Protein AF-0000000075386999 (afdb_homodimer)

Foldseek 3Di:
DPPDDDDDPPPVVPPVCVDPCCDPVNVVCCVVVCVVVVPVPCQDDPVSVLVCLLPPDPPPVDPPVVNVVSCVVSVLVCQLVPVPPPVCNVVSVVVSCVVVVVVLLVVLLVPFPDAWAFQDLAAFEEEFEVLLWFLNLLLLLVSLLNHHQYEYEEADPVSQVVSQVVSCVSRVHDHYHYAHDQLLDLVSLLVSLVVSAAHQEYEYEDFAAAFDPPVPDPCPVLCVRLSRLPVSLVSNCVSRVVSPLPPPPPAAGEYEYEAALLLLPPAPRRNSNSVSRVNVVVVQQVVQVVCVVSNYFYAYEHAYAEPIPRSVVRVVVDDPLRCVLSDPDDHHYSNQSSVQRVVCRRRSHHYGYRDDVSLLSCLQRVPPPGDNDSVVVSCSVVCNVVSVVVVVVSVVVSVVSVVVD/DPPPPDDDPPDVVDPVCVDDCCDPVNVVCVVVVCVVVVPVPCCDDPVSVLVCLLPPDPPPVDPPVVNVVSCVVSVLVCQLVPVPPPVCNVVSVVVSCVVVVVVLLVVLLVPFPDAWAFQDLAQFEEEFEVLLWFLNLLLLLVSLLNHHQYEYEEADPVSQVVSQVVSCVSRVDDHYHYAHDQLLDLVSLLVSLVVSAAHQEYEYEDFAAAFDPVVPDPCPVLCVRLSRLPVSLVSNCVSRVVSPLPPPPPAAGEYEYEAALLLLPPAPRRNSNSVSRVNVVVVQQVVQVVCVVSNYFYAYEHAYAEPIPRSVVRVVVDDPLRCVLSDPDDHHYSNQSSVQRVVCRRRSPHYTYRDDVSLLSCLQRVPPPGDNDSVVVSCSVVCNVVSVVVVVVSVVVSVVSVVVD

pLDDT: mean 75.02, std 26.79, range [17.69, 98.81]

Secondary structure (DSSP, 8-state):
--------TTTHHHHHS------HHHHHHHHHHHHHTS-TT---SHHHHHHHHHHS---TTS-HHHHHHHHHHHHHHHHHHH---TT-HHHHHHHHHHHHHHHHHHHHHHH-BSPP-----TT-EEEEETTTSHHHHHHHHHHHHTT-EEEEEES-HHHHHHHHHHHHHHH--S-EEEEE--TT-HHHHHHHHHHH---SEEEE---------TTTS-HHHHHHHIIIIIIHHHHHHHHHHHHHHT-TT---EEEEEE--GGGTS--TT-HHHHHHHHHHHHHHHHHHHHHGGGTEEEEEEE--SB-SHHHHHHHHH--HHHHHHH----PBPHHHHHHHHHHHHHTT-SEEE-STTHHHHHHH--TT--B--HHHHHHHHHTHHHHHHHHHHHHHHHHHHHHH-/---GGG--TTTTHHHHS------HHHHHHHHHHHHHTS-TT---SHHHHHHHHHHS---TTS-HHHHHHHHHHHHHHHHHHH---TT-HHHHHHHHHHHHHHHHHHHHHHH-BSPP-----TT-EEEEETTTSHHHHHHHHHHHHTT-EEEEEES-HHHHHHHHHHHHHHH--S-EEEEE--TT-HHHHHHHHHHH---SEEEE---------TTTS-THHHHHHIIIIIIHHHHHHHHHHHHHHT-TT---EEEEEE--GGGTS--TT-HHHHHHHHHHHHHHHHHHHHHGGGTEEEEEEE--SB-SHHHHHHHHH--HHHHHHH----PBPHHHHHHHHHHHHHTT-SEEE-STTHHHHHHH--TT--B--HHHHHHHHHTHHHHHHHHHHHHHHHHHHHHH-

Organism: Theobroma cacao (NCBI:txid3641)

Nearest PDB structures (foldseek):
  8y83-assembly1_A  TM=8.613E-01  e=4.746E-16  Sphingobacterium siyangense
  5x8h-assembly1_C  TM=8.339E-01  e=8.765E-16  Chryseobacterium sp. CA49
  2z1n-assembly2_B  TM=8.596E-01  e=6.903E-15  Aeropyrum pernix K1
  6jha-assembly1_B-2  TM=8.353E-01  e=8.629E-15  Microcystis aeruginosa FACHB-905 = DIANCHI905
  2z1n-assembly1_A  TM=8.276E-01  e=1.855E-13  Aeropyrum pernix K1

Solvent-accessible surface area (backbone atoms only — not comparable to full-atom values): 41432 Å² total; per-residue (Å²): 132,92,74,76,72,88,83,75,84,65,65,74,62,47,67,82,53,72,63,84,71,73,46,72,60,55,54,42,44,52,51,46,46,37,60,66,60,69,60,62,72,70,68,74,58,79,67,56,51,56,51,49,65,66,61,56,67,77,53,88,85,58,58,68,62,62,54,49,50,49,50,50,53,50,46,50,47,48,54,50,61,58,57,66,56,54,92,37,50,71,51,37,53,48,45,44,46,61,54,48,47,56,53,50,44,52,50,32,56,70,33,33,30,59,72,76,50,71,34,71,52,56,78,25,32,36,38,27,32,32,18,46,44,43,46,28,28,33,34,47,29,51,43,25,54,55,47,21,39,35,35,30,26,30,63,53,58,69,50,34,53,52,31,44,52,51,32,26,70,71,32,67,44,82,65,60,46,71,36,69,30,47,53,67,37,51,68,48,35,34,52,45,42,61,72,70,46,70,47,39,32,40,34,46,45,45,66,66,69,61,70,45,47,66,86,77,41,63,72,58,58,47,50,49,39,34,36,43,40,34,50,8,46,51,34,48,48,52,48,42,45,64,45,40,62,63,50,74,92,65,70,52,28,35,42,34,38,56,50,28,46,43,40,60,33,43,36,55,54,25,32,49,49,8,13,26,25,14,15,47,51,16,29,45,44,5,43,34,64,61,33,44,85,65,42,31,36,41,26,39,34,26,44,64,66,41,60,26,73,62,46,58,61,30,61,76,64,49,53,69,68,42,48,62,72,68,42,86,65,80,55,40,52,23,59,58,48,20,51,42,48,52,53,28,51,26,48,47,37,35,74,33,53,54,51,78,69,29,48,57,52,48,42,32,48,47,46,66,55,67,41,39,45,31,68,58,46,47,47,38,25,71,41,16,23,59,29,41,48,51,42,42,48,49,49,30,52,50,55,48,46,62,69,72,101,134,90,69,78,84,60,90,73,88,62,66,79,62,46,69,83,52,73,64,81,71,72,48,74,60,56,55,42,45,53,52,46,46,41,61,65,60,71,62,68,69,73,72,73,58,82,68,58,54,56,51,50,64,67,61,58,68,77,53,87,84,58,59,70,61,61,55,50,51,48,50,49,51,51,45,50,47,47,52,48,62,59,56,66,56,56,93,35,50,71,50,36,53,49,45,43,47,61,54,48,48,57,51,50,45,52,52,31,55,70,33,33,30,60,72,76,50,73,34,70,52,57,78,26,32,37,38,27,32,32,19,48,45,43,46,29,26,32,33,48,29,52,41,26,55,54,46,20,39,36,35,31,27,30,63,53,59,70,50,35,54,52,31,46,51,52,31,27,69,73,33,66,44,83,65,62,47,71,37,69,32,46,52,65,36,51,67,47,34,36,50,45,43,60,71,70,48,70,45,38,30,38,35,46,44,45,66,67,69,60,70,44,49,66,86,77,42,64,70,59,57,46,51,49,36,35,37,44,40,34,50,8,46,51,32,49,48,52,49,42,45,65,45,40,64,64,50,74,92,66,72,52,28,35,41,34,39,55,48,28,47,43,39,60,34,42,36,53,55,24,32,48,50,8,14,25,26,14,15,46,50,16,30,46,45,5,44,34,65,62,32,45,86,64,42,32,38,41,27,39,35,26,42,65,64,41,61,28,74,61,46,58,58,31,61,76,66,49,52,69,68,41,48,61,71,68,42,85,66,79,55,40,51,24,57,59,47,20,50,43,50,53,54,27,51,26,48,47,36,36,74,31,54,55,52,80,70,29,47,57,50,48,42,31,46,46,46,64,55,67,42,38,46,29,67,59,46,47,47,37,24,71,41,16,23,58,30,40,48,52,42,42,48,48,50,30,52,49,54,49,45,62,70,71,102

Sequence (810 aa):
MSIAARKTMPELSKIIVGSGGMKAEEIGKITVDGIKSGSFSNPCNFLGQTLAIVTAGVSPQRSFLMASLEVVFAGLFRFGAGINLPYYQPFSMVLFMLVILPFLLLLLYFIARPRPVKVPIKDRHVFITGGSSGIGLAIAKRAASEGARVSIMARNLEKLEEARQSIRLASGALDVSIFSADARDSNAVQRAVNDAGPIDVLVVNHGVYEHDKLEKQGLDVVNYILDVNLIGSFNVIKAALPLMKDRKDRGPASIALMASQAAQVGIYGYTAYSASNFGLRGLAEALQQKVIEDNIHVSLMFPPDTETPNLKKAKSTMPELTKIIIGSPVPMKADEVAKKTLEGIKSGSFIIPCNLIGYPLAFATPGVSPQRSFLMAFLEVALAGISRLVVLFYLWNWGLEFFVAMSIAARKTMPELSKIIVGSGGMKAEEIGKITVDGIKSGSFSNPCNFLGQTLAIVTAGVSPQRSFLMASLEVVFAGLFRFGAGINLPYYQPFSMVLFMLVILPFLLLLLYFIARPRPVKVPIKDRHVFITGGSSGIGLAIAKRAASEGARVSIMARNLEKLEEARQSIRLASGALDVSIFSADARDSNAVQRAVNDAGPIDVLVVNHGVYEHDKLEKQGLDVVNYILDVNLIGSFNVIKAALPLMKDRKDRGPASIALMASQAAQVGIYGYTAYSASNFGLRGLAEALQQKVIEDNIHVSLMFPPDTETPNLKKAKSTMPELTKIIIGSPVPMKADEVAKKTLEGIKSGSFIIPCNLIGYPLAFATPGVSPQRSFLMAFLEVALAGISRLVVLFYLWNWGLEFFVA

Radius of gyration: 30.77 Å; Cα contacts (8 Å, |Δi|>4): 1386; chains: 2; bounding box: 107×77×58 Å

Structure (mmCIF, N/CA/C/O backbone):
data_AF-0000000075386999-model_v1
#
loop_
_entity.id
_entity.type
_entity.pdbx_description
1 polymer '3-dehydrosphinganine reductase'
#
loop_
_atom_site.group_PDB
_atom_site.id
_atom_site.type_symbol
_atom_site.label_atom_id
_atom_site.label_alt_id
_atom_site.label_comp_id
_atom_site.label_asym_id
_atom_site.label_entity_id
_atom_site.label_seq_id
_atom_site.pdbx_PDB_ins_code
_atom_site.Cartn_x
_atom_site.Cartn_y
_atom_site.Cartn_z
_atom_site.occupancy
_atom_site.B_iso_or_equiv
_atom_site.auth_seq_id
_atom_site.auth_comp_id
_atom_site.auth_asym_id
_atom_site.auth_atom_id
_atom_site.pdbx_PDB_model_num
ATOM 1 N N . MET A 1 1 ? -83.438 12.617 15.852 1 17.69 1 MET A N 1
ATOM 2 C CA . MET A 1 1 ? -83.312 11.875 14.594 1 17.69 1 MET A CA 1
ATOM 3 C C . MET A 1 1 ? -81.938 11.281 14.398 1 17.69 1 MET A C 1
ATOM 5 O O . MET A 1 1 ? -81.812 10.094 14.117 1 17.69 1 MET A O 1
ATOM 9 N N . SER A 1 2 ? -81.062 12.117 13.797 1 18.33 2 SER A N 1
ATOM 10 C CA . SER A 1 2 ? -80.188 11.836 12.664 1 18.33 2 SER A CA 1
ATOM 11 C C . SER A 1 2 ? -78.938 11.078 13.102 1 18.33 2 SER A C 1
ATOM 13 O O . SER A 1 2 ? -77.938 11.688 13.547 1 18.33 2 SER A O 1
ATOM 15 N N . ILE A 1 3 ? -79 10.023 13.984 1 18.89 3 ILE A N 1
ATOM 16 C CA . ILE A 1 3 ? -78.125 9.273 14.852 1 18.89 3 ILE A CA 1
ATOM 17 C C . ILE A 1 3 ? -77.125 8.508 14 1 18.89 3 ILE A C 1
ATOM 19 O O . ILE A 1 3 ? -76.375 7.656 14.516 1 18.89 3 ILE A O 1
ATOM 23 N N . ALA A 1 4 ? -77.375 8.461 12.656 1 19.59 4 ALA A N 1
ATOM 24 C CA . ALA A 1 4 ? -76.812 7.453 11.773 1 19.59 4 ALA A CA 1
ATOM 25 C C . ALA A 1 4 ? -75.25 7.508 11.82 1 19.59 4 ALA A C 1
ATOM 27 O O . ALA A 1 4 ? -74.625 6.746 11.125 1 19.59 4 ALA A O 1
ATOM 28 N N . ALA A 1 5 ? -74.75 8.664 12.07 1 20.89 5 ALA A N 1
ATOM 29 C CA . ALA A 1 5 ? -73.438 8.922 11.422 1 20.89 5 ALA A CA 1
ATOM 30 C C . ALA A 1 5 ? -72.438 7.832 11.75 1 20.89 5 ALA A C 1
ATOM 32 O O . ALA A 1 5 ? -72.562 7.129 12.75 1 20.89 5 ALA A O 1
ATOM 33 N N . ARG A 1 6 ? -71.062 7.941 11.18 1 21.95 6 ARG A N 1
ATOM 34 C CA . ARG A 1 6 ? -70 7.152 10.617 1 21.95 6 ARG A CA 1
ATOM 35 C C . ARG A 1 6 ? -69.312 6.309 11.695 1 21.95 6 ARG A C 1
ATOM 37 O O . ARG A 1 6 ? -68.812 6.84 12.703 1 21.95 6 ARG A O 1
ATOM 44 N N . LYS A 1 7 ? -69.5 4.988 11.797 1 23.59 7 LYS A N 1
ATOM 45 C CA . LYS A 1 7 ? -69.062 3.723 12.398 1 23.59 7 LYS A CA 1
ATOM 46 C C . LYS A 1 7 ? -67.562 3.58 12.375 1 23.59 7 LYS A C 1
ATOM 48 O O . LYS A 1 7 ? -66.938 3.859 11.359 1 23.59 7 LYS A O 1
ATOM 53 N N . THR A 1 8 ? -66.812 3.691 13.539 1 20.75 8 THR A N 1
ATOM 54 C CA . THR A 1 8 ? -65.438 3.869 13.984 1 20.75 8 THR A CA 1
ATOM 55 C C . THR A 1 8 ? -64.562 2.742 13.461 1 20.75 8 THR A C 1
ATOM 57 O O . THR A 1 8 ? -65.062 1.629 13.227 1 20.75 8 THR A O 1
ATOM 60 N N . MET A 1 9 ? -63.344 2.99 12.766 1 19.8 9 MET A N 1
ATOM 61 C CA . MET A 1 9 ? -62.188 2.377 12.117 1 19.8 9 MET A CA 1
ATOM 62 C C . MET A 1 9 ? -61.656 1.194 12.93 1 19.8 9 MET A C 1
ATOM 64 O O . MET A 1 9 ? -60.594 0.654 12.633 1 19.8 9 MET A O 1
ATOM 68 N N . PRO A 1 10 ? -62.344 0.729 14.086 1 22.19 10 PRO A N 1
ATOM 69 C CA . PRO A 1 10 ? -61.719 -0.311 14.914 1 22.19 10 PRO A CA 1
ATOM 70 C C . PRO A 1 10 ? -61.594 -1.645 14.18 1 22.19 10 PRO A C 1
ATOM 72 O O . PRO A 1 10 ? -60.688 -2.424 14.477 1 22.19 10 PRO A O 1
ATOM 75 N N . GLU A 1 11 ? -62.656 -1.999 13.414 1 24.11 11 GLU A N 1
ATOM 76 C CA . GLU A 1 11 ? -62.812 -3.426 13.141 1 24.11 11 GLU A CA 1
ATOM 77 C C . GLU A 1 11 ? -61.719 -3.93 12.203 1 24.11 11 GLU A C 1
ATOM 79 O O . GLU A 1 11 ? -61.438 -5.125 12.18 1 24.11 11 GLU A O 1
ATOM 84 N N . LEU A 1 12 ? -61.406 -3.018 11.219 1 21.61 12 LEU A N 1
ATOM 85 C CA . LEU A 1 12 ? -60.531 -3.613 10.203 1 21.61 12 LEU A CA 1
ATOM 86 C C . LEU A 1 12 ? -59.219 -4.051 10.805 1 21.61 12 LEU A C 1
ATOM 88 O O . LEU A 1 12 ? -58.469 -4.824 10.188 1 21.61 12 LEU A O 1
ATOM 92 N N . SER A 1 13 ? -58.812 -3.463 12.008 1 21.83 13 SER A N 1
ATOM 93 C CA . SER A 1 13 ? -57.531 -3.822 12.594 1 21.83 13 SER A CA 1
ATOM 94 C C . SER A 1 13 ? -57.531 -5.281 13.039 1 21.83 13 SER A C 1
ATOM 96 O O . SER A 1 13 ? -56.469 -5.793 13.453 1 21.83 13 SER A O 1
ATOM 98 N N . LYS A 1 14 ? -58.688 -5.832 13.203 1 24.61 14 LYS A N 1
ATOM 99 C CA . LYS A 1 14 ? -58.781 -7.137 13.844 1 24.61 14 LYS A CA 1
ATOM 100 C C . LYS A 1 14 ? -58.219 -8.242 12.953 1 24.61 14 LYS A C 1
ATOM 102 O O . LYS A 1 14 ? -57.781 -9.289 13.445 1 24.61 14 LYS A O 1
ATOM 107 N N . ILE A 1 15 ? -58.625 -8.156 11.656 1 23.56 15 ILE A N 1
ATOM 108 C CA . ILE A 1 15 ? -58.375 -9.359 10.875 1 23.56 15 ILE A CA 1
ATOM 109 C C . ILE A 1 15 ? -56.875 -9.625 10.789 1 23.56 15 ILE A C 1
ATOM 111 O O . ILE A 1 15 ? -56.438 -10.773 10.711 1 23.56 15 ILE A O 1
ATOM 115 N N . ILE A 1 16 ? -56.125 -8.461 10.562 1 24.16 16 ILE A N 1
ATOM 116 C CA . ILE A 1 16 ? -54.719 -8.742 10.266 1 24.16 16 ILE A CA 1
ATOM 117 C C . ILE A 1 16 ? -54.062 -9.445 11.461 1 24.16 16 ILE A C 1
ATOM 119 O O . ILE A 1 16 ? -53.094 -10.172 11.305 1 24.16 16 ILE A O 1
ATOM 123 N N . VAL A 1 17 ? -54.531 -9.062 12.812 1 24.23 17 VAL A N 1
ATOM 124 C CA . VAL A 1 17 ? -53.906 -9.578 14.031 1 24.23 17 VAL A CA 1
ATOM 125 C C . VAL A 1 17 ? -54.5 -10.938 14.375 1 24.23 17 VAL A C 1
ATOM 127 O O . VAL A 1 17 ? -55.625 -11.008 14.922 1 24.23 17 VAL A O 1
ATOM 130 N N . GLY A 1 18 ? -54.812 -11.852 13.5 1 23.75 18 GLY A N 1
ATOM 131 C CA . GLY A 1 18 ? -55.312 -13.102 14.031 1 23.75 18 GLY A CA 1
ATOM 132 C C . GLY A 1 18 ? -54.656 -13.531 15.312 1 23.75 18 GLY A C 1
ATOM 133 O O . GLY A 1 18 ? -53.438 -13.711 15.344 1 23.75 18 GLY A O 1
ATOM 134 N N . SER A 1 19 ? -55.156 -13.195 16.531 1 24.25 19 SER A N 1
ATOM 135 C CA . SER A 1 19 ? -54.906 -13.18 17.969 1 24.25 19 SER A CA 1
ATOM 136 C C . SER A 1 19 ? -54.562 -14.578 18.484 1 24.25 19 SER A C 1
ATOM 138 O O . SER A 1 19 ? -54.438 -14.781 19.688 1 24.25 19 SER A O 1
ATOM 140 N N . GLY A 1 20 ? -55.062 -15.719 17.891 1 26.95 20 GLY A N 1
ATOM 141 C CA . GLY A 1 20 ? -55.031 -16.75 18.906 1 26.95 20 GLY A CA 1
ATOM 142 C C . GLY A 1 20 ? -53.656 -16.891 19.547 1 26.95 20 GLY A C 1
ATOM 143 O O . GLY A 1 20 ? -52.625 -16.688 18.891 1 26.95 20 GLY A O 1
ATOM 144 N N . GLY A 1 21 ? -53.656 -16.547 20.922 1 26.81 21 GLY A N 1
ATOM 145 C CA . GLY A 1 21 ? -52.562 -16.516 21.875 1 26.81 21 GLY A CA 1
ATOM 146 C C . GLY A 1 21 ? -51.719 -17.766 21.859 1 26.81 21 GLY A C 1
ATOM 147 O O . GLY A 1 21 ? -52.188 -18.844 22.219 1 26.81 21 GLY A O 1
ATOM 148 N N . MET A 1 22 ? -51.062 -18.141 20.812 1 26.41 22 MET A N 1
ATOM 149 C CA . MET A 1 22 ? -50.219 -19.297 21.141 1 26.41 22 MET A CA 1
ATOM 150 C C . MET A 1 22 ? -49.438 -19.047 22.406 1 26.41 22 MET A C 1
ATOM 152 O O . MET A 1 22 ? -48.812 -18 22.547 1 26.41 22 MET A O 1
ATOM 156 N N . LYS A 1 23 ? -50.094 -19.562 23.594 1 29.39 23 LYS A N 1
ATOM 157 C CA . LYS A 1 23 ? -49.562 -19.422 24.938 1 29.39 23 LYS A CA 1
ATOM 158 C C . LYS A 1 23 ? -48.031 -19.531 24.938 1 29.39 23 LYS A C 1
ATOM 160 O O . LYS A 1 23 ? -47.469 -20.172 24.047 1 29.39 23 LYS A O 1
ATOM 165 N N . ALA A 1 24 ? -47.375 -18.688 25.812 1 28.31 24 ALA A N 1
ATOM 166 C CA . ALA A 1 24 ? -45.938 -18.688 26.031 1 28.31 24 ALA A CA 1
ATOM 167 C C . ALA A 1 24 ? -45.375 -20.109 26.094 1 28.31 24 ALA A C 1
ATOM 169 O O . ALA A 1 24 ? -44.312 -20.391 25.562 1 28.31 24 ALA A O 1
ATOM 170 N N . GLU A 1 25 ? -46.25 -20.922 26.719 1 30.05 25 GLU A N 1
ATOM 171 C CA . GLU A 1 25 ? -45.844 -22.281 27 1 30.05 25 GLU A CA 1
ATOM 172 C C . GLU A 1 25 ? -45.75 -23.109 25.719 1 30.05 25 GLU A C 1
ATOM 174 O O . GLU A 1 25 ? -44.844 -23.938 25.562 1 30.05 25 GLU A O 1
ATOM 179 N N . GLU A 1 26 ? -46.812 -22.906 24.938 1 31.64 26 GLU A N 1
ATOM 180 C CA . GLU A 1 26 ? -46.844 -23.719 23.719 1 31.64 26 GLU A CA 1
ATOM 181 C C . GLU A 1 26 ? -45.781 -23.266 22.734 1 31.64 26 GLU A C 1
ATOM 183 O O . GLU A 1 26 ? -45.156 -24.078 22.062 1 31.64 26 GLU A O 1
ATOM 188 N N . ILE A 1 27 ? -45.594 -21.922 22.688 1 32.41 27 ILE A N 1
ATOM 189 C CA . ILE A 1 27 ? -44.469 -21.438 21.906 1 32.41 27 ILE A CA 1
ATOM 190 C C . ILE A 1 27 ? -43.156 -21.938 22.531 1 32.41 27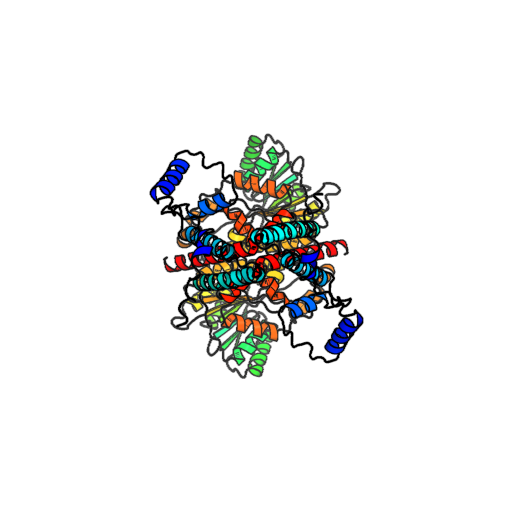 ILE A C 1
ATOM 192 O O . ILE A 1 27 ? -42.25 -22.359 21.812 1 32.41 27 ILE A O 1
ATOM 196 N N . GLY A 1 28 ? -43.156 -22.031 23.859 1 28.77 28 GLY A N 1
ATOM 197 C CA . GLY A 1 28 ? -42.031 -22.625 24.578 1 28.77 28 GLY A CA 1
ATOM 198 C C . GLY A 1 28 ? -41.844 -24.109 24.266 1 28.77 28 GLY A C 1
ATOM 199 O O . GLY A 1 28 ? -40.719 -24.562 24.078 1 28.77 28 GLY A O 1
ATOM 200 N N . LYS A 1 29 ? -42.938 -24.844 24.266 1 34.31 29 LYS A N 1
ATOM 201 C CA . LYS A 1 29 ? -42.812 -26.281 24.016 1 34.31 29 LYS A CA 1
ATOM 202 C C . LYS A 1 29 ? -42.375 -26.547 22.578 1 34.31 29 LYS A C 1
ATOM 204 O O . LYS A 1 29 ? -41.562 -27.422 22.344 1 34.31 29 LYS A O 1
ATOM 209 N N . ILE A 1 30 ? -42.938 -25.797 21.641 1 31.52 30 ILE A N 1
ATOM 210 C CA . ILE A 1 30 ? -42.5 -26.016 20.266 1 31.52 30 ILE A CA 1
ATOM 211 C C . ILE A 1 30 ? -41.062 -25.578 20.125 1 31.52 30 ILE A C 1
ATOM 213 O O . ILE A 1 30 ? -40.281 -26.25 19.453 1 31.52 30 ILE A O 1
ATOM 217 N N . THR A 1 31 ? -40.688 -24.453 20.906 1 29.95 31 THR A N 1
ATOM 218 C CA . THR A 1 31 ? -39.281 -24.062 20.891 1 29.95 31 THR A CA 1
ATOM 219 C C . THR A 1 31 ? -38.438 -25.125 21.578 1 29.95 31 THR A C 1
ATOM 221 O O . THR A 1 31 ? -37.375 -25.516 21.078 1 29.95 31 THR A O 1
ATOM 224 N N . VAL A 1 32 ? -38.906 -25.578 22.641 1 31.52 32 VAL A N 1
ATOM 225 C CA . VAL A 1 32 ? -38.125 -26.578 23.391 1 31.52 32 VAL A CA 1
ATOM 226 C C . VAL A 1 32 ? -38.125 -27.891 22.641 1 31.52 32 VAL A C 1
ATOM 228 O O . VAL A 1 32 ? -37.094 -28.547 22.516 1 31.52 32 VAL A O 1
ATOM 231 N N . ASP A 1 33 ? -39.281 -28.406 22.188 1 32.47 33 ASP A N 1
ATOM 232 C CA . ASP A 1 33 ? -39.281 -29.688 21.484 1 32.47 33 ASP A CA 1
ATOM 233 C C . ASP A 1 33 ? -38.531 -29.578 20.156 1 32.47 33 ASP A C 1
ATOM 235 O O . ASP A 1 33 ? -37.875 -30.516 19.734 1 32.47 33 ASP A O 1
ATOM 239 N N . GLY A 1 34 ? -38.719 -28.453 19.406 1 29.06 34 GLY A N 1
ATOM 240 C CA . GLY A 1 34 ? -37.875 -28.266 18.234 1 29.06 34 GLY A CA 1
ATOM 241 C C . GLY A 1 34 ? -36.375 -28.234 18.547 1 29.06 34 GLY A C 1
ATOM 242 O O . GLY A 1 34 ? -35.562 -28.781 17.797 1 29.06 34 GLY A O 1
ATOM 243 N N . ILE A 1 35 ? -35.938 -27.641 19.734 1 30.39 35 ILE A N 1
ATOM 244 C CA . ILE A 1 35 ? -34.562 -27.781 20.203 1 30.39 35 ILE A CA 1
ATOM 245 C C . ILE A 1 35 ? -34.25 -29.234 20.5 1 30.39 35 ILE A C 1
ATOM 247 O O . ILE A 1 35 ? -33.188 -29.75 20.156 1 30.39 35 ILE A O 1
ATOM 251 N N . LYS A 1 36 ? -35.156 -29.844 21.203 1 29.73 36 LYS A N 1
ATOM 252 C CA . LYS A 1 36 ? -34.875 -31.234 21.562 1 29.73 36 LYS A CA 1
ATOM 253 C C . LYS A 1 36 ? -34.844 -32.125 20.312 1 29.73 36 LYS A C 1
ATOM 255 O O . LYS A 1 36 ? -34.062 -33.062 20.25 1 29.73 36 LYS A O 1
ATOM 260 N N . SER A 1 37 ? -36.031 -31.938 19.547 1 29.72 37 SER A N 1
ATOM 261 C CA . SER A 1 37 ? -36.031 -32.938 18.484 1 29.72 37 SER A CA 1
ATOM 262 C C . SER A 1 37 ? -35 -32.562 17.406 1 29.72 37 SER A C 1
ATOM 264 O O . SER A 1 37 ? -34.75 -33.344 16.484 1 29.72 37 SER A O 1
ATOM 266 N N . GLY A 1 38 ? -33.781 -32.062 17.562 1 28.78 38 GLY A N 1
ATOM 267 C CA . GLY A 1 38 ? -32.656 -31.688 16.688 1 28.78 38 GLY A CA 1
ATOM 268 C C . GLY A 1 38 ? -33.125 -31.266 15.305 1 28.78 38 GLY A C 1
ATOM 269 O O . GLY A 1 38 ? -32.281 -31.047 14.414 1 28.78 38 GLY A O 1
ATOM 270 N N . SER A 1 39 ? -34.312 -31.688 14.961 1 27.42 39 SER A N 1
ATOM 271 C CA . SER A 1 39 ? -34.781 -31.625 13.586 1 27.42 39 SER A CA 1
ATOM 272 C C . SER A 1 39 ? -35.156 -30.203 13.188 1 27.42 39 SER A C 1
ATOM 274 O O . SER A 1 39 ? -35.938 -29.984 12.273 1 27.42 39 SER A O 1
ATOM 276 N N . PHE A 1 40 ? -34.906 -29.203 14 1 28.31 40 PHE A N 1
ATOM 277 C CA . PHE A 1 40 ? -35.406 -27.906 13.578 1 28.31 40 PHE A CA 1
ATOM 278 C C . PHE A 1 40 ? -34.812 -27.5 12.227 1 28.31 40 PHE A C 1
ATOM 280 O O . PHE A 1 40 ? -34.594 -26.312 11.969 1 28.31 40 PHE A O 1
ATOM 287 N N . SER A 1 41 ? -34.062 -28.328 11.539 1 26.11 41 SER A N 1
ATOM 288 C CA . SER A 1 41 ? -33.406 -27.766 10.344 1 26.11 41 SER A CA 1
ATOM 289 C C . SER A 1 41 ? -34.438 -27.375 9.297 1 26.11 41 SER A C 1
ATOM 291 O O . SER A 1 41 ? -34.094 -26.969 8.188 1 26.11 41 SER A O 1
ATOM 293 N N . ASN A 1 42 ? -35.656 -27.953 9.414 1 23.98 42 ASN A N 1
ATOM 294 C CA . ASN A 1 42 ? -36.438 -27.844 8.211 1 23.98 42 ASN A CA 1
ATOM 295 C C . ASN A 1 42 ? -37.094 -26.469 8.094 1 23.98 42 ASN A C 1
ATOM 297 O O . ASN A 1 42 ? -38.094 -26.188 8.734 1 23.98 42 ASN A O 1
ATOM 301 N N . PRO A 1 43 ? -36.375 -25.359 8.062 1 26.81 43 PRO A N 1
ATOM 302 C CA . PRO A 1 43 ? -37.031 -24.047 8.008 1 26.81 43 PRO A CA 1
ATOM 303 C C . PRO A 1 43 ? -38.031 -23.938 6.852 1 26.81 43 PRO A C 1
ATOM 305 O O . PRO A 1 43 ? -37.625 -23.938 5.684 1 26.81 43 PRO A O 1
ATOM 308 N N . CYS A 1 44 ? -39.188 -24.578 7.027 1 24.88 44 CYS A N 1
ATOM 309 C CA . CYS A 1 44 ? -40.156 -24.578 5.949 1 24.88 44 CYS A CA 1
ATOM 310 C C . CYS A 1 44 ? -40.438 -23.156 5.441 1 24.88 44 CYS A C 1
ATOM 312 O O . CYS A 1 44 ? -40.438 -22.922 4.234 1 24.88 44 CYS A O 1
ATOM 314 N N . ASN A 1 45 ? -41.625 -22.469 6.07 1 24.52 45 ASN A N 1
ATOM 315 C CA . ASN A 1 45 ? -42.156 -21.281 5.418 1 24.52 45 ASN A CA 1
ATOM 316 C C . ASN A 1 45 ? -41.281 -20.062 5.707 1 24.52 45 ASN A C 1
ATOM 318 O O . ASN A 1 45 ? -40.531 -20.047 6.668 1 24.52 45 ASN A O 1
ATOM 322 N N . PHE A 1 46 ? -41.188 -19.031 4.688 1 26.8 46 PHE A N 1
ATOM 323 C CA . PHE A 1 46 ? -40.406 -17.812 4.648 1 26.8 46 PHE A CA 1
ATOM 324 C C . PHE A 1 46 ? -40.531 -17.031 5.957 1 26.8 46 PHE A C 1
ATOM 326 O O . PHE A 1 46 ? -39.531 -16.5 6.473 1 26.8 46 PHE A O 1
ATOM 333 N N . LEU A 1 47 ? -41.719 -17.094 6.59 1 27.27 47 LEU A N 1
ATOM 334 C CA . LEU A 1 47 ? -41.969 -16.344 7.812 1 27.27 47 LEU A CA 1
ATOM 335 C C . LEU A 1 47 ? -41.25 -16.969 9 1 27.27 47 LEU A C 1
ATOM 337 O O . LEU A 1 47 ? -40.75 -16.266 9.875 1 27.27 47 LEU A O 1
ATOM 341 N N . GLY A 1 48 ? -41.188 -18.266 9.102 1 28.45 48 GLY A N 1
ATOM 342 C CA . GLY A 1 48 ? -40.562 -18.984 10.203 1 28.45 48 GLY A CA 1
ATOM 343 C C . GLY A 1 48 ? -39.062 -18.75 10.312 1 28.45 48 GLY A C 1
ATOM 344 O O . GLY A 1 48 ? -38.531 -18.703 11.414 1 28.45 48 GLY A O 1
ATOM 345 N N . GLN A 1 49 ? -38.406 -18.641 9.109 1 27.72 49 GLN A N 1
ATOM 346 C CA . GLN A 1 49 ? -36.969 -18.391 9.148 1 27.72 49 GLN A CA 1
ATOM 347 C C . GLN A 1 49 ? -36.656 -17.016 9.719 1 27.72 49 GLN A C 1
ATOM 349 O O . GLN A 1 49 ? -35.688 -16.844 10.453 1 27.72 49 GLN A O 1
ATOM 354 N N . THR A 1 50 ? -37.562 -16.047 9.523 1 28.5 50 THR A N 1
ATOM 355 C CA . THR A 1 50 ? -37.375 -14.711 10.086 1 28.5 50 THR A CA 1
ATOM 356 C C . THR A 1 50 ? -37.5 -14.742 11.602 1 28.5 50 THR A C 1
ATOM 358 O O . THR A 1 50 ? -36.719 -14.109 12.312 1 28.5 50 THR A O 1
ATOM 361 N N . LEU A 1 51 ? -38.438 -15.477 12.117 1 27.7 51 LEU A N 1
ATOM 362 C CA . LEU A 1 51 ? -38.625 -15.516 13.562 1 27.7 51 LEU A CA 1
ATOM 363 C C . LEU A 1 51 ? -37.469 -16.219 14.25 1 27.7 51 LEU A C 1
ATOM 365 O O . LEU A 1 51 ? -37.062 -15.82 15.344 1 27.7 51 LEU A O 1
ATOM 369 N N . ALA A 1 52 ? -36.938 -17.234 13.656 1 28.83 52 ALA A N 1
ATOM 370 C CA . ALA A 1 52 ? -35.875 -17.969 14.305 1 28.83 52 ALA A CA 1
ATOM 371 C C . ALA A 1 52 ? -34.625 -17.094 14.484 1 28.83 52 ALA A C 1
ATOM 373 O O . ALA A 1 52 ? -33.906 -17.203 15.484 1 28.83 52 ALA A O 1
ATOM 374 N N . ILE A 1 53 ? -34.375 -16.234 13.523 1 28.66 53 ILE A N 1
ATOM 375 C CA . ILE A 1 53 ? -33.25 -15.328 13.703 1 28.66 53 ILE A CA 1
ATOM 376 C C . ILE A 1 53 ? -33.469 -14.43 14.914 1 28.66 53 ILE A C 1
ATOM 378 O O . ILE A 1 53 ? -32.562 -14.156 15.68 1 28.66 53 ILE A O 1
ATOM 382 N N . VAL A 1 54 ? -34.719 -14.031 15.109 1 27.75 54 VAL A N 1
ATOM 383 C CA . VAL A 1 54 ? -35 -13.148 16.234 1 27.75 54 VAL A CA 1
ATOM 384 C C . VAL A 1 54 ? -34.844 -13.914 17.547 1 27.75 54 VAL A C 1
ATOM 386 O O . VAL A 1 54 ? -34.344 -13.367 18.531 1 27.75 54 VAL A O 1
ATOM 389 N N . THR A 1 55 ? -35.375 -15.008 17.578 1 26.28 55 THR A N 1
ATOM 390 C CA . THR A 1 55 ? -35.406 -15.68 18.875 1 26.28 55 THR A CA 1
ATOM 391 C C . THR A 1 55 ? -34.062 -16.312 19.172 1 26.28 55 THR A C 1
ATOM 393 O O . THR A 1 55 ? -33.875 -16.984 20.188 1 26.28 55 THR A O 1
ATOM 396 N N . ALA A 1 56 ? -33.219 -16.531 18.141 1 27.95 56 ALA A N 1
ATOM 397 C CA . ALA A 1 56 ? -31.969 -17.141 18.609 1 27.95 56 ALA A CA 1
ATOM 398 C C . ALA A 1 56 ? -31.375 -16.344 19.781 1 27.95 56 ALA A C 1
ATOM 400 O O . ALA A 1 56 ? -31.219 -15.133 19.688 1 27.95 56 ALA A O 1
ATOM 401 N N . GLY A 1 57 ? -31.688 -16.672 20.938 1 24.77 57 GLY A N 1
ATOM 402 C CA . GLY A 1 57 ? -31.172 -16.344 22.25 1 24.77 57 GLY A CA 1
ATOM 403 C C . GLY A 1 57 ? -29.688 -16.047 22.25 1 24.77 57 GLY A C 1
ATOM 404 O O . GLY A 1 57 ? -28.906 -16.734 21.578 1 24.77 57 GLY A O 1
ATOM 405 N N . VAL A 1 58 ? -29.344 -14.758 22.531 1 26.2 58 VAL A N 1
ATOM 406 C CA . VAL A 1 58 ? -28.016 -14.258 22.859 1 26.2 58 VAL A CA 1
ATOM 407 C C . VAL A 1 58 ? -27.344 -15.203 23.859 1 26.2 58 VAL A C 1
ATOM 409 O O . VAL A 1 58 ? -27.797 -15.352 25 1 26.2 58 VAL A O 1
ATOM 412 N N . SER A 1 59 ? -27.078 -16.422 23.5 1 25.08 59 SER A N 1
ATOM 413 C CA . SER A 1 59 ? -26.188 -16.953 24.516 1 25.08 59 SER A CA 1
ATOM 414 C C . SER A 1 59 ? -25.109 -15.938 24.891 1 25.08 59 SER A C 1
ATOM 416 O O . SER A 1 59 ? -24.766 -15.055 24.094 1 25.08 59 SER A O 1
ATOM 418 N N . PRO A 1 60 ? -24.594 -15.891 26.25 1 27.94 60 PRO A N 1
ATOM 419 C CA . PRO A 1 60 ? -23.703 -14.914 26.875 1 27.94 60 PRO A CA 1
ATOM 420 C C . PRO A 1 60 ? -22.5 -14.562 25.984 1 27.94 60 PRO A C 1
ATOM 422 O O . PRO A 1 60 ? -22.016 -13.43 26.031 1 27.94 60 PRO A O 1
ATOM 425 N N . GLN A 1 61 ? -21.734 -15.562 25.562 1 28.12 61 GLN A N 1
ATOM 426 C CA . GLN A 1 61 ? -20.438 -15.258 24.984 1 28.12 61 GLN A CA 1
ATOM 427 C C . GLN A 1 61 ? -20.594 -14.594 23.609 1 28.12 61 GLN A C 1
ATOM 429 O O . GLN A 1 61 ? -19.594 -14.375 22.906 1 28.12 61 GLN A O 1
ATOM 434 N N . ARG A 1 62 ? -21.719 -14.766 22.984 1 32.88 62 ARG A N 1
ATOM 435 C CA . ARG A 1 62 ? -21.797 -14.234 21.625 1 32.88 62 ARG A CA 1
ATOM 436 C C . ARG A 1 62 ? -21.828 -12.711 21.625 1 32.88 62 ARG A C 1
ATOM 438 O O . ARG A 1 62 ? -22.562 -12.102 22.422 1 32.88 62 ARG A O 1
ATOM 445 N N . SER A 1 63 ? -20.781 -12.086 21.016 1 32.19 63 SER A N 1
ATOM 446 C CA . SER A 1 63 ? -20.469 -10.664 21.125 1 32.19 63 SER A CA 1
ATOM 447 C C . SER A 1 63 ? -21.703 -9.805 20.859 1 32.19 63 SER A C 1
ATOM 449 O O . SER A 1 63 ? -22.609 -10.227 20.141 1 32.19 63 SER A O 1
ATOM 451 N N . PHE A 1 64 ? -22.125 -8.953 21.859 1 32.16 64 PHE A N 1
ATOM 452 C CA . PHE A 1 64 ? -23.109 -7.879 21.859 1 32.16 64 PHE A CA 1
ATOM 453 C C . PHE A 1 64 ? -23.312 -7.328 20.453 1 32.16 64 PHE A C 1
ATOM 455 O O . PHE A 1 64 ? -24.438 -6.996 20.078 1 32.16 64 PHE A O 1
ATOM 462 N N . LEU A 1 65 ? -22.312 -7.484 19.734 1 32.28 65 LEU A N 1
ATOM 463 C CA . LEU A 1 65 ? -22.344 -6.828 18.422 1 32.28 65 LEU A CA 1
ATOM 464 C C . LEU A 1 65 ? -23.219 -7.605 17.438 1 32.28 65 LEU A C 1
ATOM 466 O O . LEU A 1 65 ? -24.016 -7.016 16.719 1 32.28 65 LEU A O 1
ATOM 470 N N . MET A 1 66 ? -23.078 -8.93 17.453 1 34.78 66 MET A N 1
ATOM 471 C CA . MET A 1 66 ? -23.906 -9.703 16.516 1 34.78 66 MET A CA 1
ATOM 472 C C . MET A 1 66 ? -25.375 -9.672 16.922 1 34.78 66 MET A C 1
ATOM 474 O O . MET A 1 66 ? -26.25 -9.609 16.078 1 34.78 66 MET A O 1
ATOM 478 N N . ALA A 1 67 ? -25.516 -9.625 18.266 1 35.44 67 ALA A N 1
ATOM 479 C CA . ALA A 1 67 ? -26.875 -9.57 18.766 1 35.44 67 ALA A CA 1
ATOM 480 C C . ALA A 1 67 ? -27.547 -8.25 18.391 1 35.44 67 ALA A C 1
ATOM 482 O O . ALA A 1 67 ? -28.719 -8.227 18 1 35.44 67 ALA A O 1
ATOM 483 N N . SER A 1 68 ? -26.75 -7.184 18.406 1 32.81 68 SER A N 1
ATOM 484 C CA . SER A 1 68 ? -27.297 -5.871 18.078 1 32.81 68 SER A CA 1
ATOM 485 C C . SER A 1 68 ? -27.578 -5.75 16.578 1 32.81 68 SER A C 1
ATOM 487 O O . SER A 1 68 ? -28.594 -5.172 16.188 1 32.81 68 SER A O 1
ATOM 489 N N . LEU A 1 69 ? -26.812 -6.359 15.812 1 37.75 69 LEU A N 1
ATOM 490 C CA . LEU A 1 69 ? -27.016 -6.309 14.367 1 37.75 69 LEU A CA 1
ATOM 491 C C . LEU A 1 69 ? -28.25 -7.113 13.961 1 37.75 69 LEU A C 1
ATOM 493 O O . LEU A 1 69 ? -29 -6.703 13.078 1 37.75 69 LEU A O 1
ATOM 497 N N . GLU A 1 70 ? -28.484 -8.172 14.648 1 36.34 70 GLU A N 1
ATOM 498 C CA . GLU A 1 70 ? -29.672 -8.992 14.391 1 36.34 70 GLU A CA 1
ATOM 499 C C . GLU A 1 70 ? -30.953 -8.242 14.75 1 36.34 70 GLU A C 1
ATOM 501 O O . GLU A 1 70 ? -31.938 -8.312 14.016 1 36.34 70 GLU A O 1
ATOM 506 N N . VAL A 1 71 ? -30.859 -7.492 15.836 1 37.34 71 VAL A N 1
ATOM 507 C CA . VAL A 1 71 ? -32.031 -6.727 16.281 1 37.34 71 VAL A CA 1
ATOM 508 C C . VAL A 1 71 ? -32.312 -5.594 15.297 1 37.34 71 VAL A C 1
ATOM 510 O O . VAL A 1 71 ? -33.469 -5.344 14.945 1 37.34 71 VAL A O 1
ATOM 513 N N . VAL A 1 72 ? -31.266 -4.996 14.805 1 38.72 72 VAL A N 1
ATOM 514 C CA . VAL A 1 72 ? -31.469 -3.879 13.891 1 38.72 72 VAL A CA 1
ATOM 515 C C . VAL A 1 72 ? -32 -4.391 12.562 1 38.72 72 VAL A C 1
ATOM 517 O O . VAL A 1 72 ? -32.969 -3.822 12.008 1 38.72 72 VAL A O 1
ATOM 520 N N . PHE A 1 73 ? -31.469 -5.461 12.133 1 38.75 73 PHE A N 1
ATOM 521 C CA . PHE A 1 73 ? -31.953 -6 10.859 1 38.75 73 PHE A CA 1
ATOM 522 C C . PHE A 1 73 ? -33.375 -6.547 11.008 1 38.75 73 PHE A C 1
ATOM 524 O O . PHE A 1 73 ? -34.188 -6.344 10.125 1 38.75 73 PHE A O 1
ATOM 531 N N . ALA A 1 74 ? -33.594 -7.207 12.086 1 38 74 ALA A N 1
ATOM 532 C CA . ALA A 1 74 ? -34.938 -7.711 12.359 1 38 74 ALA A CA 1
ATOM 533 C C . ALA A 1 74 ? -35.938 -6.562 12.531 1 38 74 ALA A C 1
ATOM 535 O O . ALA A 1 74 ? -37.062 -6.629 12.047 1 38 74 ALA A O 1
ATOM 536 N N . GLY A 1 75 ? -35.5 -5.551 13.258 1 36.62 75 GLY A N 1
ATOM 537 C CA . GLY A 1 75 ? -36.344 -4.379 13.438 1 36.62 75 GLY A CA 1
ATOM 538 C C . GLY A 1 75 ? -36.656 -3.643 12.148 1 36.62 75 GLY A C 1
ATOM 539 O O . GLY A 1 75 ? -37.781 -3.254 11.891 1 36.62 75 GLY A O 1
ATOM 540 N N . LEU A 1 76 ? -35.656 -3.514 11.414 1 40.69 76 LEU A N 1
ATOM 541 C CA . LEU A 1 76 ? -35.844 -2.838 10.133 1 40.69 76 LEU A CA 1
ATOM 542 C C . LEU A 1 76 ? -36.75 -3.648 9.211 1 40.69 76 LEU A C 1
ATOM 544 O O . LEU A 1 76 ? -37.562 -3.084 8.492 1 40.69 76 LEU A O 1
ATOM 548 N N . PHE A 1 77 ? -36.562 -4.918 9.234 1 37.66 77 PHE A N 1
ATOM 549 C CA . PHE A 1 77 ? -37.438 -5.781 8.453 1 37.66 77 PHE A CA 1
ATOM 550 C C . PHE A 1 77 ? -38.844 -5.719 8.984 1 37.66 77 PHE A C 1
ATOM 552 O O . PHE A 1 77 ? -39.812 -5.691 8.203 1 37.66 77 PHE A O 1
ATOM 559 N N . ARG A 1 78 ? -39 -5.824 10.281 1 37.47 78 ARG A N 1
ATOM 560 C CA . ARG A 1 78 ? -40.312 -5.754 10.891 1 37.47 78 ARG A CA 1
ATOM 561 C C . ARG A 1 78 ? -40.969 -4.406 10.617 1 37.47 78 ARG A C 1
ATOM 563 O O . ARG A 1 78 ? -42.188 -4.34 10.375 1 37.47 78 ARG A O 1
ATOM 570 N N . 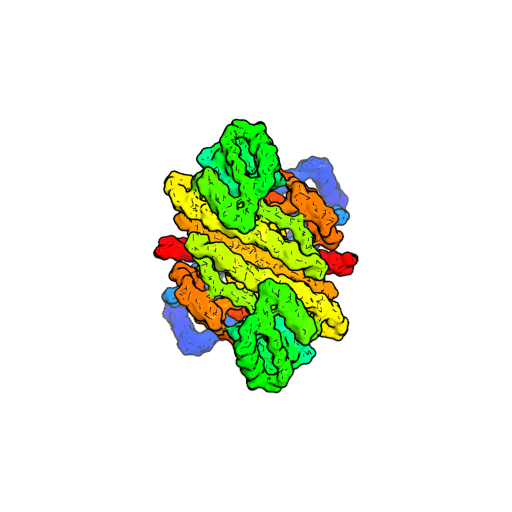PHE A 1 79 ? -40.156 -3.412 10.828 1 38.75 79 PHE A N 1
ATOM 571 C CA . PHE A 1 79 ? -40.719 -2.094 10.555 1 38.75 79 PHE A CA 1
ATOM 572 C C . PHE A 1 79 ? -41.094 -1.957 9.086 1 38.75 79 PHE A C 1
ATOM 574 O O . PHE A 1 79 ? -42.156 -1.388 8.758 1 38.75 79 PHE A O 1
ATOM 581 N N . GLY A 1 80 ? -40.188 -2.383 8.242 1 37.03 80 GLY A N 1
ATOM 582 C CA . GLY A 1 80 ? -40.531 -2.373 6.824 1 37.03 80 GLY A CA 1
ATOM 583 C C . GLY A 1 80 ? -41.719 -3.26 6.488 1 37.03 80 GLY A C 1
ATOM 584 O O . GLY A 1 80 ? -42.562 -2.908 5.645 1 37.03 80 GLY A O 1
ATOM 585 N N . ALA A 1 81 ? -41.719 -4.426 7.039 1 36.12 81 ALA A N 1
ATOM 586 C CA . ALA A 1 81 ? -42.844 -5.332 6.812 1 36.12 81 ALA A CA 1
ATOM 587 C C . ALA A 1 81 ? -44.125 -4.758 7.383 1 36.12 81 ALA A C 1
ATOM 589 O O . ALA A 1 81 ? -45.219 -5.031 6.871 1 36.12 81 ALA A O 1
ATOM 590 N N . GLY A 1 82 ? -44.031 -4.148 8.43 1 34.28 82 GLY A N 1
ATOM 591 C CA . GLY A 1 82 ? -45.25 -3.65 9.039 1 34.28 82 GLY A CA 1
ATOM 592 C C . GLY A 1 82 ? -45.875 -2.486 8.281 1 34.28 82 GLY A C 1
ATOM 593 O O . GLY A 1 82 ? -46.938 -2.02 8.617 1 34.28 82 GLY A O 1
ATOM 594 N N . ILE A 1 83 ? -45 -1.62 7.711 1 35.19 83 ILE A N 1
ATOM 595 C CA . ILE A 1 83 ? -45.781 -0.552 7.07 1 35.19 83 ILE A CA 1
ATOM 596 C C . ILE A 1 83 ? -46.531 -1.109 5.863 1 35.19 83 ILE A C 1
ATOM 598 O O . ILE A 1 83 ? -45.938 -1.393 4.824 1 35.19 83 ILE A O 1
ATOM 602 N N . ASN A 1 84 ? -47.406 -1.91 6.051 1 31.89 84 ASN A N 1
ATOM 603 C CA . ASN A 1 84 ? -48.438 -2.412 5.152 1 31.89 84 ASN A CA 1
ATOM 604 C C . ASN A 1 84 ? -49.156 -1.276 4.43 1 31.89 84 ASN A C 1
ATOM 606 O O . ASN A 1 84 ? -50.344 -1.389 4.105 1 31.89 84 ASN A O 1
ATOM 610 N N . LEU A 1 85 ? -48.812 0.046 4.461 1 32.81 85 LEU A N 1
ATOM 611 C CA . LEU A 1 85 ? -49.781 0.86 3.734 1 32.81 85 LEU A CA 1
ATOM 612 C C . LEU A 1 85 ? -49.75 0.555 2.24 1 32.81 85 LEU A C 1
ATOM 614 O O . LEU A 1 85 ? -48.656 0.419 1.662 1 32.81 85 LEU A O 1
ATOM 618 N N . PRO A 1 86 ? -50.75 0.107 1.572 1 35.12 86 PRO A N 1
ATOM 619 C CA . PRO A 1 86 ? -50.906 -0.212 0.15 1 35.12 86 PRO A CA 1
ATOM 620 C C . PRO A 1 86 ? -50.031 0.668 -0.744 1 35.12 86 PRO A C 1
ATOM 622 O O . PRO A 1 86 ? -49.375 0.164 -1.656 1 35.12 86 PRO A O 1
ATOM 625 N N . TYR A 1 87 ? -50.594 1.889 -1.083 1 36.19 87 TYR A N 1
ATOM 626 C CA . TYR A 1 87 ? -50.094 2.959 -1.944 1 36.19 87 TYR A CA 1
ATOM 627 C C . TYR A 1 87 ? -48.75 3.465 -1.467 1 36.19 87 TYR A C 1
ATOM 629 O O . TYR A 1 87 ? -48.156 4.379 -2.062 1 36.19 87 TYR A O 1
ATOM 637 N N . TYR A 1 88 ? -48.188 3.125 -0.344 1 37.47 88 TYR A N 1
ATOM 638 C CA . TYR A 1 88 ? -47.125 3.861 0.341 1 37.47 88 TYR A CA 1
ATOM 639 C C . TYR A 1 88 ? -45.812 3.123 0.25 1 37.47 88 TYR A C 1
ATOM 641 O O . TYR A 1 88 ? -45 3.174 1.179 1 37.47 88 TYR A O 1
ATOM 649 N N . GLN A 1 89 ? -45.719 2.328 -0.813 1 42.25 89 GLN A N 1
ATOM 650 C CA . GLN A 1 89 ? -44.5 1.539 -0.997 1 42.25 89 GLN A CA 1
ATOM 651 C C . GLN A 1 89 ? -43.281 2.436 -1.062 1 42.25 89 GLN A C 1
ATOM 653 O O . GLN A 1 89 ? -42.281 2.203 -0.351 1 42.25 89 GLN A O 1
ATOM 658 N N . PRO A 1 90 ? -43.344 3.301 -2.178 1 47.41 90 PRO A N 1
ATOM 659 C CA . PRO A 1 90 ? -42.219 4.207 -2.15 1 47.41 90 PRO A CA 1
ATOM 660 C C . PRO A 1 90 ? -42.062 4.938 -0.815 1 47.41 90 PRO A C 1
ATOM 662 O O . PRO A 1 90 ? -40.938 5.211 -0.378 1 47.41 90 PRO A O 1
ATOM 665 N N . PHE A 1 91 ? -43.25 5.059 -0.29 1 50.78 91 PHE A N 1
ATOM 666 C CA . PHE A 1 91 ? -43.219 5.75 0.993 1 50.78 91 PHE A CA 1
ATOM 667 C C . PHE A 1 91 ? -42.594 4.867 2.066 1 50.78 91 PHE A C 1
ATOM 669 O O . PHE A 1 91 ? -41.875 5.363 2.955 1 50.78 91 PHE A O 1
ATOM 676 N N . SER A 1 92 ? -42.719 3.525 1.797 1 52.81 92 SER A N 1
ATOM 677 C CA . SER A 1 92 ? -42.156 2.637 2.805 1 52.81 92 SER A CA 1
ATOM 678 C C . SER A 1 92 ? -40.625 2.602 2.715 1 52.81 92 SER A C 1
ATOM 680 O O . SER A 1 92 ? -39.938 2.594 3.738 1 52.81 92 SER A O 1
ATOM 682 N N . MET A 1 93 ? -40.156 2.549 1.459 1 56.66 93 MET A N 1
ATOM 683 C CA . MET A 1 93 ? -38.719 2.557 1.312 1 56.66 93 MET A CA 1
ATOM 684 C C . MET A 1 93 ? -38.125 3.867 1.823 1 56.66 93 MET A C 1
ATOM 686 O O . MET A 1 93 ? -37.062 3.871 2.469 1 56.66 93 MET A O 1
ATOM 690 N N . VAL A 1 94 ? -38.844 4.824 1.419 1 56.97 94 VAL A N 1
ATOM 691 C CA . VAL A 1 94 ? -38.375 6.125 1.891 1 56.97 94 VAL A CA 1
ATOM 692 C C . VAL A 1 94 ? -38.469 6.18 3.414 1 56.97 94 VAL A C 1
ATOM 694 O O . VAL A 1 94 ? -37.562 6.695 4.07 1 56.97 94 VAL A O 1
ATOM 697 N N . LEU A 1 95 ? -39.531 5.617 3.84 1 55.69 95 LEU A N 1
ATOM 698 C CA . LEU A 1 95 ? -39.688 5.617 5.293 1 55.69 95 LEU A CA 1
ATOM 699 C C . LEU A 1 95 ? -38.594 4.754 5.945 1 55.69 95 LEU A C 1
ATOM 701 O O . LEU A 1 95 ? -38.062 5.121 6.988 1 55.69 95 LEU A O 1
ATOM 705 N N . PHE A 1 96 ? -38.375 3.555 5.352 1 59.84 96 PHE A N 1
ATOM 706 C CA . PHE A 1 96 ? -37.312 2.703 5.852 1 59.84 96 PHE A CA 1
ATOM 707 C C . PHE A 1 96 ? -35.969 3.447 5.848 1 59.84 96 PHE A C 1
ATOM 709 O O . PHE A 1 96 ? -35.219 3.395 6.82 1 59.84 96 PHE A O 1
ATOM 716 N N . MET A 1 97 ? -35.75 4.133 4.785 1 64.31 97 MET A N 1
ATOM 717 C CA . MET A 1 97 ? -34.531 4.902 4.691 1 64.31 97 MET A CA 1
ATOM 718 C C . MET A 1 97 ? -34.5 6.023 5.727 1 64.31 97 MET A C 1
ATOM 720 O O . MET A 1 97 ? -33.438 6.324 6.297 1 64.31 97 MET A O 1
ATOM 724 N N . LEU A 1 98 ? -35.625 6.543 5.887 1 64.06 98 LEU A N 1
ATOM 725 C CA . LEU A 1 98 ? -35.719 7.652 6.828 1 64.06 98 LEU A CA 1
ATOM 726 C C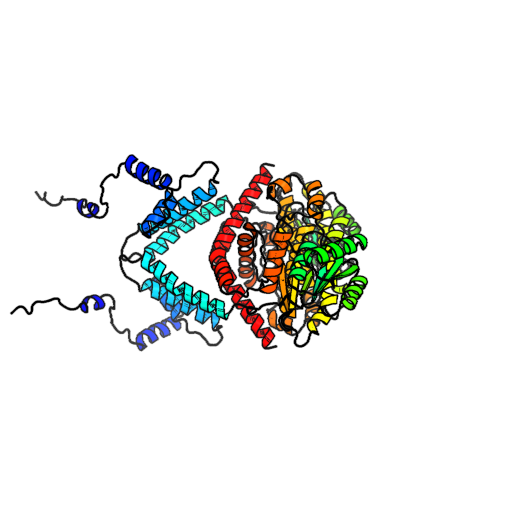 . LEU A 1 98 ? -35.469 7.18 8.258 1 64.06 98 LEU A C 1
ATOM 728 O O . LEU A 1 98 ? -34.969 7.941 9.094 1 64.06 98 LEU A O 1
ATOM 732 N N . VAL A 1 99 ? -35.781 5.898 8.484 1 65.62 99 VAL A N 1
ATOM 733 C CA . VAL A 1 99 ? -35.594 5.379 9.836 1 65.62 99 VAL A CA 1
ATOM 734 C C . VAL A 1 99 ? -34.156 4.828 9.969 1 65.62 99 VAL A C 1
ATOM 736 O O . VAL A 1 99 ? -33.5 5.059 10.977 1 65.62 99 VAL A O 1
ATOM 739 N N . ILE A 1 100 ? -33.656 4.16 8.93 1 77.81 100 ILE A N 1
ATOM 740 C CA . ILE A 1 100 ? -32.375 3.455 9.016 1 77.81 100 ILE A CA 1
ATOM 741 C C . ILE A 1 100 ? -31.234 4.457 8.938 1 77.81 100 ILE A C 1
ATOM 743 O O . ILE A 1 100 ? -30.203 4.285 9.594 1 77.81 100 ILE A O 1
ATOM 747 N N . LEU A 1 101 ? -31.484 5.488 8.242 1 83.44 101 LEU A N 1
ATOM 748 C CA . LEU A 1 101 ? -30.422 6.441 7.98 1 83.44 101 LEU A CA 1
ATOM 749 C C . LEU A 1 101 ? -29.984 7.141 9.266 1 83.44 101 LEU A C 1
ATOM 751 O O . LEU A 1 101 ? -28.797 7.16 9.602 1 83.44 101 LEU A O 1
ATOM 755 N N . PRO A 1 102 ? -31.031 7.633 10.039 1 85.56 102 PRO A N 1
ATOM 756 C CA . PRO A 1 102 ? -30.609 8.281 11.273 1 85.56 102 PRO A CA 1
ATOM 757 C C . PRO A 1 102 ? -29.938 7.316 12.25 1 85.56 102 PRO A C 1
ATOM 759 O O . PRO A 1 102 ? -29.016 7.703 12.977 1 85.56 102 PRO A O 1
ATOM 762 N N . PHE A 1 103 ? -30.359 6.105 12.281 1 84.62 103 PHE A N 1
ATOM 763 C CA . PHE A 1 103 ? -29.75 5.109 13.156 1 84.62 103 PHE A CA 1
ATOM 764 C C . PHE A 1 103 ? -28.328 4.816 12.734 1 84.62 103 PHE A C 1
ATOM 766 O O . PHE A 1 103 ? -27.438 4.695 13.57 1 84.62 103 PHE A O 1
ATOM 773 N N . LEU A 1 104 ? -28.125 4.672 11.461 1 89.5 104 LEU A N 1
ATOM 774 C CA . LEU A 1 104 ? -26.781 4.43 10.953 1 89.5 104 LEU A CA 1
ATOM 775 C C . LEU A 1 104 ? -25.859 5.609 11.266 1 89.5 104 LEU A C 1
ATOM 777 O O . LEU A 1 104 ? -24.719 5.422 11.672 1 89.5 104 LEU A O 1
ATOM 781 N N . LEU A 1 105 ? -26.375 6.781 11.102 1 91.88 105 LEU A N 1
ATOM 782 C CA . LEU A 1 105 ? -25.578 7.969 11.383 1 91.88 105 LEU A CA 1
ATOM 783 C C . LEU A 1 105 ? -25.219 8.039 12.859 1 91.88 105 LEU A C 1
ATOM 785 O O . LEU A 1 105 ? -24.078 8.398 13.211 1 91.88 105 LEU A O 1
ATOM 789 N N . LEU A 1 106 ? -26.172 7.711 13.68 1 91.38 106 LEU A N 1
ATOM 790 C CA . LEU A 1 106 ? -25.922 7.703 15.117 1 91.38 106 LEU A CA 1
ATOM 791 C C . LEU A 1 106 ? -24.875 6.645 15.477 1 91.38 106 LEU A C 1
ATOM 793 O O . LEU A 1 106 ? -23.984 6.895 16.281 1 91.38 106 LEU A O 1
ATOM 797 N N . LEU A 1 107 ? -25.047 5.5 14.891 1 91.88 107 LEU A N 1
ATOM 798 C CA . LEU A 1 107 ? -24.062 4.438 15.117 1 91.88 107 LEU A CA 1
ATOM 799 C C . LEU A 1 107 ? -22.672 4.887 14.711 1 91.88 107 LEU A C 1
ATOM 801 O O . LEU A 1 107 ? -21.719 4.707 15.469 1 91.88 107 LEU A O 1
ATOM 805 N N . LEU A 1 108 ? -22.578 5.488 13.555 1 93.94 108 LEU A N 1
ATOM 806 C CA . LEU A 1 108 ? -21.281 5.922 13.039 1 93.94 108 LEU A CA 1
ATOM 807 C C . LEU A 1 108 ? -20.719 7.055 13.883 1 93.94 108 LEU A C 1
ATOM 809 O O . LEU A 1 108 ? -19.5 7.156 14.047 1 93.94 108 LEU A O 1
ATOM 813 N N . TYR A 1 109 ? -21.578 7.883 14.352 1 93.62 109 TYR A N 1
ATOM 814 C CA . TYR A 1 109 ? -21.141 8.938 15.258 1 93.62 109 TYR A CA 1
ATOM 815 C C . TYR A 1 109 ? -20.453 8.352 16.484 1 93.62 109 TYR A C 1
ATOM 817 O O . TYR A 1 109 ? -19.469 8.898 16.969 1 93.62 109 TYR A O 1
ATOM 825 N N . PHE A 1 110 ? -20.922 7.223 16.891 1 92 110 PHE A N 1
ATOM 826 C CA . PHE A 1 110 ? -20.406 6.621 18.125 1 92 110 PHE A CA 1
ATOM 827 C C . PHE A 1 110 ? -19.125 5.828 17.828 1 92 110 PHE A C 1
ATOM 829 O O . PHE A 1 110 ? -18.219 5.781 18.672 1 92 110 PHE A O 1
ATOM 836 N N . ILE A 1 111 ? -19.016 5.297 16.625 1 92.44 111 ILE A N 1
ATOM 837 C CA . ILE A 1 111 ? -17.938 4.344 16.438 1 92.44 111 ILE A CA 1
ATOM 838 C C . ILE A 1 111 ? -16.781 5.004 15.672 1 92.44 111 ILE A C 1
ATOM 840 O O . ILE A 1 111 ? -15.672 4.48 15.633 1 92.44 111 ILE A O 1
ATOM 844 N N . ALA A 1 112 ? -17.016 6.105 15.039 1 91.75 112 ALA A N 1
ATOM 845 C CA . ALA A 1 112 ? -15.961 6.758 14.258 1 91.75 112 ALA A CA 1
ATOM 846 C C . ALA A 1 112 ? -14.789 7.148 15.148 1 91.75 112 ALA A C 1
ATOM 848 O O . ALA A 1 112 ? -14.977 7.746 16.219 1 91.75 112 ALA A O 1
ATOM 849 N N . ARG A 1 113 ? -13.633 6.695 14.805 1 89.94 113 ARG A N 1
ATOM 850 C CA . ARG A 1 113 ? -12.391 6.988 15.516 1 89.94 113 ARG A CA 1
ATOM 851 C C . ARG A 1 113 ? -11.258 7.277 14.539 1 89.94 113 ARG A C 1
ATOM 853 O O . ARG A 1 113 ? -11.234 6.734 13.43 1 89.94 113 ARG A O 1
ATOM 860 N N . PRO A 1 114 ? -10.258 8.047 14.875 1 90.31 114 PRO A N 1
ATOM 861 C CA . PRO A 1 114 ? -10.234 8.828 16.109 1 90.31 114 PRO A CA 1
ATOM 862 C C . PRO A 1 114 ? -11.281 9.938 16.125 1 90.31 114 PRO A C 1
ATOM 864 O O . PRO A 1 114 ? -11.922 10.195 15.102 1 90.31 114 PRO A O 1
ATOM 867 N N . ARG A 1 115 ? -11.469 10.562 17.219 1 91.62 115 ARG A N 1
ATOM 868 C CA . ARG A 1 115 ? -12.438 11.648 17.312 1 91.62 115 ARG A CA 1
ATOM 869 C C . ARG A 1 115 ? -11.969 12.875 16.547 1 91.62 115 ARG A C 1
ATOM 871 O O . ARG A 1 115 ? -10.766 13.086 16.375 1 91.62 115 ARG A O 1
ATOM 878 N N . PRO A 1 116 ? -12.984 13.672 16.062 1 93.56 116 PRO A N 1
ATOM 879 C CA . PRO A 1 116 ? -12.617 14.867 15.305 1 93.56 116 PRO A CA 1
ATOM 880 C C . PRO A 1 116 ? -11.719 15.812 16.094 1 93.56 116 PRO A C 1
ATOM 882 O O . PRO A 1 116 ? -11.852 15.922 17.312 1 93.56 116 PRO A O 1
ATOM 885 N N . VAL A 1 117 ? -10.836 16.469 15.414 1 95.44 117 VAL A N 1
ATOM 886 C CA . VAL A 1 117 ? -9.875 17.391 16.031 1 95.44 117 VAL A CA 1
ATOM 887 C C . VAL A 1 117 ? -9.656 18.594 15.125 1 95.44 117 VAL A C 1
ATOM 889 O O . VAL A 1 117 ? -10.016 18.562 13.945 1 95.44 117 VAL A O 1
ATOM 892 N N . LYS A 1 118 ? -9.203 19.641 15.719 1 96.25 118 LYS A N 1
ATOM 893 C CA . LYS A 1 118 ? -8.734 20.797 14.977 1 96.25 118 LYS A CA 1
ATOM 894 C C . LYS A 1 118 ? -7.266 21.078 15.266 1 96.25 118 LYS A C 1
ATOM 896 O O . LYS A 1 118 ? -6.906 21.453 16.391 1 96.25 118 LYS A O 1
ATOM 901 N N . VAL A 1 119 ? -6.43 20.953 14.305 1 97.38 119 VAL A N 1
ATOM 902 C CA . VAL A 1 119 ? -5 21.188 14.453 1 97.38 119 VAL A CA 1
ATOM 903 C C . VAL A 1 119 ? -4.688 22.656 14.133 1 97.38 119 VAL A C 1
ATOM 905 O O . VAL A 1 119 ? -4.883 23.094 12.992 1 97.38 119 VAL A O 1
ATOM 908 N N . PRO A 1 120 ? -4.242 23.359 15.055 1 96.75 120 PRO A N 1
ATOM 909 C CA . PRO A 1 120 ? -3.926 24.766 14.797 1 96.75 120 PRO A CA 1
ATOM 910 C C . PRO A 1 120 ? -2.68 24.938 13.93 1 96.75 120 PRO A C 1
ATOM 912 O O . PRO A 1 120 ? -1.723 24.172 14.055 1 96.75 120 PRO A O 1
ATOM 915 N N . ILE A 1 121 ? -2.734 25.969 13.094 1 97 121 ILE A N 1
ATOM 916 C CA . ILE A 1 121 ? -1.578 26.297 12.273 1 97 121 ILE A CA 1
ATOM 917 C C . ILE A 1 121 ? -0.941 27.594 12.773 1 97 121 ILE A C 1
ATOM 919 O O . ILE A 1 121 ? 0.285 27.703 12.82 1 97 121 ILE A O 1
ATOM 923 N N . LYS A 1 122 ? -1.804 28.531 13.18 1 95.94 122 LYS A N 1
ATOM 924 C CA . LYS A 1 122 ? -1.326 29.812 13.68 1 95.94 122 LYS A CA 1
ATOM 925 C C . LYS A 1 122 ? -0.449 29.625 14.914 1 95.94 122 LYS A C 1
ATOM 927 O O . LYS A 1 122 ? -0.812 28.891 15.836 1 95.94 122 LYS A O 1
ATOM 932 N N . ASP A 1 123 ? 0.688 30.203 14.922 1 94.5 123 ASP A N 1
ATOM 933 C CA . ASP A 1 123 ? 1.65 30.234 16.016 1 94.5 123 ASP A CA 1
ATOM 934 C C . ASP A 1 123 ? 2.223 28.844 16.266 1 94.5 123 ASP A C 1
ATOM 936 O O . ASP A 1 123 ? 2.674 28.531 17.375 1 94.5 123 ASP A O 1
ATOM 940 N N . ARG A 1 124 ? 2.08 27.969 15.312 1 95.81 124 ARG A N 1
ATOM 941 C CA . ARG A 1 124 ? 2.654 26.641 15.383 1 95.81 124 ARG A CA 1
ATOM 942 C C . ARG A 1 124 ? 3.895 26.531 14.5 1 95.81 124 ARG A C 1
ATOM 944 O O . ARG A 1 124 ? 4.086 27.328 13.586 1 95.81 124 ARG A O 1
ATOM 951 N N . HIS A 1 125 ? 4.77 25.641 14.844 1 96.69 125 HIS A N 1
ATOM 952 C CA . HIS A 1 125 ? 5.941 25.359 14.016 1 96.69 125 HIS A CA 1
ATOM 953 C C . HIS A 1 125 ? 5.629 24.312 12.953 1 96.69 125 HIS A C 1
ATOM 955 O O . HIS A 1 125 ? 5.371 23.156 13.281 1 96.69 125 HIS A O 1
ATOM 961 N N . VAL A 1 126 ? 5.633 24.719 11.688 1 98.06 126 VAL A N 1
ATOM 962 C CA . VAL A 1 126 ? 5.402 23.828 10.547 1 98.06 126 VAL A CA 1
ATOM 963 C C . VAL A 1 126 ? 6.727 23.516 9.859 1 98.06 126 VAL A C 1
ATOM 965 O O . VAL A 1 126 ? 7.395 24.422 9.344 1 98.06 126 VAL A O 1
ATOM 968 N N . PHE A 1 127 ? 7.141 22.266 9.922 1 98.69 127 PHE A N 1
ATOM 969 C CA . PHE A 1 127 ? 8.367 21.797 9.281 1 98.69 127 PHE A CA 1
ATOM 970 C C . PHE A 1 127 ? 8.047 21.047 7.996 1 98.69 127 PHE A C 1
ATOM 972 O O . PHE A 1 127 ? 7.301 20.062 8.016 1 98.69 127 PHE A O 1
ATOM 979 N N . ILE A 1 128 ? 8.609 21.469 6.848 1 98.81 128 ILE A N 1
ATOM 980 C CA . ILE A 1 128 ? 8.242 20.922 5.543 1 98.81 128 ILE A CA 1
ATOM 981 C C . ILE A 1 128 ? 9.5 20.422 4.832 1 98.81 128 ILE A C 1
ATOM 983 O O . ILE A 1 128 ? 10.414 21.188 4.547 1 98.81 128 ILE A O 1
ATOM 987 N N . THR A 1 129 ? 9.531 19.109 4.527 1 98.69 129 THR A N 1
ATOM 988 C CA . THR A 1 129 ? 10.578 18.609 3.646 1 98.69 129 THR A CA 1
ATOM 989 C C . THR A 1 129 ? 10.203 18.812 2.184 1 98.69 129 THR A C 1
ATOM 991 O O . THR A 1 129 ? 9.016 18.859 1.844 1 98.69 129 THR A O 1
ATOM 994 N N . GLY A 1 130 ? 11.203 18.953 1.337 1 97.31 130 GLY A N 1
ATOM 995 C CA . GLY A 1 130 ? 10.898 19.297 -0.042 1 97.31 130 GLY A CA 1
ATOM 996 C C . GLY A 1 130 ? 10.219 20.641 -0.178 1 97.31 130 GLY A C 1
ATOM 997 O O . GLY A 1 130 ? 9.32 20.812 -1.013 1 97.31 130 GLY A O 1
ATOM 998 N N . GLY A 1 131 ? 10.594 21.547 0.672 1 97.44 131 GLY A N 1
ATOM 999 C CA . GLY A 1 131 ? 9.883 22.812 0.764 1 97.44 131 GLY A CA 1
ATOM 1000 C C . GLY A 1 131 ? 10.445 23.891 -0.148 1 97.44 131 GLY A C 1
ATOM 1001 O O . GLY A 1 131 ? 9.969 25.016 -0.149 1 97.44 131 GLY A O 1
ATOM 1002 N N . SER A 1 132 ? 11.43 23.531 -1.011 1 96.69 132 SER A N 1
ATOM 1003 C CA . SER A 1 132 ? 12.102 24.547 -1.816 1 96.69 132 SER A CA 1
ATOM 1004 C C . SER A 1 132 ? 11.383 24.75 -3.145 1 96.69 132 SER A C 1
ATOM 1006 O O . SER A 1 132 ? 11.672 25.719 -3.865 1 96.69 132 SER A O 1
ATOM 1008 N N . SER A 1 133 ? 10.43 23.859 -3.5 1 94.19 133 SER A N 1
ATOM 1009 C CA . SER A 1 133 ? 9.742 24 -4.781 1 94.19 133 SER A CA 1
ATOM 1010 C C . SER A 1 133 ? 8.398 23.281 -4.762 1 94.19 133 SER A C 1
ATOM 1012 O O . SER A 1 133 ? 8.055 22.609 -3.783 1 94.19 133 SER A O 1
ATOM 1014 N N . GLY A 1 134 ? 7.594 23.625 -5.727 1 94.56 134 GLY A N 1
ATOM 1015 C CA . GLY A 1 134 ? 6.383 22.859 -5.996 1 94.56 134 GLY A CA 1
ATOM 1016 C C . GLY A 1 134 ? 5.363 22.953 -4.875 1 94.56 134 GLY A C 1
ATOM 1017 O O . GLY A 1 134 ? 5.062 24.047 -4.391 1 94.56 134 GLY A O 1
ATOM 1018 N N . ILE A 1 135 ? 4.82 21.781 -4.535 1 95.81 135 ILE A N 1
ATOM 1019 C CA . ILE A 1 135 ? 3.754 21.688 -3.545 1 95.81 135 ILE A CA 1
ATOM 1020 C C . ILE A 1 135 ? 4.281 22.109 -2.176 1 95.81 135 ILE A C 1
ATOM 1022 O O . ILE A 1 135 ? 3.605 22.828 -1.439 1 95.81 135 ILE A O 1
ATOM 1026 N N . GLY A 1 136 ? 5.504 21.688 -1.857 1 97.94 136 GLY A N 1
ATOM 1027 C CA . GLY A 1 136 ? 6.09 22.031 -0.573 1 97.94 136 GLY A CA 1
ATOM 1028 C C . GLY A 1 136 ? 6.246 23.531 -0.371 1 97.94 136 GLY A C 1
ATOM 1029 O O . GLY A 1 136 ? 5.938 24.047 0.703 1 97.94 136 GLY A O 1
ATOM 1030 N N . LEU A 1 137 ? 6.707 24.156 -1.383 1 98.06 137 LEU A N 1
ATOM 1031 C CA . LEU A 1 137 ? 6.855 25.609 -1.321 1 98.06 137 LEU A CA 1
ATOM 1032 C C . LEU A 1 137 ? 5.496 26.281 -1.168 1 98.06 137 LEU A C 1
ATOM 1034 O O . LEU A 1 137 ? 5.359 27.234 -0.399 1 98.06 137 LEU A O 1
ATOM 1038 N N . ALA A 1 138 ? 4.527 25.797 -1.896 1 98 138 ALA A N 1
ATOM 1039 C CA . ALA A 1 138 ? 3.18 26.344 -1.821 1 98 138 ALA A CA 1
ATOM 1040 C C . ALA A 1 138 ? 2.59 26.156 -0.426 1 98 138 ALA A C 1
ATOM 1042 O O . ALA A 1 138 ? 1.925 27.062 0.096 1 98 138 ALA A O 1
ATOM 1043 N N . ILE A 1 139 ? 2.836 25.016 0.184 1 98.38 139 ILE A N 1
ATOM 1044 C CA . ILE A 1 139 ? 2.371 24.75 1.544 1 98.38 139 ILE A CA 1
ATOM 1045 C C . ILE A 1 139 ? 3.055 25.719 2.512 1 98.38 139 ILE A C 1
ATOM 1047 O O . ILE A 1 139 ? 2.408 26.281 3.4 1 98.38 139 ILE A O 1
ATOM 1051 N N . ALA A 1 140 ? 4.328 25.922 2.301 1 98.56 140 ALA A N 1
ATOM 1052 C CA . ALA A 1 140 ? 5.102 26.812 3.166 1 98.56 140 ALA A CA 1
ATOM 1053 C C . ALA A 1 140 ? 4.566 28.234 3.105 1 98.56 140 ALA A C 1
ATOM 1055 O O . ALA A 1 140 ? 4.391 28.891 4.141 1 98.56 140 ALA A O 1
ATOM 1056 N N . LYS A 1 141 ? 4.336 28.719 1.903 1 98.31 141 LYS A N 1
ATOM 1057 C CA . LYS A 1 141 ? 3.799 30.062 1.718 1 98.31 141 LYS A CA 1
ATOM 1058 C C . LYS A 1 141 ? 2.453 30.219 2.42 1 98.31 141 LYS A C 1
ATOM 1060 O O . LYS A 1 141 ? 2.219 31.203 3.113 1 98.31 141 LYS A O 1
ATOM 1065 N N . ARG A 1 142 ? 1.63 29.234 2.279 1 98 142 ARG A N 1
ATOM 1066 C CA . ARG A 1 142 ? 0.291 29.297 2.857 1 98 142 ARG A CA 1
ATOM 1067 C C . ARG A 1 142 ? 0.348 29.219 4.379 1 98 142 ARG A C 1
ATOM 1069 O O . ARG A 1 142 ? -0.348 29.953 5.07 1 98 142 ARG A O 1
ATOM 1076 N N . ALA A 1 143 ? 1.121 28.328 4.906 1 98.25 143 ALA A N 1
ATOM 1077 C CA . ALA A 1 143 ? 1.262 28.172 6.355 1 98.25 143 ALA A CA 1
ATOM 1078 C C . ALA A 1 143 ? 1.795 29.469 6.984 1 98.25 143 ALA A C 1
ATOM 1080 O O . ALA A 1 143 ? 1.298 29.906 8.023 1 98.25 143 ALA A O 1
ATOM 1081 N N . ALA A 1 144 ? 2.787 30.016 6.359 1 98.12 144 ALA A N 1
ATOM 1082 C CA . ALA A 1 144 ? 3.355 31.266 6.852 1 98.12 144 ALA A CA 1
ATOM 1083 C C . ALA A 1 144 ? 2.312 32.375 6.844 1 98.12 144 ALA A C 1
ATOM 1085 O O . ALA A 1 144 ? 2.232 33.188 7.785 1 98.12 144 ALA A O 1
ATOM 1086 N N . SER A 1 145 ? 1.544 32.406 5.785 1 97.44 145 SER A N 1
ATOM 1087 C CA . SER A 1 145 ? 0.502 33.438 5.656 1 97.44 145 SER A CA 1
ATOM 1088 C C . SER A 1 145 ? -0.554 33.281 6.746 1 97.44 145 SER A C 1
ATOM 1090 O O . SER A 1 145 ? -1.208 34.25 7.125 1 97.44 145 SER A O 1
ATOM 1092 N N . GLU A 1 146 ? -0.655 32.094 7.277 1 96.69 146 GLU A N 1
ATOM 1093 C CA . GLU A 1 146 ? -1.625 31.844 8.336 1 96.69 146 GLU A CA 1
ATOM 1094 C C . GLU A 1 146 ? -1.008 32.062 9.719 1 96.69 146 GLU A C 1
ATOM 1096 O O . GLU A 1 146 ? -1.666 31.844 10.742 1 96.69 146 GLU A O 1
ATOM 1101 N N . GLY A 1 147 ? 0.238 32.438 9.734 1 96.88 147 GLY A N 1
ATOM 1102 C CA . GLY A 1 147 ? 0.854 32.844 10.984 1 96.88 147 GLY A CA 1
ATOM 1103 C C . GLY A 1 147 ? 1.74 31.781 11.594 1 96.88 147 GLY A C 1
ATOM 1104 O O . GLY A 1 147 ? 2.158 31.891 12.75 1 96.88 147 GLY A O 1
ATOM 1105 N N . ALA A 1 148 ? 2.088 30.75 10.859 1 97.31 148 ALA A N 1
ATOM 1106 C CA . ALA A 1 148 ? 2.953 29.688 11.367 1 97.31 148 ALA A CA 1
ATOM 1107 C C . ALA A 1 148 ? 4.422 30.094 11.289 1 97.31 148 ALA A C 1
ATOM 1109 O O . ALA A 1 148 ? 4.805 30.906 10.438 1 97.31 148 ALA A O 1
ATOM 1110 N N . ARG A 1 149 ? 5.199 29.609 12.211 1 97.06 149 ARG A N 1
ATOM 1111 C CA . ARG A 1 149 ? 6.645 29.562 12.016 1 97.06 149 ARG A CA 1
ATOM 1112 C C . ARG A 1 149 ? 7.031 28.438 11.07 1 97.06 149 ARG A C 1
ATOM 1114 O O . ARG A 1 149 ? 6.746 27.266 11.344 1 97.06 149 ARG A O 1
ATOM 1121 N N . VAL A 1 150 ? 7.73 28.766 9.984 1 98.25 150 VAL A N 1
ATOM 1122 C CA . VAL A 1 150 ? 7.926 27.766 8.938 1 98.25 150 VAL A CA 1
ATOM 1123 C C . VAL A 1 150 ? 9.406 27.422 8.828 1 98.25 150 VAL A C 1
ATOM 1125 O O . VAL A 1 150 ? 10.266 28.297 8.859 1 98.25 150 VAL A O 1
ATOM 1128 N N . SER A 1 151 ? 9.719 26.156 8.789 1 98.62 151 SER A N 1
ATOM 1129 C CA . SER A 1 151 ? 11.016 25.609 8.43 1 98.62 151 SER A CA 1
ATOM 1130 C C . SER A 1 151 ? 10.914 24.734 7.18 1 98.62 151 SER A C 1
ATOM 1132 O O . SER A 1 151 ? 10.016 23.891 7.082 1 98.62 151 SER A O 1
ATOM 1134 N N . ILE A 1 152 ? 11.852 24.969 6.227 1 98.75 152 ILE A N 1
ATOM 1135 C CA . ILE A 1 152 ? 11.852 24.141 5.031 1 98.75 152 ILE A CA 1
ATOM 1136 C C . ILE A 1 152 ? 13.195 23.406 4.914 1 98.75 152 ILE A C 1
ATOM 1138 O O . ILE A 1 152 ? 14.242 23.969 5.27 1 98.75 152 ILE A O 1
ATOM 1142 N N . MET A 1 153 ? 13.109 22.141 4.453 1 98.75 153 MET A N 1
ATOM 1143 C CA . MET A 1 153 ? 14.297 21.312 4.258 1 98.75 153 MET A CA 1
ATOM 1144 C C . MET A 1 153 ? 14.359 20.797 2.826 1 98.75 153 MET A C 1
ATOM 1146 O O . MET A 1 153 ? 13.344 20.406 2.252 1 98.75 153 MET A O 1
ATOM 1150 N N . ALA A 1 154 ? 15.461 20.875 2.215 1 98.12 154 ALA A N 1
ATOM 1151 C CA . ALA A 1 154 ? 15.781 20.328 0.9 1 98.12 154 ALA A CA 1
ATOM 1152 C C . ALA A 1 154 ? 17.281 20.156 0.727 1 98.12 154 ALA A C 1
ATOM 1154 O O . ALA A 1 154 ? 18.062 20.422 1.646 1 98.12 154 ALA A O 1
ATOM 1155 N N . ARG A 1 155 ? 17.672 19.719 -0.39 1 96.25 155 ARG A N 1
ATOM 1156 C CA . ARG A 1 155 ? 19.078 19.375 -0.583 1 96.25 155 ARG A CA 1
ATOM 1157 C C . ARG A 1 155 ? 19.891 20.594 -1.002 1 96.25 155 ARG A C 1
ATOM 1159 O O . ARG A 1 155 ? 21 20.812 -0.513 1 96.25 155 ARG A O 1
ATOM 1166 N N . ASN A 1 156 ? 19.328 21.438 -1.855 1 96.69 156 ASN A N 1
ATOM 1167 C CA . ASN A 1 156 ? 20.062 22.531 -2.486 1 96.69 156 ASN A CA 1
ATOM 1168 C C . ASN A 1 156 ? 19.922 23.828 -1.7 1 96.69 156 ASN A C 1
ATOM 1170 O O . ASN A 1 156 ? 18.844 24.422 -1.658 1 96.69 156 ASN A O 1
ATOM 1174 N N . LEU A 1 157 ? 21.078 24.344 -1.243 1 97.69 157 LEU A N 1
ATOM 1175 C CA . LEU A 1 157 ? 21.062 25.516 -0.378 1 97.69 157 LEU A CA 1
ATOM 1176 C C . LEU A 1 157 ? 20.625 26.75 -1.151 1 97.69 157 LEU A C 1
ATOM 1178 O O . LEU A 1 157 ? 19.891 27.594 -0.623 1 97.69 157 LEU A O 1
ATOM 1182 N N . GLU A 1 158 ? 21.031 26.875 -2.383 1 97.69 158 GLU A N 1
ATOM 1183 C CA . GLU A 1 158 ? 20.656 28.031 -3.191 1 97.69 158 GLU A CA 1
ATOM 1184 C C . GLU A 1 158 ? 19.156 28.094 -3.424 1 97.69 158 GLU A C 1
ATOM 1186 O O . GLU A 1 158 ? 18.531 29.156 -3.303 1 97.69 158 GLU A O 1
ATOM 1191 N N . LYS A 1 159 ? 18.594 26.953 -3.744 1 97.31 159 LYS A N 1
ATOM 1192 C CA . LYS A 1 159 ? 17.156 26.875 -3.957 1 97.31 159 LYS A CA 1
ATOM 1193 C C . LYS A 1 159 ? 16.391 27.141 -2.66 1 97.31 159 LYS A C 1
ATOM 1195 O O . LYS A 1 159 ? 15.297 27.719 -2.682 1 97.31 159 LYS A O 1
ATOM 1200 N N . LEU A 1 160 ? 16.953 26.734 -1.562 1 98.44 160 LEU A N 1
ATOM 1201 C CA . LEU A 1 160 ? 16.359 26.969 -0.252 1 98.44 160 LEU A CA 1
ATOM 1202 C C . LEU A 1 160 ? 16.328 28.453 0.07 1 98.44 160 LEU A C 1
ATOM 1204 O O . LEU A 1 160 ? 15.328 28.969 0.587 1 98.44 160 LEU A O 1
ATOM 1208 N N . GLU A 1 161 ? 17.422 29.141 -0.248 1 98.12 161 GLU A N 1
ATOM 1209 C CA . GLU A 1 161 ? 17.484 30.562 0.002 1 98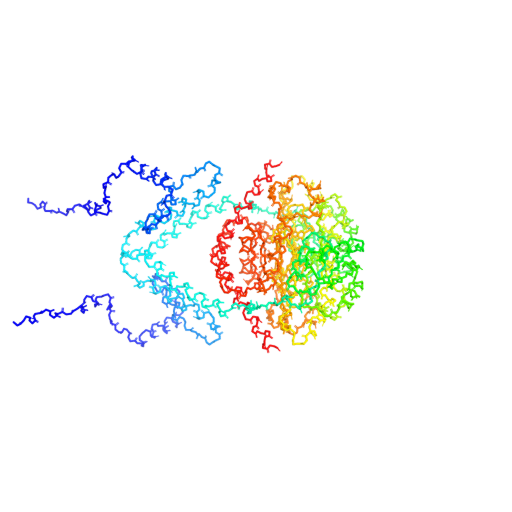.12 161 GLU A CA 1
ATOM 1210 C C . GLU A 1 161 ? 16.484 31.328 -0.859 1 98.12 161 GLU A C 1
ATOM 1212 O O . GLU A 1 161 ? 15.844 32.281 -0.391 1 98.12 161 GLU A O 1
ATOM 1217 N N . GLU A 1 162 ? 16.391 30.891 -2.068 1 98.12 162 GLU A N 1
ATOM 1218 C CA . GLU A 1 162 ? 15.383 31.484 -2.949 1 98.12 162 GLU A CA 1
ATOM 1219 C C . GLU A 1 162 ? 13.969 31.25 -2.42 1 98.12 162 GLU A C 1
ATOM 1221 O O . GLU A 1 162 ? 13.125 32.156 -2.457 1 98.12 162 GLU A O 1
ATOM 1226 N N . ALA A 1 163 ? 13.734 30.062 -1.954 1 98.12 163 ALA A N 1
ATOM 1227 C CA . ALA A 1 163 ? 12.43 29.703 -1.4 1 98.12 163 ALA A CA 1
ATOM 1228 C C . ALA A 1 163 ? 12.125 30.531 -0.149 1 98.12 163 ALA A C 1
ATOM 1230 O O . ALA A 1 163 ? 11 31 0.03 1 98.12 163 ALA A O 1
ATOM 1231 N N . ARG A 1 164 ? 13.109 30.656 0.699 1 98.19 164 ARG A N 1
ATOM 1232 C CA . ARG A 1 164 ? 12.938 31.469 1.9 1 98.19 164 ARG A CA 1
ATOM 1233 C C . ARG A 1 164 ? 12.484 32.875 1.548 1 98.19 164 ARG A C 1
ATOM 1235 O O . ARG A 1 164 ? 11.547 33.406 2.148 1 98.19 164 ARG A O 1
ATOM 1242 N N . GLN A 1 165 ? 13.109 33.469 0.579 1 97.44 165 GLN A N 1
ATOM 1243 C CA . GLN A 1 165 ? 12.766 34.812 0.156 1 97.44 165 GLN A CA 1
ATOM 1244 C C . GLN A 1 165 ? 11.352 34.875 -0.414 1 97.44 165 GLN A C 1
ATOM 1246 O O . GLN A 1 165 ? 10.594 35.812 -0.13 1 97.44 165 GLN A O 1
ATOM 1251 N N . SER A 1 166 ? 11.039 33.875 -1.186 1 97.56 166 SER A N 1
ATOM 1252 C CA . SER A 1 166 ? 9.711 33.812 -1.785 1 97.56 166 SER A CA 1
ATOM 1253 C C . SER A 1 166 ? 8.633 33.688 -0.718 1 97.56 166 SER A C 1
ATOM 1255 O O . SER A 1 166 ? 7.566 34.312 -0.837 1 97.56 166 SER A O 1
ATOM 1257 N N . ILE A 1 167 ? 8.883 32.906 0.323 1 98.12 167 ILE A N 1
ATOM 1258 C CA . ILE A 1 167 ? 7.934 32.719 1.417 1 98.12 167 ILE A CA 1
ATOM 1259 C C . ILE A 1 167 ? 7.773 34.031 2.195 1 98.12 167 ILE A C 1
ATOM 1261 O O . ILE A 1 167 ? 6.652 34.438 2.52 1 98.12 167 ILE A O 1
ATOM 1265 N N . ARG A 1 168 ? 8.883 34.688 2.432 1 97.19 168 ARG A N 1
ATOM 1266 C CA . ARG A 1 168 ? 8.859 35.938 3.158 1 97.19 168 ARG A CA 1
ATOM 1267 C C . ARG A 1 168 ? 8.07 37 2.389 1 97.19 168 ARG A C 1
ATOM 1269 O O . ARG A 1 168 ? 7.266 37.719 2.969 1 97.19 168 ARG A O 1
ATOM 1276 N N . LEU A 1 169 ? 8.266 37.031 1.129 1 95.94 169 LEU A N 1
ATOM 1277 C CA . LEU A 1 169 ? 7.586 38 0.285 1 95.94 169 LEU A CA 1
ATOM 1278 C C . LEU A 1 169 ? 6.09 37.719 0.228 1 95.94 169 LEU A C 1
ATOM 1280 O O . LEU A 1 169 ? 5.281 38.656 0.238 1 95.94 169 LEU A O 1
ATOM 1284 N N . ALA A 1 170 ? 5.754 36.5 0.178 1 94.62 170 ALA A N 1
ATOM 1285 C CA . ALA A 1 170 ? 4.359 36.125 0.007 1 94.62 170 ALA A CA 1
ATOM 1286 C C . ALA A 1 170 ? 3.582 36.281 1.311 1 94.62 170 ALA A C 1
ATOM 1288 O O . ALA A 1 170 ? 2.377 36.531 1.294 1 94.62 170 ALA A O 1
ATOM 1289 N N . SER A 1 171 ? 4.18 36.094 2.422 1 94 171 SER A N 1
ATOM 1290 C CA . SER A 1 171 ? 3.459 36 3.686 1 94 171 SER A CA 1
ATOM 1291 C C . SER A 1 171 ? 3.783 37.156 4.602 1 94 171 SER A C 1
ATOM 1293 O O . SER A 1 171 ? 3.039 37.438 5.543 1 94 171 SER A O 1
ATOM 1295 N N . GLY A 1 172 ? 4.879 37.812 4.426 1 90.38 172 GLY A N 1
ATOM 1296 C CA . GLY A 1 172 ? 5.352 38.844 5.352 1 90.38 172 GLY A CA 1
ATOM 1297 C C . GLY A 1 172 ? 6.047 38.25 6.57 1 90.38 172 GLY A C 1
ATOM 1298 O O . GLY A 1 172 ? 6.477 39 7.453 1 90.38 172 GLY A O 1
ATOM 1299 N N . ALA A 1 173 ? 6.137 36.969 6.535 1 89.12 173 ALA A N 1
ATOM 1300 C CA . ALA A 1 173 ? 6.781 36.312 7.672 1 89.12 173 ALA A CA 1
ATOM 1301 C C . ALA A 1 173 ? 8.281 36.594 7.695 1 89.12 173 ALA A C 1
ATOM 1303 O O . ALA A 1 173 ? 8.938 36.594 6.652 1 89.12 173 ALA A O 1
ATOM 1304 N N . LEU A 1 174 ? 8.789 36.844 8.875 1 76.75 174 LEU A N 1
ATOM 1305 C CA . LEU A 1 174 ? 10.203 37.156 8.992 1 76.75 174 LEU A CA 1
ATOM 1306 C C . LEU A 1 174 ? 11.016 35.906 9.391 1 76.75 174 LEU A C 1
ATOM 1308 O O . LEU A 1 174 ? 12.195 35.812 9.055 1 76.75 174 LEU A O 1
ATOM 1312 N N . ASP A 1 175 ? 10.359 35 10.023 1 88.56 175 ASP A N 1
ATOM 1313 C CA . ASP A 1 175 ? 11.102 33.875 10.594 1 88.56 175 ASP A CA 1
ATOM 1314 C C . ASP A 1 175 ? 10.875 32.594 9.789 1 88.56 175 ASP A C 1
ATOM 1316 O O . ASP A 1 175 ? 10 31.781 10.117 1 88.56 175 ASP A O 1
ATOM 1320 N N . VAL A 1 176 ? 11.578 32.469 8.688 1 96.88 176 VAL A N 1
ATOM 1321 C CA . VAL A 1 176 ? 11.586 31.25 7.891 1 96.88 176 VAL A CA 1
ATOM 1322 C C . VAL A 1 176 ? 12.969 30.609 7.961 1 96.88 176 VAL A C 1
ATOM 1324 O O . VAL A 1 176 ? 13.969 31.203 7.582 1 96.88 176 VAL A O 1
ATOM 1327 N N . SER A 1 177 ? 13.023 29.453 8.5 1 98.31 177 SER A N 1
ATOM 1328 C CA . SER A 1 177 ? 14.289 28.734 8.625 1 98.31 177 SER A CA 1
ATOM 1329 C C . SER A 1 177 ? 14.477 27.734 7.477 1 98.31 177 SER A C 1
ATOM 1331 O O . SER A 1 177 ? 13.508 27.156 6.996 1 98.31 177 SER A O 1
ATOM 1333 N N . ILE A 1 178 ? 15.719 27.641 7.031 1 98.56 178 ILE A N 1
ATOM 1334 C CA . ILE A 1 178 ? 16.031 26.703 5.961 1 98.56 178 ILE A CA 1
ATOM 1335 C C . ILE A 1 178 ? 17.094 25.703 6.438 1 98.56 178 ILE A C 1
ATOM 1337 O O . ILE A 1 178 ? 17.984 26.062 7.195 1 98.56 178 ILE A O 1
ATOM 1341 N N . PHE A 1 179 ? 16.969 24.484 6.047 1 98.69 179 PHE A N 1
ATOM 1342 C CA . PHE A 1 179 ? 17.906 23.422 6.387 1 98.69 179 PHE A CA 1
ATOM 1343 C C . PHE A 1 179 ? 18.281 22.609 5.148 1 98.69 179 PHE A C 1
ATOM 1345 O O . PHE A 1 179 ? 17.406 22.047 4.473 1 98.69 179 PHE A O 1
ATOM 1352 N N . SER A 1 180 ? 19.578 22.547 4.828 1 98.56 180 SER A N 1
ATOM 1353 C CA . SER A 1 180 ? 20.062 21.75 3.709 1 98.56 180 SER A CA 1
ATOM 1354 C C . SER A 1 180 ? 20.406 20.328 4.152 1 98.56 180 SER A C 1
ATOM 1356 O O . SER A 1 180 ? 21.375 20.125 4.898 1 98.56 180 SER A O 1
ATOM 1358 N N . ALA A 1 181 ? 19.594 19.359 3.732 1 98.25 181 ALA A N 1
ATOM 1359 C CA . ALA A 1 181 ? 19.812 17.953 4.082 1 98.25 181 ALA A CA 1
ATOM 1360 C C . ALA A 1 181 ? 19.125 17.031 3.084 1 98.25 181 ALA A C 1
ATOM 1362 O O . ALA A 1 181 ? 18.047 17.344 2.582 1 98.25 181 ALA A O 1
ATOM 1363 N N . ASP A 1 182 ? 19.781 15.945 2.791 1 97.62 182 ASP A N 1
ATOM 1364 C CA . ASP A 1 182 ? 19.172 14.852 2.045 1 97.62 182 ASP A CA 1
ATOM 1365 C C . ASP A 1 182 ? 18.344 13.953 2.961 1 97.62 182 ASP A C 1
ATOM 1367 O O . ASP A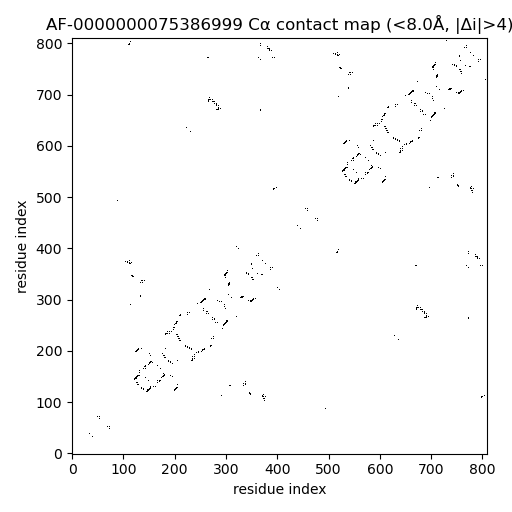 1 182 ? 18.844 13.469 3.98 1 97.62 182 ASP A O 1
ATOM 1371 N N . ALA A 1 183 ? 17.078 13.781 2.559 1 96.75 183 ALA A N 1
ATOM 1372 C CA . ALA A 1 183 ? 16.172 12.992 3.391 1 96.75 183 ALA A CA 1
ATOM 1373 C C . ALA A 1 183 ? 16.703 11.57 3.58 1 96.75 183 ALA A C 1
ATOM 1375 O O . ALA A 1 183 ? 16.344 10.891 4.543 1 96.75 183 ALA A O 1
ATOM 1376 N N . ARG A 1 184 ? 17.594 11.07 2.719 1 95.44 184 ARG A N 1
ATOM 1377 C CA . ARG A 1 184 ? 18.141 9.719 2.787 1 95.44 184 ARG A CA 1
ATOM 1378 C C . ARG A 1 184 ? 19.234 9.625 3.846 1 95.44 184 ARG A C 1
ATOM 1380 O O . ARG A 1 184 ? 19.625 8.531 4.262 1 95.44 184 ARG A O 1
ATOM 1387 N N . ASP A 1 185 ? 19.797 10.75 4.215 1 96.19 185 ASP A N 1
ATOM 1388 C CA . ASP A 1 185 ? 20.844 10.812 5.219 1 96.19 185 ASP A CA 1
ATOM 1389 C C . ASP A 1 185 ? 20.266 11.016 6.617 1 96.19 185 ASP A C 1
ATOM 1391 O O . ASP A 1 185 ? 20.031 12.148 7.039 1 96.19 185 ASP A O 1
ATOM 1395 N N . SER A 1 186 ? 20.172 9.945 7.344 1 94.38 186 SER A N 1
ATOM 1396 C CA . SER A 1 186 ? 19.516 9.961 8.648 1 94.38 186 SER A CA 1
ATOM 1397 C C . SER A 1 186 ? 20.188 10.93 9.602 1 94.38 186 SER A C 1
ATOM 1399 O O . SER A 1 186 ? 19.516 11.609 10.383 1 94.38 186 SER A O 1
ATOM 1401 N N . ASN A 1 187 ? 21.484 11.016 9.523 1 95.25 187 ASN A N 1
ATOM 1402 C CA . ASN A 1 187 ? 22.219 11.906 10.414 1 95.25 187 ASN A CA 1
ATOM 1403 C C . ASN A 1 187 ? 21.969 13.375 10.07 1 95.25 187 ASN A C 1
ATOM 1405 O O . ASN A 1 187 ? 21.781 14.203 10.953 1 95.25 187 ASN A O 1
ATOM 1409 N N . ALA A 1 188 ? 22 13.68 8.805 1 97.56 188 ALA A N 1
ATOM 1410 C CA . ALA A 1 188 ? 21.75 15.047 8.367 1 97.56 188 ALA A CA 1
ATOM 1411 C C . ALA A 1 188 ? 20.328 15.477 8.719 1 97.56 188 ALA A C 1
ATOM 1413 O O . ALA A 1 188 ? 20.109 16.625 9.133 1 97.56 188 ALA A O 1
ATOM 1414 N N . VAL A 1 189 ? 19.422 14.57 8.586 1 97.56 189 VAL A N 1
ATOM 1415 C CA . VAL A 1 189 ? 18.031 14.852 8.906 1 97.56 189 VAL A CA 1
ATOM 1416 C C . VAL A 1 189 ? 17.875 15.094 10.406 1 97.56 189 VAL A C 1
ATOM 1418 O O . VAL A 1 189 ? 17.188 16.031 10.82 1 97.56 189 VAL A O 1
ATOM 1421 N N . GLN A 1 190 ? 18.5 14.25 11.18 1 95.88 190 GLN A N 1
ATOM 1422 C CA . GLN A 1 190 ? 18.422 14.398 12.625 1 95.88 190 GLN A CA 1
ATOM 1423 C C . GLN A 1 190 ? 18.969 15.758 13.07 1 95.88 190 GLN A C 1
ATOM 1425 O O . GLN A 1 190 ? 18.375 16.422 13.93 1 95.88 190 GLN A O 1
ATOM 1430 N N . ARG A 1 191 ? 20.047 16.156 12.5 1 97.62 191 ARG A N 1
ATOM 1431 C CA . ARG A 1 191 ? 20.641 17.438 12.836 1 97.62 191 ARG A CA 1
ATOM 1432 C C . ARG A 1 191 ? 19.703 18.594 12.453 1 97.62 191 ARG A C 1
ATOM 1434 O O . ARG A 1 191 ? 19.5 19.516 13.234 1 97.62 191 ARG A O 1
ATOM 1441 N N . ALA A 1 192 ? 19.156 18.5 11.258 1 98.31 192 ALA A N 1
ATOM 1442 C CA . ALA A 1 192 ? 18.25 19.547 10.773 1 98.31 192 ALA A CA 1
ATOM 1443 C C . ALA A 1 192 ? 17.047 19.672 11.695 1 98.31 192 ALA A C 1
ATOM 1445 O O . ALA A 1 192 ? 16.641 20.781 12.047 1 98.31 192 ALA A O 1
ATOM 1446 N N . VAL A 1 193 ? 16.469 18.562 12.078 1 97.56 193 VAL A N 1
ATOM 1447 C CA . VAL A 1 193 ? 15.273 18.547 12.914 1 97.56 193 VAL A CA 1
ATOM 1448 C C . VAL A 1 193 ? 15.602 19.062 14.305 1 97.56 193 VAL A C 1
ATOM 1450 O O . VAL A 1 193 ? 14.836 19.859 14.875 1 97.56 193 VAL A O 1
ATOM 1453 N N . ASN A 1 194 ? 16.734 18.656 14.836 1 96.5 194 ASN A N 1
ATOM 1454 C CA . ASN A 1 194 ? 17.156 19.141 16.141 1 96.5 194 ASN A CA 1
ATOM 1455 C C . ASN A 1 194 ? 17.375 20.656 16.141 1 96.5 194 ASN A C 1
ATOM 1457 O O . ASN A 1 194 ? 16.969 21.359 17.078 1 96.5 194 ASN A O 1
ATOM 1461 N N . ASP A 1 195 ? 17.969 21.109 15.117 1 97.44 195 ASP A N 1
ATOM 1462 C CA . ASP A 1 195 ? 18.266 22.531 15 1 97.44 195 ASP A CA 1
ATOM 1463 C C . ASP A 1 195 ? 16.969 23.344 14.836 1 97.44 195 ASP A C 1
ATOM 1465 O O . ASP A 1 195 ? 16.906 24.5 15.258 1 97.44 195 ASP A O 1
ATOM 1469 N N . ALA A 1 196 ? 16 22.781 14.188 1 96.31 196 ALA A N 1
ATOM 1470 C CA . ALA A 1 196 ? 14.734 23.469 13.938 1 96.31 196 ALA A CA 1
ATOM 1471 C C . ALA A 1 196 ? 13.945 23.656 15.227 1 96.31 196 ALA A C 1
ATOM 1473 O O . ALA A 1 196 ? 13.18 24.609 15.367 1 96.31 196 ALA A O 1
ATOM 1474 N N . GLY A 1 197 ? 14.125 22.688 16.219 1 92.06 197 GLY A N 1
ATOM 1475 C CA . GLY A 1 197 ? 13.375 22.734 17.469 1 92.06 197 GLY A CA 1
ATOM 1476 C C . GLY A 1 197 ? 12.07 21.969 17.406 1 92.06 197 GLY A C 1
ATOM 1477 O O . GLY A 1 197 ? 11.812 21.25 16.438 1 92.06 197 GLY A O 1
ATOM 1478 N N . PRO A 1 198 ? 11.211 22.125 18.422 1 91.44 198 PRO A N 1
ATOM 1479 C CA . PRO A 1 198 ? 9.984 21.328 18.5 1 91.44 198 PRO A CA 1
ATOM 1480 C C . PRO A 1 198 ? 9.039 21.594 17.328 1 91.44 198 PRO A C 1
ATOM 1482 O O . PRO A 1 198 ? 8.781 22.75 16.984 1 91.44 198 PRO A O 1
ATOM 1485 N N . ILE A 1 199 ? 8.547 20.531 16.766 1 96.12 199 ILE A N 1
ATOM 1486 C CA . ILE A 1 199 ? 7.691 20.594 15.586 1 96.12 199 ILE A CA 1
ATOM 1487 C C . ILE A 1 199 ? 6.25 20.266 15.977 1 96.12 199 ILE A C 1
ATOM 1489 O O . ILE A 1 199 ? 5.992 19.266 16.656 1 96.12 199 ILE A O 1
ATOM 1493 N N . ASP A 1 200 ? 5.312 21.094 15.516 1 97.06 200 ASP A N 1
ATOM 1494 C CA . ASP A 1 200 ? 3.895 20.859 15.773 1 97.06 200 ASP A CA 1
ATOM 1495 C C . ASP A 1 200 ? 3.232 20.172 14.578 1 97.06 200 ASP A C 1
ATOM 1497 O O . ASP A 1 200 ? 2.365 19.312 14.758 1 97.06 200 ASP A O 1
ATOM 1501 N N . VAL A 1 201 ? 3.609 20.609 13.445 1 98.12 201 VAL A N 1
ATOM 1502 C CA . VAL A 1 201 ? 3.088 20.062 12.195 1 98.12 201 VAL A CA 1
ATOM 1503 C C . VAL A 1 201 ? 4.242 19.672 11.281 1 98.12 201 VAL A C 1
ATOM 1505 O O . VAL A 1 201 ? 5.035 20.531 10.867 1 98.12 201 VAL A O 1
ATOM 1508 N N . LEU A 1 202 ? 4.363 18.391 11.07 1 98.69 202 LEU A N 1
ATOM 1509 C CA . LEU A 1 202 ? 5.379 17.859 10.172 1 98.69 202 LEU A CA 1
ATOM 1510 C C . LEU A 1 202 ? 4.773 17.5 8.82 1 98.69 202 LEU A C 1
ATOM 1512 O O . LEU A 1 202 ? 3.838 16.703 8.742 1 98.69 202 LEU A O 1
ATOM 1516 N N . VAL A 1 203 ? 5.273 18.141 7.738 1 98.75 203 VAL A N 1
ATOM 1517 C CA . VAL A 1 203 ? 4.844 17.797 6.383 1 98.75 203 VAL A CA 1
ATOM 1518 C C . VAL A 1 203 ? 5.988 17.109 5.637 1 98.75 203 VAL A C 1
ATOM 1520 O O . VAL A 1 203 ? 6.945 17.766 5.219 1 98.75 203 VAL A O 1
ATOM 1523 N N . VAL A 1 204 ? 5.848 15.836 5.477 1 98.62 204 VAL A N 1
ATOM 1524 C CA . VAL A 1 204 ? 6.801 15.055 4.699 1 98.62 204 VAL A CA 1
ATOM 1525 C C . VAL A 1 204 ? 6.422 15.094 3.221 1 98.62 204 VAL A C 1
ATOM 1527 O O . VAL A 1 204 ? 5.617 14.281 2.758 1 98.62 204 VAL A O 1
ATOM 1530 N N . ASN A 1 205 ? 7.09 16.016 2.518 1 97.94 205 ASN A N 1
ATOM 1531 C CA . ASN A 1 205 ? 6.637 16.344 1.17 1 97.94 205 ASN A CA 1
ATOM 1532 C C . ASN A 1 205 ? 7.676 15.961 0.122 1 97.94 205 ASN A C 1
ATOM 1534 O O . ASN A 1 205 ? 7.375 15.914 -1.072 1 97.94 205 ASN A O 1
ATOM 1538 N N . HIS A 1 206 ? 8.883 15.664 0.537 1 95.75 206 HIS A N 1
ATOM 1539 C CA . HIS A 1 206 ? 9.914 15.32 -0.439 1 95.75 206 HIS A CA 1
ATOM 1540 C C . HIS A 1 206 ? 9.539 14.055 -1.211 1 95.75 206 HIS A C 1
ATOM 1542 O O . HIS A 1 206 ? 8.797 13.211 -0.705 1 95.75 206 HIS A O 1
ATOM 1548 N N . GLY A 1 207 ? 10.023 13.922 -2.41 1 91.75 207 GLY A N 1
ATOM 1549 C CA . GLY A 1 207 ? 9.797 12.734 -3.221 1 91.75 207 GLY A CA 1
ATOM 1550 C C . GLY A 1 207 ? 10.281 12.891 -4.648 1 91.75 207 GLY A C 1
ATOM 1551 O O . GLY A 1 207 ? 10.516 14 -5.117 1 91.75 207 GLY A O 1
ATOM 1552 N N . VAL A 1 208 ? 10.438 11.789 -5.25 1 86.94 208 VAL A N 1
ATOM 1553 C CA . VAL A 1 208 ? 10.82 11.766 -6.656 1 86.94 208 VAL A CA 1
ATOM 1554 C C . VAL A 1 208 ? 9.875 10.859 -7.438 1 86.94 208 VAL A C 1
ATOM 1556 O O . VAL A 1 208 ? 9.32 9.906 -6.883 1 86.94 208 VAL A O 1
ATOM 1559 N N . TYR A 1 209 ? 9.648 11.367 -8.633 1 78.56 209 TYR A N 1
ATOM 1560 C CA . TYR A 1 209 ? 8.781 10.664 -9.57 1 78.56 209 TYR A CA 1
ATOM 1561 C C . TYR A 1 209 ? 9.539 10.305 -10.844 1 78.56 209 TYR A C 1
ATOM 1563 O O . TYR A 1 209 ? 9.992 11.18 -11.578 1 78.56 209 TYR A O 1
ATOM 1571 N N . GLU A 1 210 ? 10.047 9.172 -10.969 1 71 210 GLU A N 1
ATOM 1572 C CA . GLU A 1 210 ? 10.742 8.781 -12.195 1 71 210 GLU A CA 1
ATOM 1573 C C . GLU A 1 210 ? 10.141 7.516 -12.789 1 71 210 GLU A C 1
ATOM 1575 O O . GLU A 1 210 ? 9.719 6.617 -12.062 1 71 210 GLU A O 1
ATOM 1580 N N . HIS A 1 211 ? 10.039 7.648 -14.047 1 65.62 211 HIS A N 1
ATOM 1581 C CA . HIS A 1 211 ? 9.625 6.457 -14.773 1 65.62 211 HIS A CA 1
ATOM 1582 C C . HIS A 1 211 ? 10.68 5.359 -14.688 1 65.62 211 HIS A C 1
ATOM 1584 O O . HIS A 1 211 ? 11.875 5.637 -14.781 1 65.62 211 HIS A O 1
ATOM 1590 N N . ASP A 1 212 ? 10.156 4.234 -14.32 1 60.59 212 ASP A N 1
ATOM 1591 C CA . ASP A 1 212 ? 11.109 3.125 -14.273 1 60.59 212 ASP A CA 1
ATOM 1592 C C . ASP A 1 212 ? 10.805 2.102 -15.367 1 60.59 212 ASP A C 1
ATOM 1594 O O . ASP A 1 212 ? 9.641 1.787 -15.633 1 60.59 212 ASP A O 1
ATOM 1598 N N . LYS A 1 213 ? 11.852 1.983 -16.266 1 61.69 213 LYS A N 1
ATOM 1599 C CA . LYS A 1 213 ? 11.75 0.833 -17.156 1 61.69 213 LYS A CA 1
ATOM 1600 C C . LYS A 1 213 ? 12.305 -0.425 -16.5 1 61.69 213 LYS A C 1
ATOM 1602 O O . LYS A 1 213 ? 13.508 -0.699 -16.594 1 61.69 213 LYS A O 1
ATOM 1607 N N . LEU A 1 214 ? 11.445 -1.081 -15.719 1 57 214 LEU A N 1
ATOM 1608 C CA . LEU A 1 214 ? 11.883 -2.234 -14.945 1 57 214 LEU A CA 1
ATOM 1609 C C . LEU A 1 214 ? 12.812 -3.123 -15.766 1 57 214 LEU A C 1
ATOM 1611 O O . LEU A 1 214 ? 13.797 -3.648 -15.25 1 57 214 LEU A O 1
ATOM 1615 N N . GLU A 1 215 ? 12.438 -3.35 -17.016 1 57.16 215 GLU A N 1
ATOM 1616 C CA . GLU A 1 215 ? 13.219 -4.301 -17.797 1 57.16 215 GLU A CA 1
ATOM 1617 C C . GLU A 1 215 ? 14.562 -3.705 -18.219 1 57.16 215 GLU A C 1
ATOM 1619 O O . GLU A 1 215 ? 15.547 -4.426 -18.344 1 57.16 215 GLU A O 1
ATOM 1624 N N . LYS A 1 216 ? 14.445 -2.457 -18.594 1 56.5 216 LYS A N 1
ATOM 1625 C CA . LYS A 1 216 ? 15.648 -1.894 -19.188 1 56.5 216 LYS A CA 1
ATOM 1626 C C . LYS A 1 216 ? 16.453 -1.101 -18.172 1 56.5 216 LYS A C 1
ATOM 1628 O O . LYS A 1 216 ? 17.656 -0.873 -18.344 1 56.5 216 LYS A O 1
ATOM 1633 N N . GLN A 1 217 ? 15.773 -0.527 -17.297 1 56.56 217 GLN A N 1
ATOM 1634 C CA . GLN A 1 217 ? 16.5 0.406 -16.438 1 56.56 217 GLN A CA 1
ATOM 1635 C C . GLN A 1 217 ? 17 -0.285 -15.172 1 56.56 217 GLN A C 1
ATOM 1637 O O . GLN A 1 217 ? 16.406 -1.276 -14.727 1 56.56 217 GLN A O 1
ATOM 1642 N N . GLY A 1 218 ? 18.328 -0.183 -14.914 1 59 218 GLY A N 1
ATOM 1643 C CA . GLY A 1 218 ? 19.078 -0.642 -13.75 1 59 218 GLY A CA 1
ATOM 1644 C C . GLY A 1 218 ? 18.328 -0.436 -12.445 1 59 218 GLY A C 1
ATOM 1645 O O . GLY A 1 218 ? 17.406 0.381 -12.375 1 59 218 GLY A O 1
ATOM 1646 N N . LEU A 1 219 ? 18.344 -1.459 -11.5 1 66 219 LEU A N 1
ATOM 1647 C CA . LEU A 1 219 ? 17.812 -1.46 -10.141 1 66 219 LEU A CA 1
ATOM 1648 C C . LEU A 1 219 ? 18.219 -0.188 -9.398 1 66 219 LEU A C 1
ATOM 1650 O O . LEU A 1 219 ? 17.688 0.099 -8.32 1 66 219 LEU A O 1
ATOM 1654 N N . ASP A 1 220 ? 18.859 0.648 -10.156 1 80.12 220 ASP A N 1
ATOM 1655 C CA . ASP A 1 220 ? 19.312 1.869 -9.508 1 80.12 220 ASP A CA 1
ATOM 1656 C C . ASP A 1 220 ? 18.172 2.865 -9.336 1 80.12 220 ASP A C 1
ATOM 1658 O O . ASP A 1 220 ? 18.062 3.514 -8.289 1 80.12 220 ASP A O 1
ATOM 1662 N N . VAL A 1 221 ? 17.266 2.902 -10.297 1 83.5 221 VAL A N 1
ATOM 1663 C CA . VAL A 1 221 ? 16.156 3.842 -10.234 1 83.5 221 VAL A CA 1
ATOM 1664 C C . VAL A 1 221 ? 15.164 3.398 -9.156 1 83.5 221 VAL A C 1
ATOM 1666 O O . VAL A 1 221 ? 14.664 4.223 -8.391 1 83.5 221 VAL A O 1
ATOM 1669 N N . VAL A 1 222 ? 14.938 2.102 -9.062 1 87.12 222 VAL A N 1
ATOM 1670 C CA . VAL A 1 222 ? 14.031 1.548 -8.055 1 87.12 222 VAL A CA 1
ATOM 1671 C C . VAL A 1 222 ? 14.555 1.868 -6.656 1 87.12 222 VAL A C 1
ATOM 1673 O O . VAL A 1 222 ? 13.812 2.377 -5.812 1 87.12 222 VAL A O 1
ATOM 1676 N N . ASN A 1 223 ? 15.836 1.603 -6.52 1 89.25 223 ASN A N 1
ATOM 1677 C CA . ASN A 1 223 ? 16.453 1.878 -5.227 1 89.25 223 ASN A CA 1
ATOM 1678 C C . ASN A 1 223 ? 16.391 3.363 -4.879 1 89.25 223 ASN A C 1
ATOM 1680 O O . ASN A 1 223 ? 16.125 3.727 -3.732 1 89.25 223 ASN A O 1
ATOM 1684 N N . TYR A 1 224 ? 16.641 4.117 -5.898 1 89.44 224 TYR A N 1
ATOM 1685 C CA . TYR A 1 224 ? 16.641 5.562 -5.691 1 89.44 224 TYR A CA 1
ATOM 1686 C C . TYR A 1 224 ? 15.258 6.047 -5.254 1 89.44 224 TYR A C 1
ATOM 1688 O O . TYR A 1 224 ? 15.141 6.816 -4.297 1 89.44 224 TYR A O 1
ATOM 1696 N N . ILE A 1 225 ? 14.188 5.648 -5.859 1 90.12 225 ILE A N 1
ATOM 1697 C CA . ILE A 1 225 ? 12.82 6.062 -5.566 1 90.12 225 ILE A CA 1
ATOM 1698 C C . ILE A 1 225 ? 12.43 5.594 -4.168 1 90.12 225 ILE A C 1
ATOM 1700 O O . ILE A 1 225 ? 11.906 6.375 -3.365 1 90.12 225 ILE A O 1
ATOM 1704 N N . LEU A 1 226 ? 12.711 4.355 -3.834 1 92.38 226 LEU A N 1
ATOM 1705 C CA . LEU A 1 226 ? 12.359 3.812 -2.527 1 92.38 226 LEU A CA 1
ATOM 1706 C C . LEU A 1 226 ? 13.156 4.488 -1.421 1 92.38 226 LEU A C 1
ATOM 1708 O O . LEU A 1 226 ? 12.633 4.758 -0.341 1 92.38 226 LEU A O 1
ATOM 1712 N N . ASP A 1 227 ? 14.398 4.773 -1.736 1 93.25 227 ASP A N 1
ATOM 1713 C CA . ASP A 1 227 ? 15.266 5.426 -0.758 1 93.25 227 ASP A CA 1
ATOM 1714 C C . ASP A 1 227 ? 14.766 6.836 -0.441 1 93.25 227 ASP A C 1
ATOM 1716 O O . ASP A 1 227 ? 14.703 7.227 0.725 1 93.25 227 ASP A O 1
ATOM 1720 N N . VAL A 1 228 ? 14.43 7.512 -1.449 1 94 228 VAL A N 1
ATOM 1721 C CA . VAL A 1 228 ? 14.023 8.898 -1.263 1 94 228 VAL A CA 1
ATOM 1722 C C . VAL A 1 228 ? 12.609 8.953 -0.685 1 94 228 VAL A C 1
ATOM 1724 O O . VAL A 1 228 ? 12.383 9.562 0.359 1 94 228 VAL A O 1
ATOM 1727 N N . ASN A 1 229 ? 11.703 8.281 -1.31 1 95.19 229 ASN A N 1
ATOM 1728 C CA . ASN A 1 229 ? 10.289 8.438 -0.99 1 95.19 229 ASN A CA 1
ATOM 1729 C C . ASN A 1 229 ? 9.922 7.727 0.31 1 95.19 229 ASN A C 1
ATOM 1731 O O . ASN A 1 229 ? 9.133 8.242 1.105 1 95.19 229 ASN A O 1
ATOM 1735 N N . LEU A 1 230 ? 10.484 6.547 0.479 1 94.88 230 LEU A N 1
ATOM 1736 C CA . LEU A 1 230 ? 10.039 5.742 1.613 1 94.88 230 LEU A CA 1
ATOM 1737 C C . LEU A 1 230 ? 11.039 5.824 2.76 1 94.88 230 LEU A C 1
ATOM 1739 O O . LEU A 1 230 ? 10.719 6.316 3.842 1 94.88 230 LEU A O 1
ATOM 1743 N N . ILE A 1 231 ? 12.289 5.473 2.52 1 94.06 231 ILE A N 1
ATOM 1744 C CA . ILE A 1 231 ? 13.297 5.504 3.572 1 94.06 231 ILE A CA 1
ATOM 1745 C C . ILE A 1 231 ? 13.484 6.938 4.062 1 94.06 231 ILE A C 1
ATOM 1747 O O . ILE A 1 231 ? 13.609 7.176 5.27 1 94.06 231 ILE A O 1
ATOM 1751 N N . GLY A 1 232 ? 13.531 7.824 3.121 1 96.31 232 GLY A N 1
ATOM 1752 C CA . GLY A 1 232 ? 13.617 9.227 3.504 1 96.31 232 GLY A CA 1
ATOM 1753 C C . GLY A 1 232 ? 12.5 9.656 4.434 1 96.31 232 GLY A C 1
ATOM 1754 O O . GLY A 1 232 ? 12.727 10.414 5.383 1 96.31 232 GLY A O 1
ATOM 1755 N N . SER A 1 233 ? 11.297 9.211 4.176 1 96.75 233 SER A N 1
ATOM 1756 C CA . SER A 1 233 ? 10.148 9.547 5.023 1 96.75 233 SER A CA 1
ATOM 1757 C C . SER A 1 233 ? 10.305 8.945 6.418 1 96.75 233 SER A C 1
ATOM 1759 O O . SER A 1 233 ? 9.984 9.594 7.414 1 96.75 233 SER A O 1
ATOM 1761 N N . PHE A 1 234 ? 10.789 7.727 6.508 1 94.5 234 PHE A N 1
ATOM 1762 C CA . PHE A 1 234 ? 11.062 7.102 7.797 1 94.5 234 PHE A CA 1
ATOM 1763 C C . PHE A 1 234 ? 12.086 7.914 8.586 1 94.5 234 PHE A C 1
ATOM 1765 O O . PHE A 1 234 ? 11.922 8.117 9.789 1 94.5 234 PHE A O 1
ATOM 1772 N N . ASN A 1 235 ? 13.141 8.344 7.895 1 95.06 235 ASN A N 1
ATOM 1773 C CA . ASN A 1 235 ? 14.195 9.117 8.547 1 95.06 235 ASN A CA 1
ATOM 1774 C C . ASN A 1 235 ? 13.641 10.391 9.18 1 95.06 235 ASN A C 1
ATOM 1776 O O . ASN A 1 235 ? 13.977 10.711 10.32 1 95.06 235 ASN A O 1
ATOM 1780 N N . VAL A 1 236 ? 12.812 11.039 8.438 1 96.88 236 VAL A N 1
ATOM 1781 C CA . VAL A 1 236 ? 12.273 12.32 8.883 1 96.88 236 VAL A CA 1
ATOM 1782 C C . VAL A 1 236 ? 11.336 12.109 10.062 1 96.88 236 VAL A C 1
ATOM 1784 O O . VAL A 1 236 ? 11.422 12.82 11.07 1 96.88 236 VAL A O 1
ATOM 1787 N N . ILE A 1 237 ? 10.492 11.164 9.969 1 95.94 237 ILE A N 1
ATOM 1788 C CA . ILE A 1 237 ? 9.516 10.891 11.023 1 95.94 237 ILE A CA 1
ATOM 1789 C C . ILE A 1 237 ? 10.234 10.445 12.289 1 95.94 237 ILE A C 1
ATOM 1791 O O . ILE A 1 237 ? 9.906 10.906 13.391 1 95.94 237 ILE A O 1
ATOM 1795 N N . LYS A 1 238 ? 11.172 9.57 12.133 1 92.88 238 LYS A N 1
ATOM 1796 C CA . LYS A 1 238 ? 11.93 9.078 13.281 1 92.88 238 LYS A CA 1
ATOM 1797 C C . LYS A 1 238 ? 12.633 10.227 14.008 1 92.88 238 LYS A C 1
ATOM 1799 O O . LYS A 1 238 ? 12.68 10.25 15.234 1 92.88 238 LYS A O 1
ATOM 1804 N N . ALA A 1 239 ? 13.219 11.102 13.258 1 94.12 239 ALA A N 1
ATOM 1805 C CA . ALA A 1 239 ? 13.93 12.234 13.836 1 94.12 239 ALA A CA 1
ATOM 1806 C C . ALA A 1 239 ? 12.977 13.188 14.547 1 94.12 239 ALA A C 1
ATOM 1808 O O . ALA A 1 239 ? 13.297 13.711 15.617 1 94.12 239 ALA A O 1
ATOM 1809 N N . ALA A 1 240 ? 11.789 13.391 14.023 1 95.81 240 ALA A N 1
ATOM 1810 C CA . ALA A 1 240 ? 10.867 14.414 14.508 1 95.81 240 ALA A CA 1
ATOM 1811 C C . ALA A 1 240 ? 10.016 13.891 15.664 1 95.81 240 ALA A C 1
ATOM 1813 O O . ALA A 1 240 ? 9.609 14.656 16.547 1 95.81 240 ALA A O 1
ATOM 1814 N N . LEU A 1 241 ? 9.742 12.594 15.656 1 92.94 241 LEU A N 1
ATOM 1815 C CA . LEU A 1 241 ? 8.719 12.008 16.5 1 92.94 241 LEU A CA 1
ATOM 1816 C C . LEU A 1 241 ? 9.023 12.242 17.984 1 92.94 241 LEU A C 1
ATOM 1818 O O . LEU A 1 241 ? 8.148 12.664 18.734 1 92.94 241 LEU A O 1
ATOM 1822 N N . PRO A 1 242 ? 10.281 12.016 18.438 1 90.38 242 PRO A N 1
ATOM 1823 C CA . PRO A 1 242 ? 10.555 12.258 19.859 1 90.38 242 PRO A CA 1
ATOM 1824 C C . PRO A 1 242 ? 10.297 13.703 20.266 1 90.38 242 PRO A C 1
ATOM 1826 O O . PRO A 1 242 ? 9.773 13.953 21.359 1 90.38 242 PRO A O 1
ATOM 1829 N N . LEU A 1 243 ? 10.625 14.609 19.422 1 90.69 243 LEU A N 1
ATOM 1830 C CA . LEU A 1 243 ? 10.414 16.031 19.719 1 90.69 243 LEU A CA 1
ATOM 1831 C C . LEU A 1 243 ? 8.93 16.375 19.719 1 90.69 243 LEU A C 1
ATOM 1833 O O . LEU A 1 243 ? 8.484 17.234 20.469 1 90.69 243 LEU A O 1
ATOM 1837 N N . MET A 1 244 ? 8.18 15.734 18.875 1 94 244 MET A N 1
ATOM 1838 C CA . MET A 1 244 ? 6.746 15.977 18.781 1 94 244 MET A CA 1
ATOM 1839 C C . MET A 1 244 ? 6.02 15.398 20 1 94 244 MET A C 1
ATOM 1841 O O . MET A 1 244 ? 5.047 15.984 20.469 1 94 244 MET A O 1
ATOM 1845 N N . LYS A 1 245 ? 6.496 14.297 20.453 1 89.69 245 LYS A N 1
ATOM 1846 C CA . LYS A 1 245 ? 5.883 13.648 21.609 1 89.69 245 LYS A CA 1
ATOM 1847 C C . LYS A 1 245 ? 6.18 14.43 22.891 1 89.69 245 LYS A C 1
ATOM 1849 O O . LYS A 1 245 ? 5.379 14.414 23.828 1 89.69 245 LYS A O 1
ATOM 1854 N N . ASP A 1 246 ? 7.262 15.062 22.906 1 86.25 246 ASP A N 1
ATOM 1855 C CA . ASP A 1 246 ? 7.695 15.758 24.109 1 86.25 246 ASP A CA 1
ATOM 1856 C C . ASP A 1 246 ? 7.055 17.141 24.219 1 86.25 246 ASP A C 1
ATOM 1858 O O . ASP A 1 246 ? 7.246 17.859 25.203 1 86.25 246 ASP A O 1
ATOM 1862 N N . ARG A 1 247 ? 6.176 17.484 23.281 1 80.5 247 ARG A N 1
ATOM 1863 C CA . ARG A 1 247 ? 5.535 18.797 23.281 1 80.5 247 ARG A CA 1
ATOM 1864 C C . ARG A 1 247 ? 4.473 18.875 24.375 1 80.5 247 ARG A C 1
ATOM 1866 O O . ARG A 1 247 ? 3.324 18.484 24.172 1 80.5 247 ARG A O 1
ATOM 1873 N N . LYS A 1 248 ? 4.781 18.953 25.516 1 69 248 LYS A N 1
ATOM 1874 C CA . LYS A 1 248 ? 3.811 19.016 26.594 1 69 248 LYS A CA 1
ATOM 1875 C C . LYS A 1 248 ? 2.914 20.25 26.453 1 69 248 LYS A C 1
ATOM 1877 O O . LYS A 1 248 ? 3.396 21.344 26.188 1 69 248 LYS A O 1
ATOM 1882 N N . ASP A 1 249 ? 1.559 20.094 26.469 1 70.5 249 ASP A N 1
ATOM 1883 C CA . ASP A 1 249 ? 0.511 21.094 26.594 1 70.5 249 ASP A CA 1
ATOM 1884 C C . ASP A 1 249 ? 0.413 21.953 25.328 1 70.5 249 ASP A C 1
ATOM 1886 O O . ASP A 1 249 ? 0.1 23.141 25.406 1 70.5 249 ASP A O 1
ATOM 1890 N N . ARG A 1 250 ? 0.836 21.375 24.188 1 79.44 250 ARG A N 1
ATOM 1891 C CA . ARG A 1 250 ? 0.805 22.219 23 1 79.44 250 ARG A CA 1
ATOM 1892 C C . ARG A 1 250 ? -0.323 21.797 22.062 1 79.44 250 ARG A C 1
ATOM 1894 O O . ARG A 1 250 ? -0.329 22.172 20.891 1 79.44 250 ARG A O 1
ATOM 1901 N N . GLY A 1 251 ? -1.293 21.031 22.516 1 90.06 251 GLY A N 1
ATOM 1902 C CA . GLY A 1 251 ? -2.43 20.719 21.672 1 90.06 251 GLY A CA 1
ATOM 1903 C C . GLY A 1 251 ? -2.117 19.656 20.625 1 90.06 251 GLY A C 1
ATOM 1904 O O . GLY A 1 251 ? -1.066 19.016 20.688 1 90.06 251 GLY A O 1
ATOM 1905 N N . PRO A 1 252 ? -3.051 19.453 19.672 1 95.88 252 PRO A N 1
ATOM 1906 C CA . PRO A 1 252 ? -2.887 18.406 18.672 1 95.88 252 PRO A CA 1
ATOM 1907 C C . PRO A 1 252 ? -1.771 18.703 17.672 1 95.88 252 PRO A C 1
ATOM 1909 O O . PRO A 1 252 ? -1.595 19.859 17.266 1 95.88 252 PRO A O 1
ATOM 1912 N N . ALA A 1 253 ? -0.978 17.719 17.406 1 97.31 253 ALA A N 1
ATOM 1913 C CA . ALA A 1 253 ? 0.078 17.781 16.391 1 97.31 253 ALA A CA 1
ATOM 1914 C C . ALA A 1 253 ? -0.288 16.953 15.164 1 97.31 253 ALA A C 1
ATOM 1916 O O . ALA A 1 253 ? -1.266 16.203 15.188 1 97.31 253 ALA A O 1
ATOM 1917 N N . SER A 1 254 ? 0.444 17.188 14.109 1 97.94 254 SER A N 1
ATOM 1918 C CA . SER A 1 254 ? 0.105 16.484 12.883 1 97.94 254 SER A CA 1
ATOM 1919 C C . SER A 1 254 ? 1.358 16.062 12.125 1 97.94 254 SER A C 1
ATOM 1921 O O . SER A 1 254 ? 2.369 16.766 12.148 1 97.94 254 SER A O 1
ATOM 1923 N N . ILE A 1 255 ? 1.29 14.891 11.594 1 98.31 255 ILE A N 1
ATOM 1924 C CA . ILE A 1 255 ? 2.244 14.406 10.602 1 98.31 255 ILE A CA 1
ATOM 1925 C C . ILE A 1 255 ? 1.523 14.148 9.281 1 98.31 255 ILE A C 1
ATOM 1927 O O . ILE A 1 255 ? 0.633 13.297 9.211 1 98.31 255 ILE A O 1
ATOM 1931 N N . ALA A 1 256 ? 1.88 14.906 8.289 1 98.56 256 ALA A N 1
ATOM 1932 C CA . ALA A 1 256 ? 1.275 14.766 6.965 1 98.56 256 ALA A CA 1
ATOM 1933 C C . ALA A 1 256 ? 2.283 14.211 5.961 1 98.56 256 ALA A C 1
ATOM 1935 O O . ALA A 1 256 ? 3.395 14.734 5.84 1 98.56 256 ALA A O 1
ATOM 1936 N N . LEU A 1 257 ? 1.904 13.117 5.277 1 98.06 257 LEU A N 1
ATOM 1937 C CA . LEU A 1 257 ? 2.74 12.516 4.242 1 98.06 257 LEU A CA 1
ATOM 1938 C C . LEU A 1 257 ? 2.168 12.797 2.855 1 98.06 257 LEU A C 1
ATOM 1940 O O . LEU A 1 257 ? 0.986 12.547 2.605 1 98.06 257 LEU A O 1
ATOM 1944 N N . MET A 1 258 ? 3.035 13.305 1.996 1 96.19 258 MET A N 1
ATOM 1945 C CA . MET A 1 258 ? 2.629 13.547 0.615 1 96.19 258 MET A CA 1
ATOM 1946 C C . MET A 1 258 ? 2.734 12.273 -0.217 1 96.19 258 MET A C 1
ATOM 1948 O O . MET A 1 258 ? 3.836 11.844 -0.564 1 96.19 258 MET A O 1
ATOM 1952 N N . ALA A 1 259 ? 1.61 11.711 -0.414 1 94.19 259 ALA A N 1
ATOM 1953 C CA . ALA A 1 259 ? 1.556 10.555 -1.307 1 94.19 259 ALA A CA 1
ATOM 1954 C C . ALA A 1 259 ? 1.122 10.969 -2.711 1 94.19 259 ALA A C 1
ATOM 1956 O O . ALA A 1 259 ? 1.638 11.945 -3.266 1 94.19 259 ALA A O 1
ATOM 1957 N N . SER A 1 260 ? 0.393 10.203 -3.434 1 88.94 260 SER A N 1
ATOM 1958 C CA . SER A 1 260 ? -0.146 10.43 -4.773 1 88.94 260 SER A CA 1
ATOM 1959 C C . SER A 1 260 ? -1.378 9.562 -5.02 1 88.94 260 SER A C 1
ATOM 1961 O O . SER A 1 260 ? -1.643 8.617 -4.273 1 88.94 260 SER A O 1
ATOM 1963 N N . GLN A 1 261 ? -2.133 10.016 -5.914 1 82.75 261 GLN A N 1
ATOM 1964 C CA . GLN A 1 261 ? -3.213 9.133 -6.348 1 82.75 261 GLN A CA 1
ATOM 1965 C C . GLN A 1 261 ? -2.668 7.797 -6.84 1 82.75 261 GLN A C 1
ATOM 1967 O O . GLN A 1 261 ? -3.379 6.789 -6.832 1 82.75 261 GLN A O 1
ATOM 1972 N N . ALA A 1 262 ? -1.379 7.789 -7.086 1 77.12 262 ALA A N 1
ATOM 1973 C CA . ALA A 1 262 ? -0.705 6.547 -7.453 1 77.12 262 ALA A CA 1
ATOM 1974 C C . ALA A 1 262 ? -0.534 5.637 -6.238 1 77.12 262 ALA A C 1
ATOM 1976 O O . ALA A 1 262 ? -0.148 4.473 -6.379 1 77.12 262 ALA A O 1
ATOM 1977 N N . ALA A 1 263 ? -0.807 6.098 -5.039 1 81.19 263 ALA A N 1
ATOM 1978 C CA . ALA A 1 263 ? -0.833 5.289 -3.824 1 81.19 263 ALA A CA 1
ATOM 1979 C C . ALA A 1 263 ? -2.164 4.555 -3.682 1 81.19 263 ALA A C 1
ATOM 1981 O O . ALA A 1 263 ? -2.324 3.713 -2.797 1 81.19 263 ALA A O 1
ATOM 1982 N N . GLN A 1 264 ? -3.045 4.93 -4.512 1 84.88 264 GLN A N 1
ATOM 1983 C CA . GLN A 1 264 ? -4.371 4.32 -4.465 1 84.88 264 GLN A CA 1
ATOM 1984 C C . GLN A 1 264 ? -4.59 3.379 -5.645 1 84.88 264 GLN A C 1
ATOM 1986 O O . GLN A 1 264 ? -5.406 2.461 -5.574 1 84.88 264 GLN A O 1
ATOM 1991 N N . VAL A 1 265 ? -3.854 3.688 -6.672 1 81.5 265 VAL A N 1
ATOM 1992 C CA . VAL A 1 265 ? -3.941 2.881 -7.887 1 81.5 265 VAL A CA 1
ATOM 1993 C C . VAL A 1 265 ? -2.541 2.615 -8.43 1 81.5 265 VAL A C 1
ATOM 1995 O O . VAL A 1 265 ? -1.769 3.549 -8.656 1 81.5 265 VAL A O 1
ATOM 1998 N N . GLY A 1 266 ? -2.246 1.329 -8.578 1 79.94 266 GLY A N 1
ATOM 1999 C CA . GLY A 1 266 ? -1.018 1.027 -9.297 1 79.94 266 GLY A CA 1
ATOM 2000 C C . GLY A 1 266 ? -1.067 1.432 -10.758 1 79.94 266 GLY A C 1
ATOM 2001 O O . GLY A 1 266 ? -2.068 1.196 -11.438 1 79.94 266 GLY A O 1
ATOM 2002 N N . ILE A 1 267 ? 0.042 2.066 -11.211 1 75.19 267 ILE A N 1
ATOM 2003 C CA . ILE A 1 267 ? 0.011 2.615 -12.562 1 75.19 267 ILE A CA 1
ATOM 2004 C C . ILE A 1 267 ? 1.087 1.948 -13.422 1 75.19 267 ILE A C 1
ATOM 2006 O O . ILE A 1 267 ? 2.232 1.803 -12.984 1 75.19 267 ILE A O 1
ATOM 2010 N N . TYR A 1 268 ? 0.726 1.72 -14.602 1 76.56 268 TYR A N 1
ATOM 2011 C CA . TYR A 1 268 ? 1.63 1.132 -15.586 1 76.56 268 TYR A CA 1
ATOM 2012 C C . TYR A 1 268 ? 2.863 2.006 -15.781 1 76.56 268 TYR A C 1
ATOM 2014 O O . TYR A 1 268 ? 2.746 3.219 -15.977 1 76.56 268 TYR A O 1
ATOM 2022 N N . GLY A 1 269 ? 3.996 1.406 -15.633 1 74.94 269 GLY A N 1
ATOM 2023 C CA . GLY A 1 269 ? 5.238 2.125 -15.875 1 74.94 269 GLY A CA 1
ATOM 2024 C C . GLY A 1 269 ? 5.797 2.787 -14.625 1 74.94 269 GLY A C 1
ATOM 2025 O O . GLY A 1 269 ? 6.91 3.314 -14.648 1 74.94 269 GLY A O 1
ATOM 2026 N N . TYR A 1 270 ? 5.105 2.734 -13.586 1 81.56 270 TYR A N 1
ATOM 2027 C CA . TYR A 1 270 ? 5.527 3.357 -12.336 1 81.56 270 TYR A CA 1
ATOM 2028 C C . TYR A 1 270 ? 5.492 2.355 -11.195 1 81.56 270 TYR A C 1
ATOM 2030 O O . TYR A 1 270 ? 4.926 2.637 -10.133 1 81.56 270 TYR A O 1
ATOM 2038 N N . THR A 1 271 ? 6.121 1.307 -11.461 1 85.25 271 THR A N 1
ATOM 2039 C CA . THR A 1 271 ? 6.047 0.228 -10.477 1 85.25 271 THR A CA 1
ATOM 2040 C C . THR A 1 271 ? 6.711 0.641 -9.164 1 85.25 271 THR A C 1
ATOM 2042 O O . THR A 1 271 ? 6.129 0.476 -8.094 1 85.25 271 THR A O 1
ATOM 2045 N N . ALA A 1 272 ? 7.922 1.223 -9.273 1 87.75 272 ALA A N 1
ATOM 2046 C CA . ALA A 1 272 ? 8.633 1.632 -8.062 1 87.75 272 ALA A CA 1
ATOM 2047 C C . ALA A 1 272 ? 7.918 2.791 -7.375 1 87.75 272 ALA A C 1
ATOM 2049 O O . ALA A 1 272 ? 7.836 2.834 -6.145 1 87.75 272 ALA A O 1
ATOM 2050 N N . TYR A 1 273 ? 7.461 3.684 -8.18 1 87.75 273 TYR A N 1
ATOM 2051 C CA . TYR A 1 273 ? 6.734 4.824 -7.633 1 87.75 273 TYR A CA 1
ATOM 2052 C C . TYR A 1 273 ? 5.453 4.371 -6.941 1 87.75 273 TYR A C 1
ATOM 2054 O O . TYR A 1 273 ? 5.148 4.82 -5.832 1 87.75 273 TYR A O 1
ATOM 2062 N N . SER A 1 274 ? 4.727 3.498 -7.562 1 88.69 274 SER A N 1
ATOM 2063 C CA . SER A 1 274 ? 3.527 2.934 -6.953 1 88.69 274 SER A CA 1
ATOM 2064 C C . SER A 1 274 ? 3.857 2.205 -5.656 1 88.69 274 SER A C 1
ATOM 2066 O O . SER A 1 274 ? 3.189 2.402 -4.641 1 88.69 274 SER A O 1
ATOM 2068 N N . ALA A 1 275 ? 4.891 1.441 -5.691 1 91.69 275 ALA A N 1
ATOM 2069 C CA . ALA A 1 275 ? 5.301 0.701 -4.504 1 91.69 275 ALA A CA 1
ATOM 2070 C C . ALA A 1 275 ? 5.645 1.648 -3.357 1 91.69 275 ALA A C 1
ATOM 2072 O O . ALA A 1 275 ? 5.234 1.426 -2.215 1 91.69 275 ALA A O 1
ATOM 2073 N N . SER A 1 276 ? 6.371 2.682 -3.67 1 93.19 276 SER A N 1
ATOM 2074 C CA . SER A 1 276 ? 6.777 3.637 -2.646 1 93.19 276 SER A CA 1
ATOM 2075 C C . SER A 1 276 ? 5.574 4.348 -2.03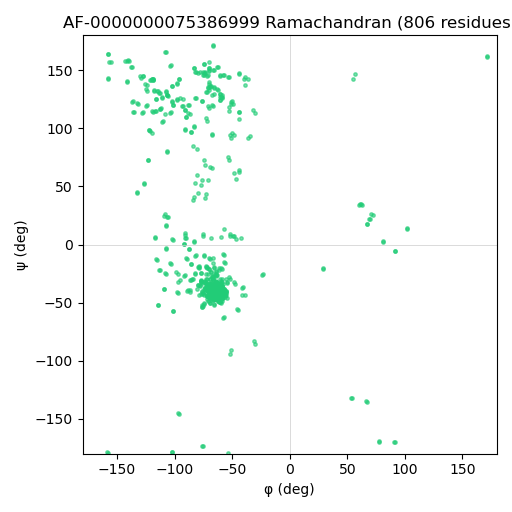9 1 93.19 276 SER A C 1
ATOM 2077 O O . SER A 1 276 ? 5.496 4.52 -0.821 1 93.19 276 SER A O 1
ATOM 2079 N N . ASN A 1 277 ? 4.676 4.754 -2.895 1 92.56 277 ASN A N 1
ATOM 2080 C CA . ASN A 1 277 ? 3.504 5.484 -2.422 1 92.56 277 ASN A CA 1
ATOM 2081 C C . ASN A 1 277 ? 2.564 4.586 -1.624 1 92.56 277 ASN A C 1
ATOM 2083 O O . ASN A 1 277 ? 1.972 5.02 -0.636 1 92.56 277 ASN A O 1
ATOM 2087 N N . PHE A 1 278 ? 2.404 3.352 -2.031 1 92.88 278 PHE A N 1
ATOM 2088 C CA . PHE A 1 278 ? 1.663 2.395 -1.22 1 92.88 278 PHE A CA 1
ATOM 2089 C C . PHE A 1 278 ? 2.361 2.16 0.115 1 92.88 278 PHE A C 1
ATOM 2091 O O . PHE A 1 278 ? 1.705 2.012 1.147 1 92.88 278 PHE A O 1
ATOM 2098 N N . GLY A 1 279 ? 3.633 2.086 0.024 1 94.31 279 GLY A N 1
ATOM 2099 C CA . GLY A 1 279 ? 4.402 1.959 1.252 1 94.31 279 GLY A CA 1
ATOM 2100 C C . GLY A 1 279 ? 4.145 3.084 2.236 1 94.31 279 GLY A C 1
ATOM 2101 O O . GLY A 1 279 ? 4.059 2.854 3.443 1 94.31 279 GLY A O 1
ATOM 2102 N N . LEU A 1 280 ? 4.008 4.27 1.722 1 95.75 280 LEU A N 1
ATOM 2103 C CA . LEU A 1 280 ? 3.691 5.418 2.568 1 95.75 280 LEU A CA 1
ATOM 2104 C C . LEU A 1 280 ? 2.346 5.23 3.26 1 95.75 280 LEU A C 1
ATOM 2106 O O . LEU A 1 280 ? 2.172 5.641 4.41 1 95.75 280 LEU A O 1
ATOM 2110 N N . ARG A 1 281 ? 1.442 4.688 2.535 1 93.5 281 ARG A N 1
ATOM 2111 C CA . ARG A 1 281 ? 0.137 4.434 3.135 1 93.5 281 ARG A CA 1
ATOM 2112 C C . ARG A 1 281 ? 0.249 3.445 4.293 1 93.5 281 ARG A C 1
ATOM 2114 O O . ARG A 1 281 ? -0.338 3.658 5.355 1 93.5 281 ARG A O 1
ATOM 2121 N N . GLY A 1 282 ? 0.938 2.338 4.062 1 92.56 282 GLY A N 1
ATOM 2122 C CA . GLY A 1 282 ? 1.163 1.385 5.137 1 92.56 282 GLY A CA 1
ATOM 2123 C C . GLY A 1 282 ? 1.842 1.999 6.348 1 92.56 282 GLY A C 1
ATOM 2124 O O . GLY A 1 282 ? 1.436 1.756 7.484 1 92.56 282 GLY A O 1
ATOM 2125 N N . LEU A 1 283 ? 2.818 2.789 6.074 1 93.19 283 LEU A N 1
ATOM 2126 C CA . LEU A 1 283 ? 3.525 3.512 7.125 1 93.19 283 LEU A CA 1
ATOM 2127 C C . LEU A 1 283 ? 2.568 4.41 7.906 1 93.19 283 LEU A C 1
ATOM 2129 O O . LEU A 1 283 ? 2.57 4.402 9.141 1 93.19 283 LEU A O 1
ATOM 2133 N N . ALA A 1 284 ? 1.754 5.121 7.223 1 94.81 284 ALA A N 1
ATOM 2134 C CA . ALA A 1 284 ? 0.841 6.086 7.832 1 94.81 284 ALA A CA 1
ATOM 2135 C C . ALA A 1 284 ? -0.183 5.387 8.719 1 94.81 284 ALA A C 1
ATOM 2137 O O . ALA A 1 284 ? -0.456 5.836 9.836 1 94.81 284 ALA A O 1
ATOM 2138 N N . GLU A 1 285 ? -0.739 4.312 8.219 1 91.12 285 GLU A N 1
ATOM 2139 C CA . GLU A 1 285 ? -1.748 3.592 8.984 1 91.12 285 GLU A CA 1
ATOM 2140 C C . GLU A 1 285 ? -1.162 3.031 10.273 1 91.12 285 GLU A C 1
ATOM 2142 O O . GLU A 1 285 ? -1.764 3.16 11.344 1 91.12 285 GLU A O 1
ATOM 2147 N N . ALA A 1 286 ? -0.014 2.41 10.18 1 88.44 286 ALA A N 1
ATOM 2148 C CA . ALA A 1 286 ? 0.639 1.854 11.359 1 88.44 286 ALA A CA 1
ATOM 2149 C C . ALA A 1 286 ? 1.054 2.957 12.328 1 88.44 286 ALA A C 1
ATOM 2151 O O . ALA A 1 286 ? 0.886 2.822 13.539 1 88.44 286 ALA A O 1
ATOM 2152 N N . LEU A 1 287 ? 1.535 3.979 11.781 1 91.25 287 LEU A N 1
ATOM 2153 C CA . LEU A 1 287 ? 1.996 5.105 12.586 1 91.25 287 LEU A CA 1
ATOM 2154 C C . LEU A 1 287 ? 0.837 5.734 13.352 1 91.25 287 LEU A C 1
ATOM 2156 O O . LEU A 1 287 ? 0.986 6.105 14.516 1 91.25 287 LEU A O 1
ATOM 2160 N N . GLN A 1 288 ? -0.299 5.934 12.664 1 92.5 288 GLN A N 1
ATOM 2161 C CA . GLN A 1 288 ? -1.457 6.547 13.312 1 92.5 288 GLN A CA 1
ATOM 2162 C C . GLN A 1 288 ? -1.852 5.785 14.57 1 92.5 288 GLN A C 1
ATOM 2164 O O . GLN A 1 288 ? -2.217 6.391 15.578 1 92.5 288 GLN A O 1
ATOM 2169 N N . GLN A 1 289 ? -1.792 4.531 14.531 1 84.69 289 GLN A N 1
ATOM 2170 C CA . GLN A 1 289 ? -2.131 3.715 15.688 1 84.69 289 GLN A CA 1
ATOM 2171 C C . GLN A 1 289 ? -1.16 3.961 16.844 1 84.69 289 GLN A C 1
ATOM 2173 O O . GLN A 1 289 ? -1.554 3.932 18.016 1 84.69 289 GLN A O 1
ATOM 2178 N N . LYS A 1 290 ? -0.002 4.242 16.469 1 83 290 LYS A N 1
ATOM 2179 C CA . LYS A 1 290 ? 1.047 4.41 17.469 1 83 290 LYS A CA 1
ATOM 2180 C C . LYS A 1 290 ? 0.972 5.789 18.125 1 83 290 LYS A C 1
ATOM 2182 O O . LYS A 1 290 ? 1.152 5.922 19.344 1 83 290 LYS A O 1
ATOM 2187 N N . VAL A 1 291 ? 0.607 6.758 17.391 1 90.75 291 VAL A N 1
ATOM 2188 C CA . VAL A 1 291 ? 0.873 8.117 17.859 1 90.75 291 VAL A CA 1
ATOM 2189 C C . VAL A 1 291 ? -0.432 8.773 18.297 1 90.75 291 VAL A C 1
ATOM 2191 O O . VAL A 1 291 ? -0.425 9.891 18.828 1 90.75 291 VAL A O 1
ATOM 2194 N N . ILE A 1 292 ? -1.524 8.125 18.156 1 89.25 292 ILE A N 1
ATOM 2195 C CA . ILE A 1 292 ? -2.811 8.734 18.484 1 89.25 292 ILE A CA 1
ATOM 2196 C C . ILE A 1 292 ? -2.869 9.039 19.984 1 89.25 292 ILE A C 1
ATOM 2198 O O . ILE A 1 292 ? -3.477 10.023 20.391 1 89.25 292 ILE A O 1
ATOM 2202 N N . GLU A 1 293 ? -2.221 8.242 20.781 1 85.12 293 GLU A N 1
ATOM 2203 C CA . GLU A 1 293 ? -2.211 8.453 22.234 1 85.12 293 GLU A CA 1
ATOM 2204 C C . GLU A 1 293 ? -1.432 9.711 22.594 1 85.12 293 GLU A C 1
ATOM 2206 O O . GLU A 1 293 ? -1.655 10.297 23.656 1 85.12 293 GLU A O 1
ATOM 2211 N N . ASP A 1 294 ? -0.562 10.102 21.766 1 89.94 294 ASP A N 1
ATOM 2212 C CA . ASP A 1 294 ? 0.226 11.312 21.969 1 89.94 294 ASP A CA 1
ATOM 2213 C C . ASP A 1 294 ? -0.452 12.523 21.344 1 89.94 294 ASP A C 1
ATOM 2215 O O . ASP A 1 294 ? 0.168 13.578 21.188 1 89.94 294 ASP A O 1
ATOM 2219 N N . ASN A 1 295 ? -1.679 12.383 20.906 1 93.88 295 ASN A N 1
ATOM 2220 C CA . ASN A 1 295 ? -2.455 13.438 20.266 1 93.88 295 ASN A CA 1
ATOM 2221 C C . ASN A 1 295 ? -1.782 13.938 18.984 1 93.88 295 ASN A C 1
ATOM 2223 O O . ASN A 1 295 ? -1.744 15.148 18.734 1 93.88 295 ASN A O 1
ATOM 2227 N N . ILE A 1 296 ? -1.156 13.039 18.328 1 95.44 296 ILE A N 1
ATOM 2228 C CA . ILE A 1 296 ? -0.577 13.305 17.016 1 95.44 296 ILE A CA 1
ATOM 2229 C C . ILE A 1 296 ? -1.429 12.648 15.93 1 95.44 296 ILE A C 1
ATOM 2231 O O . ILE A 1 296 ? -1.75 11.461 16.016 1 95.44 296 ILE A O 1
ATOM 2235 N N . HIS A 1 297 ? -1.826 13.414 14.945 1 96.75 297 HIS A N 1
ATOM 2236 C CA . HIS A 1 297 ? -2.748 12.961 13.906 1 96.75 297 HIS A CA 1
ATOM 2237 C C . HIS A 1 297 ? -2.057 12.875 12.555 1 96.75 297 HIS A C 1
ATOM 2239 O O . HIS A 1 297 ? -1.41 13.828 12.117 1 96.75 297 HIS A O 1
ATOM 2245 N N . VAL A 1 298 ? -2.229 11.719 11.891 1 97.25 298 VAL A N 1
ATOM 2246 C CA . VAL A 1 298 ? -1.522 11.43 10.648 1 97.25 298 VAL A CA 1
ATOM 2247 C C . VAL A 1 298 ? -2.457 11.641 9.461 1 97.25 298 VAL A C 1
ATOM 2249 O O . VAL A 1 298 ? -3.629 11.258 9.508 1 97.25 298 VAL A O 1
ATOM 2252 N N . SER A 1 299 ? -1.934 12.297 8.406 1 97.81 299 SER A N 1
ATOM 2253 C CA . SER A 1 299 ? -2.678 12.523 7.172 1 97.81 299 SER A CA 1
ATOM 2254 C C . SER A 1 299 ? -1.895 12.047 5.953 1 97.81 299 SER A C 1
ATOM 2256 O O . SER A 1 299 ? -0.663 12.102 5.941 1 97.81 299 SER A O 1
ATOM 2258 N N . LEU A 1 300 ? -2.637 11.547 5.023 1 96.81 300 LEU A N 1
ATOM 2259 C CA . LEU A 1 300 ? -2.109 11.211 3.707 1 96.81 300 LEU A CA 1
ATOM 2260 C C . LEU A 1 300 ? -2.754 12.07 2.625 1 96.81 300 LEU A C 1
ATOM 2262 O O . LEU A 1 300 ? -3.982 12.117 2.516 1 96.81 300 LEU A O 1
ATOM 2266 N N . MET A 1 301 ? -1.919 12.734 1.856 1 95.88 301 MET A N 1
ATOM 2267 C CA . MET A 1 301 ? -2.416 13.531 0.737 1 95.88 301 MET A CA 1
ATOM 2268 C C . MET A 1 301 ? -2.307 12.758 -0.572 1 95.88 301 MET A C 1
ATOM 2270 O O . MET A 1 301 ? -1.308 12.078 -0.817 1 95.88 301 MET A O 1
ATOM 2274 N N . PHE A 1 302 ? -3.332 12.891 -1.344 1 93.5 302 PHE A N 1
ATOM 2275 C CA . PHE A 1 302 ? -3.35 12.188 -2.621 1 93.5 302 PHE A CA 1
ATOM 2276 C C . PHE A 1 302 ? -3.549 13.164 -3.773 1 93.5 302 PHE A C 1
ATOM 2278 O O . PHE A 1 302 ? -4.578 13.125 -4.453 1 93.5 302 PHE A O 1
ATOM 2285 N N . PRO A 1 303 ? -2.537 13.906 -4.051 1 91.31 303 PRO A N 1
ATOM 2286 C CA . PRO A 1 303 ? -2.652 14.828 -5.188 1 91.31 303 PRO A CA 1
ATOM 2287 C C . PRO A 1 303 ? -2.592 14.117 -6.535 1 91.31 303 PRO A C 1
ATOM 2289 O O . PRO A 1 303 ? -1.985 13.047 -6.645 1 91.31 303 PRO A O 1
ATOM 2292 N N . PRO A 1 304 ? -3.316 14.695 -7.496 1 87.44 304 PRO A N 1
ATOM 2293 C CA . PRO A 1 304 ? -3.09 14.281 -8.883 1 87.44 304 PRO A CA 1
ATOM 2294 C C . PRO A 1 304 ? -1.805 14.859 -9.469 1 87.44 304 PRO A C 1
ATOM 2296 O O . PRO A 1 304 ? -0.968 15.383 -8.734 1 87.44 304 PRO A O 1
ATOM 2299 N N . ASP A 1 305 ? -1.637 14.633 -10.742 1 83.19 305 ASP A N 1
ATOM 2300 C CA . ASP A 1 305 ? -0.554 15.352 -11.398 1 83.19 305 ASP A CA 1
ATOM 2301 C C . ASP A 1 305 ? -0.633 16.844 -11.109 1 83.19 305 ASP A C 1
ATOM 2303 O O . ASP A 1 305 ? -1.69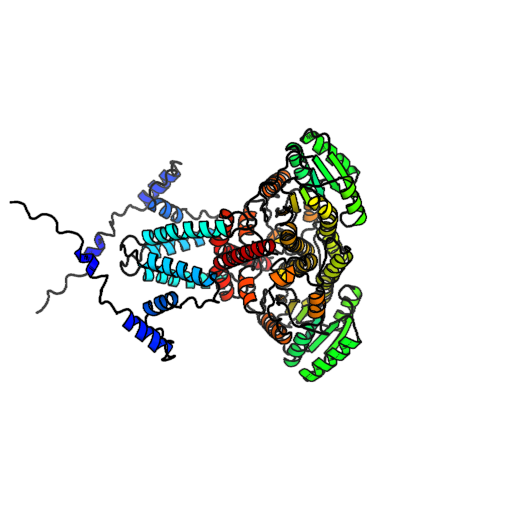4 17.453 -11.25 1 83.19 305 ASP A O 1
ATOM 2307 N N . THR A 1 306 ? 0.424 17.312 -10.57 1 85.25 306 THR A N 1
ATOM 2308 C CA . THR A 1 306 ? 0.488 18.703 -10.164 1 85.25 306 THR A CA 1
ATOM 2309 C C . THR A 1 306 ? 1.587 19.438 -10.922 1 85.25 306 THR A C 1
ATOM 2311 O O . THR A 1 306 ? 2.654 18.875 -11.18 1 85.25 306 THR A O 1
ATOM 2314 N N . GLU A 1 307 ? 1.284 20.656 -11.242 1 84.88 307 GLU A N 1
ATOM 2315 C CA . GLU A 1 307 ? 2.256 21.484 -11.961 1 84.88 307 GLU A CA 1
ATOM 2316 C C . GLU A 1 307 ? 3.459 21.812 -11.078 1 84.88 307 GLU A C 1
ATOM 2318 O O . GLU A 1 307 ? 3.445 22.797 -10.344 1 84.88 307 GLU A O 1
ATOM 2323 N N . THR A 1 308 ? 4.469 20.984 -11.242 1 84.06 308 THR A N 1
ATOM 2324 C CA . THR A 1 308 ? 5.719 21.141 -10.508 1 84.06 308 THR A CA 1
ATOM 2325 C C . THR A 1 308 ? 6.914 20.844 -11.406 1 84.06 308 THR A C 1
ATOM 2327 O O . THR A 1 308 ? 6.762 20.25 -12.477 1 84.06 308 THR A O 1
ATOM 2330 N N . PRO A 1 309 ? 8.062 21.359 -11.023 1 77.25 309 PRO A N 1
ATOM 2331 C CA . PRO A 1 309 ? 9.258 21.031 -11.805 1 77.25 309 PRO A CA 1
ATOM 2332 C C . PRO A 1 309 ? 9.469 19.516 -11.945 1 77.25 309 PRO A C 1
ATOM 2334 O O . PRO A 1 309 ? 9.898 19.047 -13 1 77.25 309 PRO A O 1
ATOM 2337 N N . ASN A 1 310 ? 9.078 18.734 -10.945 1 75.94 310 ASN A N 1
ATOM 2338 C CA . ASN A 1 310 ? 9.227 17.281 -10.992 1 75.94 310 ASN A CA 1
ATOM 2339 C C . ASN A 1 310 ? 8.336 16.656 -12.062 1 75.94 310 ASN A C 1
ATOM 2341 O O . ASN A 1 310 ? 8.75 15.727 -12.75 1 75.94 310 ASN A O 1
ATOM 2345 N N . LEU A 1 311 ? 7.148 17.125 -12.164 1 76.75 311 LEU A N 1
ATOM 2346 C CA . LEU A 1 311 ? 6.23 16.594 -13.164 1 76.75 311 LEU A CA 1
ATOM 2347 C C . LEU A 1 311 ? 6.734 16.891 -14.578 1 76.75 311 LEU A C 1
ATOM 2349 O O . LEU A 1 311 ? 6.617 16.047 -15.469 1 76.75 311 LEU A O 1
ATOM 2353 N N . LYS A 1 312 ? 7.234 18.094 -14.758 1 75.5 312 LYS A N 1
ATOM 2354 C CA . LYS A 1 312 ? 7.754 18.469 -16.062 1 75.5 312 LYS A CA 1
ATOM 2355 C C . LYS A 1 312 ? 8.859 17.516 -16.516 1 75.5 312 LYS A C 1
ATOM 2357 O O . LYS A 1 312 ? 8.875 17.062 -17.656 1 75.5 312 LYS A O 1
ATOM 2362 N N . LYS A 1 313 ? 9.672 17.219 -15.602 1 74.44 313 LYS A N 1
ATOM 2363 C CA . LYS A 1 313 ? 10.758 16.281 -15.883 1 74.44 313 LYS A CA 1
ATOM 2364 C C . LYS A 1 313 ? 10.219 14.883 -16.172 1 74.44 313 LYS A C 1
ATOM 2366 O O . LYS A 1 313 ? 10.672 14.227 -17.125 1 74.44 313 LYS A O 1
ATOM 2371 N N . ALA A 1 314 ? 9.234 14.445 -15.43 1 72.88 314 ALA A N 1
ATOM 2372 C CA . ALA A 1 314 ? 8.688 13.102 -15.562 1 72.88 314 ALA A CA 1
ATOM 2373 C C . ALA A 1 314 ? 7.926 12.945 -16.875 1 72.88 314 ALA A C 1
ATOM 2375 O O . ALA A 1 314 ? 7.977 11.883 -17.516 1 72.88 314 ALA A O 1
ATOM 2376 N N . LYS A 1 315 ? 7.195 13.945 -17.281 1 73.44 315 LYS A N 1
ATOM 2377 C CA . LYS A 1 315 ? 6.371 13.875 -18.484 1 73.44 315 LYS A CA 1
ATOM 2378 C C . LYS A 1 315 ? 7.227 13.703 -19.719 1 73.44 315 LYS A C 1
ATOM 2380 O O . LYS A 1 315 ? 6.785 13.109 -20.719 1 73.44 315 LYS A O 1
ATOM 2385 N N . SER A 1 316 ? 8.43 14.172 -19.625 1 73.62 316 SER A N 1
ATOM 2386 C CA . SER A 1 316 ? 9.305 14.07 -20.797 1 73.62 316 SER A CA 1
ATOM 2387 C C . SER A 1 316 ? 9.742 12.633 -21.031 1 73.62 316 SER A C 1
ATOM 2389 O O . SER A 1 316 ? 10.047 12.25 -22.172 1 73.62 316 SER A O 1
ATOM 2391 N N . THR A 1 317 ? 9.648 11.758 -20 1 71.19 317 THR A N 1
ATOM 2392 C CA . THR A 1 317 ? 10.109 10.375 -20.141 1 71.19 317 THR A CA 1
ATOM 2393 C C . THR A 1 317 ? 8.938 9.406 -19.984 1 71.19 317 THR A C 1
ATOM 2395 O O . THR A 1 317 ? 9.133 8.188 -19.984 1 71.19 317 THR A O 1
ATOM 2398 N N . MET A 1 318 ? 7.785 9.891 -19.875 1 74.25 318 MET A N 1
ATOM 2399 C CA . MET A 1 318 ? 6.605 9.062 -19.625 1 74.25 318 MET A CA 1
ATOM 2400 C C . MET A 1 318 ? 6.246 8.25 -20.875 1 74.25 318 MET A C 1
ATOM 2402 O O . MET A 1 318 ? 6.191 8.789 -21.984 1 74.25 318 MET A O 1
ATOM 2406 N N . PRO A 1 319 ? 6.043 6.965 -20.594 1 71 319 PRO A N 1
ATOM 2407 C CA . PRO A 1 319 ? 5.59 6.152 -21.719 1 71 319 PRO A CA 1
ATOM 2408 C C . PRO A 1 319 ? 4.258 6.629 -22.297 1 71 319 PRO A C 1
ATOM 2410 O O . PRO A 1 319 ? 3.4 7.113 -21.547 1 71 319 PRO A O 1
ATOM 2413 N N . GLU A 1 320 ? 4.168 6.477 -23.625 1 70.44 320 GLU A N 1
ATOM 2414 C CA . GLU A 1 320 ? 2.957 6.906 -24.328 1 70.44 320 GLU A CA 1
ATOM 2415 C C . GLU A 1 320 ? 1.722 6.211 -23.766 1 70.44 320 GLU A C 1
ATOM 2417 O O . GLU A 1 320 ? 0.671 6.832 -23.609 1 70.44 320 GLU A O 1
ATOM 2422 N N . LEU A 1 321 ? 1.894 4.945 -23.438 1 67.38 321 LEU A N 1
ATOM 2423 C CA . LEU A 1 321 ? 0.771 4.184 -22.891 1 67.38 321 LEU A CA 1
ATOM 2424 C C . LEU A 1 321 ? 0.303 4.766 -21.562 1 67.38 321 LEU A C 1
ATOM 2426 O O . LEU A 1 321 ? -0.898 4.824 -21.297 1 67.38 321 LEU A O 1
ATOM 2430 N N . THR A 1 322 ? 1.23 5.18 -20.766 1 70.5 322 THR A N 1
ATOM 2431 C CA . THR A 1 322 ? 0.906 5.777 -19.484 1 70.5 322 THR A CA 1
ATOM 2432 C C . THR A 1 322 ? 0.153 7.09 -19.656 1 70.5 322 THR A C 1
ATOM 2434 O O . THR A 1 322 ? -0.779 7.391 -18.906 1 70.5 322 THR A O 1
ATOM 2437 N N . LYS A 1 323 ? 0.581 7.809 -20.672 1 69.75 323 LYS A N 1
ATOM 2438 C CA . LYS A 1 323 ? -0.094 9.07 -20.969 1 69.75 323 LYS A CA 1
ATOM 2439 C C . LYS A 1 323 ? -1.562 8.836 -21.328 1 69.75 323 LYS A C 1
ATOM 2441 O O . LYS A 1 323 ? -2.432 9.609 -20.906 1 69.75 323 LYS A O 1
ATOM 2446 N N . ILE A 1 324 ? -1.772 7.766 -22.016 1 65.75 324 ILE A N 1
ATOM 2447 C CA . ILE A 1 324 ? -3.123 7.43 -22.453 1 65.75 324 ILE A CA 1
ATOM 2448 C C . ILE A 1 324 ? -3.961 6.992 -21.266 1 65.75 324 ILE A C 1
ATOM 2450 O O . ILE A 1 324 ? -5.125 7.383 -21.141 1 65.75 324 ILE A O 1
ATOM 2454 N N . ILE A 1 325 ? -3.391 6.258 -20.406 1 64.38 325 ILE A N 1
ATOM 2455 C CA . ILE A 1 325 ? -4.094 5.695 -19.25 1 64.38 325 ILE A CA 1
ATOM 2456 C C . ILE A 1 325 ? -4.461 6.812 -18.281 1 64.38 325 ILE A C 1
ATOM 2458 O O . ILE A 1 325 ? -5.586 6.852 -17.766 1 64.38 325 ILE A O 1
ATOM 2462 N N . ILE A 1 326 ? -3.459 7.605 -17.984 1 64.12 326 ILE A N 1
ATOM 2463 C CA . ILE A 1 326 ? -3.691 8.672 -17 1 64.12 326 ILE A CA 1
ATOM 2464 C C . ILE A 1 326 ? -4.602 9.734 -17.609 1 64.12 326 ILE A C 1
ATOM 2466 O O . ILE A 1 326 ? -5.371 10.383 -16.906 1 64.12 326 ILE A O 1
ATOM 2470 N N . GLY A 1 327 ? -4.793 9.648 -18.859 1 57.59 327 GLY A N 1
ATOM 2471 C CA . GLY A 1 327 ? -5.535 10.711 -19.516 1 57.59 327 GLY A CA 1
ATOM 2472 C C . GLY A 1 327 ? -4.945 12.086 -19.281 1 57.59 327 GLY A C 1
ATOM 2473 O O . GLY A 1 327 ? -4.051 12.25 -18.453 1 57.59 327 GLY A O 1
ATOM 2474 N N . SER A 1 328 ? -4.938 12.969 -20.203 1 55.25 328 SER A N 1
ATOM 2475 C CA . SER A 1 328 ? -4.328 14.289 -20.156 1 55.25 328 SER A CA 1
ATOM 2476 C C . SER A 1 328 ? -5.098 15.219 -19.219 1 55.25 328 SER A C 1
ATOM 2478 O O . SER A 1 328 ? -5.742 16.172 -19.672 1 55.25 328 SER A O 1
ATOM 2480 N N . PRO A 1 329 ? -5.246 14.75 -17.938 1 61.66 329 PRO A N 1
ATOM 2481 C CA . PRO A 1 329 ? -5.922 15.789 -17.156 1 61.66 329 PRO A CA 1
ATOM 2482 C C . PRO A 1 329 ? -5.031 17 -16.906 1 61.66 329 PRO A C 1
ATOM 2484 O O . PRO A 1 329 ? -3.803 16.875 -16.875 1 61.66 329 PRO A O 1
ATOM 2487 N N . VAL A 1 330 ? -5.516 18.172 -17.109 1 67.94 330 VAL A N 1
ATOM 2488 C CA . VAL A 1 330 ? -4.84 19.406 -16.703 1 67.94 330 VAL A CA 1
ATOM 2489 C C . VAL A 1 330 ? -4.289 19.25 -15.289 1 67.94 330 VAL A C 1
ATOM 2491 O O . VAL A 1 330 ? -5.031 18.906 -14.359 1 67.94 330 VAL A O 1
ATOM 2494 N N . PRO A 1 331 ? -2.953 19.281 -15.25 1 84.56 331 PRO A N 1
ATOM 2495 C CA . PRO A 1 331 ? -2.361 19.188 -13.914 1 84.56 331 PRO A CA 1
ATOM 2496 C C . PRO A 1 331 ? -2.924 20.234 -12.945 1 84.56 331 PRO A C 1
ATOM 2498 O O . PRO A 1 331 ? -3.26 21.344 -13.359 1 84.56 331 PRO A O 1
ATOM 2501 N N . MET A 1 332 ? -3.059 19.859 -11.75 1 89 332 MET A N 1
ATOM 2502 C CA . MET A 1 332 ? -3.516 20.766 -10.703 1 89 332 MET A CA 1
ATOM 2503 C C . MET A 1 332 ? -2.406 21.734 -10.312 1 89 332 MET A C 1
ATOM 2505 O O . MET A 1 332 ? -1.223 21.406 -10.414 1 89 332 MET A O 1
ATOM 2509 N N . LYS A 1 333 ? -2.824 22.938 -9.93 1 92.69 333 LYS A N 1
ATOM 2510 C CA . LYS A 1 333 ? -1.84 23.922 -9.469 1 92.69 333 LYS A CA 1
ATOM 2511 C C . LYS A 1 333 ? -1.344 23.578 -8.062 1 92.69 333 LYS A C 1
ATOM 2513 O O . LYS A 1 333 ? -2.119 23.125 -7.219 1 92.69 333 LYS A O 1
ATOM 2518 N N . ALA A 1 334 ? -0.062 23.891 -7.836 1 94.81 334 ALA A N 1
ATOM 2519 C CA . ALA A 1 334 ? 0.554 23.594 -6.543 1 94.81 334 ALA A CA 1
ATOM 2520 C C . ALA A 1 334 ? -0.178 24.312 -5.414 1 94.81 334 ALA A C 1
ATOM 2522 O O . ALA A 1 334 ? -0.365 23.75 -4.332 1 94.81 334 ALA A O 1
ATOM 2523 N N . ASP A 1 335 ? -0.659 25.5 -5.695 1 95.62 335 ASP A N 1
ATOM 2524 C CA . ASP A 1 335 ? -1.345 26.297 -4.684 1 95.62 335 ASP A CA 1
ATOM 2525 C C . ASP A 1 335 ? -2.672 25.656 -4.285 1 95.62 335 ASP A C 1
ATOM 2527 O O . ASP A 1 335 ? -3.076 25.734 -3.121 1 95.62 335 ASP A O 1
ATOM 2531 N N . GLU A 1 336 ? -3.342 25.078 -5.211 1 95.31 336 GLU A N 1
ATOM 2532 C CA . GLU A 1 336 ? -4.609 24.422 -4.922 1 95.31 336 GLU A CA 1
ATOM 2533 C C . GLU A 1 336 ? -4.395 23.172 -4.074 1 95.31 336 GLU A C 1
ATOM 2535 O O . GLU A 1 336 ? -5.16 22.906 -3.143 1 95.31 336 GLU A O 1
ATOM 2540 N N . VAL A 1 337 ? -3.391 22.422 -4.461 1 95.81 337 VAL A N 1
ATOM 2541 C CA . VAL A 1 337 ? -3.049 21.234 -3.682 1 95.81 337 VAL A CA 1
ATOM 2542 C C . VAL A 1 337 ? -2.662 21.641 -2.262 1 95.81 337 VAL A C 1
ATOM 2544 O O . VAL A 1 337 ? -3.072 21 -1.291 1 95.81 337 VAL A O 1
ATOM 2547 N N . ALA A 1 338 ? -1.902 22.719 -2.146 1 97.56 338 ALA A N 1
ATOM 2548 C CA . ALA A 1 338 ? -1.464 23.219 -0.845 1 97.56 338 ALA A CA 1
ATOM 2549 C C . ALA A 1 338 ? -2.656 23.609 0.022 1 97.56 338 ALA A C 1
ATOM 2551 O O . ALA A 1 338 ? -2.676 23.328 1.224 1 97.56 338 ALA A O 1
ATOM 2552 N N . LYS A 1 339 ? -3.605 24.25 -0.577 1 97.44 339 LYS A N 1
ATOM 2553 C CA . LYS A 1 339 ? -4.809 24.656 0.144 1 97.44 339 LYS A CA 1
ATOM 2554 C C . LYS A 1 339 ? -5.547 23.453 0.707 1 97.44 339 LYS A C 1
ATOM 2556 O O . LYS A 1 339 ? -5.898 23.422 1.889 1 97.44 339 LYS A O 1
ATOM 2561 N N . LYS A 1 340 ? -5.766 22.469 -0.139 1 96.25 340 LYS A N 1
ATOM 2562 C CA . LYS A 1 340 ? -6.453 21.266 0.287 1 96.25 340 LYS A CA 1
ATOM 2563 C C . LYS A 1 340 ? -5.664 20.531 1.371 1 96.25 340 LYS A C 1
ATOM 2565 O O . LYS A 1 340 ? -6.246 19.984 2.311 1 96.25 340 LYS A O 1
ATOM 2570 N N . THR A 1 341 ? -4.367 20.516 1.183 1 97.12 341 THR A N 1
ATOM 2571 C CA . THR A 1 341 ? -3.486 19.844 2.141 1 97.12 341 THR A CA 1
ATOM 2572 C C . THR A 1 341 ? -3.607 20.5 3.518 1 97.12 341 THR A C 1
ATOM 2574 O O . THR A 1 341 ? -3.822 19.797 4.516 1 97.12 341 THR A O 1
ATOM 2577 N N . LEU A 1 342 ? -3.508 21.844 3.59 1 98 342 LEU A N 1
ATOM 2578 C CA . LEU A 1 342 ? -3.551 22.516 4.875 1 98 342 LEU A CA 1
ATOM 2579 C C . LEU A 1 342 ? -4.93 22.391 5.516 1 98 342 LEU A C 1
ATOM 2581 O O . LEU A 1 342 ? -5.039 22.234 6.734 1 98 342 LEU A O 1
ATOM 2585 N N . GLU A 1 343 ? -5.965 22.469 4.727 1 97.44 343 GLU A N 1
ATOM 2586 C CA . GLU A 1 343 ? -7.316 22.266 5.25 1 97.44 343 GLU A CA 1
ATOM 2587 C C . GLU A 1 343 ? -7.48 20.859 5.828 1 97.44 343 GLU A C 1
ATOM 2589 O O . GLU A 1 343 ? -8.102 20.688 6.879 1 97.44 343 GLU A O 1
ATOM 2594 N N . GLY A 1 344 ? -6.98 19.891 5.105 1 97.19 344 GLY A N 1
ATOM 2595 C CA . GLY A 1 344 ? -7.031 18.516 5.586 1 97.19 344 GLY A CA 1
ATOM 2596 C C . GLY A 1 344 ? -6.246 18.297 6.863 1 97.19 344 GLY A C 1
ATOM 2597 O O . GLY A 1 344 ? -6.691 17.578 7.762 1 97.19 344 GLY A O 1
ATOM 2598 N N . ILE A 1 345 ? -5.078 18.922 6.918 1 97.81 345 ILE A N 1
ATOM 2599 C CA . ILE A 1 345 ? -4.25 18.828 8.117 1 97.81 345 ILE A CA 1
ATOM 2600 C C . ILE A 1 345 ? -4.992 19.438 9.305 1 97.81 345 ILE A C 1
ATOM 2602 O O . ILE A 1 345 ? -5.055 18.844 10.383 1 97.81 345 ILE A O 1
ATOM 2606 N N . LYS A 1 346 ? -5.598 20.594 9.102 1 98.12 346 LYS A N 1
ATOM 2607 C CA . LYS A 1 346 ? -6.309 21.297 10.164 1 98.12 346 LYS A CA 1
ATOM 2608 C C . LYS A 1 346 ? -7.465 20.453 10.703 1 98.12 346 LYS A C 1
ATOM 2610 O O . LYS A 1 346 ? -7.742 20.469 11.906 1 98.12 346 LYS A O 1
ATOM 2615 N N . SER A 1 347 ? -8.07 19.734 9.82 1 96.62 347 SER A N 1
ATOM 2616 C CA . SER A 1 347 ? -9.227 18.938 10.234 1 96.62 347 SER A CA 1
ATOM 2617 C C . SER A 1 347 ? -8.789 17.562 10.75 1 96.62 347 SER A C 1
ATOM 2619 O O . SER A 1 347 ? -9.625 16.766 11.172 1 96.62 347 SER A O 1
ATOM 2621 N N . GLY A 1 348 ? -7.539 17.25 10.688 1 96.44 348 GLY A N 1
ATOM 2622 C CA . GLY A 1 348 ? -7.031 15.969 11.148 1 96.44 348 GLY A CA 1
ATOM 2623 C C . GLY A 1 348 ? -7.453 14.805 10.273 1 96.44 348 GLY A C 1
ATOM 2624 O O . GLY A 1 348 ? -7.465 13.656 10.727 1 96.44 348 GLY A O 1
ATOM 2625 N N . SER A 1 349 ? -7.812 15.055 9.016 1 96.12 349 SER A N 1
ATOM 2626 C CA . SER A 1 349 ? -8.266 14.008 8.109 1 96.12 349 SER A CA 1
ATOM 2627 C C . SER A 1 349 ? -7.129 13.062 7.734 1 96.12 349 SER A C 1
ATOM 2629 O O . SER A 1 349 ? -6.012 13.508 7.469 1 96.12 349 SER A O 1
ATOM 2631 N N . PHE A 1 350 ? -7.438 11.789 7.75 1 96.69 350 PHE A N 1
ATOM 2632 C CA . PHE A 1 350 ? -6.406 10.82 7.391 1 96.69 350 PHE A CA 1
ATOM 2633 C C . PHE A 1 350 ? -6.195 10.789 5.883 1 96.69 350 PHE A C 1
ATOM 2635 O O . PHE A 1 350 ? -5.059 10.844 5.406 1 96.69 350 PHE A O 1
ATOM 2642 N N . ILE A 1 351 ? -7.254 10.586 5.129 1 95.75 351 ILE A N 1
ATOM 2643 C CA . ILE A 1 351 ? -7.211 10.625 3.67 1 95.75 351 ILE A CA 1
ATOM 2644 C C . ILE A 1 351 ? -7.668 11.992 3.176 1 95.75 351 ILE A C 1
ATOM 2646 O O . ILE A 1 351 ? -8.789 12.422 3.467 1 95.75 351 ILE A O 1
ATOM 2650 N N . ILE A 1 352 ? -6.793 12.656 2.355 1 95.5 352 ILE A N 1
ATOM 2651 C CA . ILE A 1 352 ? -7.109 13.992 1.856 1 95.5 352 ILE A CA 1
ATOM 2652 C C . ILE A 1 352 ? -7.098 13.984 0.33 1 95.5 352 ILE A C 1
ATOM 2654 O O . ILE A 1 352 ? -6.035 14.07 -0.29 1 95.5 352 ILE A O 1
ATOM 2658 N N . PRO A 1 353 ? -8.25 13.891 -0.234 1 92.5 353 PRO A N 1
ATOM 2659 C CA . PRO A 1 353 ? -8.312 14.023 -1.691 1 92.5 353 PRO A CA 1
ATOM 2660 C C . PRO A 1 353 ? -8.133 15.461 -2.162 1 92.5 353 PRO A C 1
ATOM 2662 O O . PRO A 1 353 ? -8.43 16.406 -1.42 1 92.5 353 PRO A O 1
ATOM 2665 N N . CYS A 1 354 ? -7.684 15.633 -3.355 1 89.81 354 CYS A N 1
ATOM 2666 C CA . CYS A 1 354 ? -7.375 17 -3.793 1 89.81 354 CYS A CA 1
ATOM 2667 C C . CYS A 1 354 ? -8.305 17.422 -4.918 1 89.81 354 CYS A C 1
ATOM 2669 O O . CYS A 1 354 ? -8.906 18.5 -4.852 1 89.81 354 CYS A O 1
ATOM 2671 N N . ASN A 1 355 ? -8.422 16.656 -5.949 1 86.5 355 ASN A N 1
ATOM 2672 C CA . ASN A 1 355 ? -9.258 17.062 -7.07 1 86.5 355 ASN A CA 1
ATOM 2673 C C . ASN A 1 355 ? -10.609 16.344 -7.055 1 86.5 355 ASN A C 1
ATOM 2675 O O . ASN A 1 355 ? -10.883 15.562 -6.148 1 86.5 355 ASN A O 1
ATOM 2679 N N . LEU A 1 356 ? -11.398 16.609 -8 1 81.19 356 LEU A N 1
ATOM 2680 C CA . LEU A 1 356 ? -12.766 16.094 -8.016 1 81.19 356 LEU A CA 1
ATOM 2681 C C . LEU A 1 356 ? -12.789 14.578 -8.141 1 81.19 356 LEU A C 1
ATOM 2683 O O . LEU A 1 356 ? -13.562 13.906 -7.457 1 81.19 356 LEU A O 1
ATOM 2687 N N . ILE A 1 357 ? -11.984 14.086 -8.938 1 82.56 357 ILE A N 1
ATOM 2688 C CA . ILE A 1 357 ? -11.953 12.641 -9.125 1 82.56 357 ILE A CA 1
ATOM 2689 C C . ILE A 1 357 ? -11.328 11.969 -7.902 1 82.56 357 ILE A C 1
ATOM 2691 O O . ILE A 1 357 ? -11.508 10.773 -7.688 1 82.56 357 ILE A O 1
ATOM 2695 N N . GLY A 1 358 ? -10.602 12.766 -7.125 1 86.75 358 GLY A N 1
ATOM 2696 C CA . GLY A 1 358 ? -9.961 12.242 -5.926 1 86.75 358 GLY A CA 1
ATOM 2697 C C . GLY A 1 358 ? -10.953 11.766 -4.879 1 86.75 358 GLY A C 1
ATOM 2698 O O . GLY A 1 358 ? -10.648 10.867 -4.094 1 86.75 358 GLY A O 1
ATOM 2699 N N . TYR A 1 359 ? -12.141 12.281 -4.867 1 86 359 TYR A N 1
ATOM 2700 C CA . TYR A 1 359 ? -13.117 11.922 -3.85 1 86 359 TYR A CA 1
ATOM 2701 C C . TYR A 1 359 ? -13.688 10.531 -4.098 1 86 359 TYR A C 1
ATOM 2703 O O . TYR A 1 359 ? -13.641 9.672 -3.217 1 86 359 TYR A O 1
ATOM 2711 N N . PRO A 1 360 ? -14.125 10.305 -5.309 1 83.12 360 PRO A N 1
ATOM 2712 C CA . PRO A 1 360 ? -14.555 8.93 -5.562 1 83.12 360 PRO A CA 1
ATOM 2713 C C . PRO A 1 360 ? -13.438 7.914 -5.352 1 83.12 360 PRO A C 1
ATOM 2715 O O . PRO A 1 360 ? -13.688 6.797 -4.898 1 83.12 360 PRO A O 1
ATOM 2718 N N . LEU A 1 361 ? -12.258 8.312 -5.723 1 88.19 361 LEU A N 1
ATOM 2719 C CA . LEU A 1 361 ? -11.117 7.422 -5.508 1 88.19 361 LEU A CA 1
ATOM 2720 C C . LEU A 1 361 ? -10.906 7.164 -4.02 1 88.19 361 LEU A C 1
ATOM 2722 O O . LEU A 1 361 ? -10.57 6.047 -3.621 1 88.19 361 LEU A O 1
ATOM 2726 N N . ALA A 1 362 ? -11.125 8.203 -3.26 1 90.94 362 ALA A N 1
ATOM 2727 C CA . ALA A 1 362 ? -11.008 8.062 -1.812 1 90.94 362 ALA A CA 1
ATOM 2728 C C . ALA A 1 362 ? -12.078 7.117 -1.267 1 90.94 362 ALA A C 1
ATOM 2730 O O . ALA A 1 362 ? -11.812 6.348 -0.337 1 90.94 362 ALA A O 1
ATOM 2731 N N . PHE A 1 363 ? -13.211 7.109 -1.872 1 90.06 363 PHE A N 1
ATOM 2732 C CA . PHE A 1 363 ? -14.297 6.246 -1.426 1 90.06 363 PHE A CA 1
ATOM 2733 C C . PHE A 1 363 ? -14.055 4.805 -1.859 1 90.06 363 PHE A C 1
ATOM 2735 O O . PHE A 1 363 ? -14.523 3.867 -1.212 1 90.06 363 PHE A O 1
ATOM 2742 N N . ALA A 1 364 ? -13.305 4.699 -2.867 1 90.62 364 ALA A N 1
ATOM 2743 C CA . ALA A 1 364 ? -13.047 3.367 -3.406 1 90.62 364 ALA A CA 1
ATOM 2744 C C . ALA A 1 364 ? -11.875 2.699 -2.688 1 90.62 364 ALA A C 1
ATOM 2746 O O . ALA A 1 364 ? -11.703 1.481 -2.775 1 90.62 364 ALA A O 1
ATOM 2747 N N . THR A 1 365 ? -11.102 3.533 -1.979 1 92.69 365 THR A N 1
ATOM 2748 C CA . THR A 1 365 ? -9.875 2.961 -1.43 1 92.69 365 THR A CA 1
ATOM 2749 C C . THR A 1 365 ? -9.719 3.334 0.041 1 92.69 365 THR A C 1
ATOM 2751 O O . THR A 1 365 ? -8.633 3.725 0.475 1 92.69 365 THR A O 1
ATOM 2754 N N . PRO A 1 366 ? -10.758 3.236 0.8 1 92.06 366 PRO A N 1
ATOM 2755 C CA . PRO A 1 366 ? -10.562 3.561 2.215 1 92.06 366 PRO A CA 1
ATOM 2756 C C . PRO A 1 366 ? -9.789 2.482 2.967 1 92.06 366 PRO A C 1
ATOM 2758 O O . PRO A 1 366 ? -9.086 2.783 3.934 1 92.06 366 PRO A O 1
ATOM 2761 N N . GLY A 1 367 ? -10.008 1.231 2.49 1 90.06 367 GLY A N 1
ATOM 2762 C CA . GLY A 1 367 ? -9.367 0.136 3.199 1 90.06 367 GLY A CA 1
ATOM 2763 C C . GLY A 1 367 ? -9.672 0.13 4.688 1 90.06 367 GLY A C 1
ATOM 2764 O O . GLY A 1 367 ? -10.828 0.22 5.09 1 90.06 367 GLY A O 1
ATOM 2765 N N . VAL A 1 368 ? -8.641 -0.006 5.484 1 89.94 368 VAL A N 1
ATOM 2766 C CA . VAL A 1 368 ? -8.805 -0.029 6.934 1 89.94 368 VAL A CA 1
ATOM 2767 C C . VAL A 1 368 ? -8.312 1.285 7.531 1 89.94 368 VAL A C 1
ATOM 2769 O O . VAL A 1 368 ? -7.844 1.318 8.672 1 89.94 368 VAL A O 1
ATOM 2772 N N . SER A 1 369 ? -8.305 2.303 6.73 1 92.19 369 SER A N 1
ATOM 2773 C CA . SER A 1 369 ? -7.879 3.617 7.199 1 92.19 369 SER A CA 1
ATOM 2774 C C . SER A 1 369 ? -8.852 4.172 8.234 1 92.19 369 SER A C 1
ATOM 2776 O O . SER A 1 369 ? -10.047 3.887 8.188 1 92.19 369 SER A O 1
ATOM 2778 N N . PRO A 1 370 ? -8.344 4.973 9.141 1 92.94 370 PRO A N 1
ATOM 2779 C CA . PRO A 1 370 ? -9.242 5.602 10.102 1 92.94 370 PRO A CA 1
ATOM 2780 C C . PRO A 1 370 ? -10.141 6.664 9.469 1 92.94 370 PRO A C 1
ATOM 2782 O O . PRO A 1 370 ? -9.812 7.195 8.406 1 92.94 370 PRO A O 1
ATOM 2785 N N . GLN A 1 371 ? -11.32 6.82 10.039 1 93.88 371 GLN A N 1
ATOM 2786 C CA . GLN A 1 371 ? -12.281 7.828 9.609 1 93.88 371 GLN A CA 1
ATOM 2787 C C . GLN A 1 371 ? -12.898 8.547 10.812 1 93.88 371 GLN A C 1
ATOM 2789 O O . GLN A 1 371 ? -13.672 7.949 11.562 1 93.88 371 GLN A O 1
ATOM 2794 N N . ARG A 1 372 ? -12.625 9.805 10.938 1 94.31 372 ARG A N 1
ATOM 2795 C CA . ARG A 1 372 ? -13.031 10.539 12.133 1 94.31 372 ARG A CA 1
ATOM 2796 C C . ARG A 1 372 ? -14.406 11.18 11.945 1 94.31 372 ARG A C 1
ATOM 2798 O O . ARG A 1 372 ? -15.117 11.43 12.922 1 94.31 372 ARG A O 1
ATOM 2805 N N . SER A 1 373 ? -14.789 11.484 10.734 1 94 373 SER A N 1
ATOM 2806 C CA . SER A 1 373 ? -16.062 12.117 10.445 1 94 373 SER A CA 1
ATOM 2807 C C . SER A 1 373 ? -17.172 11.078 10.25 1 94 373 SER A C 1
ATOM 2809 O O . SER A 1 373 ? -17.125 10.281 9.312 1 94 373 SER A O 1
ATOM 2811 N N . PHE A 1 374 ? -18.188 11.156 11.07 1 94.25 374 PHE A N 1
ATOM 2812 C CA . PHE A 1 374 ? -19.281 10.195 10.93 1 94.25 374 PHE A CA 1
ATOM 2813 C C . PHE A 1 374 ? -20.016 10.414 9.617 1 94.25 374 PHE A C 1
ATOM 2815 O O . PHE A 1 374 ? -20.562 9.469 9.047 1 94.25 374 PHE A O 1
ATOM 2822 N N . LEU A 1 375 ? -20.031 11.648 9.148 1 92.62 375 LEU A N 1
ATOM 2823 C CA . LEU A 1 375 ? -20.656 11.922 7.863 1 92.62 375 LEU A CA 1
ATOM 2824 C C . LEU A 1 375 ? -19.875 11.281 6.719 1 92.62 375 LEU A C 1
ATOM 2826 O O . LEU A 1 375 ? -20.469 10.664 5.828 1 92.62 375 LEU A O 1
ATOM 2830 N N . MET A 1 376 ? -18.531 11.445 6.785 1 92.69 376 MET A N 1
ATOM 2831 C CA . MET A 1 376 ? -17.703 10.836 5.754 1 92.69 376 MET A CA 1
ATOM 2832 C C . MET A 1 376 ? -17.75 9.312 5.848 1 92.69 376 MET A C 1
ATOM 2834 O O . MET A 1 376 ? -17.719 8.617 4.828 1 92.69 376 MET A O 1
ATOM 2838 N N . ALA A 1 377 ? -17.781 8.844 7.086 1 94.69 377 ALA A N 1
ATOM 2839 C CA . ALA A 1 377 ? -17.953 7.41 7.281 1 94.69 377 ALA A CA 1
ATOM 2840 C C . ALA A 1 377 ? -19.234 6.906 6.621 1 94.69 377 ALA A C 1
ATOM 2842 O O . ALA A 1 377 ? -19.234 5.84 6 1 94.69 377 ALA A O 1
ATOM 2843 N N . PHE A 1 378 ? -20.297 7.711 6.781 1 93.38 378 PHE A N 1
ATOM 2844 C CA . PHE A 1 378 ? -21.562 7.359 6.156 1 93.38 378 PHE A CA 1
ATOM 2845 C C . PHE A 1 378 ? -21.422 7.297 4.641 1 93.38 378 PHE A C 1
ATOM 2847 O O . PHE A 1 378 ? -21.906 6.359 4.004 1 93.38 378 PHE A O 1
ATOM 2854 N N . LEU A 1 379 ? -20.797 8.211 4.051 1 91.38 379 LEU A N 1
ATOM 2855 C CA . LEU A 1 379 ? -20.609 8.234 2.604 1 91.38 379 LEU A CA 1
ATOM 2856 C C . LEU A 1 379 ? -19.766 7.055 2.146 1 91.38 379 LEU A C 1
ATOM 2858 O O . LEU A 1 379 ? -20.047 6.449 1.109 1 91.38 379 LEU A O 1
ATOM 2862 N N . GLU A 1 380 ? -18.703 6.77 2.889 1 93 380 GLU A N 1
ATOM 2863 C CA . GLU A 1 380 ? -17.859 5.629 2.559 1 93 380 GLU A CA 1
ATOM 2864 C C . GLU A 1 380 ? -18.672 4.328 2.557 1 93 380 GLU A C 1
ATOM 2866 O O . GLU A 1 380 ? -18.5 3.492 1.668 1 93 380 GLU A O 1
ATOM 2871 N N . VAL A 1 381 ? -19.531 4.203 3.547 1 92.25 381 VAL A N 1
ATOM 2872 C CA . VAL A 1 381 ? -20.328 2.99 3.674 1 92.25 381 VAL A CA 1
ATOM 2873 C C . VAL A 1 381 ? -21.391 2.955 2.578 1 92.25 381 VAL A C 1
ATOM 2875 O O . VAL A 1 381 ? -21.547 1.945 1.887 1 92.25 381 VAL A O 1
ATOM 2878 N N . ALA A 1 382 ? -22.031 4.055 2.357 1 87.56 382 ALA A N 1
ATOM 2879 C CA . ALA A 1 382 ? -23.172 4.133 1.444 1 87.56 382 ALA A CA 1
ATOM 2880 C C . ALA A 1 382 ? -22.719 4.016 -0.007 1 87.56 382 ALA A C 1
ATOM 2882 O O . ALA A 1 382 ? -23.422 3.432 -0.838 1 87.56 382 ALA A O 1
ATOM 2883 N N . LEU A 1 383 ? -21.594 4.543 -0.286 1 90.94 383 LEU A N 1
ATOM 2884 C CA . LEU A 1 383 ? -21.172 4.625 -1.679 1 90.94 383 LEU A CA 1
ATOM 2885 C C . LEU A 1 383 ? -20.141 3.537 -1.997 1 90.94 383 LEU A C 1
ATOM 2887 O O . LEU A 1 383 ? -19.625 3.475 -3.113 1 90.94 383 LEU A O 1
ATOM 2891 N N . ALA A 1 384 ? -19.906 2.703 -1.055 1 91.06 384 ALA A N 1
ATOM 2892 C CA . ALA A 1 384 ? -18.844 1.718 -1.222 1 91.06 384 ALA A CA 1
ATOM 2893 C C . ALA A 1 384 ? -19.094 0.824 -2.43 1 91.06 384 ALA A C 1
ATOM 2895 O O . ALA A 1 384 ? -18.219 0.615 -3.262 1 91.06 384 ALA A O 1
ATOM 2896 N N . GLY A 1 385 ? -20.266 0.306 -2.557 1 90.56 385 GLY A N 1
ATOM 2897 C CA . GLY A 1 385 ? -20.609 -0.575 -3.666 1 90.56 385 GLY A CA 1
ATOM 2898 C C . GLY A 1 385 ? -20.547 0.118 -5.016 1 90.56 385 GLY A C 1
ATOM 2899 O O . GLY A 1 385 ? -19.984 -0.42 -5.973 1 90.56 385 GLY A O 1
ATOM 2900 N N . ILE A 1 386 ? -21.078 1.298 -5.039 1 89.69 386 ILE A N 1
ATOM 2901 C CA . ILE A 1 386 ? -21.062 2.082 -6.27 1 89.69 386 ILE A CA 1
ATOM 2902 C C . ILE A 1 386 ? -19.625 2.402 -6.668 1 89.69 386 ILE A C 1
ATOM 2904 O O . ILE A 1 386 ? -19.266 2.338 -7.848 1 89.69 386 ILE A O 1
ATOM 2908 N N . SER A 1 387 ? -18.875 2.742 -5.684 1 91.44 387 SER A N 1
ATOM 2909 C CA . SER A 1 387 ? -17.484 3.076 -5.961 1 91.44 387 SER A CA 1
ATOM 2910 C C . SER A 1 387 ? -16.719 1.878 -6.527 1 91.44 387 SER A C 1
ATOM 2912 O O . SER A 1 387 ? -15.922 2.023 -7.449 1 91.44 387 SER A O 1
ATOM 2914 N N . ARG A 1 388 ? -16.953 0.71 -5.984 1 92.62 388 ARG A N 1
ATOM 2915 C CA . ARG A 1 388 ? -16.297 -0.483 -6.5 1 92.62 388 ARG A CA 1
ATOM 2916 C C . ARG A 1 388 ? -16.734 -0.775 -7.93 1 92.62 388 ARG A C 1
ATOM 2918 O O . ARG A 1 388 ? -15.914 -1.178 -8.766 1 92.62 388 ARG A O 1
ATOM 2925 N N . LEU A 1 389 ? -17.969 -0.569 -8.211 1 91.06 389 LEU A N 1
ATOM 2926 C CA . LEU A 1 389 ? -18.469 -0.769 -9.562 1 91.06 389 LEU A CA 1
ATOM 2927 C C . LEU A 1 389 ? -17.781 0.179 -10.539 1 91.06 389 LEU A C 1
ATOM 2929 O O . LEU A 1 389 ? -17.406 -0.23 -11.641 1 91.06 389 LEU A O 1
ATOM 2933 N N . VAL A 1 390 ? -17.672 1.364 -10.156 1 89.38 390 VAL A N 1
ATOM 2934 C CA . VAL A 1 390 ? -17.016 2.365 -10.984 1 89.38 390 VAL A CA 1
ATOM 2935 C C . VAL A 1 390 ? -15.562 1.951 -11.25 1 89.38 390 VAL A C 1
ATOM 2937 O O . VAL A 1 390 ? -15.062 2.084 -12.375 1 89.38 390 VAL A O 1
ATOM 2940 N N . VAL A 1 391 ? -14.883 1.461 -10.219 1 90.12 391 VAL A N 1
ATOM 2941 C CA . VAL A 1 391 ? -13.508 1.004 -10.359 1 90.12 391 VAL A CA 1
ATOM 2942 C C . VAL A 1 391 ? -13.438 -0.115 -11.398 1 90.12 391 VAL A C 1
ATOM 2944 O O . VAL A 1 391 ? -12.562 -0.11 -12.266 1 90.12 391 VAL A O 1
ATOM 2947 N N . LEU A 1 392 ? -14.352 -1.051 -11.328 1 91.12 392 LEU A N 1
ATOM 2948 C CA . LEU A 1 392 ? -14.359 -2.174 -12.258 1 91.12 392 LEU A CA 1
ATOM 2949 C C . LEU A 1 392 ? -14.602 -1.695 -13.688 1 91.12 392 LEU A C 1
ATOM 2951 O O . LEU A 1 392 ? -14.031 -2.238 -14.633 1 91.12 392 LEU A O 1
ATOM 2955 N N . PHE A 1 393 ? -15.383 -0.668 -13.797 1 88 393 PHE A N 1
ATOM 2956 C CA . PHE A 1 393 ? -15.617 -0.074 -15.102 1 88 393 PHE A CA 1
ATOM 2957 C C . PHE A 1 393 ? -14.336 0.557 -15.648 1 88 393 PHE A C 1
ATOM 2959 O O . PHE A 1 393 ? -14.047 0.446 -16.844 1 88 393 PHE A O 1
ATOM 2966 N N . TYR A 1 394 ? -13.656 1.207 -14.812 1 83.31 394 TYR A N 1
ATOM 2967 C CA . TYR A 1 394 ? -12.406 1.829 -15.227 1 83.31 394 TYR A CA 1
ATOM 2968 C C . TYR A 1 394 ? -11.383 0.777 -15.633 1 83.31 394 TYR A C 1
ATOM 2970 O O . TYR A 1 394 ? -10.672 0.948 -16.625 1 83.31 394 TYR A O 1
ATOM 2978 N N . LEU A 1 395 ? -11.305 -0.253 -14.867 1 85.25 395 LEU A N 1
ATOM 2979 C CA . LEU A 1 395 ? -10.375 -1.334 -15.18 1 85.25 395 LEU A CA 1
ATOM 2980 C C . LEU A 1 395 ? -10.719 -1.98 -16.516 1 85.25 395 LEU A C 1
ATOM 2982 O O . LEU A 1 395 ? -9.82 -2.346 -17.281 1 85.25 395 LEU A O 1
ATOM 2986 N N . TRP A 1 396 ? -11.984 -2.102 -16.75 1 86.62 396 TRP A N 1
ATOM 2987 C CA . TRP A 1 396 ? -12.445 -2.619 -18.047 1 86.62 396 TRP A CA 1
ATOM 2988 C C . TRP A 1 396 ? -12 -1.71 -19.188 1 86.62 396 TRP A C 1
ATOM 2990 O O . TRP A 1 396 ? -11.516 -2.186 -20.219 1 86.62 396 TRP A O 1
ATOM 3000 N N . ASN A 1 397 ? -12.133 -0.45 -18.969 1 80 397 ASN A N 1
ATOM 3001 C CA . ASN A 1 397 ? -11.75 0.523 -19.984 1 80 397 ASN A CA 1
ATOM 3002 C C . ASN A 1 397 ? -10.25 0.513 -20.234 1 80 397 ASN A C 1
ATOM 3004 O O . ASN A 1 397 ? -9.805 0.656 -21.375 1 80 397 ASN A O 1
ATOM 3008 N N . TRP A 1 398 ? -9.5 0.395 -19.156 1 75.44 398 TRP A N 1
ATOM 3009 C CA . TRP A 1 398 ? -8.047 0.334 -19.281 1 75.44 398 TRP A CA 1
ATOM 3010 C C . TRP A 1 398 ? -7.621 -0.918 -20.047 1 75.44 398 TRP A C 1
ATOM 3012 O O . TRP A 1 398 ? -6.68 -0.877 -20.844 1 75.44 398 TRP A O 1
ATOM 3022 N N . GLY A 1 399 ? -8.227 -2.043 -19.75 1 69 399 GLY A N 1
ATOM 3023 C CA . GLY A 1 399 ? -7.926 -3.275 -20.453 1 69 399 GLY A CA 1
ATOM 3024 C C . GLY A 1 399 ? -8.172 -3.18 -21.953 1 69 399 GLY A C 1
ATOM 3025 O O . GLY A 1 399 ? -7.422 -3.742 -22.75 1 69 399 GLY A O 1
ATOM 3026 N N . LEU A 1 400 ? -9.133 -2.398 -22.234 1 56.22 400 LEU A N 1
ATOM 3027 C CA . LEU A 1 400 ? -9.453 -2.201 -23.656 1 56.22 400 LEU A CA 1
ATOM 3028 C C . LEU A 1 400 ? -8.398 -1.33 -24.328 1 56.22 400 LEU A C 1
ATOM 3030 O O . LEU A 1 400 ? -8.039 -1.573 -25.484 1 56.22 400 LEU A O 1
ATOM 3034 N N . GLU A 1 401 ? -8 -0.404 -23.547 1 56.25 401 GLU A N 1
ATOM 3035 C CA . GLU A 1 401 ? -7.016 0.509 -24.109 1 56.25 401 GLU A CA 1
ATOM 3036 C C . GLU A 1 401 ? -5.672 -0.186 -24.328 1 56.25 401 GLU A C 1
ATOM 3038 O O . GLU A 1 401 ? -4.953 0.114 -25.281 1 56.25 401 GLU A O 1
ATOM 3043 N N . PHE A 1 402 ? -5.387 -1.04 -23.406 1 55.31 402 PHE A N 1
ATOM 3044 C CA . PHE A 1 402 ? -4.16 -1.811 -23.578 1 55.31 402 PHE A CA 1
ATOM 3045 C C . PHE A 1 402 ? -4.215 -2.65 -24.844 1 55.31 402 PHE A C 1
ATOM 3047 O O . PHE A 1 402 ? -3.207 -2.814 -25.531 1 55.31 402 PHE A O 1
ATOM 3054 N N . PHE A 1 403 ? -5.379 -3.084 -25.125 1 43.78 403 PHE A N 1
ATOM 3055 C CA . PHE A 1 403 ? -5.539 -3.906 -26.312 1 43.78 403 PHE A CA 1
ATOM 3056 C C . PHE A 1 403 ? -5.52 -3.047 -27.578 1 43.78 403 PHE A C 1
ATOM 3058 O O . PHE A 1 403 ? -5.129 -3.514 -28.656 1 43.78 403 PHE A O 1
ATOM 3065 N N . VAL A 1 404 ? -5.996 -1.838 -27.453 1 37.31 404 VAL A N 1
ATOM 3066 C CA . VAL A 1 404 ? -6.055 -0.987 -28.641 1 37.31 404 VAL A CA 1
ATOM 3067 C C . VAL A 1 404 ? -4.691 -0.343 -28.875 1 37.31 404 VAL A C 1
ATOM 3069 O O . VAL A 1 404 ? -4.344 -0.022 -30.016 1 37.31 404 VAL A O 1
ATOM 3072 N N . ALA A 1 405 ? -3.936 -0.228 -27.812 1 42.25 405 ALA A N 1
ATOM 3073 C CA . ALA A 1 405 ? -2.621 0.369 -28.031 1 42.25 405 ALA A CA 1
ATOM 3074 C C . ALA A 1 405 ? -1.614 -0.679 -28.484 1 42.25 405 ALA A C 1
ATOM 3076 O O . ALA A 1 405 ? -0.808 -0.42 -29.391 1 42.25 405 ALA A O 1
ATOM 3077 N N . MET B 1 1 ? -79.375 -21.297 -23.281 1 20.72 1 MET B N 1
ATOM 3078 C CA . MET B 1 1 ? -78.312 -20.875 -24.188 1 20.72 1 MET B CA 1
ATOM 3079 C C . MET B 1 1 ? -77.562 -19.656 -23.641 1 20.72 1 MET B C 1
ATOM 3081 O O . MET B 1 1 ? -78.188 -18.594 -23.5 1 20.72 1 MET B O 1
ATOM 3085 N N . SER B 1 2 ? -76.688 -19.844 -22.672 1 20.27 2 SER B N 1
ATOM 3086 C CA . SER B 1 2 ? -76.125 -19.25 -21.453 1 20.27 2 SER B CA 1
ATOM 3087 C C . SER B 1 2 ? -75.125 -18.141 -21.797 1 20.27 2 SER B C 1
ATOM 3089 O O . SER B 1 2 ? -73.938 -18.422 -22.094 1 20.27 2 SER B O 1
ATOM 3091 N N . ILE B 1 3 ? -75.5 -17.172 -22.656 1 20.27 3 ILE B N 1
ATOM 3092 C CA . ILE B 1 3 ? -74.812 -16.188 -23.469 1 20.27 3 ILE B CA 1
ATOM 3093 C C . ILE B 1 3 ? -74.125 -15.172 -22.578 1 20.27 3 ILE B C 1
ATOM 3095 O O . ILE B 1 3 ? -73.438 -14.281 -23.062 1 20.27 3 ILE B O 1
ATOM 3099 N N . ALA B 1 4 ? -74.688 -14.992 -21.375 1 20.53 4 ALA B N 1
ATOM 3100 C CA . ALA B 1 4 ? -74.562 -13.719 -20.672 1 20.53 4 ALA B CA 1
ATOM 3101 C C . ALA B 1 4 ? -73.062 -13.43 -20.328 1 20.53 4 ALA B C 1
ATOM 3103 O O . ALA B 1 4 ? -72.75 -12.398 -19.703 1 20.53 4 ALA B O 1
ATOM 3104 N N . ALA B 1 5 ? -72.312 -14.422 -20.203 1 20.55 5 ALA B N 1
ATOM 3105 C CA . ALA B 1 5 ? -71.188 -14.414 -19.266 1 20.55 5 ALA B CA 1
ATOM 3106 C C . ALA B 1 5 ? -70.062 -13.438 -19.703 1 20.55 5 ALA B C 1
ATOM 3108 O O . ALA B 1 5 ? -68.938 -13.477 -19.203 1 20.55 5 ALA B O 1
ATOM 3109 N N . ARG B 1 6 ? -70.25 -12.625 -20.797 1 20.7 6 ARG B N 1
ATOM 3110 C CA . ARG B 1 6 ? -69.125 -12.102 -21.609 1 20.7 6 ARG B CA 1
ATOM 3111 C C . ARG B 1 6 ? -68.5 -10.914 -20.938 1 20.7 6 ARG B C 1
ATOM 3113 O O . ARG B 1 6 ? -67.438 -10.414 -21.406 1 20.7 6 ARG B O 1
ATOM 3120 N N . LYS B 1 7 ? -69.125 -9.945 -20.266 1 23.97 7 LYS B N 1
ATOM 3121 C CA . LYS B 1 7 ? -68.625 -8.617 -20.5 1 23.97 7 LYS B CA 1
ATOM 3122 C C . LYS B 1 7 ? -67.25 -8.445 -19.797 1 23.97 7 LYS B C 1
ATOM 3124 O O . LYS B 1 7 ? -67.125 -8.758 -18.609 1 23.97 7 LYS B O 1
ATOM 3129 N N . THR B 1 8 ? -66.062 -8.352 -20.484 1 20.5 8 THR B N 1
ATOM 3130 C CA . THR B 1 8 ? -64.625 -8.5 -20.266 1 20.5 8 THR B CA 1
ATOM 3131 C C . THR B 1 8 ? -64.062 -7.367 -19.391 1 20.5 8 THR B C 1
ATOM 3133 O O . THR B 1 8 ? -64.688 -6.316 -19.281 1 20.5 8 THR B O 1
ATOM 3136 N N . MET B 1 9 ? -62.844 -7.504 -18.641 1 19.48 9 MET B N 1
ATOM 3137 C CA . MET B 1 9 ? -61.875 -6.938 -17.703 1 19.48 9 MET B CA 1
ATOM 3138 C C . MET B 1 9 ? -61.406 -5.551 -18.156 1 19.48 9 MET B C 1
ATOM 3140 O O . MET B 1 9 ? -60.469 -4.988 -17.594 1 19.48 9 MET B O 1
ATOM 3144 N N . PRO B 1 10 ? -62.062 -4.918 -19.234 1 22.69 10 PRO B N 1
ATOM 3145 C CA . PRO B 1 10 ? -61.469 -3.725 -19.875 1 22.69 10 PRO B CA 1
ATOM 3146 C C . PRO B 1 10 ? -61.469 -2.512 -18.938 1 22.69 10 PRO B C 1
ATOM 3148 O O . PRO B 1 10 ? -60.594 -1.671 -19.031 1 22.69 10 PRO B O 1
ATOM 3151 N N . GLU B 1 11 ? -62.656 -2.32 -18.266 1 23.75 11 GLU B N 1
ATOM 3152 C CA . GLU B 1 11 ? -62.969 -0.941 -17.906 1 23.75 11 GLU B CA 1
ATOM 3153 C C . GLU B 1 11 ? -62 -0.427 -16.828 1 23.75 11 GLU B C 1
ATOM 3155 O O . GLU B 1 11 ? -61.781 0.778 -16.719 1 23.75 11 GLU B O 1
ATOM 3160 N N . LEU B 1 12 ? -61.844 -1.335 -15.828 1 21.14 12 LEU B N 1
ATOM 3161 C CA . LEU B 1 12 ? -61.219 -0.729 -14.656 1 21.14 12 LEU B CA 1
ATOM 3162 C C . LEU B 1 12 ? -59.844 -0.204 -14.992 1 21.14 12 LEU B C 1
ATOM 3164 O O . LEU B 1 12 ? -59.219 0.522 -14.203 1 21.14 12 LEU B O 1
ATOM 3168 N N . SER B 1 13 ? -59.219 -0.73 -16.141 1 21.75 13 SER B N 1
ATOM 3169 C CA . SER B 1 13 ? -57.875 -0.335 -16.5 1 21.75 13 SER B CA 1
ATOM 3170 C C . SER B 1 13 ? -57.812 1.137 -16.906 1 21.75 13 SER B C 1
ATOM 3172 O O . SER B 1 13 ? -56.75 1.666 -17.188 1 21.75 13 SER B O 1
ATOM 3174 N N . LYS B 1 14 ? -58.938 1.691 -17.172 1 24.41 14 LYS B N 1
ATOM 3175 C CA . LYS B 1 14 ? -59.031 2.99 -17.828 1 24.41 14 LYS B CA 1
ATOM 3176 C C . LYS B 1 14 ? -58.562 4.109 -16.906 1 24.41 14 LYS B C 1
ATOM 3178 O O . LYS B 1 14 ? -58.094 5.152 -17.359 1 24.41 14 LYS B O 1
ATOM 3183 N N . ILE B 1 15 ? -59.125 4.035 -15.656 1 23.44 15 ILE B N 1
ATOM 3184 C CA . ILE B 1 15 ? -59 5.25 -14.859 1 23.44 15 ILE B CA 1
ATOM 3185 C C . ILE B 1 15 ? -57.5 5.578 -14.656 1 23.44 15 ILE B C 1
ATOM 3187 O O . ILE B 1 15 ? -57.125 6.75 -14.609 1 23.44 15 ILE B O 1
ATOM 3191 N N . ILE B 1 16 ? -56.75 4.441 -14.312 1 23.58 16 ILE B N 1
ATOM 3192 C CA . ILE B 1 16 ? -55.406 4.805 -13.859 1 23.58 16 ILE B CA 1
ATOM 3193 C C . ILE B 1 16 ? -54.656 5.523 -14.977 1 23.58 16 ILE B C 1
ATOM 3195 O O . ILE B 1 16 ? -53.75 6.285 -14.719 1 23.58 16 ILE B O 1
ATOM 3199 N N . VAL B 1 17 ? -54.906 5.039 -16.328 1 23.58 17 VAL B N 1
ATOM 3200 C CA . VAL B 1 17 ? -54.156 5.523 -17.484 1 23.58 17 VAL B CA 1
ATOM 3201 C C . VAL B 1 17 ? -54.75 6.836 -17.984 1 23.58 17 VAL B C 1
ATOM 3203 O O . VAL B 1 17 ? -55.781 6.836 -18.641 1 23.58 17 VAL B O 1
ATOM 3206 N N . GLY B 1 18 ? -55.156 7.785 -17.156 1 23.5 18 GLY B N 1
ATOM 3207 C CA . GLY B 1 18 ? -55.656 8.977 -17.812 1 23.5 18 GLY B CA 1
ATOM 3208 C C . GLY B 1 18 ? -54.938 9.32 -19.094 1 23.5 18 GLY B C 1
ATOM 3209 O O . GLY B 1 18 ? -53.719 9.523 -19.094 1 23.5 18 GLY B O 1
ATOM 3210 N N . SER B 1 19 ? -55.406 8.891 -20.281 1 23.97 19 SER B N 1
ATOM 3211 C CA . SER B 1 19 ? -55.031 8.703 -21.688 1 23.97 19 SER B CA 1
ATOM 3212 C C . SER B 1 19 ? -54.656 10.023 -22.344 1 23.97 19 SER B C 1
ATOM 3214 O O . SER B 1 19 ? -54.438 10.078 -23.562 1 23.97 19 SER B O 1
ATOM 3216 N N . GLY B 1 20 ? -55.25 11.211 -21.906 1 26.59 20 GLY B N 1
ATOM 3217 C CA . GLY B 1 20 ? -55.156 12.164 -23 1 26.59 20 GLY B CA 1
ATOM 3218 C C . GLY B 1 20 ? -53.75 12.32 -23.531 1 26.59 20 GLY B C 1
ATOM 3219 O O . GLY B 1 20 ? -52.781 12.18 -22.797 1 26.59 20 GLY B O 1
ATOM 3220 N N . GLY B 1 21 ? -53.625 11.938 -24.891 1 26.7 21 GLY B N 1
ATOM 3221 C CA . GLY B 1 21 ? -52.469 11.93 -25.766 1 26.7 21 GLY B CA 1
ATOM 3222 C C . GLY B 1 21 ? -51.656 13.203 -25.703 1 26.7 21 GLY B C 1
ATOM 3223 O O . GLY B 1 21 ? -52.094 14.258 -26.172 1 26.7 21 GLY B O 1
ATOM 3224 N N . MET B 1 22 ? -51.156 13.672 -24.609 1 25.92 22 MET B N 1
ATOM 3225 C CA . MET B 1 22 ? -50.375 14.867 -24.859 1 25.92 22 MET B CA 1
ATOM 3226 C C . MET B 1 22 ? -49.375 14.625 -25.984 1 25.92 22 MET B C 1
ATOM 3228 O O . MET B 1 22 ? -48.656 13.633 -25.969 1 25.92 22 MET B O 1
ATOM 3232 N N . LYS B 1 23 ? -49.844 15.055 -27.281 1 28.75 23 LYS B N 1
ATOM 3233 C CA . LYS B 1 23 ? -49.125 14.867 -28.531 1 28.75 23 LYS B CA 1
ATOM 3234 C C . LYS B 1 23 ? -47.625 15.086 -28.328 1 28.75 23 LYS B C 1
ATOM 3236 O O . LYS B 1 23 ? -47.188 15.789 -27.406 1 28.75 23 LYS B O 1
ATOM 3241 N N . ALA B 1 24 ? -46.781 14.281 -29.062 1 27.89 24 ALA B N 1
ATOM 3242 C CA . ALA B 1 24 ? -45.312 14.344 -29.094 1 27.89 24 ALA B CA 1
ATOM 3243 C C . ALA B 1 24 ? -44.844 15.789 -29.109 1 27.89 24 ALA B C 1
ATOM 3245 O O . ALA B 1 24 ? -43.844 16.141 -28.453 1 27.89 24 ALA B O 1
ATOM 3246 N N . GLU B 1 25 ? -45.656 16.578 -29.828 1 29.48 25 GLU B N 1
ATOM 3247 C CA . GLU B 1 25 ? -45.281 17.969 -30.094 1 29.48 25 GLU B CA 1
ATOM 3248 C C . GLU B 1 25 ? -45.406 18.812 -28.828 1 29.48 25 GLU B C 1
ATOM 3250 O O . GLU B 1 25 ? -44.594 19.703 -28.594 1 29.48 25 GLU B O 1
ATOM 3255 N N . GLU B 1 26 ? -46.531 18.547 -28.156 1 31.08 26 GLU B N 1
ATOM 3256 C CA . GLU B 1 26 ? -46.75 19.391 -26.984 1 31.08 26 GLU B CA 1
ATOM 3257 C C . GLU B 1 26 ? -45.781 19.031 -25.859 1 31.08 26 GLU B C 1
ATOM 3259 O O . GLU B 1 26 ? -45.281 19.906 -25.141 1 31.08 26 GLU B O 1
ATOM 3264 N N . ILE B 1 27 ? -45.531 17.734 -25.75 1 32.09 27 ILE B N 1
ATOM 3265 C CA . ILE B 1 27 ? -44.469 17.344 -24.828 1 32.09 27 ILE B CA 1
ATOM 3266 C C . ILE B 1 27 ? -43.125 17.922 -25.297 1 32.09 27 ILE B C 1
ATOM 3268 O O . ILE B 1 27 ? -42.344 18.406 -24.5 1 32.09 27 ILE B O 1
ATOM 3272 N N . GLY B 1 28 ? -42.938 17.969 -26.625 1 28.42 28 GLY B N 1
ATOM 3273 C CA . GLY B 1 28 ? -41.812 18.625 -27.219 1 28.42 28 GLY B CA 1
ATOM 3274 C C . GLY B 1 28 ? -41.75 20.125 -26.938 1 28.42 28 GLY B C 1
ATOM 3275 O O . GLY B 1 28 ? -40.688 20.672 -26.625 1 28.42 28 GLY B O 1
ATOM 3276 N N . LYS B 1 29 ? -42.906 20.781 -27.062 1 33.88 29 LYS B N 1
ATOM 3277 C CA . LYS B 1 29 ? -42.906 22.219 -26.844 1 33.88 29 LYS B CA 1
ATOM 3278 C C . LYS B 1 29 ? -42.656 22.562 -25.375 1 33.88 29 LYS B C 1
ATOM 3280 O O . LYS B 1 29 ? -41.906 23.5 -25.078 1 33.88 29 LYS B O 1
ATOM 3285 N N . ILE B 1 30 ? -43.219 21.781 -24.5 1 31.42 30 ILE B N 1
ATOM 3286 C CA . ILE B 1 30 ? -42.969 22.078 -23.094 1 31.42 30 ILE B CA 1
ATOM 3287 C C . ILE B 1 30 ? -41.5 21.781 -22.766 1 31.42 30 ILE B C 1
ATOM 3289 O O . ILE B 1 30 ? -40.875 22.531 -22.047 1 31.42 30 ILE B O 1
ATOM 3293 N N . THR B 1 31 ? -41 20.656 -23.453 1 29.84 31 THR B N 1
ATOM 3294 C CA . THR B 1 31 ? -39.562 20.391 -23.25 1 29.84 31 THR B CA 1
ATOM 3295 C C . THR B 1 31 ? -38.719 21.469 -23.891 1 29.84 31 THR B C 1
ATOM 3297 O O . THR B 1 31 ? -37.75 21.953 -23.266 1 29.84 31 THR B O 1
ATOM 3300 N N . VAL B 1 32 ? -39.094 21.875 -25.016 1 30.72 32 VAL B N 1
ATOM 3301 C CA . VAL B 1 32 ? -38.312 22.891 -25.703 1 30.72 32 VAL B CA 1
ATOM 3302 C C . VAL B 1 32 ? -38.5 24.25 -25 1 30.72 32 VAL B C 1
ATOM 3304 O O . VAL B 1 32 ? -37.531 24.984 -24.797 1 30.72 32 VAL B O 1
ATOM 3307 N N . ASP B 1 33 ? -39.719 24.672 -24.672 1 32.03 33 ASP B N 1
ATOM 3308 C CA . ASP B 1 33 ? -39.875 25.969 -24.031 1 32.03 33 ASP B CA 1
ATOM 3309 C C . ASP B 1 33 ? -39.281 25.953 -22.625 1 32.03 33 ASP B C 1
ATOM 3311 O O . ASP B 1 33 ? -38.719 26.969 -22.172 1 32.03 33 ASP B O 1
ATOM 3315 N N . GLY B 1 34 ? -39.438 24.828 -21.891 1 29.02 34 GLY B N 1
ATOM 3316 C CA . GLY B 1 34 ? -38.719 24.766 -20.625 1 29.02 34 GLY B CA 1
ATOM 3317 C C . GLY B 1 34 ? -37.219 24.859 -20.781 1 29.02 34 GLY B C 1
ATOM 3318 O O . GLY B 1 34 ? -36.531 25.5 -19.969 1 29.02 34 GLY B O 1
ATOM 3319 N N . ILE B 1 35 ? -36.594 24.297 -21.922 1 30.23 35 ILE B N 1
ATOM 3320 C CA . ILE B 1 35 ? -35.188 24.516 -22.219 1 30.23 35 ILE B CA 1
ATOM 3321 C C . ILE B 1 35 ? -34.969 26 -22.547 1 30.23 35 ILE B C 1
ATOM 3323 O O . ILE B 1 35 ? -34 26.594 -22.078 1 30.23 35 ILE B O 1
ATOM 3327 N N . LYS B 1 36 ? -35.844 26.469 -23.359 1 29.25 36 LYS B N 1
ATOM 3328 C CA . LYS B 1 36 ? -35.625 27.859 -23.75 1 29.25 36 LYS B CA 1
ATOM 3329 C C . LYS B 1 36 ? -35.781 28.797 -22.547 1 29.25 36 LYS B C 1
ATOM 3331 O O . LYS B 1 36 ? -35.094 29.828 -22.469 1 29.25 36 LYS B O 1
ATOM 3336 N N . SER B 1 37 ? -37.031 28.5 -21.906 1 29.39 37 SER B N 1
ATOM 3337 C CA . SER B 1 37 ? -37.219 29.547 -20.906 1 29.39 37 SER B CA 1
ATOM 3338 C C . SER B 1 37 ? -36.281 29.359 -19.719 1 29.39 37 SER B C 1
ATOM 3340 O O . SER B 1 37 ? -36.219 30.203 -18.828 1 29.39 37 SER B O 1
ATOM 3342 N N . GLY B 1 38 ? -34.969 29.031 -19.75 1 28.94 38 GLY B N 1
ATOM 3343 C CA . GLY B 1 38 ? -33.906 28.891 -18.766 1 28.94 38 GLY B CA 1
ATOM 3344 C C . GLY B 1 38 ? -34.438 28.484 -17.391 1 28.94 38 GLY B C 1
ATOM 3345 O O . GLY B 1 38 ? -33.656 28.453 -16.422 1 28.94 38 GLY B O 1
ATOM 3346 N N . SER B 1 39 ? -35.75 28.734 -17.188 1 27.14 39 SER B N 1
ATOM 3347 C CA . SER B 1 39 ? -36.312 28.703 -15.844 1 27.14 39 SER B CA 1
ATOM 3348 C C . SER B 1 39 ? -36.469 27.266 -15.352 1 27.14 39 SER B C 1
ATOM 3350 O O . SER B 1 39 ? -37.594 26.859 -14.961 1 27.14 39 SER B O 1
ATOM 3352 N N . PHE B 1 40 ? -35.969 26.234 -16 1 28.12 40 PHE B N 1
ATOM 3353 C CA . PHE B 1 40 ? -36.25 24.891 -15.477 1 28.12 40 PHE B CA 1
ATOM 3354 C C . PHE B 1 40 ? -35.781 24.766 -14.031 1 28.12 40 PHE B C 1
ATOM 3356 O O . PHE B 1 40 ? -34.812 24.062 -13.742 1 28.12 40 PHE B O 1
ATOM 3363 N N . SER B 1 41 ? -35.469 25.844 -13.352 1 25.81 41 SER B N 1
ATOM 3364 C CA . SER B 1 41 ? -34.969 25.719 -11.992 1 25.81 41 SER B CA 1
ATOM 3365 C C . SER B 1 41 ? -36 25.016 -11.094 1 25.81 41 SER B C 1
ATOM 3367 O O . SER B 1 41 ? -35.625 24.5 -10.031 1 25.81 41 SER B O 1
ATOM 3369 N N . ASN B 1 42 ? -37.281 25.375 -11.273 1 23.92 42 ASN B N 1
ATOM 3370 C CA . ASN B 1 42 ? -38.125 25.172 -10.102 1 23.92 42 ASN B CA 1
ATOM 3371 C C . ASN B 1 42 ? -38.594 23.719 -10.008 1 23.92 42 ASN B C 1
ATOM 3373 O O . ASN B 1 42 ? -39.594 23.344 -10.641 1 23.92 42 ASN B O 1
ATOM 3377 N N . PRO B 1 43 ? -37.781 22.688 -10.047 1 26.78 43 PRO B N 1
ATOM 3378 C CA . PRO B 1 43 ? -38.281 21.328 -10.016 1 26.78 43 PRO B CA 1
ATOM 3379 C C . PRO B 1 43 ? -39.219 21.062 -8.844 1 26.78 43 PRO B C 1
ATOM 3381 O O . PRO B 1 43 ? -38.781 21.047 -7.691 1 26.78 43 PRO B O 1
ATOM 3384 N N . CYS B 1 44 ? -40.438 21.625 -8.953 1 24.73 44 CYS B N 1
ATOM 3385 C CA . CYS B 1 44 ? -41.375 21.531 -7.855 1 24.73 44 CYS B CA 1
ATOM 3386 C C . CYS B 1 44 ? -41.531 20.078 -7.387 1 24.73 44 CYS B C 1
ATOM 3388 O O . CYS B 1 44 ? -41.5 19.797 -6.188 1 24.73 44 CYS B O 1
ATOM 3390 N N . ASN B 1 45 ? -42.625 19.297 -8.062 1 24.7 45 ASN B N 1
ATOM 3391 C CA . ASN B 1 45 ? -43.094 18.062 -7.422 1 24.7 45 ASN B CA 1
ATOM 3392 C C . ASN B 1 45 ? -42.125 16.891 -7.715 1 24.7 45 ASN B C 1
ATOM 3394 O O . ASN B 1 45 ? -41.344 16.953 -8.664 1 24.7 45 ASN B O 1
ATOM 3398 N N . PHE B 1 46 ? -41.969 15.883 -6.73 1 27.09 46 PHE B N 1
ATOM 3399 C CA . PHE B 1 46 ? -41.094 14.711 -6.672 1 27.09 46 PHE B CA 1
ATOM 3400 C C . PHE B 1 46 ? -41.156 13.93 -7.977 1 27.09 46 PHE B C 1
ATOM 3402 O O . PHE B 1 46 ? -40.125 13.469 -8.477 1 27.09 46 PHE B O 1
ATOM 3409 N N . LEU B 1 47 ? -42.344 13.922 -8.672 1 27.34 47 LEU B N 1
ATOM 3410 C CA . LEU B 1 47 ? -42.5 13.141 -9.891 1 27.34 47 LEU B CA 1
ATOM 3411 C C . LEU B 1 47 ? -41.781 13.797 -11.062 1 27.34 47 LEU B C 1
ATOM 3413 O O . LEU B 1 47 ? -41.219 13.102 -11.914 1 27.34 47 LEU B O 1
ATOM 3417 N N . GLY B 1 48 ? -41.781 15.078 -11.195 1 28.52 48 GLY B N 1
ATOM 3418 C CA . GLY B 1 48 ? -41.188 15.82 -12.297 1 28.52 48 GLY B CA 1
ATOM 3419 C C . GLY B 1 48 ? -39.688 15.664 -12.375 1 28.52 48 GLY B C 1
ATOM 3420 O O . GLY B 1 48 ? -39.125 15.602 -13.469 1 28.52 48 GLY B O 1
ATOM 3421 N N . GLN B 1 49 ? -39.031 15.609 -11.156 1 27.7 49 GLN B N 1
ATOM 3422 C CA . GLN B 1 49 ? -37.594 15.453 -11.172 1 27.7 49 GLN B CA 1
ATOM 3423 C C . GLN B 1 49 ? -37.188 14.086 -11.727 1 27.7 49 GLN B C 1
ATOM 3425 O O . GLN B 1 49 ? -36.188 13.961 -12.414 1 27.7 49 GLN B O 1
ATOM 3430 N N . THR B 1 50 ? -38.062 13.062 -11.562 1 28.44 50 THR B N 1
ATOM 3431 C CA . THR B 1 50 ? -37.75 11.734 -12.102 1 28.44 50 THR B CA 1
ATOM 3432 C C . THR B 1 50 ? -37.844 11.734 -13.625 1 28.44 50 THR B C 1
ATOM 3434 O O . THR B 1 50 ? -37 11.148 -14.297 1 28.44 50 THR B O 1
ATOM 3437 N N . LEU B 1 51 ? -38.812 12.406 -14.188 1 27.7 51 LEU B N 1
ATOM 3438 C CA . LEU B 1 51 ? -38.969 12.414 -15.633 1 27.7 51 LEU B CA 1
ATOM 3439 C C . LEU B 1 51 ? -37.812 13.172 -16.297 1 27.7 51 LEU B C 1
ATOM 3441 O O . LEU B 1 51 ? -37.344 12.789 -17.375 1 27.7 51 LEU B O 1
ATOM 3445 N N . ALA B 1 52 ? -37.375 14.227 -15.727 1 28.78 52 ALA B N 1
ATOM 3446 C CA . ALA B 1 52 ? -36.312 15.023 -16.359 1 28.78 52 ALA B CA 1
ATOM 3447 C C . ALA B 1 52 ? -35.031 14.219 -16.516 1 28.78 52 ALA B C 1
ATOM 3449 O O . ALA B 1 52 ? -34.312 14.367 -17.5 1 28.78 52 ALA B O 1
ATOM 3450 N N . ILE B 1 53 ? -34.75 13.375 -15.547 1 28.7 53 ILE B N 1
ATOM 3451 C CA . ILE B 1 53 ? -33.562 12.555 -15.695 1 28.7 53 ILE B CA 1
ATOM 3452 C C . ILE B 1 53 ? -33.688 11.625 -16.891 1 28.7 53 ILE B C 1
ATOM 3454 O O . ILE B 1 53 ? -32.75 11.414 -17.641 1 28.7 53 ILE B O 1
ATOM 3458 N N . VAL B 1 54 ? -34.906 11.141 -17.141 1 27.69 54 VAL B N 1
ATOM 3459 C CA . VAL B 1 54 ? -35.062 10.227 -18.266 1 27.69 54 VAL B CA 1
ATOM 3460 C C . VAL B 1 54 ? -34.938 10.984 -19.578 1 27.69 54 VAL B C 1
ATOM 3462 O O . VAL B 1 54 ? -34.375 10.453 -20.547 1 27.69 54 VAL B O 1
ATOM 3465 N N . THR B 1 55 ? -35.531 12.031 -19.641 1 26.27 55 THR B N 1
ATOM 3466 C CA . THR B 1 55 ? -35.562 12.688 -20.953 1 26.27 55 THR B CA 1
ATOM 3467 C C . THR B 1 55 ? -34.25 13.414 -21.219 1 26.27 55 THR B C 1
ATOM 3469 O O . THR B 1 55 ? -34.094 14.078 -22.25 1 26.27 55 THR B O 1
ATOM 3472 N N . ALA B 1 56 ? -33.469 13.688 -20.188 1 27.84 56 ALA B N 1
ATOM 3473 C CA . ALA B 1 56 ? -32.25 14.391 -20.641 1 27.84 56 ALA B CA 1
ATOM 3474 C C . ALA B 1 56 ? -31.578 13.625 -21.766 1 27.84 56 ALA B C 1
ATOM 3476 O O . ALA B 1 56 ? -31.328 12.422 -21.656 1 27.84 56 ALA B O 1
ATOM 3477 N N . GLY B 1 57 ? -31.844 13.93 -22.938 1 24.73 57 GLY B N 1
ATOM 3478 C CA . GLY B 1 57 ? -31.266 13.617 -24.234 1 24.73 57 GLY B CA 1
ATOM 3479 C C . GLY B 1 57 ? -29.766 13.406 -24.188 1 24.73 57 GLY B C 1
ATOM 3480 O O . GLY B 1 57 ? -29.047 14.117 -23.469 1 24.73 57 GLY B O 1
ATOM 3481 N N . VAL B 1 58 ? -29.328 12.148 -24.5 1 26.16 58 VAL B N 1
ATOM 3482 C CA . VAL B 1 58 ? -27.969 11.734 -24.797 1 26.16 58 VAL B CA 1
ATOM 3483 C C . VAL B 1 58 ? -27.312 12.734 -25.734 1 26.16 58 VAL B C 1
ATOM 3485 O O . VAL B 1 58 ? -27.734 12.883 -26.891 1 26.16 58 VAL B O 1
ATOM 3488 N N . SER B 1 59 ? -27.141 13.953 -25.359 1 25.27 59 SER B N 1
ATOM 3489 C CA . SER B 1 59 ? -26.234 14.562 -26.328 1 25.27 59 SER B CA 1
ATOM 3490 C C . SER B 1 59 ? -25.078 13.625 -26.656 1 25.27 59 SER B C 1
ATOM 3492 O O . SER B 1 59 ? -24.719 12.758 -25.859 1 25.27 59 SER B O 1
ATOM 3494 N N . PRO B 1 60 ? -24.516 13.625 -27.984 1 27.89 60 PRO B N 1
ATOM 3495 C CA . PRO B 1 60 ? -23.531 12.719 -28.578 1 27.89 60 PRO B CA 1
ATOM 3496 C C . PRO B 1 60 ? -22.344 12.438 -27.656 1 27.89 60 PRO B C 1
ATOM 3498 O O . PRO B 1 60 ? -21.797 11.336 -27.656 1 27.89 60 PRO B O 1
ATOM 3501 N N . GLN B 1 61 ? -21.656 13.5 -27.219 1 28.09 61 GLN B N 1
ATOM 3502 C CA . GLN B 1 61 ? -20.359 13.289 -26.594 1 28.09 61 GLN B CA 1
ATOM 3503 C C . GLN B 1 61 ? -20.5 12.625 -25.234 1 28.09 61 GLN B C 1
ATOM 3505 O O . GLN B 1 61 ? -19.516 12.461 -24.516 1 28.09 61 GLN B O 1
ATOM 3510 N N . ARG B 1 62 ? -21.656 12.719 -24.641 1 32.56 62 ARG B N 1
ATOM 3511 C CA . ARG B 1 62 ? -21.734 12.195 -23.281 1 32.56 62 ARG B CA 1
ATOM 3512 C C . ARG B 1 62 ? -21.656 10.672 -23.281 1 32.56 62 ARG B C 1
ATOM 3514 O O . ARG B 1 62 ? -22.328 10.016 -24.078 1 32.56 62 ARG B O 1
ATOM 3521 N N . SER B 1 63 ? -20.609 10.117 -22.609 1 32.03 63 SER B N 1
ATOM 3522 C CA . SER B 1 63 ? -20.219 8.719 -22.703 1 32.03 63 SER B CA 1
ATOM 3523 C C . SER B 1 63 ? -21.406 7.793 -22.469 1 32.03 63 SER B C 1
ATOM 3525 O O . SER B 1 63 ? -22.359 8.156 -21.781 1 32.03 63 SER B O 1
ATOM 3527 N N . PHE B 1 64 ? -21.75 6.91 -23.5 1 31.95 64 PHE B N 1
ATOM 3528 C CA . PHE B 1 64 ? -22.672 5.773 -23.531 1 31.95 64 PHE B CA 1
ATOM 3529 C C . PHE B 1 64 ? -22.891 5.207 -22.141 1 31.95 64 PHE B C 1
ATOM 3531 O O . PHE B 1 64 ? -24 4.805 -21.781 1 31.95 64 PHE B O 1
ATOM 3538 N N . LEU B 1 65 ? -21.938 5.441 -21.359 1 32.25 65 LEU B N 1
ATOM 3539 C CA . LEU B 1 65 ? -21.969 4.773 -20.062 1 32.25 65 LEU B CA 1
ATOM 3540 C C . LEU B 1 65 ? -22.922 5.488 -19.109 1 32.25 65 LEU B C 1
ATOM 3542 O O . LEU B 1 65 ? -23.719 4.844 -18.422 1 32.25 65 LEU B O 1
ATOM 3546 N N . MET B 1 66 ? -22.875 6.812 -19.094 1 34.38 66 MET B N 1
ATOM 3547 C CA . MET B 1 66 ? -23.781 7.523 -18.203 1 34.38 66 MET B CA 1
ATOM 3548 C C . MET B 1 66 ? -25.219 7.391 -18.656 1 34.38 66 MET B C 1
ATOM 3550 O O . MET B 1 66 ? -26.141 7.266 -17.844 1 34.38 66 MET B O 1
ATOM 3554 N N . ALA B 1 67 ? -25.328 7.344 -20 1 35.28 67 ALA B N 1
ATOM 3555 C CA . ALA B 1 67 ? -26.672 7.199 -20.547 1 35.28 67 ALA B CA 1
ATOM 3556 C C . ALA B 1 67 ? -27.266 5.832 -20.203 1 35.28 67 ALA B C 1
ATOM 3558 O O . ALA B 1 67 ? -28.438 5.723 -19.859 1 35.28 67 ALA B O 1
ATOM 3559 N N . SER B 1 68 ? -26.391 4.828 -20.172 1 32.72 68 SER B N 1
ATOM 3560 C CA . SER B 1 68 ? -26.859 3.482 -19.875 1 32.72 68 SER B CA 1
ATOM 3561 C C . SER B 1 68 ? -27.188 3.336 -18.391 1 32.72 68 SER B C 1
ATOM 3563 O O . SER B 1 68 ? -28.172 2.689 -18.031 1 32.72 68 SER B O 1
ATOM 3565 N N . LEU B 1 69 ? -26.516 3.992 -17.594 1 37.69 69 LEU B N 1
ATOM 3566 C CA . LEU B 1 69 ? -26.766 3.922 -16.156 1 37.69 69 LEU B CA 1
ATOM 3567 C C . LEU B 1 69 ? -28.062 4.645 -15.789 1 37.69 69 LEU B C 1
ATOM 3569 O O . LEU B 1 69 ? -28.812 4.18 -14.93 1 37.69 69 LEU B O 1
ATOM 3573 N N . GLU B 1 70 ? -28.359 5.676 -16.484 1 36.22 70 GLU B N 1
ATOM 3574 C CA . GLU B 1 70 ? -29.594 6.414 -16.266 1 36.22 70 GLU B CA 1
ATOM 3575 C C . GLU B 1 70 ? -30.812 5.582 -16.672 1 36.22 70 GLU B C 1
ATOM 3577 O O . GLU B 1 70 ? -31.828 5.578 -15.969 1 36.22 70 GLU B O 1
ATOM 3582 N N . VAL B 1 71 ? -30.656 4.848 -17.75 1 37.31 71 VAL B N 1
ATOM 3583 C CA . VAL B 1 71 ? -31.734 4.004 -18.25 1 37.31 71 VAL B CA 1
ATOM 3584 C C . VAL B 1 71 ? -31.969 2.852 -17.266 1 37.31 71 VAL B C 1
ATOM 3586 O O . VAL B 1 71 ? -33.125 2.52 -16.969 1 37.31 71 VAL B O 1
ATOM 3589 N N . VAL B 1 72 ? -30.922 2.326 -16.75 1 38.84 72 VAL B N 1
ATOM 3590 C CA . VAL B 1 72 ? -31.062 1.192 -15.844 1 38.84 72 VAL B CA 1
ATOM 3591 C C . VAL B 1 72 ? -31.688 1.661 -14.531 1 38.84 72 VAL B C 1
ATOM 3593 O O . VAL B 1 72 ? -32.625 1.023 -14.016 1 38.84 72 VAL B O 1
ATOM 3596 N N . PHE B 1 73 ? -31.25 2.762 -14.07 1 38.69 73 PHE B N 1
ATOM 3597 C CA . PHE B 1 73 ? -31.812 3.254 -12.82 1 38.69 73 PHE B CA 1
ATOM 3598 C C . PHE B 1 73 ? -33.25 3.701 -13.008 1 38.69 73 PHE B C 1
ATOM 3600 O O . PHE B 1 73 ? -34.094 3.436 -12.164 1 38.69 73 PHE B O 1
ATOM 3607 N N . ALA B 1 74 ? -33.5 4.363 -14.102 1 37.97 74 ALA B N 1
ATOM 3608 C CA . ALA B 1 74 ? -34.875 4.77 -14.422 1 37.97 74 ALA B CA 1
ATOM 3609 C C . ALA B 1 74 ? -35.781 3.553 -14.641 1 37.97 74 ALA B C 1
ATOM 3611 O O . ALA B 1 74 ? -36.906 3.529 -14.188 1 37.97 74 ALA B O 1
ATOM 3612 N N . GLY B 1 75 ? -35.25 2.572 -15.344 1 36.59 75 GLY B N 1
ATOM 3613 C CA . GLY B 1 75 ? -36 1.343 -15.57 1 36.59 75 GLY B CA 1
ATOM 3614 C C . GLY B 1 75 ? -36.281 0.573 -14.289 1 36.59 75 GLY B C 1
ATOM 3615 O O . GLY B 1 75 ? -37.406 0.099 -14.078 1 36.59 75 GLY B O 1
ATOM 3616 N N . LEU B 1 76 ? -35.344 0.499 -13.531 1 40.88 76 LEU B N 1
ATOM 3617 C CA . LEU B 1 76 ? -35.5 -0.197 -12.258 1 40.88 76 LEU B CA 1
ATOM 3618 C C . LEU B 1 76 ? -36.469 0.541 -11.359 1 40.88 76 LEU B C 1
ATOM 3620 O O . LEU B 1 76 ? -37.312 -0.086 -10.688 1 40.88 76 LEU B O 1
ATOM 3624 N N . PHE B 1 77 ? -36.375 1.821 -11.367 1 38.09 77 PHE B N 1
ATOM 3625 C CA . PHE B 1 77 ? -37.344 2.611 -10.609 1 38.09 77 PHE B CA 1
ATOM 3626 C C . PHE B 1 77 ? -38.75 2.453 -11.195 1 38.09 77 PHE B C 1
ATOM 3628 O O . PHE B 1 77 ? -39.719 2.346 -10.445 1 38.09 77 PHE B O 1
ATOM 3635 N N . ARG B 1 78 ? -38.844 2.547 -12.5 1 37.47 78 ARG B N 1
ATOM 3636 C CA . ARG B 1 78 ? -40.156 2.377 -13.156 1 37.47 78 ARG B CA 1
ATOM 3637 C C . ARG B 1 78 ? -40.719 0.982 -12.914 1 37.47 78 ARG B C 1
ATOM 3639 O O . ARG B 1 78 ? -41.906 0.821 -12.711 1 37.47 78 ARG B O 1
ATOM 3646 N N . PHE B 1 79 ? -39.812 0.047 -13.094 1 38.94 79 PHE B N 1
ATOM 3647 C CA . PHE B 1 79 ? -40.281 -1.311 -12.836 1 38.94 79 PHE B CA 1
ATOM 3648 C C . PHE B 1 79 ? -40.719 -1.478 -11.383 1 38.94 79 PHE B C 1
ATOM 3650 O O . PHE B 1 79 ? -41.719 -2.123 -11.094 1 38.94 79 PHE B O 1
ATOM 3657 N N . GLY B 1 80 ? -39.875 -0.984 -10.5 1 37.22 80 GLY B N 1
ATOM 3658 C CA . GLY B 1 80 ? -40.25 -1.026 -9.094 1 37.22 80 GLY B CA 1
ATOM 3659 C C . GLY B 1 80 ? -41.531 -0.225 -8.805 1 37.22 80 GLY B C 1
ATOM 3660 O O . GLY B 1 80 ? -42.344 -0.637 -7.992 1 37.22 80 GLY B O 1
ATOM 3661 N N . ALA B 1 81 ? -41.562 0.94 -9.344 1 36.31 81 ALA B N 1
ATOM 3662 C CA . ALA B 1 81 ? -42.75 1.763 -9.156 1 36.31 81 ALA B CA 1
ATOM 3663 C C . ALA B 1 81 ? -43.969 1.104 -9.781 1 36.31 81 ALA B C 1
ATOM 3665 O O . ALA B 1 81 ? -45.094 1.309 -9.32 1 36.31 81 ALA B O 1
ATOM 3666 N N . GLY B 1 82 ? -43.781 0.5 -10.828 1 34.41 82 GLY B N 1
ATOM 3667 C CA . GLY B 1 82 ? -44.938 -0.078 -11.484 1 34.41 82 GLY B CA 1
ATOM 3668 C C . GLY B 1 82 ? -45.5 -1.287 -10.758 1 34.41 82 GLY B C 1
ATOM 3669 O O . GLY B 1 82 ? -46.531 -1.835 -11.148 1 34.41 82 GLY B O 1
ATOM 3670 N N . ILE B 1 83 ? -44.625 -2.098 -10.156 1 34.94 83 ILE B N 1
ATOM 3671 C CA . ILE B 1 83 ? -45.312 -3.217 -9.539 1 34.94 83 ILE B CA 1
ATOM 3672 C C . ILE B 1 83 ? -46.156 -2.713 -8.367 1 34.94 83 ILE B C 1
ATOM 3674 O O . ILE B 1 83 ? -45.625 -2.387 -7.305 1 34.94 83 ILE B O 1
ATOM 3678 N N . ASN B 1 84 ? -47.094 -1.983 -8.586 1 32.03 84 ASN B N 1
ATOM 3679 C CA . ASN B 1 84 ? -48.188 -1.555 -7.73 1 32.03 84 ASN B CA 1
ATOM 3680 C C . ASN B 1 84 ? -48.844 -2.74 -7.027 1 32.03 84 ASN B C 1
ATOM 3682 O O . ASN B 1 84 ? -50.031 -2.717 -6.758 1 32.03 84 ASN B O 1
ATOM 3686 N N . LEU B 1 85 ? -48.406 -4.043 -7.031 1 33 85 LEU B N 1
ATOM 3687 C CA . LEU B 1 85 ? -49.344 -4.926 -6.34 1 33 85 LEU B CA 1
ATOM 3688 C C . LEU B 1 85 ? -49.375 -4.613 -4.848 1 33 85 LEU B C 1
ATOM 3690 O O . LEU B 1 85 ? -48.344 -4.387 -4.23 1 33 85 LEU B O 1
ATOM 3694 N N . PRO B 1 86 ? -50.469 -4.242 -4.227 1 35.5 86 PRO B N 1
ATOM 3695 C CA . PRO B 1 86 ? -50.688 -3.928 -2.816 1 35.5 86 PRO B CA 1
ATOM 3696 C C . PRO B 1 86 ? -49.781 -4.734 -1.879 1 35.5 86 PRO B C 1
ATOM 3698 O O . PRO B 1 86 ? -49.219 -4.184 -0.933 1 35.5 86 PRO B O 1
ATOM 3701 N N . TYR B 1 87 ? -50.25 -6.004 -1.58 1 36.38 87 TYR B N 1
ATOM 3702 C CA . TYR B 1 87 ? -49.688 -7.035 -0.706 1 36.38 87 TYR B CA 1
ATOM 3703 C C . TYR B 1 87 ? -48.281 -7.402 -1.119 1 36.38 87 TYR B C 1
ATOM 3705 O O . TYR B 1 87 ? -47.656 -8.266 -0.5 1 36.38 87 TYR B O 1
ATOM 3713 N N . TYR B 1 88 ? -47.688 -7 -2.215 1 37.59 88 TYR B N 1
ATOM 3714 C CA . TYR B 1 88 ? -46.562 -7.629 -2.855 1 37.59 88 TYR B CA 1
ATOM 3715 C C . TYR B 1 88 ? -45.312 -6.773 -2.699 1 37.59 88 TYR B C 1
ATOM 3717 O O . TYR B 1 88 ? -44.469 -6.727 -3.596 1 37.59 88 TYR B O 1
ATOM 3725 N N . GLN B 1 89 ? -45.344 -5.961 -1.648 1 42.09 89 GLN B N 1
ATOM 3726 C CA . GLN B 1 89 ? -44.219 -5.078 -1.408 1 42.09 89 GLN B CA 1
ATOM 3727 C C . GLN B 1 89 ? -42.906 -5.871 -1.279 1 42.09 89 GLN B C 1
ATOM 3729 O O . GLN B 1 89 ? -41.906 -5.562 -1.94 1 42.09 89 GLN B O 1
ATOM 3734 N N . PRO B 1 90 ? -42.969 -6.746 -0.166 1 47.22 90 PRO B N 1
ATOM 3735 C CA . PRO B 1 90 ? -41.75 -7.57 -0.137 1 47.22 90 PRO B CA 1
ATOM 3736 C C . PRO B 1 90 ? -41.5 -8.273 -1.465 1 47.22 90 PRO B C 1
ATOM 3738 O O . PRO B 1 90 ? -40.344 -8.469 -1.847 1 47.22 90 PRO B O 1
ATOM 3741 N N . PHE B 1 91 ? -42.625 -8.469 -2.061 1 50.62 91 PHE B N 1
ATOM 3742 C CA . PHE B 1 91 ? -42.469 -9.148 -3.342 1 50.62 91 PHE B CA 1
ATOM 3743 C C . PHE B 1 91 ? -41.875 -8.219 -4.379 1 50.62 91 PHE B C 1
ATOM 3745 O O . PHE B 1 91 ? -41.094 -8.656 -5.234 1 50.62 91 PHE B O 1
ATOM 3752 N N . SER B 1 92 ? -42.125 -6.883 -4.113 1 52.5 92 SER B N 1
ATOM 3753 C CA . SER B 1 92 ? -41.562 -5.949 -5.09 1 52.5 92 SER B CA 1
ATOM 3754 C C . SER B 1 92 ? -40.062 -5.805 -4.918 1 52.5 92 SER B C 1
ATOM 3756 O O . SER B 1 92 ? -39.312 -5.742 -5.902 1 52.5 92 SER B O 1
ATOM 3758 N N . MET B 1 93 ? -39.656 -5.719 -3.635 1 56.59 93 MET B N 1
ATOM 3759 C CA . MET B 1 93 ? -38.219 -5.625 -3.416 1 56.59 93 MET B CA 1
ATOM 3760 C C . MET B 1 93 ? -37.5 -6.883 -3.9 1 56.59 93 MET B C 1
ATOM 3762 O O . MET B 1 93 ? -36.438 -6.809 -4.496 1 56.59 93 MET B O 1
ATOM 3766 N N . VAL B 1 94 ? -38.188 -7.898 -3.529 1 57.03 94 VAL B N 1
ATOM 3767 C CA . VAL B 1 94 ? -37.594 -9.164 -3.982 1 57.03 94 VAL B CA 1
ATOM 3768 C C . VAL B 1 94 ? -37.594 -9.211 -5.508 1 57.03 94 VAL B C 1
ATOM 3770 O O . VAL B 1 94 ? -36.625 -9.656 -6.125 1 57.03 94 VAL B O 1
ATOM 3773 N N . LEU B 1 95 ? -38.719 -8.727 -5.984 1 55.56 95 LEU B N 1
ATOM 3774 C CA . LEU B 1 95 ? -38.781 -8.727 -7.441 1 55.56 95 LEU B CA 1
ATOM 3775 C C . LEU B 1 95 ? -37.75 -7.781 -8.031 1 55.56 95 LEU B C 1
ATOM 3777 O O . LEU B 1 95 ? -37.125 -8.102 -9.047 1 55.56 95 LEU B O 1
ATOM 3781 N N . PHE B 1 96 ? -37.625 -6.574 -7.414 1 59.69 96 PHE B N 1
ATOM 3782 C CA . PHE B 1 96 ? -36.594 -5.645 -7.852 1 59.69 96 PHE B CA 1
ATOM 3783 C C . PHE B 1 96 ? -35.219 -6.289 -7.785 1 59.69 96 PHE B C 1
ATOM 3785 O O . PHE B 1 96 ? -34.438 -6.176 -8.719 1 59.69 96 PHE B O 1
ATOM 3792 N N . MET B 1 97 ? -35 -6.973 -6.723 1 64.19 97 MET B N 1
ATOM 3793 C CA . MET B 1 97 ? -33.719 -7.648 -6.574 1 64.19 97 MET B CA 1
ATOM 3794 C C . MET B 1 97 ? -33.562 -8.758 -7.605 1 64.19 97 MET B C 1
ATOM 3796 O O . MET B 1 97 ? -32.469 -8.977 -8.133 1 64.19 97 MET B O 1
ATOM 3800 N N . LEU B 1 98 ? -34.625 -9.367 -7.832 1 63.91 98 LEU B N 1
ATOM 3801 C CA . LEU B 1 98 ? -34.594 -10.477 -8.773 1 63.91 98 LEU B CA 1
ATOM 3802 C C . LEU B 1 98 ? -34.312 -9.977 -10.188 1 63.91 98 LEU B C 1
ATOM 3804 O O . LEU B 1 98 ? -33.719 -10.695 -11 1 63.91 98 LEU B O 1
ATOM 3808 N N . VAL B 1 99 ? -34.719 -8.719 -10.438 1 65.44 99 VAL B N 1
ATOM 3809 C CA . VAL B 1 99 ? -34.5 -8.18 -11.773 1 65.44 99 VAL B CA 1
ATOM 3810 C C . VAL B 1 99 ? -33.094 -7.52 -11.828 1 65.44 99 VAL B C 1
ATOM 3812 O O . VAL B 1 99 ? -32.375 -7.699 -12.805 1 65.44 99 VAL B O 1
ATOM 3815 N N . ILE B 1 100 ? -32.688 -6.828 -10.766 1 77.75 100 ILE B N 1
ATOM 3816 C CA . ILE B 1 100 ? -31.484 -6.027 -10.789 1 77.75 100 ILE B CA 1
ATOM 3817 C C . ILE B 1 100 ? -30.266 -6.941 -10.656 1 77.75 100 ILE B C 1
ATOM 3819 O O . ILE B 1 100 ? -29.219 -6.688 -11.266 1 77.75 100 ILE B O 1
ATOM 3823 N N . LEU B 1 101 ? -30.469 -7.984 -9.969 1 83.44 101 LEU B N 1
ATOM 3824 C CA . LEU B 1 101 ? -29.344 -8.852 -9.656 1 83.44 101 LEU B CA 1
ATOM 3825 C C . LEU B 1 101 ? -28.797 -9.516 -10.914 1 83.44 101 LEU B C 1
ATOM 3827 O O . LEU B 1 101 ? -27.594 -9.445 -11.195 1 83.44 101 LEU B O 1
ATOM 3831 N N . PRO B 1 102 ? -29.781 -10.086 -11.742 1 85.5 102 PRO B N 1
ATOM 3832 C CA . PRO B 1 102 ? -29.234 -10.695 -12.961 1 85.5 102 PRO B CA 1
ATOM 3833 C C . PRO B 1 102 ? -28.594 -9.672 -13.898 1 85.5 102 PRO B C 1
ATOM 3835 O O . PRO B 1 102 ? -27.625 -9.984 -14.578 1 85.5 102 PRO B O 1
ATOM 3838 N N . PHE B 1 103 ? -29.125 -8.508 -13.953 1 84.62 103 PHE B N 1
ATOM 3839 C CA . PHE B 1 103 ? -28.562 -7.469 -14.805 1 84.62 103 PHE B CA 1
ATOM 3840 C C . PHE B 1 103 ? -27.172 -7.062 -14.305 1 84.62 103 PHE B C 1
ATOM 3842 O O . PHE B 1 103 ? -26.25 -6.867 -15.102 1 84.62 103 PHE B O 1
ATOM 3849 N N . LEU B 1 104 ? -27.047 -6.898 -13.031 1 89.5 104 LEU B N 1
ATOM 3850 C CA . LEU B 1 104 ? -25.75 -6.555 -12.461 1 89.5 104 LEU B CA 1
ATOM 3851 C C . LEU B 1 104 ? -24.734 -7.656 -12.727 1 89.5 104 LEU B C 1
ATOM 3853 O O . LEU B 1 104 ? -23.578 -7.375 -13.086 1 89.5 104 LEU B O 1
ATOM 3857 N N . LEU B 1 105 ? -25.156 -8.859 -12.594 1 91.75 105 LEU B N 1
ATOM 3858 C CA . LEU B 1 105 ? -24.25 -9.984 -12.836 1 91.75 105 LEU B CA 1
ATOM 3859 C C . LEU B 1 105 ? -23.812 -10.023 -14.297 1 91.75 105 LEU B C 1
ATOM 3861 O O . LEU B 1 105 ? -22.656 -10.289 -14.594 1 91.75 105 LEU B O 1
ATOM 3865 N N . LEU B 1 106 ? -24.766 -9.773 -15.164 1 91.25 106 LEU B N 1
ATOM 3866 C CA . LEU B 1 106 ? -24.422 -9.734 -16.594 1 91.25 106 LEU B CA 1
ATOM 3867 C C . LEU B 1 106 ? -23.453 -8.594 -16.891 1 91.25 106 LEU B C 1
ATOM 3869 O O . LEU B 1 106 ? -22.516 -8.773 -17.656 1 91.25 106 LEU B O 1
ATOM 3873 N N . LEU B 1 107 ? -23.734 -7.469 -16.312 1 91.81 107 LEU B N 1
ATOM 3874 C CA . LEU B 1 107 ? -22.844 -6.328 -16.5 1 91.81 107 LEU B CA 1
ATOM 3875 C C . LEU B 1 107 ? -21.438 -6.672 -16.016 1 91.81 107 LEU B C 1
ATOM 3877 O O . LEU B 1 107 ? -20.453 -6.414 -16.734 1 91.81 107 LEU B O 1
ATOM 3881 N N . LEU B 1 108 ? -21.359 -7.27 -14.859 1 93.88 108 LEU B N 1
ATOM 3882 C CA . LEU B 1 108 ? -20.062 -7.602 -14.273 1 93.88 108 LEU B CA 1
ATOM 3883 C C . LEU B 1 108 ? -19.359 -8.688 -15.086 1 93.88 108 LEU B C 1
ATOM 3885 O O . LEU B 1 108 ? -18.141 -8.688 -15.195 1 93.88 108 LEU B O 1
ATOM 3889 N N . TYR B 1 109 ? -20.125 -9.57 -15.609 1 93.56 109 TYR B N 1
ATOM 3890 C CA . TYR B 1 109 ? -19.562 -10.594 -16.484 1 93.56 109 TYR B CA 1
ATOM 3891 C C . TYR B 1 109 ? -18.875 -9.953 -17.688 1 93.56 109 TYR B C 1
ATOM 3893 O O . TYR B 1 109 ? -17.812 -10.414 -18.125 1 93.56 109 TYR B O 1
ATOM 3901 N N . PHE B 1 110 ? -19.406 -8.867 -18.109 1 91.94 110 PHE B N 1
ATOM 3902 C CA . PHE B 1 110 ? -18.875 -8.227 -19.312 1 91.94 110 PHE B CA 1
ATOM 3903 C C . PHE B 1 110 ? -17.688 -7.336 -18.969 1 91.94 110 PHE B C 1
ATOM 3905 O O . PHE B 1 110 ? -16.75 -7.207 -19.75 1 91.94 110 PHE B O 1
ATOM 3912 N N . ILE B 1 111 ? -17.688 -6.793 -17.75 1 92.38 111 ILE B N 1
ATOM 3913 C CA . ILE B 1 111 ? -16.672 -5.754 -17.531 1 92.38 111 ILE B CA 1
ATOM 3914 C C . ILE B 1 111 ? -15.523 -6.32 -16.703 1 92.38 111 ILE B C 1
ATOM 3916 O O . ILE B 1 111 ? -14.461 -5.711 -16.609 1 92.38 111 ILE B O 1
ATOM 3920 N N . ALA B 1 112 ? -15.695 -7.438 -16.062 1 91.62 112 ALA B N 1
ATOM 3921 C CA . ALA B 1 112 ? -14.633 -8 -15.234 1 91.62 112 ALA B CA 1
ATOM 3922 C C . ALA B 1 112 ? -13.391 -8.297 -16.062 1 91.62 112 ALA B C 1
ATOM 3924 O O . ALA B 1 112 ? -13.477 -8.906 -17.141 1 91.62 112 ALA B O 1
ATOM 3925 N N . ARG B 1 113 ? -12.289 -7.758 -15.664 1 89.69 113 ARG B N 1
ATOM 3926 C CA . ARG B 1 113 ? -11 -7.953 -16.312 1 89.69 113 ARG B CA 1
ATOM 3927 C C . ARG B 1 113 ? -9.898 -8.164 -15.273 1 89.69 113 ARG B C 1
ATOM 3929 O O . ARG B 1 113 ? -9.969 -7.637 -14.164 1 89.69 113 ARG B O 1
ATOM 3936 N N . PRO B 1 114 ? -8.828 -8.844 -15.562 1 90.31 114 PRO B N 1
ATOM 3937 C CA . PRO B 1 114 ? -8.688 -9.617 -16.797 1 90.31 114 PRO B CA 1
ATOM 3938 C C . PRO B 1 114 ? -9.641 -10.805 -16.859 1 90.31 114 PRO B C 1
ATOM 3940 O O . PRO B 1 114 ? -10.312 -11.117 -15.875 1 90.31 114 PRO B O 1
ATOM 3943 N N . ARG B 1 115 ? -9.719 -11.445 -17.969 1 91.56 115 ARG B N 1
ATOM 3944 C CA . ARG B 1 115 ? -10.594 -12.602 -18.109 1 91.56 115 ARG B CA 1
ATOM 3945 C C . ARG B 1 115 ? -10.062 -13.789 -17.312 1 91.56 115 ARG B C 1
ATOM 3947 O O . ARG B 1 115 ? -8.859 -13.898 -17.078 1 91.56 115 ARG B O 1
ATOM 3954 N N . PRO B 1 116 ? -11.039 -14.672 -16.875 1 93.44 116 PRO B N 1
ATOM 3955 C CA . PRO B 1 116 ? -10.609 -15.836 -16.094 1 93.44 116 PRO B CA 1
ATOM 3956 C C . PRO B 1 116 ? -9.602 -16.703 -16.844 1 93.44 116 PRO B C 1
ATOM 3958 O O . PRO B 1 116 ? -9.672 -16.828 -18.078 1 93.44 116 PRO B O 1
ATOM 3961 N N . VAL B 1 117 ? -8.695 -17.281 -16.109 1 95.38 117 VAL B N 1
ATOM 3962 C CA . VAL B 1 117 ? -7.637 -18.125 -16.672 1 95.38 117 VAL B CA 1
ATOM 3963 C C . VAL B 1 117 ? -7.375 -19.312 -15.758 1 95.38 117 VAL B C 1
ATOM 3965 O O . VAL B 1 117 ? -7.793 -19.312 -14.602 1 95.38 117 VAL B O 1
ATOM 3968 N N . LYS B 1 118 ? -6.82 -20.312 -16.328 1 96.19 118 LYS B N 1
ATOM 3969 C CA . LYS B 1 118 ? -6.297 -21.438 -15.562 1 96.19 118 LYS B CA 1
ATOM 3970 C C . LYS B 1 118 ? -4.793 -21.609 -15.773 1 96.19 118 LYS B C 1
ATOM 3972 O O . LYS B 1 118 ? -4.352 -21.953 -16.875 1 96.19 118 LYS B O 1
ATOM 3977 N N . VAL B 1 119 ? -4.02 -21.406 -14.773 1 97.31 119 VAL B N 1
ATOM 3978 C CA . VAL B 1 119 ? -2.568 -21.531 -14.859 1 97.31 119 VAL B CA 1
ATOM 3979 C C . VAL B 1 119 ? -2.158 -22.969 -14.508 1 97.31 119 VAL B C 1
ATOM 3981 O O . VAL B 1 119 ? -2.367 -23.422 -13.383 1 97.31 119 VAL B O 1
ATOM 3984 N N . PRO B 1 120 ? -1.622 -23.641 -15.406 1 96.69 120 PRO B N 1
ATOM 3985 C CA . PRO B 1 120 ? -1.208 -25.016 -15.117 1 96.69 120 PRO B CA 1
ATOM 3986 C C . PRO B 1 120 ? 0.002 -25.094 -14.188 1 96.69 120 PRO B C 1
ATOM 3988 O O . PRO B 1 120 ? 0.899 -24.25 -14.273 1 96.69 120 PRO B O 1
ATOM 3991 N N . ILE B 1 121 ? -0.006 -26.125 -13.359 1 97 121 ILE B N 1
ATOM 3992 C CA . ILE B 1 121 ? 1.129 -26.359 -12.477 1 97 121 ILE B CA 1
ATOM 3993 C C . ILE B 1 121 ? 1.887 -27.609 -12.945 1 97 121 ILE B C 1
ATOM 3995 O O . ILE B 1 121 ? 3.119 -27.625 -12.93 1 97 121 ILE B O 1
ATOM 3999 N N . LYS B 1 122 ? 1.111 -28.594 -13.391 1 95.94 122 LYS B N 1
ATOM 4000 C CA . LYS B 1 122 ? 1.71 -29.844 -13.867 1 95.94 122 LYS B CA 1
ATOM 4001 C C . LYS B 1 122 ? 2.631 -29.594 -15.062 1 95.94 122 LYS B C 1
ATOM 4003 O O . LYS B 1 122 ? 2.262 -28.891 -16 1 95.94 122 LYS B O 1
ATOM 4008 N N . ASP B 1 123 ? 3.82 -30.094 -15 1 94.44 123 ASP B N 1
ATOM 4009 C CA . ASP B 1 123 ? 4.836 -30.047 -16.047 1 94.44 123 ASP B CA 1
ATOM 4010 C C . ASP B 1 123 ? 5.316 -28.609 -16.266 1 94.44 123 ASP B C 1
ATOM 4012 O O . ASP B 1 123 ? 5.812 -28.281 -17.344 1 94.44 123 ASP B O 1
ATOM 4016 N N . ARG B 1 124 ? 5.051 -27.75 -15.32 1 95.81 124 ARG B N 1
ATOM 4017 C CA . ARG B 1 124 ? 5.523 -26.375 -15.367 1 95.81 124 ARG B CA 1
ATOM 4018 C C . ARG B 1 124 ? 6.707 -26.172 -14.43 1 95.81 124 ARG B C 1
ATOM 4020 O O . ARG B 1 124 ? 6.914 -26.953 -13.5 1 95.81 124 ARG B O 1
ATOM 4027 N N . HIS B 1 125 ? 7.52 -25.219 -14.727 1 96.62 125 HIS B N 1
ATOM 4028 C CA . HIS B 1 125 ? 8.625 -24.859 -13.844 1 96.62 125 HIS B CA 1
ATOM 4029 C C . HIS B 1 125 ? 8.18 -23.828 -12.805 1 96.62 125 HIS B C 1
ATOM 4031 O O . HIS B 1 125 ? 7.852 -22.688 -13.148 1 96.62 125 HIS B O 1
ATOM 4037 N N . VAL B 1 126 ? 8.156 -24.219 -11.531 1 98.06 126 VAL B N 1
ATOM 4038 C CA . VAL B 1 126 ? 7.801 -23.359 -10.406 1 98.06 126 VAL B CA 1
ATOM 4039 C C . VAL B 1 126 ? 9.062 -22.953 -9.648 1 98.06 126 VAL B C 1
ATOM 4041 O O . VAL B 1 126 ? 9.766 -23.797 -9.102 1 98.06 126 VAL B O 1
ATOM 4044 N N . PHE B 1 127 ? 9.375 -21.672 -9.703 1 98.69 127 PHE B N 1
ATOM 4045 C CA . PHE B 1 127 ? 10.523 -21.109 -9 1 98.69 127 PHE B CA 1
ATOM 4046 C C . PHE B 1 127 ? 10.078 -20.375 -7.738 1 98.69 127 PHE B C 1
ATOM 4048 O O . PHE B 1 127 ? 9.258 -19.453 -7.797 1 98.69 127 PHE B O 1
ATOM 4055 N N . ILE B 1 128 ? 10.609 -20.781 -6.551 1 98.81 128 ILE B N 1
ATOM 4056 C CA . ILE B 1 128 ? 10.133 -20.25 -5.273 1 98.81 128 ILE B CA 1
ATOM 4057 C C . ILE B 1 128 ? 11.305 -19.656 -4.496 1 98.81 128 ILE B C 1
ATOM 4059 O O . ILE B 1 128 ? 12.266 -20.359 -4.164 1 98.81 128 ILE B O 1
ATOM 4063 N N . THR B 1 129 ? 11.227 -18.344 -4.195 1 98.69 129 THR B N 1
ATOM 4064 C CA . THR B 1 129 ? 12.18 -17.766 -3.262 1 98.69 129 THR B CA 1
ATOM 4065 C C . THR B 1 129 ? 11.75 -18 -1.818 1 98.69 129 THR B C 1
ATOM 4067 O O . THR B 1 129 ? 10.555 -18.141 -1.537 1 98.69 129 THR B O 1
ATOM 4070 N N . GLY B 1 130 ? 12.727 -18.062 -0.929 1 97.38 130 GLY B N 1
ATOM 4071 C CA . GLY B 1 130 ? 12.391 -18.438 0.434 1 97.38 130 GLY B CA 1
ATOM 4072 C C . GLY B 1 130 ? 11.805 -19.828 0.538 1 97.38 130 GLY B C 1
ATOM 4073 O O . GLY B 1 130 ? 10.891 -20.078 1.331 1 97.38 130 GLY B O 1
ATOM 4074 N N . GLY B 1 131 ? 12.289 -20.703 -0.289 1 97.44 131 GLY B N 1
ATOM 4075 C CA . GLY B 1 131 ? 11.68 -22.016 -0.415 1 97.44 131 GLY B CA 1
ATOM 4076 C C . GLY B 1 131 ? 12.281 -23.031 0.526 1 97.44 131 GLY B C 1
ATOM 4077 O O . GLY B 1 131 ? 11.891 -24.203 0.501 1 97.44 131 GLY B O 1
ATOM 4078 N N . SER B 1 132 ? 13.188 -22.609 1.433 1 96.69 132 SER B N 1
ATOM 4079 C CA . SER B 1 132 ? 13.891 -23.562 2.271 1 96.69 132 SER B CA 1
ATOM 4080 C C . SER B 1 132 ? 13.125 -23.844 3.562 1 96.69 132 SER B C 1
ATOM 4082 O O . SER B 1 132 ? 13.453 -24.781 4.297 1 96.69 132 SER B O 1
ATOM 4084 N N . SER B 1 133 ? 12.094 -23.031 3.877 1 94.19 133 SER B N 1
ATOM 4085 C CA . SER B 1 133 ? 11.352 -23.219 5.121 1 94.19 133 SER B CA 1
ATOM 4086 C C . SER B 1 133 ? 9.961 -22.609 5.035 1 94.19 133 SER B C 1
ATOM 4088 O O . SER B 1 133 ? 9.625 -21.969 4.039 1 94.19 133 SER B O 1
ATOM 4090 N N . GLY B 1 134 ? 9.133 -23.016 5.957 1 94.62 134 GLY B N 1
ATOM 4091 C CA . GLY B 1 134 ? 7.855 -22.344 6.16 1 94.62 134 GLY B CA 1
ATOM 4092 C C . GLY B 1 134 ? 6.902 -22.516 4.992 1 94.62 134 GLY B C 1
ATOM 4093 O O . GLY B 1 134 ? 6.707 -23.625 4.496 1 94.62 134 GLY B O 1
ATOM 4094 N N . ILE B 1 135 ? 6.281 -21.391 4.625 1 95.88 135 ILE B N 1
ATOM 4095 C CA . ILE B 1 135 ? 5.266 -21.375 3.578 1 95.88 135 ILE B CA 1
ATOM 4096 C C . ILE B 1 135 ? 5.891 -21.75 2.24 1 95.88 135 ILE B C 1
ATOM 4098 O O . ILE B 1 135 ? 5.312 -22.531 1.475 1 95.88 135 ILE B O 1
ATOM 4102 N N . GLY B 1 136 ? 7.094 -21.25 1.977 1 97.94 136 GLY B N 1
ATOM 4103 C CA . GLY B 1 136 ? 7.773 -21.547 0.727 1 97.94 136 GLY B CA 1
ATOM 4104 C C . GLY B 1 136 ? 8.055 -23.016 0.536 1 97.94 136 GLY B C 1
ATOM 4105 O O . GLY B 1 136 ? 7.84 -23.562 -0.55 1 97.94 136 GLY B O 1
ATOM 4106 N N . LEU B 1 137 ? 8.516 -23.609 1.575 1 98.06 137 LEU B N 1
ATOM 4107 C CA . LEU B 1 137 ? 8.781 -25.031 1.523 1 98.06 137 LEU B CA 1
ATOM 4108 C C . LEU B 1 137 ? 7.488 -25.812 1.302 1 98.06 137 LEU B C 1
ATOM 4110 O O . LEU B 1 137 ? 7.465 -26.781 0.529 1 98.06 137 LEU B O 1
ATOM 4114 N N . ALA B 1 138 ? 6.449 -25.406 1.977 1 98 138 ALA B N 1
ATOM 4115 C CA . ALA B 1 138 ? 5.152 -26.062 1.832 1 98 138 ALA B CA 1
ATOM 4116 C C . ALA B 1 138 ? 4.621 -25.922 0.408 1 98 138 ALA B C 1
ATOM 4118 O O . ALA B 1 138 ? 4.059 -26.875 -0.146 1 98 138 ALA B O 1
ATOM 4119 N N . ILE B 1 139 ? 4.805 -24.766 -0.193 1 98.38 139 ILE B N 1
ATOM 4120 C CA . ILE B 1 139 ? 4.391 -24.547 -1.574 1 98.38 139 ILE B CA 1
ATOM 4121 C C . ILE B 1 139 ? 5.195 -25.453 -2.504 1 98.38 139 ILE B C 1
ATOM 4123 O O . ILE B 1 139 ? 4.641 -26.047 -3.422 1 98.38 139 ILE B O 1
ATOM 4127 N N . ALA B 1 140 ? 6.473 -25.547 -2.232 1 98.56 140 ALA B N 1
ATOM 4128 C CA . ALA B 1 140 ? 7.355 -26.359 -3.055 1 98.56 140 ALA B CA 1
ATOM 4129 C C . ALA B 1 140 ? 6.934 -27.828 -3.018 1 98.56 140 ALA B C 1
ATOM 4131 O O . ALA B 1 140 ? 6.859 -28.484 -4.059 1 98.56 140 ALA B O 1
ATOM 4132 N N . LYS B 1 141 ? 6.676 -28.328 -1.822 1 98.31 141 LYS B N 1
ATOM 4133 C CA . LYS B 1 141 ? 6.234 -29.703 -1.663 1 98.31 141 LYS B CA 1
ATOM 4134 C C . LYS B 1 141 ? 4.945 -29.969 -2.434 1 98.31 141 LYS B C 1
ATOM 4136 O O . LYS B 1 141 ? 4.824 -30.969 -3.133 1 98.31 141 LYS B O 1
ATOM 4141 N N . ARG B 1 142 ? 4.031 -29.047 -2.334 1 98 142 ARG B N 1
ATOM 4142 C CA . ARG B 1 142 ? 2.734 -29.219 -2.982 1 98 142 ARG B CA 1
ATOM 4143 C C . ARG B 1 142 ? 2.865 -29.125 -4.5 1 98 142 ARG B C 1
ATOM 4145 O O . ARG B 1 142 ? 2.266 -29.922 -5.223 1 98 142 ARG B O 1
ATOM 4152 N N . ALA B 1 143 ? 3.598 -28.188 -4.988 1 98.25 143 ALA B N 1
ATOM 4153 C CA . ALA B 1 143 ? 3.803 -28.031 -6.43 1 98.25 143 ALA B CA 1
ATOM 4154 C C . ALA B 1 143 ? 4.465 -29.266 -7.023 1 98.25 143 ALA B C 1
ATOM 4156 O O . ALA B 1 143 ? 4.059 -29.75 -8.086 1 98.25 143 ALA B O 1
ATOM 4157 N N . ALA B 1 144 ? 5.465 -29.75 -6.344 1 98.19 144 ALA B N 1
ATOM 4158 C CA . ALA B 1 144 ? 6.156 -30.953 -6.801 1 98.19 144 ALA B CA 1
ATOM 4159 C C . ALA B 1 144 ? 5.203 -32.156 -6.84 1 98.19 144 ALA B C 1
ATOM 4161 O O . ALA B 1 144 ? 5.234 -32.938 -7.785 1 98.19 144 ALA B O 1
ATOM 4162 N N . SER B 1 145 ? 4.383 -32.219 -5.828 1 97.44 145 SER B N 1
ATOM 4163 C CA . SER B 1 145 ? 3.416 -33.312 -5.75 1 97.44 145 SER B CA 1
ATOM 4164 C C . SER B 1 145 ? 2.412 -33.25 -6.895 1 97.44 145 SER B C 1
ATOM 4166 O O . SER B 1 145 ? 1.857 -34.281 -7.305 1 97.44 145 SER B O 1
ATOM 4168 N N . GLU B 1 146 ? 2.24 -32.094 -7.434 1 96.69 146 GLU B N 1
ATOM 4169 C CA . GLU B 1 146 ? 1.309 -31.906 -8.539 1 96.69 146 GLU B CA 1
ATOM 4170 C C . GLU B 1 146 ? 2.01 -32.062 -9.883 1 96.69 146 GLU B C 1
ATOM 4172 O O . GLU B 1 146 ? 1.388 -31.922 -10.938 1 96.69 146 GLU B O 1
ATOM 4177 N N . GLY B 1 147 ? 3.283 -32.344 -9.844 1 96.88 147 GLY B N 1
ATOM 4178 C CA . GLY B 1 147 ? 3.992 -32.719 -11.055 1 96.88 147 GLY B CA 1
ATOM 4179 C C . GLY B 1 147 ? 4.824 -31.578 -11.625 1 96.88 147 GLY B C 1
ATOM 4180 O O . GLY B 1 147 ? 5.309 -31.656 -12.758 1 96.88 147 GLY B O 1
ATOM 4181 N N . ALA B 1 148 ? 5.059 -30.531 -10.875 1 97.31 148 ALA B N 1
ATOM 4182 C CA . ALA B 1 148 ? 5.863 -29.406 -11.336 1 97.31 148 ALA B CA 1
ATOM 4183 C C . ALA B 1 148 ? 7.355 -29.688 -11.18 1 97.31 148 ALA B C 1
ATOM 4185 O O . ALA B 1 148 ? 7.754 -30.469 -10.312 1 97.31 148 ALA B O 1
ATOM 4186 N N . ARG B 1 149 ? 8.141 -29.141 -12.07 1 97.06 149 ARG B N 1
ATOM 4187 C CA . ARG B 1 149 ? 9.562 -28.984 -11.797 1 97.06 149 ARG B CA 1
ATOM 4188 C C . ARG B 1 149 ? 9.812 -27.828 -10.836 1 97.06 149 ARG B C 1
ATOM 4190 O O . ARG B 1 149 ? 9.453 -26.688 -11.125 1 97.06 149 ARG B O 1
ATOM 4197 N N . VAL B 1 150 ? 10.477 -28.109 -9.711 1 98.31 150 VAL B N 1
ATOM 4198 C CA . VAL B 1 150 ? 10.539 -27.109 -8.656 1 98.31 150 VAL B CA 1
ATOM 4199 C C . VAL B 1 150 ? 11.984 -26.641 -8.477 1 98.31 150 VAL B C 1
ATOM 4201 O O . VAL B 1 150 ? 12.906 -27.453 -8.453 1 98.31 150 VAL B O 1
ATOM 4204 N N . SER B 1 151 ? 12.195 -25.344 -8.422 1 98.62 151 SER B N 1
ATOM 4205 C CA . SER B 1 151 ? 13.422 -24.688 -7.996 1 98.62 151 SER B CA 1
ATOM 4206 C C . SER B 1 151 ? 13.188 -23.828 -6.762 1 98.62 151 SER B C 1
ATOM 4208 O O . SER B 1 151 ? 12.227 -23.062 -6.711 1 98.62 151 SER B O 1
ATOM 4210 N N . ILE B 1 152 ? 14.094 -24 -5.762 1 98.75 152 ILE B N 1
ATOM 4211 C CA . ILE B 1 152 ? 13.969 -23.172 -4.57 1 98.75 152 ILE B CA 1
ATOM 4212 C C . ILE B 1 152 ? 15.234 -22.344 -4.387 1 98.75 152 ILE B C 1
ATOM 4214 O O . ILE B 1 152 ? 16.344 -22.812 -4.688 1 98.75 152 ILE B O 1
ATOM 4218 N N . MET B 1 153 ? 15.031 -21.094 -3.934 1 98.75 153 MET B N 1
ATOM 4219 C CA . MET B 1 153 ? 16.125 -20.156 -3.682 1 98.75 153 MET B CA 1
ATOM 4220 C C . MET B 1 153 ? 16.094 -19.641 -2.248 1 98.75 153 MET B C 1
ATOM 4222 O O . MET B 1 153 ? 15.008 -19.344 -1.727 1 98.75 153 MET B O 1
ATOM 4226 N N . ALA B 1 154 ? 17.156 -19.641 -1.58 1 98.12 154 ALA B N 1
ATOM 4227 C CA . ALA B 1 154 ? 17.375 -19.078 -0.252 1 98.12 154 ALA B CA 1
ATOM 4228 C C . ALA B 1 154 ? 18.844 -18.781 -0.004 1 98.12 154 ALA B C 1
ATOM 4230 O O . ALA B 1 154 ? 19.688 -19 -0.881 1 98.12 154 ALA B O 1
ATOM 4231 N N . ARG B 1 155 ? 19.141 -18.312 1.117 1 96.31 155 ARG B N 1
ATOM 4232 C CA . ARG B 1 155 ? 20.5 -17.859 1.379 1 96.31 155 ARG B CA 1
ATOM 4233 C C . ARG B 1 155 ? 21.375 -19.031 1.845 1 96.31 155 ARG B C 1
ATOM 4235 O O . ARG B 1 155 ? 22.531 -19.156 1.415 1 96.31 155 ARG B O 1
ATOM 4242 N N . ASN B 1 156 ? 20.844 -19.906 2.684 1 96.75 156 ASN B N 1
ATOM 4243 C CA . ASN B 1 156 ? 21.625 -20.938 3.355 1 96.75 156 ASN B CA 1
ATOM 4244 C C . ASN B 1 156 ? 21.625 -22.25 2.566 1 96.75 156 ASN B C 1
ATOM 4246 O O . ASN B 1 156 ? 20.609 -22.922 2.467 1 96.75 156 ASN B O 1
ATOM 4250 N N . LEU B 1 157 ? 22.844 -22.672 2.166 1 97.69 157 LEU B N 1
ATOM 4251 C CA . LEU B 1 157 ? 22.969 -23.844 1.306 1 97.69 157 LEU B CA 1
ATOM 4252 C C . LEU B 1 157 ? 22.578 -25.109 2.059 1 97.69 157 LEU B C 1
ATOM 4254 O O . LEU B 1 157 ? 21.953 -26 1.493 1 97.69 157 LEU B O 1
ATOM 4258 N N . GLU B 1 158 ? 22.938 -25.203 3.305 1 97.69 158 GLU B N 1
ATOM 4259 C CA . GLU B 1 158 ? 22.609 -26.391 4.094 1 97.69 158 GLU B CA 1
ATOM 4260 C C . GLU B 1 158 ? 21.109 -26.562 4.25 1 97.69 158 GLU B C 1
ATOM 4262 O O . GLU B 1 158 ? 20.578 -27.672 4.102 1 97.69 158 GLU B O 1
ATOM 4267 N N . LYS B 1 159 ? 20.438 -25.469 4.543 1 97.38 159 LYS B N 1
ATOM 4268 C CA . LYS B 1 159 ? 18.984 -25.5 4.684 1 97.38 159 LYS B CA 1
ATOM 4269 C C . LYS B 1 159 ? 18.312 -25.828 3.35 1 97.38 159 LYS B C 1
ATOM 4271 O O . LYS B 1 159 ? 17.281 -26.5 3.316 1 97.38 159 LYS B O 1
ATOM 4276 N N . LEU B 1 160 ? 18.906 -25.375 2.281 1 98.44 160 LEU B N 1
ATOM 4277 C CA . LEU B 1 160 ? 18.406 -25.656 0.944 1 98.44 160 LEU B CA 1
ATOM 4278 C C . LEU B 1 160 ? 18.5 -27.141 0.625 1 98.44 160 LEU B C 1
ATOM 4280 O O . LEU B 1 160 ? 17.562 -27.719 0.059 1 98.44 160 LEU B O 1
ATOM 4284 N N . GLU B 1 161 ? 19.625 -27.734 1 1 98.12 161 GLU B N 1
ATOM 4285 C CA . GLU B 1 161 ? 19.812 -29.156 0.759 1 98.12 161 GLU B CA 1
ATOM 4286 C C . GLU B 1 161 ? 18.828 -29.984 1.569 1 98.12 161 GLU B C 1
ATOM 4288 O O . GLU B 1 161 ? 18.297 -30.984 1.072 1 98.12 161 GLU B O 1
ATOM 4293 N N . GLU B 1 162 ? 18.641 -29.562 2.77 1 98.12 162 GLU B N 1
ATOM 4294 C CA . GLU B 1 162 ? 17.641 -30.234 3.6 1 98.12 162 GLU B CA 1
ATOM 4295 C C . GLU B 1 162 ? 16.25 -30.109 3 1 98.12 162 GLU B C 1
ATOM 4297 O O . GLU B 1 162 ? 15.477 -31.078 2.996 1 98.12 162 GLU B O 1
ATOM 4302 N N . ALA B 1 163 ? 15.938 -28.953 2.52 1 98.19 163 ALA B N 1
ATOM 4303 C CA . ALA B 1 163 ? 14.641 -28.703 1.899 1 98.19 163 ALA B CA 1
ATOM 4304 C C . ALA B 1 163 ? 14.461 -29.531 0.635 1 98.19 163 ALA B C 1
ATOM 4306 O O . ALA B 1 163 ? 13.391 -30.094 0.398 1 98.19 163 ALA B O 1
ATOM 4307 N N . ARG B 1 164 ? 15.5 -29.578 -0.152 1 98.25 164 ARG B N 1
ATOM 4308 C CA . ARG B 1 164 ? 15.453 -30.391 -1.361 1 98.25 164 ARG B CA 1
ATOM 4309 C C . ARG B 1 164 ? 15.102 -31.844 -1.032 1 98.25 164 ARG B C 1
ATOM 4311 O O . ARG B 1 164 ? 14.242 -32.438 -1.684 1 98.25 164 ARG B O 1
ATOM 4318 N N . GLN B 1 165 ? 15.719 -32.375 -0.038 1 97.44 165 GLN B N 1
ATOM 4319 C CA . GLN B 1 165 ? 15.461 -33.75 0.367 1 97.44 165 GLN B CA 1
ATOM 4320 C C . GLN B 1 165 ? 14.031 -33.906 0.864 1 97.44 165 GLN B C 1
ATOM 4322 O O . GLN B 1 165 ? 13.367 -34.906 0.544 1 97.44 165 GLN B O 1
ATOM 4327 N N . SER B 1 166 ? 13.609 -32.969 1.62 1 97.56 166 SER B N 1
ATOM 4328 C CA . SER B 1 166 ? 12.25 -33 2.15 1 97.56 166 SER B CA 1
ATOM 4329 C C . SER B 1 166 ? 11.219 -32.969 1.03 1 97.56 166 SER B C 1
ATOM 4331 O O . SER B 1 166 ? 10.195 -33.656 1.095 1 97.56 166 SER B O 1
ATOM 4333 N N . ILE B 1 167 ? 11.453 -32.156 0.003 1 98.12 167 ILE B N 1
ATOM 4334 C CA . ILE B 1 167 ? 10.547 -32.062 -1.139 1 98.12 167 ILE B CA 1
ATOM 4335 C C . ILE B 1 167 ? 10.531 -33.344 -1.921 1 98.12 167 ILE B C 1
ATOM 4337 O O . ILE B 1 167 ? 9.461 -33.844 -2.299 1 98.12 167 ILE B O 1
ATOM 4341 N N . ARG B 1 168 ? 11.703 -33.906 -2.102 1 97.19 168 ARG B N 1
ATOM 4342 C CA . ARG B 1 168 ? 11.812 -35.188 -2.828 1 97.19 168 ARG B CA 1
ATOM 4343 C C . ARG B 1 168 ? 11.078 -36.281 -2.096 1 97.19 168 ARG B C 1
ATOM 4345 O O . ARG B 1 168 ? 10.367 -37.094 -2.717 1 97.19 168 ARG B O 1
ATOM 4352 N N . LEU B 1 169 ? 11.219 -36.312 -0.825 1 95.94 169 LEU B N 1
ATOM 4353 C CA . LEU B 1 169 ? 10.578 -37.344 -0.014 1 95.94 169 LEU B CA 1
ATOM 4354 C C . LEU B 1 169 ? 9.062 -37.188 -0.036 1 95.94 169 LEU B C 1
ATOM 4356 O O . LEU B 1 169 ? 8.328 -38.156 -0.089 1 95.94 169 LEU B O 1
ATOM 4360 N N . ALA B 1 170 ? 8.617 -36 0.007 1 94.69 170 ALA B N 1
ATOM 4361 C CA . ALA B 1 170 ? 7.191 -35.719 0.106 1 94.69 170 ALA B CA 1
ATOM 4362 C C . ALA B 1 170 ? 6.496 -35.938 -1.235 1 94.69 170 ALA B C 1
ATOM 4364 O O . ALA B 1 170 ? 5.316 -36.281 -1.28 1 94.69 170 ALA B O 1
ATOM 4365 N N . SER B 1 171 ? 7.137 -35.688 -2.316 1 94.06 171 SER B N 1
ATOM 4366 C CA . SER B 1 171 ? 6.477 -35.656 -3.617 1 94.06 171 SER B CA 1
ATOM 4367 C C . SER B 1 171 ? 6.938 -36.781 -4.508 1 94.06 171 SER B C 1
ATOM 4369 O O . SER B 1 171 ? 6.266 -37.125 -5.484 1 94.06 171 SER B O 1
ATOM 4371 N N . GLY B 1 172 ? 8.062 -37.344 -4.277 1 90.38 172 GLY B N 1
ATOM 4372 C CA . GLY B 1 172 ? 8.656 -38.344 -5.176 1 90.38 172 GLY B CA 1
ATOM 4373 C C . GLY B 1 172 ? 9.367 -37.688 -6.359 1 90.38 172 GLY B C 1
ATOM 4374 O O . GLY B 1 172 ? 9.898 -38.406 -7.219 1 90.38 172 GLY B O 1
ATOM 4375 N N . ALA B 1 173 ? 9.352 -36.406 -6.336 1 89.25 173 ALA B N 1
ATOM 4376 C CA . ALA B 1 173 ? 10 -35.719 -7.438 1 89.25 173 ALA B CA 1
ATOM 4377 C C . ALA B 1 173 ? 11.516 -35.875 -7.383 1 89.25 173 ALA B C 1
ATOM 4379 O O . ALA B 1 173 ? 12.117 -35.781 -6.312 1 89.25 173 ALA B O 1
ATOM 4380 N N . LEU B 1 174 ? 12.094 -36.062 -8.539 1 76.88 174 LEU B N 1
ATOM 4381 C CA . LEU B 1 174 ? 13.539 -36.25 -8.578 1 76.88 174 LEU B CA 1
ATOM 4382 C C . LEU B 1 174 ? 14.266 -34.969 -8.945 1 76.88 174 LEU B C 1
ATOM 4384 O O . LEU B 1 174 ? 15.414 -34.781 -8.555 1 76.88 174 LEU B O 1
ATOM 4388 N N . ASP B 1 175 ? 13.578 -34.094 -9.609 1 88.62 175 ASP B N 1
ATOM 4389 C CA . ASP B 1 175 ? 14.258 -32.906 -10.148 1 88.62 175 ASP B CA 1
ATOM 4390 C C . ASP B 1 175 ? 13.898 -31.672 -9.359 1 88.62 175 ASP B C 1
ATOM 4392 O O . ASP B 1 175 ? 12.977 -30.938 -9.727 1 88.62 175 ASP B O 1
ATOM 4396 N N . VAL B 1 176 ? 14.531 -31.5 -8.219 1 96.94 176 VAL B N 1
ATOM 4397 C CA . VAL B 1 176 ? 14.406 -30.281 -7.422 1 96.94 176 VAL B CA 1
ATOM 4398 C C . VAL B 1 176 ? 15.727 -29.531 -7.418 1 96.94 176 VAL B C 1
ATOM 4400 O O . VAL B 1 176 ? 16.75 -30.062 -6.98 1 96.94 176 VAL B O 1
ATOM 4403 N N . SER B 1 177 ? 15.734 -28.359 -7.965 1 98.38 177 SER B N 1
ATOM 4404 C CA . SER B 1 177 ? 16.953 -27.547 -8.023 1 98.38 177 SER B CA 1
ATOM 4405 C C . SER B 1 177 ? 17 -26.547 -6.871 1 98.38 177 SER B C 1
ATOM 4407 O O . SER B 1 177 ? 15.961 -26.047 -6.438 1 98.38 177 SER B O 1
ATOM 4409 N N . ILE B 1 178 ? 18.203 -26.359 -6.359 1 98.56 178 ILE B N 1
ATOM 4410 C CA . ILE B 1 178 ? 18.391 -25.406 -5.277 1 98.56 178 ILE B CA 1
ATOM 4411 C C . ILE B 1 178 ? 19.375 -24.328 -5.703 1 98.56 178 ILE B C 1
ATOM 4413 O O . ILE B 1 178 ? 20.344 -24.609 -6.418 1 98.56 178 ILE B O 1
ATOM 4417 N N . PHE B 1 179 ? 19.141 -23.109 -5.332 1 98.69 179 PHE B N 1
ATOM 4418 C CA . PHE B 1 179 ? 20 -21.969 -5.625 1 98.69 179 PHE B CA 1
ATOM 4419 C C . PHE B 1 179 ? 20.25 -21.141 -4.371 1 98.69 179 PHE B C 1
ATOM 4421 O O . PHE B 1 179 ? 19.312 -20.656 -3.746 1 98.69 179 PHE B O 1
ATOM 4428 N N . SER B 1 180 ? 21.516 -20.984 -3.984 1 98.56 180 SER B N 1
ATOM 4429 C CA . SER B 1 180 ? 21.875 -20.156 -2.844 1 98.56 180 SER B CA 1
ATOM 4430 C C . SER B 1 180 ? 22.125 -18.719 -3.271 1 98.56 180 SER B C 1
ATOM 4432 O O . SER B 1 180 ? 23.109 -18.438 -3.971 1 98.56 180 SER B O 1
ATOM 4434 N N . ALA B 1 181 ? 21.219 -17.797 -2.895 1 98.25 181 ALA B N 1
ATOM 4435 C CA . ALA B 1 181 ? 21.359 -16.391 -3.236 1 98.25 181 ALA B CA 1
ATOM 4436 C C . ALA B 1 181 ? 20.547 -15.516 -2.277 1 98.25 181 ALA B C 1
ATOM 4438 O O . ALA B 1 181 ? 19.469 -15.906 -1.834 1 98.25 181 ALA B O 1
ATOM 4439 N N . ASP B 1 182 ? 21.094 -14.398 -1.962 1 97.62 182 ASP B N 1
ATOM 4440 C CA . ASP B 1 182 ? 20.375 -13.352 -1.249 1 97.62 182 ASP B CA 1
ATOM 4441 C C . ASP B 1 182 ? 19.516 -12.523 -2.209 1 97.62 182 ASP B C 1
ATOM 4443 O O . ASP B 1 182 ? 20.031 -12 -3.205 1 97.62 182 ASP B O 1
ATOM 4447 N N . ALA B 1 183 ? 18.234 -12.438 -1.865 1 96.81 183 ALA B N 1
ATOM 4448 C CA . ALA B 1 183 ? 17.312 -11.719 -2.742 1 96.81 183 ALA B CA 1
ATOM 4449 C C . ALA B 1 183 ? 17.734 -10.266 -2.908 1 96.81 183 ALA B C 1
ATOM 4451 O O . ALA B 1 183 ? 17.375 -9.609 -3.887 1 96.81 183 ALA B O 1
ATOM 4452 N N . ARG B 1 184 ? 18.547 -9.695 -2.002 1 95.44 184 ARG B N 1
ATOM 4453 C CA . ARG B 1 184 ? 18.984 -8.312 -2.047 1 95.44 184 ARG B CA 1
ATOM 4454 C C . ARG B 1 184 ? 20.125 -8.133 -3.051 1 95.44 184 ARG B C 1
ATOM 4456 O O . ARG B 1 184 ? 20.438 -7.008 -3.451 1 95.44 184 ARG B O 1
ATOM 4463 N N . ASP B 1 185 ? 20.781 -9.188 -3.396 1 96.19 185 ASP B N 1
ATOM 4464 C CA . ASP B 1 185 ? 21.875 -9.172 -4.352 1 96.19 185 ASP B CA 1
ATOM 4465 C C . ASP B 1 185 ? 21.391 -9.414 -5.773 1 96.19 185 ASP B C 1
ATOM 4467 O O . ASP B 1 185 ? 21.25 -10.562 -6.203 1 96.19 185 ASP B O 1
ATOM 4471 N N . SER B 1 186 ? 21.234 -8.367 -6.5 1 94.44 186 SER B N 1
ATOM 4472 C CA . SER B 1 186 ? 20.641 -8.43 -7.836 1 94.44 186 SER B CA 1
ATOM 4473 C C . SER B 1 186 ? 21.453 -9.352 -8.75 1 94.44 186 SER B C 1
ATOM 4475 O O . SER B 1 186 ? 20.875 -10.078 -9.562 1 94.44 186 SER B O 1
ATOM 4477 N N . ASN B 1 187 ? 22.75 -9.32 -8.602 1 95.31 187 ASN B N 1
ATOM 4478 C CA . ASN B 1 187 ? 23.594 -10.156 -9.453 1 95.31 187 ASN B CA 1
ATOM 4479 C C . ASN B 1 187 ? 23.438 -11.633 -9.109 1 95.31 187 ASN B C 1
ATOM 4481 O O . ASN B 1 187 ? 23.359 -12.477 -10.008 1 95.31 187 ASN B O 1
ATOM 4485 N N . ALA B 1 188 ? 23.438 -11.93 -7.848 1 97.56 188 ALA B N 1
ATOM 4486 C CA . ALA B 1 188 ? 23.266 -13.32 -7.422 1 97.56 188 ALA B CA 1
ATOM 4487 C C . ALA B 1 188 ? 21.906 -13.859 -7.848 1 97.56 188 ALA B C 1
ATOM 4489 O O . ALA B 1 188 ? 21.797 -15.016 -8.273 1 97.56 188 ALA B O 1
ATOM 4490 N N . VAL B 1 189 ? 20.922 -13.031 -7.766 1 97.56 189 VAL B N 1
ATOM 4491 C CA . VAL B 1 189 ? 19.578 -13.422 -8.148 1 97.56 189 VAL B CA 1
ATOM 4492 C C . VAL B 1 189 ? 19.516 -13.68 -9.656 1 97.56 189 VAL B C 1
ATOM 4494 O O . VAL B 1 189 ? 18.938 -14.664 -10.102 1 97.56 189 VAL B O 1
ATOM 4497 N N . GLN B 1 190 ? 20.109 -12.781 -10.398 1 95.94 190 GLN B N 1
ATOM 4498 C CA . GLN B 1 190 ? 20.125 -12.938 -11.852 1 95.94 190 GLN B CA 1
ATOM 4499 C C . GLN B 1 190 ? 20.797 -14.242 -12.258 1 95.94 190 GLN B C 1
ATOM 4501 O O . GLN B 1 190 ? 20.297 -14.953 -13.141 1 95.94 190 GLN B O 1
ATOM 4506 N N . ARG B 1 191 ? 21.875 -14.555 -11.641 1 97.62 191 ARG B N 1
ATOM 4507 C CA . ARG B 1 191 ? 22.578 -15.797 -11.938 1 97.62 191 ARG B CA 1
ATOM 4508 C C . ARG B 1 191 ? 21.719 -17.016 -11.594 1 97.62 191 ARG B C 1
ATOM 4510 O O . ARG B 1 191 ? 21.641 -17.953 -12.383 1 97.62 191 ARG B O 1
ATOM 4517 N N . ALA B 1 192 ? 21.109 -16.984 -10.43 1 98.25 192 ALA B N 1
ATOM 4518 C CA . ALA B 1 192 ? 20.266 -18.094 -10 1 98.25 192 ALA B CA 1
ATOM 4519 C C . ALA B 1 192 ? 19.109 -18.312 -10.977 1 98.25 192 ALA B C 1
ATOM 4521 O O . ALA B 1 192 ? 18.828 -19.453 -11.344 1 98.25 192 ALA B O 1
ATOM 4522 N N . VAL B 1 193 ? 18.484 -17.25 -11.391 1 97.62 193 VAL B N 1
ATOM 4523 C CA . VAL B 1 193 ? 17.328 -17.328 -12.281 1 97.62 193 VAL B CA 1
ATOM 4524 C C . VAL B 1 193 ? 17.766 -17.828 -13.656 1 97.62 193 VAL B C 1
ATOM 4526 O O . VAL B 1 193 ? 17.109 -18.672 -14.258 1 97.62 193 VAL B O 1
ATOM 4529 N N . ASN B 1 194 ? 18.891 -17.328 -14.125 1 96.5 194 ASN B N 1
ATOM 4530 C CA . ASN B 1 194 ? 19.406 -17.781 -15.414 1 96.5 194 ASN B CA 1
ATOM 4531 C C . ASN B 1 194 ? 19.75 -19.266 -15.391 1 96.5 194 ASN B C 1
ATOM 4533 O O . ASN B 1 194 ? 19.453 -19.984 -16.344 1 96.5 194 ASN B O 1
ATOM 4537 N N . ASP B 1 195 ? 20.344 -19.656 -14.328 1 97.38 195 ASP B N 1
ATOM 4538 C CA . ASP B 1 195 ? 20.734 -21.062 -14.195 1 97.38 195 ASP B CA 1
ATOM 4539 C C . ASP B 1 195 ? 19.5 -21.969 -14.094 1 97.38 195 ASP B C 1
ATOM 4541 O O . ASP B 1 195 ? 19.547 -23.125 -14.523 1 97.38 195 ASP B O 1
ATOM 4545 N N . ALA B 1 196 ? 18.453 -21.5 -13.5 1 96.19 196 ALA B N 1
ATOM 4546 C CA . ALA B 1 196 ? 17.25 -22.281 -13.32 1 96.19 196 ALA B CA 1
ATOM 4547 C C . ALA B 1 196 ? 16.531 -22.531 -14.648 1 96.19 196 ALA B C 1
ATOM 4549 O O . ALA B 1 196 ? 15.867 -23.547 -14.828 1 96.19 196 ALA B O 1
ATOM 4550 N N . GLY B 1 197 ? 16.688 -21.547 -15.625 1 92.06 197 GLY B N 1
ATOM 4551 C CA . GLY B 1 197 ? 16 -21.656 -16.906 1 92.06 197 GLY B CA 1
ATOM 4552 C C . GLY B 1 197 ? 14.641 -20.984 -16.922 1 92.06 197 GLY B C 1
ATOM 4553 O O . GLY B 1 197 ? 14.273 -20.297 -15.961 1 92.06 197 GLY B O 1
ATOM 4554 N N . PRO B 1 198 ? 13.859 -21.203 -17.969 1 91.38 198 PRO B N 1
ATOM 4555 C CA . PRO B 1 198 ? 12.578 -20.516 -18.125 1 91.38 198 PRO B CA 1
ATOM 4556 C C . PRO B 1 198 ? 11.594 -20.844 -17 1 91.38 198 PRO B C 1
ATOM 4558 O O . PRO B 1 198 ? 11.406 -22.016 -16.656 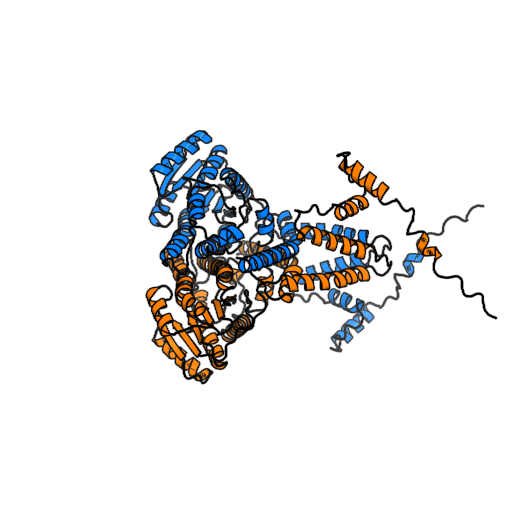1 91.38 198 PRO B O 1
ATOM 4561 N N . ILE B 1 199 ? 10.984 -19.828 -16.469 1 96.12 199 ILE B N 1
ATOM 4562 C CA . ILE B 1 199 ? 10.078 -19.938 -15.336 1 96.12 199 ILE B CA 1
ATOM 4563 C C . ILE B 1 199 ? 8.641 -19.734 -15.805 1 96.12 199 ILE B C 1
ATOM 4565 O O . ILE B 1 199 ? 8.344 -18.766 -16.5 1 96.12 199 ILE B O 1
ATOM 4569 N N . ASP B 1 200 ? 7.75 -20.641 -15.391 1 97.06 200 ASP B N 1
ATOM 4570 C CA . ASP B 1 200 ? 6.332 -20.516 -15.719 1 97.06 200 ASP B CA 1
ATOM 4571 C C . ASP B 1 200 ? 5.559 -19.875 -14.562 1 97.06 200 ASP B C 1
ATOM 4573 O O . ASP B 1 200 ? 4.637 -19.094 -14.789 1 97.06 200 ASP B O 1
ATOM 4577 N N . VAL B 1 201 ? 5.91 -20.297 -13.406 1 98.12 201 VAL B N 1
ATOM 4578 C CA . VAL B 1 201 ? 5.285 -19.781 -12.188 1 98.12 201 VAL B CA 1
ATOM 4579 C C . VAL B 1 201 ? 6.355 -19.312 -11.211 1 98.12 201 VAL B C 1
ATOM 4581 O O . VAL B 1 201 ? 7.191 -20.094 -10.758 1 98.12 201 VAL B O 1
ATOM 4584 N N . LEU B 1 202 ? 6.363 -18.031 -10.992 1 98.69 202 LEU B N 1
ATOM 4585 C CA . LEU B 1 202 ? 7.285 -17.422 -10.047 1 98.69 202 LEU B CA 1
ATOM 4586 C C . LEU B 1 202 ? 6.586 -17.109 -8.727 1 98.69 202 LEU B C 1
ATOM 4588 O O . LEU B 1 202 ? 5.59 -16.375 -8.703 1 98.69 202 LEU B O 1
ATOM 4592 N N . VAL B 1 203 ? 7.078 -17.703 -7.621 1 98.75 203 VAL B N 1
ATOM 4593 C CA . VAL B 1 203 ? 6.555 -17.406 -6.297 1 98.75 203 VAL B CA 1
ATOM 4594 C C . VAL B 1 203 ? 7.602 -16.641 -5.492 1 98.75 203 VAL B C 1
ATOM 4596 O O . VAL B 1 203 ? 8.578 -17.219 -5.02 1 98.75 203 VAL B O 1
ATOM 4599 N N . VAL B 1 204 ? 7.352 -15.367 -5.348 1 98.62 204 VAL B N 1
ATOM 4600 C CA . VAL B 1 204 ? 8.203 -14.516 -4.523 1 98.62 204 VAL B CA 1
ATOM 4601 C C . VAL B 1 204 ? 7.75 -14.586 -3.068 1 98.62 204 VAL B C 1
ATOM 4603 O O . VAL B 1 204 ? 6.863 -13.836 -2.648 1 98.62 204 VAL B O 1
ATOM 4606 N N . ASN B 1 205 ? 8.453 -15.453 -2.33 1 97.94 205 ASN B N 1
ATOM 4607 C CA . ASN B 1 205 ? 7.961 -15.812 -1.006 1 97.94 205 ASN B CA 1
ATOM 4608 C C . ASN B 1 205 ? 8.914 -15.359 0.093 1 97.94 205 ASN B C 1
ATOM 4610 O O . ASN B 1 205 ? 8.547 -15.336 1.27 1 97.94 205 ASN B O 1
ATOM 4614 N N . HIS B 1 206 ? 10.109 -14.961 -0.259 1 95.88 206 HIS B N 1
ATOM 4615 C CA . HIS B 1 206 ? 11.055 -14.547 0.768 1 95.88 206 HIS B CA 1
ATOM 4616 C C . HIS B 1 206 ? 10.555 -13.312 1.515 1 95.88 206 HIS B C 1
ATOM 4618 O O . HIS B 1 206 ? 9.781 -12.523 0.968 1 95.88 206 HIS B O 1
ATOM 4624 N N . GLY B 1 207 ? 10.961 -13.141 2.729 1 91.88 207 GLY B N 1
ATOM 4625 C CA . GLY B 1 207 ? 10.609 -11.977 3.523 1 91.88 207 GLY B CA 1
ATOM 4626 C C . GLY B 1 207 ? 11.031 -12.094 4.977 1 91.88 207 GLY B C 1
ATOM 4627 O O . GLY B 1 207 ? 11.336 -13.188 5.449 1 91.88 207 GLY B O 1
ATOM 4628 N N . VAL B 1 208 ? 11.062 -10.984 5.586 1 87 208 VAL B N 1
ATOM 4629 C CA . VAL B 1 208 ? 11.375 -10.945 7.008 1 87 208 VAL B CA 1
ATOM 4630 C C . VAL B 1 208 ? 10.328 -10.109 7.742 1 87 208 VAL B C 1
ATOM 4632 O O . VAL B 1 208 ? 9.727 -9.203 7.156 1 87 208 VAL B O 1
ATOM 4635 N N . TYR B 1 209 ? 10.117 -10.633 8.93 1 78.56 209 TYR B N 1
ATOM 4636 C CA . TYR B 1 209 ? 9.156 -10 9.828 1 78.56 209 TYR B CA 1
ATOM 4637 C C . TYR B 1 209 ? 9.836 -9.586 11.133 1 78.56 209 TYR B C 1
ATOM 4639 O O . TYR B 1 209 ? 10.344 -10.422 11.875 1 78.56 209 TYR B O 1
ATOM 4647 N N . GLU B 1 210 ? 10.219 -8.406 11.281 1 72.06 210 GLU B N 1
ATOM 4648 C CA . GLU B 1 210 ? 10.82 -7.965 12.539 1 72.06 210 GLU B CA 1
ATOM 4649 C C . GLU B 1 210 ? 10.086 -6.75 13.102 1 72.06 210 GLU B C 1
ATOM 4651 O O . GLU B 1 210 ? 9.625 -5.891 12.344 1 72.06 210 GLU B O 1
ATOM 4656 N N . HIS B 1 211 ? 9.945 -6.871 14.352 1 66.94 211 HIS B N 1
ATOM 4657 C CA . HIS B 1 211 ? 9.383 -5.719 15.039 1 66.94 211 HIS B CA 1
ATOM 4658 C C . HIS B 1 211 ? 10.336 -4.531 15.008 1 66.94 211 HIS B C 1
ATOM 4660 O O . HIS B 1 211 ? 11.547 -4.699 15.172 1 66.94 211 HIS B O 1
ATOM 4666 N N . ASP B 1 212 ? 9.773 -3.459 14.586 1 60.59 212 ASP B N 1
ATOM 4667 C CA . ASP B 1 212 ? 10.609 -2.26 14.578 1 60.59 212 ASP B CA 1
ATOM 4668 C C . ASP B 1 212 ? 10.172 -1.285 15.672 1 60.59 212 ASP B C 1
ATOM 4670 O O . ASP B 1 212 ? 8.977 -1.034 15.852 1 60.59 212 ASP B O 1
ATOM 4674 N N . LYS B 1 213 ? 11.102 -1.159 16.672 1 61.62 213 LYS B N 1
ATOM 4675 C CA . LYS B 1 213 ? 10.852 -0.029 17.562 1 61.62 213 LYS B CA 1
ATOM 4676 C C . LYS B 1 213 ? 11.344 1.276 16.938 1 61.62 213 LYS B C 1
ATOM 4678 O O . LYS B 1 213 ? 12.516 1.634 17.094 1 61.62 213 LYS B O 1
ATOM 4683 N N . LEU B 1 214 ? 10.516 1.867 16.062 1 58.56 214 LEU B N 1
ATOM 4684 C CA . LEU B 1 214 ? 10.914 3.061 15.32 1 58.56 214 LEU B CA 1
ATOM 4685 C C . LEU B 1 214 ? 11.719 4.008 16.203 1 58.56 214 LEU B C 1
ATOM 4687 O O . LEU B 1 214 ? 12.688 4.617 15.742 1 58.56 214 LEU B O 1
ATOM 4691 N N . GLU B 1 215 ? 11.289 4.199 17.422 1 57.97 215 GLU B N 1
ATOM 4692 C CA . GLU B 1 215 ? 11.945 5.195 18.266 1 57.97 215 GLU B CA 1
ATOM 4693 C C . GLU B 1 215 ? 13.305 4.695 18.75 1 57.97 215 GLU B C 1
ATOM 4695 O O . GLU B 1 215 ? 14.242 5.48 18.922 1 57.97 215 GLU B O 1
ATOM 4700 N N . LYS B 1 216 ? 13.273 3.449 19.141 1 56.91 216 LYS B N 1
ATOM 4701 C CA . LYS B 1 216 ? 14.484 2.988 19.812 1 56.91 216 LYS B CA 1
ATOM 4702 C C . LYS B 1 216 ? 15.422 2.281 18.828 1 56.91 216 LYS B C 1
ATOM 4704 O O . LYS B 1 216 ? 16.609 2.135 19.109 1 56.91 216 LYS B O 1
ATOM 4709 N N . GLN B 1 217 ? 14.836 1.706 17.906 1 56.09 217 GLN B N 1
ATOM 4710 C CA . GLN B 1 217 ? 15.703 0.865 17.094 1 56.09 217 GLN B CA 1
ATOM 4711 C C . GLN B 1 217 ? 16.188 1.616 15.859 1 56.09 217 GLN B C 1
ATOM 4713 O O . GLN B 1 217 ? 15.523 2.529 15.375 1 56.09 217 GLN B O 1
ATOM 4718 N N . GLY B 1 218 ? 17.547 1.634 15.688 1 58.62 218 GLY B N 1
ATOM 4719 C CA . GLY B 1 218 ? 18.25 2.176 14.539 1 58.62 218 GLY B CA 1
ATOM 4720 C C . GLY B 1 218 ? 17.562 1.875 13.219 1 58.62 218 GLY B C 1
ATOM 4721 O O . GLY B 1 218 ? 16.688 1.002 13.148 1 58.62 218 GLY B O 1
ATOM 4722 N N . LEU B 1 219 ? 17.562 2.83 12.227 1 65.19 219 LEU B N 1
ATOM 4723 C CA . LEU B 1 219 ? 17.047 2.75 10.859 1 65.19 219 LEU B CA 1
ATOM 4724 C C . LEU B 1 219 ? 17.594 1.517 10.148 1 65.19 219 LEU B C 1
ATOM 4726 O O . LEU B 1 219 ? 17.141 1.189 9.039 1 65.19 219 LEU B O 1
ATOM 4730 N N . ASP B 1 220 ? 18.266 0.746 10.938 1 80.19 220 ASP B N 1
ATOM 4731 C CA . ASP B 1 220 ? 18.859 -0.43 10.312 1 80.19 220 ASP B CA 1
ATOM 4732 C C . ASP B 1 220 ? 17.812 -1.514 10.078 1 80.19 220 ASP B C 1
ATOM 4734 O O . ASP B 1 220 ? 17.797 -2.162 9.031 1 80.19 220 ASP B O 1
ATOM 4738 N N . VAL B 1 221 ? 16.875 -1.604 10.977 1 83.75 221 VAL B N 1
ATOM 4739 C CA . VAL B 1 221 ? 15.844 -2.631 10.852 1 83.75 221 VAL B CA 1
ATOM 4740 C C . VAL B 1 221 ? 14.883 -2.264 9.727 1 83.75 221 VAL B C 1
ATOM 4742 O O . VAL B 1 221 ? 14.484 -3.125 8.938 1 83.75 221 VAL B O 1
ATOM 4745 N N . VAL B 1 222 ? 14.562 -0.99 9.602 1 87.38 222 VAL B N 1
ATOM 4746 C CA . VAL B 1 222 ? 13.672 -0.509 8.555 1 87.38 222 VAL B CA 1
ATOM 4747 C C . VAL B 1 222 ? 14.289 -0.789 7.184 1 87.38 222 VAL B C 1
ATOM 4749 O O . VAL B 1 222 ? 13.641 -1.354 6.305 1 87.38 222 VAL B O 1
ATOM 4752 N N . ASN B 1 223 ? 15.555 -0.414 7.109 1 89.44 223 ASN B N 1
ATOM 4753 C CA . ASN B 1 223 ? 16.266 -0.643 5.852 1 89.44 223 ASN B CA 1
ATOM 4754 C C . ASN B 1 223 ? 16.328 -2.129 5.512 1 89.44 223 ASN B C 1
ATOM 4756 O O . ASN B 1 223 ? 16.156 -2.514 4.355 1 89.44 223 ASN B O 1
ATOM 4760 N N . TYR B 1 224 ? 16.594 -2.857 6.543 1 89.56 224 TYR B N 1
ATOM 4761 C CA . TYR B 1 224 ? 16.719 -4.297 6.34 1 89.56 224 TYR B CA 1
ATOM 4762 C C . TYR B 1 224 ? 15.398 -4.887 5.832 1 89.56 224 TYR B C 1
ATOM 4764 O O . TYR B 1 224 ? 15.391 -5.664 4.875 1 89.56 224 TYR B O 1
ATOM 4772 N N . ILE B 1 225 ? 14.273 -4.574 6.379 1 90.25 225 ILE B N 1
ATOM 4773 C CA . ILE B 1 225 ? 12.961 -5.09 6.012 1 90.25 225 ILE B CA 1
ATOM 4774 C C . ILE B 1 225 ? 12.609 -4.652 4.594 1 90.25 225 ILE B C 1
ATOM 4776 O O . ILE B 1 225 ? 12.188 -5.469 3.77 1 90.25 225 ILE B O 1
ATOM 4780 N N . LEU B 1 226 ? 12.805 -3.395 4.27 1 92.5 226 LEU B N 1
ATOM 4781 C CA . LEU B 1 226 ? 12.477 -2.877 2.947 1 92.5 226 LEU B CA 1
ATOM 4782 C C . LEU B 1 226 ? 13.383 -3.488 1.883 1 92.5 226 LEU B C 1
ATOM 4784 O O . LEU B 1 226 ? 12.93 -3.795 0.778 1 92.5 226 LEU B O 1
ATOM 4788 N N . ASP B 1 227 ? 14.633 -3.68 2.262 1 93.25 227 ASP B N 1
ATOM 4789 C CA . ASP B 1 227 ? 15.586 -4.262 1.328 1 93.25 227 ASP B CA 1
ATOM 4790 C C . ASP B 1 227 ? 15.219 -5.703 0.99 1 93.25 227 ASP B C 1
ATOM 4792 O O . ASP B 1 227 ? 15.234 -6.098 -0.178 1 93.25 227 ASP B O 1
ATOM 4796 N N . VAL B 1 228 ? 14.891 -6.414 1.984 1 94.06 228 VAL B N 1
ATOM 4797 C CA . VAL B 1 228 ? 14.602 -7.832 1.779 1 94.06 228 VAL B CA 1
ATOM 4798 C C . VAL B 1 228 ? 13.227 -7.988 1.131 1 94.06 228 VAL B C 1
ATOM 4800 O O . VAL B 1 228 ? 13.102 -8.617 0.077 1 94.06 228 VAL B O 1
ATOM 4803 N N . ASN B 1 229 ? 12.234 -7.395 1.703 1 95.19 229 ASN B N 1
ATOM 4804 C CA . ASN B 1 229 ? 10.859 -7.66 1.312 1 95.19 229 ASN B CA 1
ATOM 4805 C C . ASN B 1 229 ? 10.5 -6.973 -0.004 1 95.19 229 ASN B C 1
ATOM 4807 O O . ASN B 1 229 ? 9.789 -7.543 -0.834 1 95.19 229 ASN B O 1
ATOM 4811 N N . LEU B 1 230 ? 10.984 -5.75 -0.151 1 94.81 230 LEU B N 1
ATOM 4812 C CA . LEU B 1 230 ? 10.539 -4.98 -1.308 1 94.81 230 LEU B CA 1
ATOM 4813 C C . LEU B 1 230 ? 11.602 -4.984 -2.4 1 94.81 230 LEU B C 1
ATOM 4815 O O . LEU B 1 230 ? 11.375 -5.504 -3.494 1 94.81 230 LEU B O 1
ATOM 4819 N N . ILE B 1 231 ? 12.812 -4.543 -2.102 1 94 231 ILE B N 1
ATOM 4820 C CA . ILE B 1 231 ? 13.867 -4.492 -3.102 1 94 231 ILE B CA 1
ATOM 4821 C C . ILE B 1 231 ? 14.195 -5.906 -3.578 1 94 231 ILE B C 1
ATOM 4823 O O . ILE B 1 231 ? 14.391 -6.133 -4.773 1 94 231 ILE B O 1
ATOM 4827 N N . GLY B 1 232 ? 14.266 -6.785 -2.629 1 96.31 232 GLY B N 1
ATOM 4828 C CA . GLY B 1 232 ? 14.477 -8.172 -3.002 1 96.31 232 GLY B CA 1
ATOM 4829 C C . GLY B 1 232 ? 13.445 -8.695 -3.984 1 96.31 232 GLY B C 1
ATOM 4830 O O . GLY B 1 232 ? 13.781 -9.422 -4.922 1 96.31 232 GLY B O 1
ATOM 4831 N N . SER B 1 233 ? 12.195 -8.344 -3.793 1 96.69 233 SER B N 1
ATOM 4832 C CA . SER B 1 233 ? 11.133 -8.766 -4.695 1 96.69 233 SER B CA 1
ATOM 4833 C C . SER B 1 233 ? 11.305 -8.156 -6.082 1 96.69 233 SER B C 1
ATOM 4835 O O . SER B 1 233 ? 11.086 -8.828 -7.094 1 96.69 233 SER B O 1
ATOM 4837 N N . PHE B 1 234 ? 11.688 -6.895 -6.152 1 94.44 234 PHE B N 1
ATOM 4838 C CA . PHE B 1 234 ? 11.977 -6.246 -7.43 1 94.44 234 PHE B CA 1
ATOM 4839 C C . PHE B 1 234 ? 13.102 -6.977 -8.164 1 94.44 234 PHE B C 1
ATOM 4841 O O . PHE B 1 234 ? 13.016 -7.195 -9.375 1 94.44 234 PHE B O 1
ATOM 4848 N N . ASN B 1 235 ? 14.148 -7.336 -7.418 1 95.12 235 ASN B N 1
ATOM 4849 C CA . ASN B 1 235 ? 15.289 -8.016 -8.016 1 95.12 235 ASN B CA 1
ATOM 4850 C C . ASN B 1 235 ? 14.875 -9.336 -8.672 1 95.12 235 ASN B C 1
ATOM 4852 O O . ASN B 1 235 ? 15.289 -9.633 -9.797 1 95.12 235 ASN B O 1
ATOM 4856 N N . VAL B 1 236 ? 14.062 -10.047 -7.961 1 97 236 VAL B N 1
ATOM 4857 C CA . VAL B 1 236 ? 13.656 -11.367 -8.43 1 97 236 VAL B CA 1
ATOM 4858 C C . VAL B 1 236 ? 12.766 -11.227 -9.664 1 97 236 VAL B C 1
ATOM 4860 O O . VAL B 1 236 ? 12.953 -11.93 -10.656 1 97 236 VAL B O 1
ATOM 4863 N N . ILE B 1 237 ? 11.836 -10.352 -9.617 1 96 237 ILE B N 1
ATOM 4864 C CA . ILE B 1 237 ? 10.898 -10.156 -10.719 1 96 237 ILE B CA 1
ATOM 4865 C C . ILE B 1 237 ? 11.641 -9.656 -11.953 1 96 237 ILE B C 1
ATOM 4867 O O . ILE B 1 237 ? 11.406 -10.141 -13.062 1 96 237 ILE B O 1
ATOM 4871 N N . LYS B 1 238 ? 12.5 -8.703 -11.75 1 92.88 238 LYS B N 1
ATOM 4872 C CA . LYS B 1 238 ? 13.273 -8.156 -12.867 1 92.88 238 LYS B CA 1
ATOM 4873 C C . LYS B 1 238 ? 14.094 -9.242 -13.547 1 92.88 238 LYS B C 1
ATOM 4875 O O . LYS B 1 238 ? 14.211 -9.266 -14.773 1 92.88 238 LYS B O 1
ATOM 4880 N N . ALA B 1 239 ? 14.703 -10.07 -12.766 1 94.31 239 ALA B N 1
ATOM 4881 C CA . ALA B 1 239 ? 15.539 -11.141 -13.305 1 94.31 239 ALA B CA 1
ATOM 4882 C C . ALA B 1 239 ? 14.695 -12.164 -14.062 1 94.31 239 ALA B C 1
ATOM 4884 O O . ALA B 1 239 ? 15.109 -12.664 -15.109 1 94.31 239 ALA B O 1
ATOM 4885 N N . ALA B 1 240 ? 13.508 -12.461 -13.594 1 95.88 240 ALA B N 1
ATOM 4886 C CA . ALA B 1 240 ? 12.695 -13.555 -14.117 1 95.88 240 ALA B CA 1
ATOM 4887 C C . ALA B 1 240 ? 11.867 -13.102 -15.312 1 95.88 240 ALA B C 1
ATOM 4889 O O . ALA B 1 240 ? 11.57 -13.891 -16.219 1 95.88 240 ALA B O 1
ATOM 4890 N N . LEU B 1 241 ? 11.492 -11.828 -15.336 1 93.12 241 LEU B N 1
ATOM 4891 C CA . LEU B 1 241 ? 10.461 -11.32 -16.234 1 93.12 241 LEU B CA 1
ATOM 4892 C C . LEU B 1 241 ? 10.867 -11.531 -17.688 1 93.12 241 LEU B C 1
ATOM 4894 O O . LEU B 1 241 ? 10.07 -12.023 -18.5 1 93.12 241 LEU B O 1
ATOM 4898 N N . PRO B 1 242 ? 12.125 -11.211 -18.094 1 90.38 242 PRO B N 1
ATOM 4899 C CA . PRO B 1 242 ? 12.5 -11.422 -19.484 1 90.38 242 PRO B CA 1
ATOM 4900 C C . PRO B 1 242 ? 12.375 -12.891 -19.906 1 90.38 242 PRO B C 1
ATOM 4902 O O . PRO B 1 242 ? 11.938 -13.18 -21.031 1 90.38 242 PRO B O 1
ATOM 4905 N N . LEU B 1 243 ? 12.727 -13.766 -19.047 1 90.69 243 LEU B N 1
ATOM 4906 C CA . LEU B 1 243 ? 12.641 -15.195 -19.344 1 90.69 243 LEU B CA 1
ATOM 4907 C C . LEU B 1 243 ? 11.188 -15.648 -19.406 1 90.69 243 LEU B C 1
ATOM 4909 O O . LEU B 1 243 ? 10.852 -16.547 -20.188 1 90.69 243 LEU B O 1
ATOM 4913 N N . MET B 1 244 ? 10.344 -15.078 -18.609 1 93.94 244 MET B N 1
ATOM 4914 C CA . MET B 1 244 ? 8.922 -15.43 -18.594 1 93.94 244 MET B CA 1
ATOM 4915 C C . MET B 1 244 ? 8.219 -14.914 -19.844 1 93.94 244 MET B C 1
ATOM 4917 O O . MET B 1 244 ? 7.32 -15.57 -20.375 1 93.94 244 MET B O 1
ATOM 4921 N N . LYS B 1 245 ? 8.633 -13.781 -20.297 1 89.62 245 LYS B N 1
ATOM 4922 C CA . LYS B 1 245 ? 8.031 -13.18 -21.484 1 89.62 245 LYS B CA 1
ATOM 4923 C C . LYS B 1 245 ? 8.453 -13.93 -22.75 1 89.62 245 LYS B C 1
ATOM 4925 O O . LYS B 1 245 ? 7.703 -13.984 -23.719 1 89.62 245 LYS B O 1
ATOM 4930 N N . ASP B 1 246 ? 9.586 -14.469 -22.703 1 86.06 246 ASP B N 1
ATOM 4931 C CA . ASP B 1 246 ? 10.133 -15.133 -23.875 1 86.06 246 ASP B CA 1
ATOM 4932 C C . ASP B 1 246 ? 9.602 -16.562 -24 1 86.06 246 ASP B C 1
ATOM 4934 O O . ASP B 1 246 ? 9.891 -17.25 -24.984 1 86.06 246 ASP B O 1
ATOM 4938 N N . ARG B 1 247 ? 8.727 -16.969 -23.109 1 80.56 247 ARG B N 1
ATOM 4939 C CA . ARG B 1 247 ? 8.18 -18.312 -23.141 1 80.56 247 ARG B CA 1
ATOM 4940 C C . ARG B 1 247 ? 7.172 -18.484 -24.266 1 80.56 247 ARG B C 1
ATOM 4942 O O . ARG B 1 247 ? 5.98 -18.219 -24.094 1 80.56 247 ARG B O 1
ATOM 4949 N N . LYS B 1 248 ? 7.508 -18.469 -25.391 1 69.25 248 LYS B N 1
ATOM 4950 C CA . LYS B 1 248 ? 6.578 -18.594 -26.516 1 69.25 248 LYS B CA 1
ATOM 4951 C C . LYS B 1 248 ? 5.805 -19.906 -26.453 1 69.25 248 LYS B C 1
ATOM 4953 O O . LYS B 1 248 ? 6.383 -20.953 -26.172 1 69.25 248 LYS B O 1
ATOM 4958 N N . ASP B 1 249 ? 4.449 -19.891 -26.516 1 70.31 249 ASP B N 1
ATOM 4959 C CA . ASP B 1 249 ? 3.516 -21 -26.703 1 70.31 249 ASP B CA 1
ATOM 4960 C C . ASP B 1 249 ? 3.428 -21.859 -25.453 1 70.31 249 ASP B C 1
ATOM 4962 O O . ASP B 1 249 ? 3.234 -23.078 -25.547 1 70.31 249 ASP B O 1
ATOM 4966 N N . ARG B 1 250 ? 3.732 -21.266 -24.281 1 79.38 250 ARG B N 1
ATOM 4967 C CA . ARG B 1 250 ? 3.713 -22.109 -23.094 1 79.38 250 ARG B CA 1
ATOM 4968 C C . ARG B 1 250 ? 2.512 -21.797 -22.203 1 79.38 250 ARG B C 1
ATOM 4970 O O . ARG B 1 250 ? 2.473 -22.188 -21.047 1 79.38 250 ARG B O 1
ATOM 4977 N N . GLY B 1 251 ? 1.507 -21.094 -22.703 1 90.06 251 GLY B N 1
ATOM 4978 C CA . GLY B 1 251 ? 0.308 -20.859 -21.922 1 90.06 251 GLY B CA 1
ATOM 4979 C C . GLY B 1 251 ? 0.485 -19.781 -20.875 1 90.06 251 GLY B C 1
ATOM 4980 O O . GLY B 1 251 ? 1.483 -19.047 -20.875 1 90.06 251 GLY B O 1
ATOM 4981 N N . PRO B 1 252 ? -0.502 -19.656 -19.953 1 95.88 252 PRO B N 1
ATOM 4982 C CA . PRO B 1 252 ? -0.472 -18.594 -18.953 1 95.88 252 PRO B CA 1
ATOM 4983 C C . PRO B 1 252 ? 0.613 -18.812 -17.891 1 95.88 252 PRO B C 1
ATOM 4985 O O . PRO B 1 252 ? 0.857 -19.953 -17.484 1 95.88 252 PRO B O 1
ATOM 4988 N N . ALA B 1 253 ? 1.305 -17.766 -17.594 1 97.25 253 ALA B N 1
ATOM 4989 C CA . ALA B 1 253 ? 2.309 -17.75 -16.531 1 97.25 253 ALA B CA 1
ATOM 4990 C C . ALA B 1 253 ? 1.818 -16.938 -15.328 1 97.25 253 ALA B C 1
ATOM 4992 O O . ALA B 1 253 ? 0.787 -16.266 -15.398 1 97.25 253 ALA B O 1
ATOM 4993 N N . SER B 1 254 ? 2.518 -17.125 -14.242 1 97.94 254 SER B N 1
ATOM 4994 C CA . SER B 1 254 ? 2.061 -16.438 -13.031 1 97.94 254 SER B CA 1
ATOM 4995 C C . SER B 1 254 ? 3.236 -15.922 -12.211 1 97.94 254 SER B C 1
ATOM 4997 O O . SER B 1 254 ? 4.301 -16.547 -12.18 1 97.94 254 SER B O 1
ATOM 4999 N N . ILE B 1 255 ? 3.051 -14.781 -11.688 1 98.31 255 ILE B N 1
ATOM 5000 C CA . ILE B 1 255 ? 3.91 -14.219 -10.648 1 98.31 255 ILE B CA 1
ATOM 5001 C C . ILE B 1 255 ? 3.105 -14.023 -9.367 1 98.31 255 ILE B C 1
ATOM 5003 O O . ILE B 1 255 ? 2.146 -13.242 -9.344 1 98.31 255 ILE B O 1
ATOM 5007 N N . ALA B 1 256 ? 3.473 -14.758 -8.352 1 98.56 256 ALA B N 1
ATOM 5008 C CA . ALA B 1 256 ? 2.793 -14.656 -7.066 1 98.56 256 ALA B CA 1
ATOM 5009 C C . ALA B 1 256 ? 3.701 -14.031 -6.008 1 98.56 256 ALA B C 1
ATOM 5011 O O . ALA B 1 256 ? 4.844 -14.461 -5.832 1 98.56 256 ALA B O 1
ATOM 5012 N N . LEU B 1 257 ? 3.207 -12.969 -5.352 1 98.06 257 LEU B N 1
ATOM 5013 C CA . LEU B 1 257 ? 3.939 -12.305 -4.277 1 98.06 257 LEU B CA 1
ATOM 5014 C C . LEU B 1 257 ? 3.322 -12.625 -2.918 1 98.06 257 LEU B C 1
ATOM 5016 O O . LEU B 1 257 ? 2.113 -12.484 -2.73 1 98.06 257 LEU B O 1
ATOM 5020 N N . MET B 1 258 ? 4.18 -13.062 -2.014 1 96.19 258 MET B N 1
ATOM 5021 C CA . MET B 1 258 ? 3.723 -13.344 -0.656 1 96.19 258 MET B CA 1
ATOM 5022 C C . MET B 1 258 ? 3.684 -12.07 0.18 1 96.19 258 MET B C 1
ATOM 5024 O O . MET B 1 258 ? 4.727 -11.562 0.597 1 96.19 258 MET B O 1
ATOM 5028 N N . ALA B 1 259 ? 2.51 -11.594 0.302 1 94.19 259 ALA B N 1
ATOM 5029 C CA . ALA B 1 259 ? 2.316 -10.453 1.191 1 94.19 259 ALA B CA 1
ATOM 5030 C C . ALA B 1 259 ? 1.84 -10.906 2.568 1 94.19 259 ALA B C 1
ATOM 5032 O O . ALA B 1 259 ? 2.381 -11.852 3.139 1 94.19 259 ALA B O 1
ATOM 5033 N N . SER B 1 260 ? 1.028 -10.188 3.268 1 89 260 SER B N 1
ATOM 5034 C CA . SER B 1 260 ? 0.438 -10.453 4.574 1 89 260 SER B CA 1
ATOM 5035 C C . SER B 1 260 ? -0.869 -9.695 4.758 1 89 260 SER B C 1
ATOM 5037 O O . SER B 1 260 ? -1.164 -8.766 4 1 89 260 SER B O 1
ATOM 5039 N N . GLN B 1 261 ? -1.635 -10.203 5.613 1 82.75 261 GLN B N 1
ATOM 5040 C CA . GLN B 1 261 ? -2.801 -9.414 5.996 1 82.75 261 GLN B CA 1
ATOM 5041 C C . GLN B 1 261 ? -2.389 -8.039 6.512 1 82.75 261 GLN B C 1
ATOM 5043 O O . GLN B 1 261 ? -3.178 -7.094 6.473 1 82.75 261 GLN B O 1
ATOM 5048 N N . ALA B 1 262 ? -1.113 -7.941 6.824 1 77.12 262 ALA B N 1
ATOM 5049 C CA . ALA B 1 262 ? -0.559 -6.648 7.227 1 77.12 262 ALA B CA 1
ATOM 5050 C C . ALA B 1 262 ? -0.403 -5.723 6.023 1 77.12 262 ALA B C 1
ATOM 5052 O O . ALA B 1 262 ? -0.133 -4.527 6.184 1 77.12 262 ALA B O 1
ATOM 5053 N N . ALA B 1 263 ? -0.569 -6.195 4.801 1 80.75 263 ALA B N 1
ATOM 5054 C CA . ALA B 1 263 ? -0.597 -5.387 3.584 1 80.75 263 ALA B CA 1
ATOM 5055 C C . ALA B 1 263 ? -1.974 -4.766 3.373 1 80.75 263 ALA B C 1
ATOM 5057 O O . ALA B 1 263 ? -2.16 -3.947 2.467 1 80.75 263 ALA B O 1
ATOM 5058 N N . GLN B 1 264 ? -2.863 -5.207 4.16 1 84.94 264 GLN B N 1
ATOM 5059 C CA . GLN B 1 264 ? -4.23 -4.707 4.043 1 84.94 264 GLN B CA 1
ATOM 5060 C C . GLN B 1 264 ? -4.582 -3.791 5.211 1 84.94 264 GLN B C 1
ATOM 5062 O O . GLN B 1 264 ? -5.48 -2.951 5.102 1 84.94 264 GLN B O 1
ATOM 5067 N N . VAL B 1 265 ? -3.867 -4.023 6.273 1 81.62 265 VAL B N 1
ATOM 5068 C CA . VAL B 1 265 ? -4.086 -3.232 7.48 1 81.62 265 VAL B CA 1
ATOM 5069 C C . VAL B 1 265 ? -2.74 -2.852 8.094 1 81.62 265 VAL B C 1
ATOM 5071 O O . VAL B 1 265 ? -1.903 -3.719 8.359 1 81.62 265 VAL B O 1
ATOM 5074 N N . GLY B 1 266 ? -2.561 -1.554 8.242 1 80.06 266 GLY B N 1
ATOM 5075 C CA . GLY B 1 266 ? -1.399 -1.154 9.023 1 80.06 266 GLY B CA 1
ATOM 5076 C C . GLY B 1 266 ? -1.488 -1.564 10.484 1 80.06 266 GLY B C 1
ATOM 5077 O O . GLY B 1 266 ? -2.531 -1.396 11.117 1 80.06 266 GLY B O 1
ATOM 5078 N N . ILE B 1 267 ? -0.362 -2.121 11 1 75.19 267 ILE B N 1
ATOM 5079 C CA . ILE B 1 267 ? -0.414 -2.672 12.352 1 75.19 267 ILE B CA 1
ATOM 5080 C C . ILE B 1 267 ? 0.565 -1.923 13.25 1 75.19 267 ILE B C 1
ATOM 5082 O O . ILE B 1 267 ? 1.716 -1.691 12.867 1 75.19 267 ILE B O 1
ATOM 5086 N N . TYR B 1 268 ? 0.118 -1.732 14.406 1 76.88 268 TYR B N 1
ATOM 5087 C CA . TYR B 1 268 ? 0.932 -1.074 15.422 1 76.88 268 TYR B CA 1
ATOM 5088 C C . TYR B 1 268 ? 2.213 -1.855 15.688 1 76.88 268 TYR B C 1
ATOM 5090 O O . TYR B 1 268 ? 2.178 -3.074 15.875 1 76.88 268 TYR B O 1
ATOM 5098 N N . GLY B 1 269 ? 3.318 -1.167 15.602 1 74.62 269 GLY B N 1
ATOM 5099 C CA . GLY B 1 269 ? 4.594 -1.794 15.906 1 74.62 269 GLY B CA 1
ATOM 5100 C C . GLY B 1 269 ? 5.262 -2.404 14.688 1 74.62 269 GLY B C 1
ATOM 5101 O O . GLY B 1 269 ? 6.41 -2.846 14.758 1 74.62 269 GLY B O 1
ATOM 5102 N N . TYR B 1 270 ? 4.609 -2.398 13.609 1 81.5 270 TYR B N 1
ATOM 5103 C CA . TYR B 1 270 ? 5.137 -2.973 12.383 1 81.5 270 TYR B CA 1
ATOM 5104 C C . TYR B 1 270 ? 5.086 -1.959 11.242 1 81.5 270 TYR B C 1
ATOM 5106 O O . TYR B 1 270 ? 4.594 -2.264 10.156 1 81.5 270 TYR B O 1
ATOM 5114 N N . THR B 1 271 ? 5.633 -0.876 11.539 1 85.62 271 THR B N 1
ATOM 5115 C CA . THR B 1 271 ? 5.531 0.194 10.555 1 85.62 271 THR B CA 1
ATOM 5116 C C . THR B 1 271 ? 6.285 -0.17 9.273 1 85.62 271 THR B C 1
ATOM 5118 O O . THR B 1 271 ? 5.746 -0.05 8.172 1 85.62 271 THR B O 1
ATOM 5121 N N . ALA B 1 272 ? 7.531 -0.669 9.453 1 88.12 272 ALA B N 1
ATOM 5122 C CA . ALA B 1 272 ? 8.328 -1.021 8.281 1 88.12 272 ALA B CA 1
ATOM 5123 C C . ALA B 1 272 ? 7.742 -2.232 7.562 1 88.12 272 ALA B C 1
ATOM 5125 O O . ALA B 1 272 ? 7.727 -2.279 6.328 1 88.12 272 ALA B O 1
ATOM 5126 N N . TYR B 1 273 ? 7.312 -3.152 8.344 1 87.88 273 TYR B N 1
ATOM 5127 C CA . TYR B 1 273 ? 6.707 -4.344 7.762 1 87.88 273 TYR B CA 1
ATOM 5128 C C . TYR B 1 273 ? 5.43 -3.99 7.008 1 87.88 273 TYR B C 1
ATOM 5130 O O . TYR B 1 273 ? 5.219 -4.461 5.887 1 87.88 273 TYR B O 1
ATOM 5138 N N . SER B 1 274 ? 4.605 -3.174 7.598 1 88.75 274 SER B N 1
ATOM 5139 C CA . SER B 1 274 ? 3.398 -2.703 6.922 1 88.75 274 SER B CA 1
ATOM 5140 C C . SER B 1 274 ? 3.738 -1.95 5.641 1 88.75 274 SER B C 1
ATOM 5142 O O . SER B 1 274 ? 3.139 -2.197 4.594 1 88.75 274 SER B O 1
ATOM 5144 N N . ALA B 1 275 ? 4.707 -1.11 5.723 1 91.81 275 ALA B N 1
ATOM 5145 C CA . ALA B 1 275 ? 5.117 -0.339 4.555 1 91.81 275 ALA B CA 1
ATOM 5146 C C . ALA B 1 275 ? 5.59 -1.257 3.43 1 91.81 275 ALA B C 1
ATOM 5148 O O . ALA B 1 275 ? 5.223 -1.064 2.268 1 91.81 275 ALA B O 1
ATOM 5149 N N . SER B 1 276 ? 6.379 -2.229 3.787 1 93.31 276 SER B N 1
ATOM 5150 C CA . SER B 1 276 ? 6.914 -3.146 2.785 1 93.31 276 SER B CA 1
ATOM 5151 C C . SER B 1 276 ? 5.797 -3.947 2.121 1 93.31 276 SER B C 1
ATOM 5153 O O . SER B 1 276 ? 5.793 -4.121 0.901 1 93.31 276 SER B O 1
ATOM 5155 N N . ASN B 1 277 ? 4.895 -4.426 2.93 1 92.62 277 ASN B N 1
ATOM 5156 C CA . ASN B 1 277 ? 3.809 -5.246 2.398 1 92.62 277 ASN B CA 1
ATOM 5157 C C . ASN B 1 277 ? 2.842 -4.418 1.556 1 92.62 277 ASN B C 1
ATOM 5159 O O . ASN B 1 277 ? 2.33 -4.898 0.542 1 92.62 277 ASN B O 1
ATOM 5163 N N . PHE B 1 278 ? 2.561 -3.201 1.948 1 93 278 PHE B N 1
ATOM 5164 C CA . PHE B 1 278 ? 1.789 -2.303 1.098 1 93 278 PHE B CA 1
ATOM 5165 C C . PHE B 1 278 ? 2.531 -2.016 -0.201 1 93 278 PHE B C 1
ATOM 5167 O O . PHE B 1 278 ? 1.917 -1.917 -1.266 1 93 278 PHE B O 1
ATOM 5174 N N . GLY B 1 279 ? 3.787 -1.846 -0.045 1 94.31 279 GLY B N 1
ATOM 5175 C CA . GLY B 1 279 ? 4.602 -1.656 -1.233 1 94.31 279 GLY B CA 1
ATOM 5176 C C . GLY B 1 279 ? 4.488 -2.799 -2.225 1 94.31 279 GLY B C 1
ATOM 5177 O O . GLY B 1 279 ? 4.449 -2.574 -3.438 1 94.31 279 GLY B O 1
ATOM 5178 N N . LEU B 1 280 ? 4.414 -3.986 -1.714 1 95.75 280 LEU B N 1
ATOM 5179 C CA . LEU B 1 280 ? 4.234 -5.152 -2.572 1 95.75 280 LEU B CA 1
ATOM 5180 C C . LEU B 1 280 ? 2.914 -5.07 -3.332 1 95.75 280 LEU B C 1
ATOM 5182 O O . LEU B 1 280 ? 2.832 -5.492 -4.488 1 95.75 280 LEU B O 1
ATOM 5186 N N . ARG B 1 281 ? 1.933 -4.602 -2.654 1 93.5 281 ARG B N 1
ATOM 5187 C CA . ARG B 1 281 ? 0.645 -4.449 -3.322 1 93.5 281 ARG B CA 1
ATOM 5188 C C . ARG B 1 281 ? 0.739 -3.455 -4.477 1 93.5 281 ARG B C 1
ATOM 5190 O O . ARG B 1 281 ? 0.224 -3.709 -5.566 1 93.5 281 ARG B O 1
ATOM 5197 N N . GLY B 1 282 ? 1.327 -2.295 -4.219 1 92.5 282 GLY B N 1
ATOM 5198 C CA . GLY B 1 282 ? 1.534 -1.326 -5.285 1 92.5 282 GLY B CA 1
ATOM 5199 C C . GLY B 1 282 ? 2.318 -1.886 -6.453 1 92.5 282 GLY B C 1
ATOM 5200 O O . GLY B 1 282 ? 1.952 -1.673 -7.613 1 92.5 282 GLY B O 1
ATOM 5201 N N . LEU B 1 283 ? 3.338 -2.598 -6.125 1 93.19 283 LEU B N 1
ATOM 5202 C CA . LEU B 1 283 ? 4.148 -3.262 -7.141 1 93.19 283 LEU B CA 1
ATOM 5203 C C . LEU B 1 283 ? 3.305 -4.23 -7.965 1 93.19 283 LEU B C 1
ATOM 5205 O O . LEU B 1 283 ? 3.365 -4.219 -9.195 1 93.19 283 LEU B O 1
ATOM 5209 N N . ALA B 1 284 ? 2.516 -5.004 -7.324 1 94.81 284 ALA B N 1
ATOM 5210 C CA . ALA B 1 284 ? 1.714 -6.035 -7.98 1 94.81 284 ALA B CA 1
ATOM 5211 C C . ALA B 1 284 ? 0.684 -5.414 -8.922 1 94.81 284 ALA B C 1
ATOM 5213 O O . ALA B 1 284 ? 0.502 -5.879 -10.047 1 94.81 284 ALA B O 1
ATOM 5214 N N . GLU B 1 285 ? 0.018 -4.395 -8.445 1 91 285 GLU B N 1
ATOM 5215 C CA . GLU B 1 285 ? -1.004 -3.75 -9.266 1 91 285 GLU B CA 1
ATOM 5216 C C . GLU B 1 285 ? -0.398 -3.141 -10.523 1 91 285 GLU B C 1
ATOM 5218 O O . GLU B 1 285 ? -0.933 -3.312 -11.625 1 91 285 GLU B O 1
ATOM 5223 N N . ALA B 1 286 ? 0.691 -2.426 -10.367 1 88.56 286 ALA B N 1
ATOM 5224 C CA . ALA B 1 286 ? 1.358 -1.818 -11.523 1 88.56 286 ALA B CA 1
ATOM 5225 C C . ALA B 1 286 ? 1.905 -2.885 -12.461 1 88.56 286 ALA B C 1
ATOM 5227 O O . ALA B 1 286 ? 1.789 -2.762 -13.688 1 88.56 286 ALA B O 1
ATOM 5228 N N . LEU B 1 287 ? 2.443 -3.871 -11.891 1 91.31 287 LEU B N 1
ATOM 5229 C CA . LEU B 1 287 ? 3.031 -4.957 -12.664 1 91.31 287 LEU B CA 1
ATOM 5230 C C . LEU B 1 287 ? 1.967 -5.676 -13.492 1 91.31 287 LEU B C 1
ATOM 5232 O O . LEU B 1 287 ? 2.205 -6.035 -14.641 1 91.31 287 LEU B O 1
ATOM 5236 N N . GLN B 1 288 ? 0.815 -5.965 -12.867 1 92.56 288 GLN B N 1
ATOM 5237 C CA . GLN B 1 288 ? -0.255 -6.668 -13.562 1 92.56 288 GLN B CA 1
ATOM 5238 C C . GLN B 1 288 ? -0.643 -5.938 -14.852 1 92.56 288 GLN B C 1
ATOM 5240 O O . GLN B 1 288 ? -0.911 -6.574 -15.875 1 92.56 288 GLN B O 1
ATOM 5245 N N . GLN B 1 289 ? -0.681 -4.688 -14.812 1 84.56 289 GLN B N 1
ATOM 5246 C CA . GLN B 1 289 ? -1.022 -3.896 -15.984 1 84.56 289 GLN B CA 1
ATOM 5247 C C . GLN B 1 289 ? 0.024 -4.066 -17.078 1 84.56 289 GLN B C 1
ATOM 5249 O O . GLN B 1 289 ? -0.31 -4.07 -18.266 1 84.56 289 GLN B O 1
ATOM 5254 N N . LYS B 1 290 ? 1.187 -4.254 -16.656 1 83.12 290 LYS B N 1
ATOM 5255 C CA . LYS B 1 290 ? 2.299 -4.336 -17.594 1 83.12 290 LYS B CA 1
ATOM 5256 C C . LYS B 1 290 ? 2.369 -5.715 -18.25 1 83.12 290 LYS B C 1
ATOM 5258 O O . LYS B 1 290 ? 2.645 -5.828 -19.438 1 83.12 290 LYS B O 1
ATOM 5263 N N . VAL B 1 291 ? 2.029 -6.711 -17.531 1 90.81 291 VAL B N 1
ATOM 5264 C CA . VAL B 1 291 ? 2.426 -8.039 -17.984 1 90.81 291 VAL B CA 1
ATOM 5265 C C . VAL B 1 291 ? 1.201 -8.797 -18.5 1 90.81 291 VAL B C 1
ATOM 5267 O O . VAL B 1 291 ? 1.322 -9.914 -19 1 90.81 291 VAL B O 1
ATOM 5270 N N . ILE B 1 292 ? 0.051 -8.242 -18.406 1 89.19 292 ILE B N 1
ATOM 5271 C CA . ILE B 1 292 ? -1.165 -8.945 -18.797 1 89.19 292 ILE B CA 1
ATOM 5272 C C . ILE B 1 292 ? -1.123 -9.258 -20.297 1 89.19 292 ILE B C 1
ATOM 5274 O O . ILE B 1 292 ? -1.627 -10.289 -20.734 1 89.19 292 ILE B O 1
ATOM 5278 N N . GLU B 1 293 ? -0.502 -8.414 -21.062 1 85.12 293 GLU B N 1
ATOM 5279 C CA . GLU B 1 293 ? -0.404 -8.625 -22.516 1 85.12 293 GLU B CA 1
ATOM 5280 C C . GLU B 1 293 ? 0.49 -9.812 -22.844 1 85.12 293 GLU B C 1
ATOM 5282 O O . GLU B 1 293 ? 0.363 -10.422 -23.906 1 85.12 293 GLU B O 1
ATOM 5287 N N . ASP B 1 294 ? 1.353 -10.141 -21.969 1 90.06 294 ASP B N 1
ATOM 5288 C CA . ASP B 1 294 ? 2.242 -11.281 -22.125 1 90.06 294 ASP B CA 1
ATOM 5289 C C . ASP B 1 294 ? 1.632 -12.547 -21.531 1 90.06 294 ASP B C 1
ATOM 5291 O O . ASP B 1 294 ? 2.324 -13.547 -21.344 1 90.06 294 ASP B O 1
ATOM 5295 N N . ASN B 1 295 ? 0.381 -12.492 -21.141 1 93.94 295 ASN B N 1
ATOM 5296 C CA . ASN B 1 295 ? -0.34 -13.609 -20.547 1 93.94 295 ASN B CA 1
ATOM 5297 C C . ASN B 1 295 ? 0.304 -14.062 -19.25 1 93.94 295 ASN B C 1
ATOM 5299 O O . ASN B 1 295 ? 0.425 -15.258 -18.984 1 93.94 295 ASN B O 1
ATOM 5303 N N . ILE B 1 296 ? 0.813 -13.117 -18.547 1 95.44 296 ILE B N 1
ATOM 5304 C CA . ILE B 1 296 ? 1.344 -13.344 -17.203 1 95.44 296 ILE B CA 1
ATOM 5305 C C . ILE B 1 296 ? 0.388 -12.758 -16.172 1 95.44 296 ILE B C 1
ATOM 5307 O O . ILE B 1 296 ? -0.023 -11.594 -16.281 1 95.44 296 ILE B O 1
ATOM 5311 N N . HIS B 1 297 ? 0.009 -13.539 -15.195 1 96.69 297 HIS B N 1
ATOM 5312 C CA . HIS B 1 297 ? -0.999 -13.164 -14.211 1 96.69 297 HIS B CA 1
ATOM 5313 C C . HIS B 1 297 ? -0.386 -13.023 -12.82 1 96.69 297 HIS B C 1
ATOM 5315 O O . HIS B 1 297 ? 0.313 -13.93 -12.352 1 96.69 297 HIS B O 1
ATOM 5321 N N . VAL B 1 298 ? -0.687 -11.891 -12.172 1 97.25 298 VAL B N 1
ATOM 5322 C CA . VAL B 1 298 ? -0.069 -11.547 -10.891 1 97.25 298 VAL B CA 1
ATOM 5323 C C . VAL B 1 298 ? -1.045 -11.836 -9.75 1 97.25 298 VAL B C 1
ATOM 5325 O O . VAL B 1 298 ? -2.236 -11.539 -9.859 1 97.25 298 VAL B O 1
ATOM 5328 N N . SER B 1 299 ? -0.534 -12.445 -8.672 1 97.81 299 SER B N 1
ATOM 5329 C CA . SER B 1 299 ? -1.32 -12.734 -7.477 1 97.81 299 SER B CA 1
ATOM 5330 C C . SER B 1 299 ? -0.638 -12.195 -6.223 1 97.81 299 SER B C 1
ATOM 5332 O O . SER B 1 299 ? 0.592 -12.148 -6.152 1 97.81 299 SER B O 1
ATOM 5334 N N . LEU B 1 300 ? -1.464 -11.766 -5.344 1 96.75 300 LEU B N 1
ATOM 5335 C CA . LEU B 1 300 ? -1.03 -11.383 -4.004 1 96.75 300 LEU B CA 1
ATOM 5336 C C . LEU B 1 300 ? -1.66 -12.289 -2.953 1 96.75 300 LEU B C 1
ATOM 5338 O O . LEU B 1 300 ? -2.883 -12.438 -2.904 1 96.75 300 LEU B O 1
ATOM 5342 N N . MET B 1 301 ? -0.812 -12.891 -2.137 1 95.81 301 MET B N 1
ATOM 5343 C CA . MET B 1 301 ? -1.299 -13.719 -1.041 1 95.81 301 MET B CA 1
ATOM 5344 C C . MET B 1 301 ? -1.317 -12.945 0.269 1 95.81 301 MET B C 1
ATOM 5346 O O . MET B 1 301 ? -0.385 -12.188 0.562 1 95.81 301 MET B O 1
ATOM 5350 N N . PHE B 1 302 ? -2.361 -13.156 0.988 1 93.44 302 PHE B N 1
ATOM 5351 C CA . PHE B 1 302 ? -2.496 -12.461 2.262 1 93.44 302 PHE B CA 1
ATOM 5352 C C . PHE B 1 302 ? -2.676 -13.453 3.404 1 93.44 302 PHE B C 1
ATOM 5354 O O . PHE B 1 302 ? -3.736 -13.492 4.031 1 93.44 302 PHE B O 1
ATOM 5361 N N . PRO B 1 303 ? -1.632 -14.117 3.738 1 91.31 303 PRO B N 1
ATOM 5362 C CA . PRO B 1 303 ? -1.731 -15.039 4.867 1 91.31 303 PRO B CA 1
ATOM 5363 C C . PRO B 1 303 ? -1.796 -14.328 6.215 1 91.31 303 PRO B C 1
ATOM 5365 O O . PRO B 1 303 ? -1.28 -13.219 6.352 1 91.31 303 PRO B O 1
ATOM 5368 N N . PRO B 1 304 ? -2.525 -14.977 7.137 1 87.5 304 PRO B N 1
ATOM 5369 C CA . PRO B 1 304 ? -2.404 -14.539 8.531 1 87.5 304 PRO B CA 1
ATOM 5370 C C . PRO B 1 304 ? -1.109 -15.016 9.188 1 87.5 304 PRO B C 1
ATOM 5372 O O . PRO B 1 304 ? -0.199 -15.484 8.492 1 87.5 304 PRO B O 1
ATOM 5375 N N . ASP B 1 305 ? -1.017 -14.773 10.461 1 83.19 305 ASP B N 1
ATOM 5376 C CA . ASP B 1 305 ? 0.084 -15.414 11.18 1 83.19 305 ASP B CA 1
ATOM 5377 C C . ASP B 1 305 ? 0.134 -16.906 10.883 1 83.19 305 ASP B C 1
ATOM 5379 O O . ASP B 1 305 ? -0.883 -17.594 10.977 1 83.19 305 ASP B O 1
ATOM 5383 N N . THR B 1 306 ? 1.253 -17.281 10.414 1 85.44 306 THR B N 1
ATOM 5384 C CA . THR B 1 306 ? 1.445 -18.672 10.008 1 85.44 306 THR B CA 1
ATOM 5385 C C . THR B 1 306 ? 2.555 -19.328 10.828 1 85.44 306 THR B C 1
ATOM 5387 O O . THR B 1 306 ? 3.561 -18.688 11.141 1 85.44 306 THR B O 1
ATOM 5390 N N . GLU B 1 307 ? 2.328 -20.562 11.141 1 85 307 GLU B N 1
ATOM 5391 C CA . GLU B 1 307 ? 3.318 -21.312 11.914 1 85 307 GLU B CA 1
ATOM 5392 C C . GLU B 1 307 ? 4.59 -21.547 11.102 1 85 307 GLU B C 1
ATOM 5394 O O . GLU B 1 307 ? 4.691 -22.531 10.367 1 85 307 GLU B O 1
ATOM 5399 N N . THR B 1 308 ? 5.523 -20.641 11.305 1 84.25 308 THR B N 1
ATOM 5400 C CA . THR B 1 308 ? 6.82 -20.688 10.633 1 84.25 308 THR B CA 1
ATOM 5401 C C . THR B 1 308 ? 7.941 -20.312 11.602 1 84.25 308 THR B C 1
ATOM 5403 O O . THR B 1 308 ? 7.688 -19.734 12.656 1 84.25 308 THR B O 1
ATOM 5406 N N . PRO B 1 309 ? 9.148 -20.734 11.273 1 77.56 309 PRO B N 1
ATOM 5407 C CA . PRO B 1 309 ? 10.273 -20.312 12.109 1 77.56 309 PRO B CA 1
ATOM 5408 C C . PRO B 1 309 ? 10.352 -18.797 12.266 1 77.56 309 PRO B C 1
ATOM 5410 O O . PRO B 1 309 ? 10.703 -18.297 13.336 1 77.56 309 PRO B O 1
ATOM 5413 N N . ASN B 1 310 ? 9.961 -18.031 11.25 1 76.06 310 ASN B N 1
ATOM 5414 C CA . ASN B 1 310 ? 9.992 -16.578 11.297 1 76.06 310 ASN B CA 1
ATOM 5415 C C . ASN B 1 310 ? 9 -16.031 12.32 1 76.06 310 ASN B C 1
ATOM 5417 O O . ASN B 1 310 ? 9.305 -15.062 13.031 1 76.06 310 ASN B O 1
ATOM 5421 N N . LEU B 1 311 ? 7.844 -16.594 12.352 1 76.81 311 LEU B N 1
ATOM 5422 C CA . LEU B 1 311 ? 6.836 -16.125 13.305 1 76.81 311 LEU B CA 1
ATOM 5423 C C . LEU B 1 311 ? 7.293 -16.375 14.734 1 76.81 311 LEU B C 1
ATOM 5425 O O . LEU B 1 311 ? 7.062 -15.539 15.617 1 76.81 311 LEU B O 1
ATOM 5429 N N . LYS B 1 312 ? 7.883 -17.531 14.953 1 75.88 312 LYS B N 1
ATOM 5430 C CA . LYS B 1 312 ? 8.367 -17.859 16.281 1 75.88 312 LYS B CA 1
ATOM 5431 C C . LYS B 1 312 ? 9.367 -16.812 16.781 1 75.88 312 LYS B C 1
ATOM 5433 O O . LYS B 1 312 ? 9.289 -16.359 17.922 1 75.88 312 LYS B O 1
ATOM 5438 N N . LYS B 1 313 ? 10.195 -16.453 15.906 1 74.56 313 LYS B N 1
ATOM 5439 C CA . LYS B 1 313 ? 11.195 -15.438 16.234 1 74.56 313 LYS B CA 1
ATOM 5440 C C . LYS B 1 313 ? 10.531 -14.086 16.5 1 74.56 313 LYS B C 1
ATOM 5442 O O . LYS B 1 313 ? 10.883 -13.398 17.453 1 74.56 313 LYS B O 1
ATOM 5447 N N . ALA B 1 314 ? 9.555 -13.734 15.703 1 72.75 314 ALA B N 1
ATOM 5448 C CA . ALA B 1 314 ? 8.891 -12.438 15.805 1 72.75 314 ALA B CA 1
ATOM 5449 C C . ALA B 1 314 ? 8.062 -12.352 17.078 1 72.75 314 ALA B C 1
ATOM 5451 O O . ALA B 1 314 ? 7.996 -11.297 17.719 1 72.75 314 ALA B O 1
ATOM 5452 N N . LYS B 1 315 ? 7.398 -13.406 17.453 1 73.31 315 LYS B N 1
ATOM 5453 C CA . LYS B 1 315 ? 6.516 -13.414 18.609 1 73.31 315 LYS B CA 1
ATOM 5454 C C . LYS B 1 315 ? 7.297 -13.18 19.891 1 73.31 315 LYS B C 1
ATOM 5456 O O . LYS B 1 315 ? 6.766 -12.625 20.859 1 73.31 315 LYS B O 1
ATOM 5461 N N . SER B 1 316 ? 8.547 -13.547 19.844 1 73.94 316 SER B N 1
ATOM 5462 C CA . SER B 1 316 ? 9.359 -13.391 21.047 1 73.94 316 SER B CA 1
ATOM 5463 C C . SER B 1 316 ? 9.664 -11.922 21.328 1 73.94 316 SER B C 1
ATOM 5465 O O . SER B 1 316 ? 9.891 -11.531 22.469 1 73.94 316 SER B O 1
ATOM 5467 N N . THR B 1 317 ? 9.547 -11.039 20.297 1 71.56 317 THR B N 1
ATOM 5468 C CA . THR B 1 317 ? 9.891 -9.625 20.453 1 71.56 317 THR B CA 1
ATOM 5469 C C . THR B 1 317 ? 8.664 -8.75 20.25 1 71.56 317 THR B C 1
ATOM 5471 O O . THR B 1 317 ? 8.766 -7.52 20.25 1 71.56 317 THR B O 1
ATOM 5474 N N . MET B 1 318 ? 7.555 -9.32 20.109 1 74.31 318 MET B N 1
ATOM 5475 C CA . MET B 1 318 ? 6.332 -8.586 19.812 1 74.31 318 MET B CA 1
ATOM 5476 C C . MET B 1 318 ? 5.852 -7.801 21.031 1 74.31 318 MET B C 1
ATOM 5478 O O . MET B 1 318 ? 5.785 -8.344 22.125 1 74.31 318 MET B O 1
ATOM 5482 N N . PRO B 1 319 ? 5.574 -6.531 20.719 1 70.88 319 PRO B N 1
ATOM 5483 C CA . PRO B 1 319 ? 5 -5.758 21.828 1 70.88 319 PRO B CA 1
ATOM 5484 C C . PRO B 1 319 ? 3.674 -6.328 22.328 1 70.88 319 PRO B C 1
ATOM 5486 O O . PRO B 1 319 ? 2.902 -6.879 21.531 1 70.88 319 PRO B O 1
ATOM 5489 N N . GLU B 1 320 ? 3.48 -6.184 23.656 1 70.31 320 GLU B N 1
ATOM 5490 C CA . GLU B 1 320 ? 2.27 -6.699 24.281 1 70.31 320 GLU B CA 1
ATOM 5491 C C . GLU B 1 320 ? 1.019 -6.102 23.641 1 70.31 320 GLU B C 1
ATOM 5493 O O . GLU B 1 320 ? 0.029 -6.805 23.422 1 70.31 320 GLU B O 1
ATOM 5498 N N . LEU B 1 321 ? 1.114 -4.84 23.312 1 67.06 321 LEU B N 1
ATOM 5499 C CA . LEU B 1 321 ? -0.032 -4.164 22.719 1 67.06 321 LEU B CA 1
ATOM 5500 C C . LEU B 1 321 ? -0.379 -4.777 21.359 1 67.06 321 LEU B C 1
ATOM 5502 O O . LEU B 1 321 ? -1.556 -4.93 21.031 1 67.06 321 LEU B O 1
ATOM 5506 N N . THR B 1 322 ? 0.613 -5.129 20.625 1 70.38 322 THR B N 1
ATOM 5507 C CA . THR B 1 322 ? 0.405 -5.746 19.312 1 70.38 322 THR B CA 1
ATOM 5508 C C . THR B 1 322 ? -0.259 -7.113 19.469 1 70.38 322 THR B C 1
ATOM 5510 O O . THR B 1 322 ? -1.122 -7.48 18.656 1 70.38 322 THR B O 1
ATOM 5513 N N . LYS B 1 323 ? 0.182 -7.793 20.5 1 69.81 323 LYS B N 1
ATOM 5514 C CA . LYS B 1 323 ? -0.412 -9.102 20.766 1 69.81 323 LYS B CA 1
ATOM 5515 C C . LYS B 1 323 ? -1.909 -8.977 21.031 1 69.81 323 LYS B C 1
ATOM 5517 O O . LYS B 1 323 ? -2.695 -9.812 20.578 1 69.81 323 LYS B O 1
ATOM 5522 N N . ILE B 1 324 ? -2.242 -7.938 21.719 1 65.81 324 ILE B N 1
ATOM 5523 C CA . ILE B 1 324 ? -3.635 -7.703 22.078 1 65.81 324 ILE B CA 1
ATOM 5524 C C . ILE B 1 324 ? -4.441 -7.332 20.844 1 65.81 324 ILE B C 1
ATOM 5526 O O . ILE B 1 324 ? -5.562 -7.809 20.656 1 65.81 324 ILE B O 1
ATOM 5530 N N . ILE B 1 325 ? -3.877 -6.555 20 1 64.44 325 ILE B N 1
ATOM 5531 C CA . ILE B 1 325 ? -4.559 -6.051 18.812 1 64.44 325 ILE B CA 1
ATOM 5532 C C . ILE B 1 325 ? -4.793 -7.195 17.828 1 64.44 325 ILE B C 1
ATOM 5534 O O . ILE B 1 325 ? -5.883 -7.324 17.266 1 64.44 325 ILE B O 1
ATOM 5538 N N . ILE B 1 326 ? -3.719 -7.91 17.578 1 64.12 326 ILE B N 1
ATOM 5539 C CA . ILE B 1 326 ? -3.814 -8.992 16.609 1 64.12 326 ILE B CA 1
ATOM 5540 C C . ILE B 1 326 ? -4.668 -10.125 17.172 1 64.12 326 ILE B C 1
ATOM 5542 O O . ILE B 1 326 ? -5.34 -10.836 16.422 1 64.12 326 ILE B O 1
ATOM 5546 N N . GLY B 1 327 ? -4.91 -10.039 18.406 1 58.09 327 GLY B N 1
ATOM 5547 C CA . GLY B 1 327 ? -5.594 -11.164 19.031 1 58.09 327 GLY B CA 1
ATOM 5548 C C . GLY B 1 327 ? -4.871 -12.484 18.844 1 58.09 327 GLY B C 1
ATOM 5549 O O . GLY B 1 327 ? -3.904 -12.562 18.078 1 58.09 327 GLY B O 1
ATOM 5550 N N . SER B 1 328 ? -4.902 -13.398 19.734 1 55.56 328 SER B N 1
ATOM 5551 C CA . SER B 1 328 ? -4.184 -14.664 19.719 1 55.56 328 SER B CA 1
ATOM 5552 C C . SER B 1 328 ? -4.844 -15.656 18.766 1 55.56 328 SER B C 1
ATOM 5554 O O . SER B 1 328 ? -5.402 -16.672 19.203 1 55.56 328 SER B O 1
ATOM 5556 N N . PRO B 1 329 ? -4.977 -15.195 17.484 1 61.72 329 PRO B N 1
ATOM 5557 C CA . PRO B 1 329 ? -5.539 -16.297 16.688 1 61.72 329 PRO B CA 1
ATOM 5558 C C . PRO B 1 329 ? -4.543 -17.422 16.469 1 61.72 329 PRO B C 1
ATOM 5560 O O . PRO B 1 329 ? -3.332 -17.203 16.5 1 61.72 329 PRO B O 1
ATOM 5563 N N . VAL B 1 330 ? -4.941 -18.625 16.641 1 68 330 VAL B N 1
ATOM 5564 C CA . VAL B 1 330 ? -4.152 -19.797 16.25 1 68 330 VAL B CA 1
ATOM 5565 C C . VAL B 1 330 ? -3.547 -19.594 14.875 1 68 330 VAL B C 1
ATOM 5567 O O . VAL B 1 330 ? -4.266 -19.312 13.906 1 68 330 VAL B O 1
ATOM 5570 N N . PRO B 1 331 ? -2.211 -19.516 14.914 1 84.5 331 PRO B N 1
ATOM 5571 C CA . PRO B 1 331 ? -1.562 -19.375 13.609 1 84.5 331 PRO B CA 1
ATOM 5572 C C . PRO B 1 331 ? -1.993 -20.453 12.609 1 84.5 331 PRO B C 1
ATOM 5574 O O . PRO B 1 331 ? -2.271 -21.594 13.008 1 84.5 331 PRO B O 1
ATOM 5577 N N . MET B 1 332 ? -2.094 -20.094 11.406 1 88.94 332 MET B N 1
ATOM 5578 C CA . MET B 1 332 ? -2.422 -21.047 10.344 1 88.94 332 MET B CA 1
ATOM 5579 C C . MET B 1 332 ? -1.224 -21.922 10.008 1 88.94 332 MET B C 1
ATOM 5581 O O . MET B 1 332 ? -0.076 -21.5 10.172 1 88.94 332 MET B O 1
ATOM 5585 N N . LYS B 1 333 ? -1.515 -23.156 9.609 1 92.69 333 LYS B N 1
ATOM 5586 C CA . LYS B 1 333 ? -0.436 -24.047 9.211 1 92.69 333 LYS B CA 1
ATOM 5587 C C . LYS B 1 333 ? 0.103 -23.672 7.832 1 92.69 333 LYS B C 1
ATOM 5589 O O . LYS B 1 333 ? -0.66 -23.281 6.945 1 92.69 333 LYS B O 1
ATOM 5594 N N . ALA B 1 334 ? 1.412 -23.875 7.668 1 94.81 334 ALA B N 1
ATOM 5595 C CA . ALA B 1 334 ? 2.07 -23.547 6.406 1 94.81 334 ALA B CA 1
ATOM 5596 C C . ALA B 1 334 ? 1.456 -24.312 5.246 1 94.81 334 ALA B C 1
ATOM 5598 O O . ALA B 1 334 ? 1.283 -23.766 4.152 1 94.81 334 ALA B O 1
ATOM 5599 N N . ASP B 1 335 ? 1.059 -25.531 5.504 1 95.69 335 ASP B N 1
ATOM 5600 C CA . ASP B 1 335 ? 0.49 -26.375 4.461 1 95.69 335 ASP B CA 1
ATOM 5601 C C . ASP B 1 335 ? -0.859 -25.844 3.99 1 95.69 335 ASP B C 1
ATOM 5603 O O . ASP B 1 335 ? -1.196 -25.938 2.809 1 95.69 335 ASP B O 1
ATOM 5607 N N . GLU B 1 336 ? -1.625 -25.312 4.883 1 95.31 336 GLU B N 1
ATOM 5608 C CA . GLU B 1 336 ? -2.922 -24.75 4.527 1 95.31 336 GLU B CA 1
ATOM 5609 C C . GLU B 1 336 ? -2.762 -23.484 3.688 1 95.31 336 GLU B C 1
ATOM 5611 O O . GLU B 1 336 ? -3.496 -23.281 2.719 1 95.31 336 GLU B O 1
ATOM 5616 N N . VAL B 1 337 ? -1.833 -22.672 4.117 1 95.75 337 VAL B N 1
ATOM 5617 C CA . VAL B 1 337 ? -1.543 -21.453 3.357 1 95.75 337 VAL B CA 1
ATOM 5618 C C . VAL B 1 337 ? -1.056 -21.828 1.959 1 95.75 337 VAL B C 1
ATOM 5620 O O . VAL B 1 337 ? -1.464 -21.219 0.968 1 95.75 337 VAL B O 1
ATOM 5623 N N . ALA B 1 338 ? -0.219 -22.844 1.887 1 97.56 338 ALA B N 1
ATOM 5624 C CA . ALA B 1 338 ? 0.322 -23.297 0.611 1 97.56 338 ALA B CA 1
ATOM 5625 C C . ALA B 1 338 ? -0.791 -23.781 -0.314 1 97.56 338 ALA B C 1
ATOM 5627 O O . ALA B 1 338 ? -0.77 -23.516 -1.517 1 97.56 338 ALA B O 1
ATOM 5628 N N . LYS B 1 339 ? -1.711 -24.5 0.236 1 97.44 339 LYS B N 1
ATOM 5629 C CA . LYS B 1 339 ? -2.842 -25 -0.543 1 97.44 339 LYS B CA 1
ATOM 5630 C C . LYS B 1 339 ? -3.643 -23.844 -1.146 1 97.44 339 LYS B C 1
ATOM 5632 O O . LYS B 1 339 ? -3.934 -23.844 -2.344 1 97.44 339 LYS B O 1
ATOM 5637 N N . LYS B 1 340 ? -3.984 -22.906 -0.308 1 96.19 340 LYS B N 1
ATOM 5638 C CA . LYS B 1 340 ? -4.742 -21.734 -0.771 1 96.19 340 LYS B CA 1
ATOM 5639 C C . LYS B 1 340 ? -3.959 -20.953 -1.814 1 96.19 340 LYS B C 1
ATOM 5641 O O . LYS B 1 340 ? -4.531 -20.453 -2.783 1 96.19 340 LYS B O 1
ATOM 5646 N N . THR B 1 341 ? -2.674 -20.828 -1.566 1 97.12 341 THR B N 1
ATOM 5647 C CA . THR B 1 341 ? -1.801 -20.094 -2.479 1 97.12 341 THR B CA 1
ATOM 5648 C C . THR B 1 341 ? -1.799 -20.75 -3.861 1 97.12 341 THR B C 1
ATOM 5650 O O . THR B 1 341 ? -2.018 -20.062 -4.867 1 97.12 341 THR B O 1
ATOM 5653 N N . LEU B 1 342 ? -1.594 -22.078 -3.934 1 98 342 LEU B N 1
ATOM 5654 C CA . LEU B 1 342 ? -1.52 -22.75 -5.219 1 98 342 LEU B CA 1
ATOM 5655 C C . LEU B 1 342 ? -2.869 -22.734 -5.93 1 98 342 LEU B C 1
ATOM 5657 O O . LEU B 1 342 ? -2.93 -22.594 -7.152 1 98 342 LEU B O 1
ATOM 5661 N N . GLU B 1 343 ? -3.941 -22.891 -5.188 1 97.38 343 GLU B N 1
ATOM 5662 C CA . GLU B 1 343 ? -5.273 -22.797 -5.777 1 97.38 343 GLU B CA 1
ATOM 5663 C C . GLU B 1 343 ? -5.516 -21.406 -6.367 1 97.38 343 GLU B C 1
ATOM 5665 O O . GLU B 1 343 ? -6.09 -21.281 -7.453 1 97.38 343 GLU B O 1
ATOM 5670 N N . GLY B 1 344 ? -5.125 -20.406 -5.629 1 97.19 344 GLY B N 1
ATOM 5671 C CA . GLY B 1 344 ? -5.262 -19.031 -6.113 1 97.19 344 GLY B CA 1
ATOM 5672 C C . GLY B 1 344 ? -4.426 -18.75 -7.352 1 97.19 344 GLY B C 1
ATOM 5673 O O . GLY B 1 344 ? -4.883 -18.078 -8.273 1 97.19 344 GLY B O 1
ATOM 5674 N N . ILE B 1 345 ? -3.217 -19.281 -7.336 1 97.81 345 ILE B N 1
ATOM 5675 C CA . ILE B 1 345 ? -2.336 -19.125 -8.492 1 97.81 345 ILE B CA 1
ATOM 5676 C C . ILE B 1 345 ? -2.963 -19.797 -9.711 1 97.81 345 ILE B C 1
ATOM 5678 O O . ILE B 1 345 ? -3.016 -19.203 -10.789 1 97.81 345 ILE B O 1
ATOM 5682 N N . LYS B 1 346 ? -3.49 -20.984 -9.547 1 98.12 346 LYS B N 1
ATOM 5683 C CA . LYS B 1 346 ? -4.086 -21.734 -10.641 1 98.12 346 LYS B CA 1
ATOM 5684 C C . LYS B 1 346 ? -5.277 -20.984 -11.242 1 98.12 346 LYS B C 1
ATOM 5686 O O . LYS B 1 346 ? -5.492 -21.031 -12.453 1 98.12 346 LYS B O 1
ATOM 5691 N N . SER B 1 347 ? -5.984 -20.312 -10.383 1 96.5 347 SER B N 1
ATOM 5692 C CA . SER B 1 347 ? -7.172 -19.609 -10.859 1 96.5 347 SER B CA 1
ATOM 5693 C C . SER B 1 347 ? -6.82 -18.219 -11.352 1 96.5 347 SER B C 1
ATOM 5695 O O . SER B 1 347 ? -7.695 -17.469 -11.812 1 96.5 347 SER B O 1
ATOM 5697 N N . GLY B 1 348 ? -5.594 -17.812 -11.234 1 96.38 348 GLY B N 1
ATOM 5698 C CA . GLY B 1 348 ? -5.164 -16.5 -11.672 1 96.38 348 GLY B CA 1
ATOM 5699 C C . GLY B 1 348 ? -5.723 -15.367 -10.82 1 96.38 348 GLY B C 1
ATOM 5700 O O . GLY B 1 348 ? -5.805 -14.227 -11.273 1 96.38 348 GLY B O 1
ATOM 5701 N N . SER B 1 349 ? -6.137 -15.648 -9.578 1 96.12 349 SER B N 1
ATOM 5702 C CA . SER B 1 349 ? -6.715 -14.641 -8.695 1 96.12 349 SER B CA 1
ATOM 5703 C C . SER B 1 349 ? -5.672 -13.617 -8.266 1 96.12 349 SER B C 1
ATOM 5705 O O . SER B 1 349 ? -4.539 -13.977 -7.938 1 96.12 349 SER B O 1
ATOM 5707 N N . PHE B 1 350 ? -6.078 -12.367 -8.305 1 96.62 350 PHE B N 1
ATOM 5708 C CA . PHE B 1 350 ? -5.145 -11.32 -7.895 1 96.62 350 PHE B CA 1
ATOM 5709 C C . PHE B 1 350 ? -5.012 -11.273 -6.379 1 96.62 350 PHE B C 1
ATOM 5711 O O . PHE B 1 350 ? -3.896 -11.25 -5.848 1 96.62 350 PHE B O 1
ATOM 5718 N N . ILE B 1 351 ? -6.121 -11.156 -5.68 1 95.75 351 ILE B N 1
ATOM 5719 C CA . ILE B 1 351 ? -6.148 -11.195 -4.223 1 95.75 351 ILE B CA 1
ATOM 5720 C C . ILE B 1 351 ? -6.52 -12.594 -3.746 1 95.75 351 ILE B C 1
ATOM 5722 O O . ILE B 1 351 ? -7.586 -13.109 -4.09 1 95.75 351 ILE B O 1
ATOM 5726 N N . ILE B 1 352 ? -5.645 -13.188 -2.873 1 95.44 352 ILE B N 1
ATOM 5727 C CA . ILE B 1 352 ? -5.879 -14.539 -2.387 1 95.44 352 ILE B CA 1
ATOM 5728 C C . ILE B 1 352 ? -5.945 -14.539 -0.86 1 95.44 352 ILE B C 1
ATOM 5730 O O . ILE B 1 352 ? -4.91 -14.539 -0.19 1 95.44 352 ILE B O 1
ATOM 5734 N N . PRO B 1 353 ? -7.125 -14.539 -0.36 1 92.38 353 PRO B N 1
ATOM 5735 C CA . PRO B 1 353 ? -7.25 -14.68 1.094 1 92.38 353 PRO B CA 1
ATOM 5736 C C . PRO B 1 353 ? -6.98 -16.094 1.578 1 92.38 353 PRO B C 1
ATOM 5738 O O . PRO B 1 353 ? -7.168 -17.062 0.826 1 92.38 353 PRO B O 1
ATOM 5741 N N . CYS B 1 354 ? -6.582 -16.234 2.783 1 89.62 354 CYS B N 1
ATOM 5742 C CA . CYS B 1 354 ? -6.188 -17.562 3.242 1 89.62 354 CYS B CA 1
ATOM 5743 C C . CYS B 1 354 ? -7.137 -18.078 4.32 1 89.62 354 CYS B C 1
ATOM 5745 O O . CYS B 1 354 ? -7.66 -19.188 4.223 1 89.62 354 CYS B O 1
ATOM 5747 N N . ASN B 1 355 ? -7.371 -17.328 5.344 1 86.31 355 ASN B N 1
ATOM 5748 C CA . ASN B 1 355 ? -8.227 -17.797 6.426 1 86.31 355 ASN B CA 1
ATOM 5749 C C . ASN B 1 355 ? -9.625 -17.188 6.344 1 86.31 355 ASN B C 1
ATOM 5751 O O . ASN B 1 355 ? -9.922 -16.422 5.422 1 86.31 355 ASN B O 1
ATOM 5755 N N . LEU B 1 356 ? -10.445 -17.5 7.246 1 81.19 356 LEU B N 1
ATOM 5756 C CA . LEU B 1 356 ? -11.844 -17.094 7.195 1 81.19 356 LEU B CA 1
ATOM 5757 C C . LEU B 1 356 ? -11.984 -15.586 7.312 1 81.19 356 LEU B C 1
ATOM 5759 O O . LEU B 1 356 ? -12.781 -14.977 6.598 1 81.19 356 LEU B O 1
ATOM 5763 N N . ILE B 1 357 ? -11.266 -15.031 8.141 1 82.31 357 ILE B N 1
ATOM 5764 C CA . ILE B 1 357 ? -11.352 -13.586 8.328 1 82.31 357 ILE B CA 1
ATOM 5765 C C . ILE B 1 357 ? -10.719 -12.867 7.137 1 82.31 357 ILE B C 1
ATOM 5767 O O . ILE B 1 357 ? -10.977 -11.688 6.91 1 82.31 357 ILE B O 1
ATOM 5771 N N . GLY B 1 358 ? -9.891 -13.609 6.398 1 86.81 358 GLY B N 1
ATOM 5772 C CA . GLY B 1 358 ? -9.242 -13.039 5.23 1 86.81 358 GLY B CA 1
ATOM 5773 C C . GLY B 1 358 ? -10.211 -12.641 4.141 1 86.81 358 GLY B C 1
ATOM 5774 O O . GLY B 1 358 ? -9.938 -11.719 3.369 1 86.81 358 GLY B O 1
ATOM 5775 N N . TYR B 1 359 ? -11.344 -13.242 4.07 1 85.88 359 TYR B N 1
ATOM 5776 C CA . TYR B 1 359 ? -12.297 -12.969 3.002 1 85.88 359 TYR B CA 1
ATOM 5777 C C . TYR B 1 359 ? -12.984 -11.625 3.223 1 85.88 359 TYR B C 1
ATOM 5779 O O . TYR B 1 359 ? -12.969 -10.758 2.342 1 85.88 359 TYR B O 1
ATOM 5787 N N . PRO B 1 360 ? -13.508 -11.438 4.41 1 83 360 PRO B N 1
ATOM 5788 C CA . PRO B 1 360 ? -14.055 -10.094 4.641 1 83 360 PRO B CA 1
ATOM 5789 C C . PRO B 1 360 ? -13.008 -8.992 4.484 1 83 360 PRO B C 1
ATOM 5791 O O . PRO B 1 360 ? -13.328 -7.898 4.016 1 83 360 PRO B O 1
ATOM 5794 N N . LEU B 1 361 ? -11.82 -9.305 4.906 1 88.25 361 LEU B N 1
ATOM 5795 C CA . LEU B 1 361 ? -10.75 -8.328 4.75 1 88.25 361 LEU B CA 1
ATOM 5796 C C . LEU B 1 361 ? -10.484 -8.047 3.273 1 88.25 361 LEU B C 1
ATOM 5798 O O . LEU B 1 361 ? -10.219 -6.906 2.891 1 88.25 361 LEU B O 1
ATOM 5802 N N . ALA B 1 362 ? -10.578 -9.102 2.502 1 90.94 362 ALA B N 1
ATOM 5803 C CA . ALA B 1 362 ? -10.406 -8.953 1.06 1 90.94 362 ALA B CA 1
ATOM 5804 C C . ALA B 1 362 ? -11.508 -8.086 0.459 1 90.94 362 ALA B C 1
ATOM 5806 O O . ALA B 1 362 ? -11.266 -7.305 -0.461 1 90.94 362 ALA B O 1
ATOM 5807 N N . PHE B 1 363 ? -12.68 -8.164 1.008 1 90.12 363 PHE B N 1
ATOM 5808 C CA . PHE B 1 363 ? -13.805 -7.383 0.507 1 90.12 363 PHE B CA 1
ATOM 5809 C C . PHE B 1 363 ? -13.695 -5.93 0.951 1 90.12 363 PHE B C 1
ATOM 5811 O O . PHE B 1 363 ? -14.203 -5.031 0.28 1 90.12 363 PHE B O 1
ATOM 5818 N N . ALA B 1 364 ? -13 -5.773 2.004 1 90.69 364 ALA B N 1
ATOM 5819 C CA . ALA B 1 364 ? -12.875 -4.426 2.555 1 90.69 364 ALA B CA 1
ATOM 5820 C C . ALA B 1 364 ? -11.734 -3.666 1.891 1 90.69 364 ALA B C 1
ATOM 5822 O O . ALA B 1 364 ? -11.656 -2.438 1.985 1 90.69 364 ALA B O 1
ATOM 5823 N N . THR B 1 365 ? -10.859 -4.438 1.217 1 92.81 365 THR B N 1
ATOM 5824 C CA . THR B 1 365 ? -9.656 -3.77 0.728 1 92.81 365 THR B CA 1
ATOM 5825 C C . THR B 1 365 ? -9.398 -4.125 -0.733 1 92.81 365 THR B C 1
ATOM 5827 O O . THR B 1 365 ? -8.266 -4.422 -1.113 1 92.81 365 THR B O 1
ATOM 5830 N N . PRO B 1 366 ? -10.406 -4.102 -1.545 1 92.06 366 PRO B N 1
ATOM 5831 C CA . PRO B 1 366 ? -10.117 -4.406 -2.947 1 92.06 366 PRO B CA 1
ATOM 5832 C C . PRO B 1 366 ? -9.391 -3.27 -3.66 1 92.06 366 PRO B C 1
ATOM 5834 O O . PRO B 1 366 ? -8.617 -3.512 -4.594 1 92.06 366 PRO B O 1
ATOM 5837 N N . GLY B 1 367 ? -9.727 -2.045 -3.203 1 90.06 367 GLY B N 1
ATOM 5838 C CA . GLY B 1 367 ? -9.141 -0.902 -3.883 1 90.06 367 GLY B CA 1
ATOM 5839 C C . GLY B 1 367 ? -9.367 -0.919 -5.383 1 90.06 367 GLY B C 1
ATOM 5840 O O . GLY B 1 367 ? -10.492 -1.103 -5.844 1 90.06 367 GLY B O 1
ATOM 5841 N N . VAL B 1 368 ? -8.32 -0.694 -6.129 1 89.88 368 VAL B N 1
ATOM 5842 C CA . VAL B 1 368 ? -8.414 -0.683 -7.586 1 89.88 368 VAL B CA 1
ATOM 5843 C C . VAL B 1 368 ? -7.793 -1.955 -8.156 1 89.88 368 VAL B C 1
ATOM 5845 O O . VAL B 1 368 ? -7.27 -1.95 -9.273 1 89.88 368 VAL B O 1
ATOM 5848 N N . SER B 1 369 ? -7.738 -2.973 -7.355 1 92.25 369 SER B N 1
ATOM 5849 C CA . SER B 1 369 ? -7.191 -4.25 -7.801 1 92.25 369 SER B CA 1
ATOM 5850 C C . SER B 1 369 ? -8.062 -4.879 -8.883 1 92.25 369 SER B C 1
ATOM 5852 O O . SER B 1 369 ? -9.281 -4.691 -8.891 1 92.25 369 SER B O 1
ATOM 5854 N N . PRO B 1 370 ? -7.449 -5.637 -9.75 1 92.81 370 PRO B N 1
ATOM 5855 C CA . PRO B 1 370 ? -8.25 -6.336 -10.758 1 92.81 370 PRO B CA 1
ATOM 5856 C C . PRO B 1 370 ? -9.086 -7.465 -10.164 1 92.81 370 PRO B C 1
ATOM 5858 O O . PRO B 1 370 ? -8.773 -7.973 -9.086 1 92.81 370 PRO B O 1
ATOM 5861 N N . GLN B 1 371 ? -10.219 -7.707 -10.789 1 93.88 371 GLN B N 1
ATOM 5862 C CA . GLN B 1 371 ? -11.117 -8.789 -10.406 1 93.88 371 GLN B CA 1
ATOM 5863 C C . GLN B 1 371 ? -11.625 -9.547 -11.633 1 93.88 371 GLN B C 1
ATOM 5865 O O . GLN B 1 371 ? -12.414 -9.016 -12.422 1 93.88 371 GLN B O 1
ATOM 5870 N N . ARG B 1 372 ? -11.234 -10.781 -11.75 1 94.19 372 ARG B N 1
ATOM 5871 C CA . ARG B 1 372 ? -11.523 -11.539 -12.961 1 94.19 372 ARG B CA 1
ATOM 5872 C C . ARG B 1 372 ? -12.844 -12.289 -12.844 1 94.19 372 ARG B C 1
ATOM 5874 O O . ARG B 1 372 ? -13.492 -12.586 -13.852 1 94.19 372 ARG B O 1
ATOM 5881 N N . SER B 1 373 ? -13.266 -12.625 -11.648 1 93.94 373 SER B N 1
ATOM 5882 C CA . SER B 1 373 ? -14.5 -13.359 -11.414 1 93.94 373 SER B CA 1
ATOM 5883 C C . SER B 1 373 ? -15.695 -12.414 -11.281 1 93.94 373 SER B C 1
ATOM 5885 O O . SER B 1 373 ? -15.75 -11.609 -10.344 1 93.94 373 SER B O 1
ATOM 5887 N N . PHE B 1 374 ? -16.656 -12.586 -12.148 1 94.19 374 PHE B N 1
ATOM 5888 C CA . PHE B 1 374 ? -17.828 -11.719 -12.062 1 94.19 374 PHE B CA 1
ATOM 5889 C C . PHE B 1 374 ? -18.609 -11.992 -10.789 1 94.19 374 PHE B C 1
ATOM 5891 O O . PHE B 1 374 ? -19.25 -11.094 -10.242 1 94.19 374 PHE B O 1
ATOM 5898 N N . LEU B 1 375 ? -18.547 -13.227 -10.312 1 92.69 375 LEU B N 1
ATOM 5899 C CA . LEU B 1 375 ? -19.219 -13.555 -9.062 1 92.69 375 LEU B CA 1
ATOM 5900 C C . LEU B 1 375 ? -18.547 -12.852 -7.887 1 92.69 375 LEU B C 1
ATOM 5902 O O . LEU B 1 375 ? -19.234 -12.281 -7.031 1 92.69 375 LEU B O 1
ATOM 5906 N N . MET B 1 376 ? -17.188 -12.906 -7.883 1 92.56 376 MET B N 1
ATOM 5907 C CA . MET B 1 376 ? -16.469 -12.234 -6.812 1 92.56 376 MET B CA 1
ATOM 5908 C C . MET B 1 376 ? -16.625 -10.719 -6.914 1 92.56 376 MET B C 1
ATOM 5910 O O . MET B 1 376 ? -16.703 -10.031 -5.898 1 92.56 376 MET B O 1
ATOM 5914 N N . ALA B 1 377 ? -16.641 -10.25 -8.156 1 94.69 377 ALA B N 1
ATOM 5915 C CA . ALA B 1 377 ? -16.906 -8.828 -8.367 1 94.69 377 ALA B CA 1
ATOM 5916 C C . ALA B 1 377 ? -18.25 -8.438 -7.766 1 94.69 377 ALA B C 1
ATOM 5918 O O . ALA B 1 377 ? -18.375 -7.375 -7.152 1 94.69 377 ALA B O 1
ATOM 5919 N N . PHE B 1 378 ? -19.25 -9.32 -7.969 1 93.31 378 PHE B N 1
ATOM 5920 C CA . PHE B 1 378 ? -20.562 -9.07 -7.41 1 93.31 378 PHE B CA 1
ATOM 5921 C C . PHE B 1 378 ? -20.516 -9.008 -5.891 1 93.31 378 PHE B C 1
ATOM 5923 O O . PHE B 1 378 ? -21.109 -8.109 -5.281 1 93.31 378 PHE B O 1
ATOM 5930 N N . LEU B 1 379 ? -19.844 -9.867 -5.273 1 91.44 379 LEU B N 1
ATOM 5931 C CA . LEU B 1 379 ? -19.719 -9.875 -3.818 1 91.44 379 LEU B CA 1
ATOM 5932 C C . LEU B 1 379 ? -19 -8.633 -3.324 1 91.44 379 LEU B C 1
ATOM 5934 O O . LEU B 1 379 ? -19.375 -8.055 -2.303 1 91.44 379 LEU B O 1
ATOM 5938 N N . GLU B 1 380 ? -17.938 -8.266 -4.016 1 93 380 GLU B N 1
ATOM 5939 C CA . GLU B 1 380 ? -17.203 -7.055 -3.646 1 93 380 GLU B CA 1
ATOM 5940 C C . GLU B 1 380 ? -18.109 -5.824 -3.689 1 93 380 GLU B C 1
ATOM 5942 O O . GLU B 1 380 ? -18.047 -4.98 -2.795 1 93 380 GLU B O 1
ATOM 5947 N N . VAL B 1 381 ? -18.922 -5.77 -4.723 1 92.19 381 VAL B N 1
ATOM 5948 C CA . VAL B 1 381 ? -19.812 -4.625 -4.891 1 92.19 381 VAL B CA 1
ATOM 5949 C C . VAL B 1 381 ? -20.922 -4.676 -3.846 1 92.19 381 VAL B C 1
ATOM 5951 O O . VAL B 1 381 ? -21.188 -3.684 -3.166 1 92.19 381 VAL B O 1
ATOM 5954 N N . ALA B 1 382 ? -21.484 -5.824 -3.65 1 87.44 382 ALA B N 1
ATOM 5955 C CA . ALA B 1 382 ? -22.656 -5.996 -2.791 1 87.44 382 ALA B CA 1
ATOM 5956 C C . ALA B 1 382 ? -22.281 -5.844 -1.32 1 87.44 382 ALA B C 1
ATOM 5958 O O . ALA B 1 382 ? -23.078 -5.324 -0.524 1 87.44 382 ALA B O 1
ATOM 5959 N N . LEU B 1 383 ? -21.141 -6.281 -0.994 1 90.81 383 LEU B N 1
ATOM 5960 C CA . LEU B 1 383 ? -20.766 -6.328 0.418 1 90.81 383 LEU B CA 1
ATOM 5961 C C . LEU B 1 383 ? -19.859 -5.164 0.782 1 90.81 383 LEU B C 1
ATOM 5963 O O . LEU B 1 383 ? -19.391 -5.062 1.922 1 90.81 383 LEU B O 1
ATOM 5967 N N . ALA B 1 384 ? -19.625 -4.309 -0.144 1 91.06 384 ALA B N 1
ATOM 5968 C CA . ALA B 1 384 ? -18.656 -3.24 0.072 1 91.06 384 ALA B CA 1
ATOM 5969 C C . ALA B 1 384 ? -19.047 -2.375 1.266 1 91.06 384 ALA B C 1
ATOM 5971 O O . ALA B 1 384 ? -18.219 -2.096 2.137 1 91.06 384 ALA B O 1
ATOM 5972 N N . GLY B 1 385 ? -20.266 -1.95 1.33 1 90.5 385 GLY B N 1
ATOM 5973 C CA . GLY B 1 385 ? -20.719 -1.102 2.42 1 90.5 385 GLY B CA 1
ATOM 5974 C C . GLY B 1 385 ? -20.688 -1.79 3.771 1 90.5 385 GLY B C 1
ATOM 5975 O O . GLY B 1 385 ? -20.203 -1.213 4.75 1 90.5 385 GLY B O 1
ATOM 5976 N N . ILE B 1 386 ? -21.109 -3.006 3.771 1 89.81 386 ILE B N 1
ATOM 5977 C CA . ILE B 1 386 ? -21.109 -3.789 5 1 89.81 386 ILE B CA 1
ATOM 5978 C C . ILE B 1 386 ? -19.672 -3.992 5.469 1 89.81 386 ILE B C 1
ATOM 5980 O O . ILE B 1 386 ? -19.375 -3.906 6.668 1 89.81 386 ILE B O 1
ATOM 5984 N N . SER B 1 387 ? -18.844 -4.277 4.527 1 91.44 387 SER B N 1
ATOM 5985 C CA . SER B 1 387 ? -17.438 -4.5 4.871 1 91.44 387 SER B CA 1
ATOM 5986 C C . SER B 1 387 ? -16.812 -3.246 5.473 1 91.44 387 SER B C 1
ATOM 5988 O O . SER B 1 387 ? -16.047 -3.33 6.43 1 91.44 387 SER B O 1
ATOM 5990 N N . ARG B 1 388 ? -17.109 -2.092 4.914 1 92.69 388 ARG B N 1
ATOM 5991 C CA . ARG B 1 388 ? -16.578 -0.851 5.461 1 92.69 388 ARG B CA 1
ATOM 5992 C C . ARG B 1 388 ? -17.109 -0.598 6.867 1 92.69 388 ARG B C 1
ATOM 5994 O O . ARG B 1 388 ? -16.359 -0.133 7.738 1 92.69 388 ARG B O 1
ATOM 6001 N N . LEU B 1 389 ? -18.328 -0.905 7.082 1 91.12 389 LEU B N 1
ATOM 6002 C CA . LEU B 1 389 ? -18.922 -0.748 8.406 1 91.12 389 LEU B CA 1
ATOM 6003 C C . LEU B 1 389 ? -18.203 -1.639 9.422 1 91.12 389 LEU B C 1
ATOM 6005 O O . LEU B 1 389 ? -17.906 -1.202 10.539 1 91.12 389 LEU B O 1
ATOM 6009 N N . VAL B 1 390 ? -17.969 -2.812 9.047 1 89.31 390 VAL B N 1
ATOM 6010 C CA . VAL B 1 390 ? -17.281 -3.76 9.914 1 89.31 390 VAL B CA 1
ATOM 6011 C C . VAL B 1 390 ? -15.883 -3.232 10.25 1 89.31 390 VAL B C 1
ATOM 6013 O O . VAL B 1 390 ? -15.438 -3.326 11.391 1 89.31 390 VAL B O 1
ATOM 6016 N N . VAL B 1 391 ? -15.195 -2.691 9.258 1 90.06 391 VAL B N 1
ATOM 6017 C CA . VAL B 1 391 ? -13.867 -2.125 9.461 1 90.06 391 VAL B CA 1
ATOM 6018 C C . VAL B 1 391 ? -13.938 -1.006 10.5 1 90.06 391 VAL B C 1
ATOM 6020 O O . VAL B 1 391 ? -13.109 -0.943 11.414 1 90.06 391 VAL B O 1
ATOM 6023 N N . LEU B 1 392 ? -14.93 -0.138 10.375 1 91.25 392 LEU B N 1
ATOM 6024 C CA . LEU B 1 392 ? -15.07 0.979 11.305 1 91.25 392 LEU B CA 1
ATOM 6025 C C . LEU B 1 392 ? -15.352 0.48 12.719 1 91.25 392 LEU B C 1
ATOM 6027 O O . LEU B 1 392 ? -14.867 1.064 13.688 1 91.25 392 LEU B O 1
ATOM 6031 N N . PHE B 1 393 ? -16.047 -0.615 12.797 1 88 393 PHE B N 1
ATOM 6032 C CA . PHE B 1 393 ? -16.297 -1.227 14.094 1 88 393 PHE B CA 1
ATOM 6033 C C . PHE B 1 393 ? -15.008 -1.754 14.703 1 88 393 PHE B C 1
ATOM 6035 O O . PHE B 1 393 ? -14.781 -1.622 15.914 1 88 393 PHE B O 1
ATOM 6042 N N . TYR B 1 394 ? -14.234 -2.346 13.906 1 83.44 394 TYR B N 1
ATOM 6043 C CA . TYR B 1 394 ? -12.961 -2.867 14.391 1 83.44 394 TYR B CA 1
ATOM 6044 C C . TYR B 1 394 ? -12.039 -1.736 14.844 1 83.44 394 TYR B C 1
ATOM 6046 O O . TYR B 1 394 ? -11.367 -1.849 15.867 1 83.44 394 TYR B O 1
ATOM 6054 N N . LEU B 1 395 ? -12.008 -0.704 14.07 1 85.38 395 LEU B N 1
ATOM 6055 C CA . LEU B 1 395 ? -11.188 0.448 14.422 1 85.38 395 LEU B CA 1
ATOM 6056 C C . LEU B 1 395 ? -11.641 1.064 15.742 1 85.38 395 LEU B C 1
ATOM 6058 O O . LEU B 1 395 ? -10.82 1.504 16.547 1 85.38 395 LEU B O 1
ATOM 6062 N N . TRP B 1 396 ? -12.922 1.081 15.922 1 86.81 396 TRP B N 1
ATOM 6063 C CA . TRP B 1 396 ? -13.484 1.561 17.172 1 86.81 396 TRP B CA 1
ATOM 6064 C C . TRP B 1 396 ? -13.023 0.691 18.344 1 86.81 396 TRP B C 1
ATOM 6066 O O . TRP B 1 396 ? -12.625 1.206 19.391 1 86.81 396 TRP B O 1
ATOM 6076 N N . ASN B 1 397 ? -13.031 -0.573 18.125 1 80.12 397 ASN B N 1
ATOM 6077 C CA . ASN B 1 397 ? -12.625 -1.513 19.172 1 80.12 397 ASN B CA 1
ATOM 6078 C C . ASN B 1 397 ? -11.141 -1.383 19.5 1 80.12 397 ASN B C 1
ATOM 6080 O O . ASN B 1 397 ? -10.742 -1.494 20.656 1 80.12 397 ASN B O 1
ATOM 6084 N N . TRP B 1 398 ? -10.367 -1.21 18.453 1 75.69 398 TRP B N 1
ATOM 6085 C CA . TRP B 1 398 ? -8.93 -1.034 18.641 1 75.69 398 TRP B CA 1
ATOM 6086 C C . TRP B 1 398 ? -8.641 0.247 19.422 1 75.69 398 TRP B C 1
ATOM 6088 O O . TRP B 1 398 ? -7.738 0.281 20.266 1 75.69 398 TRP B O 1
ATOM 6098 N N . GLY B 1 399 ? -9.32 1.315 19.094 1 69.12 399 GLY B N 1
ATOM 6099 C CA . GLY B 1 399 ? -9.148 2.566 19.812 1 69.12 399 GLY B CA 1
ATOM 6100 C C . GLY B 1 399 ? -9.469 2.447 21.297 1 69.12 399 GLY B C 1
ATOM 6101 O O . GLY B 1 399 ? -8.805 3.066 22.125 1 69.12 399 GLY B O 1
ATOM 6102 N N . LEU B 1 400 ? -10.375 1.59 21.531 1 56.12 400 LEU B N 1
ATOM 6103 C CA . LEU B 1 400 ? -10.742 1.367 22.922 1 56.12 400 LEU B CA 1
ATOM 6104 C C . LEU B 1 400 ? -9.656 0.588 23.656 1 56.12 400 LEU B C 1
ATOM 6106 O O . LEU B 1 400 ? -9.375 0.857 24.828 1 56.12 400 LEU B O 1
ATOM 6110 N N . GLU B 1 401 ? -9.141 -0.292 22.859 1 56.34 401 GLU B N 1
ATOM 6111 C CA . GLU B 1 401 ? -8.109 -1.119 23.484 1 56.34 401 GLU B CA 1
ATOM 6112 C C . GLU B 1 401 ? -6.844 -0.312 23.766 1 56.34 401 GLU B C 1
ATOM 6114 O O . GLU B 1 401 ? -6.148 -0.555 24.75 1 56.34 401 GLU B O 1
ATOM 6119 N N . PHE B 1 402 ? -6.582 0.56 22.875 1 55.47 402 PHE B N 1
ATOM 6120 C CA . PHE B 1 402 ? -5.438 1.431 23.109 1 55.47 402 PHE B CA 1
ATOM 6121 C C . PHE B 1 402 ? -5.629 2.258 24.375 1 55.47 402 PHE B C 1
ATOM 6123 O O . PHE B 1 402 ? -4.672 2.512 25.094 1 55.47 402 PHE B O 1
ATOM 6130 N N . PHE B 1 403 ? -6.848 2.578 24.594 1 44.03 403 PHE B N 1
ATOM 6131 C CA . PHE B 1 403 ? -7.137 3.377 25.781 1 44.03 403 PHE B CA 1
ATOM 6132 C C . PHE B 1 403 ? -7.105 2.516 27.031 1 44.03 403 PHE B C 1
ATOM 6134 O O . PHE B 1 403 ? -6.812 3.01 28.125 1 44.03 403 PHE B O 1
ATOM 6141 N N . VAL B 1 404 ? -7.48 1.281 26.875 1 37.22 404 VAL B N 1
ATOM 6142 C CA . VAL B 1 404 ? -7.535 0.423 28.047 1 37.22 404 VAL B CA 1
ATOM 6143 C C . VAL B 1 404 ? -6.141 -0.116 28.359 1 37.22 404 VAL B C 1
ATOM 6145 O O . VAL B 1 404 ? -5.828 -0.415 29.516 1 37.22 404 VAL B O 1
ATOM 6148 N N . ALA B 1 405 ? -5.324 -0.172 27.344 1 42.41 405 ALA B N 1
ATOM 6149 C CA . ALA B 1 405 ? -3.98 -0.666 27.625 1 42.41 405 ALA B CA 1
ATOM 6150 C C . ALA B 1 405 ? -3.084 0.454 28.141 1 42.41 405 ALA B C 1
ATOM 6152 O O . ALA B 1 405 ? -2.305 0.251 29.078 1 42.41 405 ALA B O 1
#

InterPro domains:
  IPR002347 Short-chain dehydrogenase/reductase SDR [PF00106] (125-316)
  IPR002347 Short-chain dehydrogenase/reductase SDR [PR00081] (125-142)
  IPR002347 Short-chain dehydrogenase/reductase SDR [PR00081] (197-208)
  IPR002347 Short-chain dehydrogenase/reductase SDR [PR00081] (273-292)
  IPR036291 NAD(P)-binding domain superfamily [SSF51735] (120-354)
  IPR045022 3-ketodihydrosphingosine reductase KDSR-like [cd08939] (123-358)